Protein AF-A0AA88S1M6-F1 (afdb_monomer_lite)

Foldseek 3Di:
DDDDDDDDDDDDDDDDDDPDDLALEAEEEEDEAADPLLLLQLLQLLQCVVQPPPHAYEYEYEPRHDPVSVVSCVQQVYRYDYFYFDFFAPPAPLFFGQVLRRQVSVLCVLVVQSHFKYKYAYSQKGFNHDPNCVRVPDAPAKEAAFDFCCDVVVVVDPCNVQVHTPLCCPVGPDDCVVPDDDQGAGDPNIIMHGRDPVLSVVLSVQSRPDRADPVNVRVSCCVSRRVRYDHDDCLAEPEPSCCVSPVVPDDPVSRGMYGQPDVLLRLVNHDLPDPPSVDPVSVVVSVVSCVSSVPPVSGDDPPVQPDPSVVVVVVVVVVVPDPDDDDDDPPPPPPPPPPDDDDDDPPPDPDPPDQDLEAEEEEDEAACPLLVLLLQQLVQCVVQPPPHAYEYEYEPRYDVVSVVVCVVSVHHYDYDYWDAFAPVPVVPSPPVLRRQLSVLCVLVPQSHQKYKYAYSQKGFNHDPNCVRVPDAQAKEAAFDFCCDVLVVVPPCNVQVNTPLCCVVDPDDCVVPDDDQTAGDPRIIMHGRDPVVSVVLSVQSNVDDADPNNNRVSCCVSRVVRYDHDDCLAEPELVCCVSPVVVDPLQSRGMYGPPDPLSRVVNCLVAAVLVVDPSNVVVVVSVVVRDPDDDDDDDDDPPDPALEAEEEEDEAADPLLLLQLLQLLQCVVQPPPHAYEYEYEPRHDPVSVVVCVQQVYRYDYFYFQFFDPPACPRRGVVLRRQCSVLCVLNRQSHQKYKYAYSQKGFNHHPNCVRVPDAPAKEAAFDFCCDVVNVVDPCNVQVHTPLCCPVDPDDCVVPDDDQGAGDPRIIMHGRDPVLSVVLSVQSRVDRADSVNVRVSCCVSRRVRYDYDDCLAEPEPCCVPVPVVRDDPVSRGMYGQPDVLLRLVNNPLPDPPSVDPSSVVVSVVSCVSSVPPVSGDDSVVSPPPPPPVVVVVVVVVPPPPDDDDDDD

InterPro domains:
  IPR002495 Glycosyl transferase, family 8 [PF01501] (29-271)
  IPR002495 Glycosyl transferase, family 8 [PF01501] (362-604)
  IPR002495 Glycosyl transferase, family 8 [PF01501] (647-889)
  IPR029044 Nucleotide-diphospho-sugar transferases [G3DSA:3.90.550.10] (21-299)
  IPR029044 Nucleotide-diphospho-sugar transferases [G3DSA:3.90.550.10] (355-621)
  IPR029044 Nucleotide-diphospho-sugar transferases [G3DSA:3.90.550.10] (639-917)
  IPR029044 Nucleotide-diphospho-sugar transferases [SSF53448] (27-296)
  IPR029044 Nucleotide-diphospho-sugar transferases [SSF53448] (360-606)
  IPR029044 Nucleotide-diphospho-sugar transferases [SSF53448] (645-914)
  IPR050587 GNT1/Glycosyltransferase 8 [PTHR11183] (640-922)

Sequence (949 aa):
MAFNLFNGATEPTTGLIKAGSLTSRAYVTFLAGNGDYVKGVVGLAKGLRKVKSAYPLVVAILPDVPEEHRRILVSQGCIVREIEPVYPPENQTQFAMAYYVINYSKLRIWEFVEYSKMIYLDGDIQVFQNIDHLFDMPNGYFYAVMDCFCEKTWSHTKQYEIGYCQQCPKRVQWPAELGPKPPLYFNAGMFVYEPSLSTYDDLLQALKVTTPTSFAEQDFLNMFFRDIYKPIPWMYNLIGAMLWRHPENIELHKVKVVHYCAAGSKPWRYTGKEENMDREDIKMLVKMWWDIYDDETLDYNFAAVQTQSDQLKLMAALKKFGRFITNPTAATKMAFDLSNGATEPITGVIRAGSLTSRAYVTFLAGNGEYVKGVVGLAKGLRKVKSAYPLVVATLPDVPEEHCRILVSQGCIVREFEKVYPPENQTQFAKPYYVINYSKLRIWEFVEYSKMIYLDGDIQVFQNIDHLFDMPNGYFYAVMDCFCEKTWSHSKQYEIGYCQQCPKRVQWPAELGPKPPLYFNAGMFVYEPSLSTYDDLLQALKVTPPTSFAEQDFLNMFFRDIYKPIPWIYNLLVTMLWRHPENIELHKVKVIHYCASASKPWRYTGKGENVEREDIRMLMAFNLFNGATEPTTGLIKAGSLTSRAYVTFLAGNGDYVKGVVGLAKGLRKVKSAYPLVVAILPDVPEEHRRILVSQGCIVREIEPVYPPENQTQFAMAYYVINYSKLRIWEFVEYSKMIYLDGDIQVFQNIDHLFDMPNGYFYAVMDCFCEKTWSHTKQYEIGYCQQCPKRVQWPAELGPKPPLYFNAGMFVYEPSLSTYDDLLQALKVTTPTSFAEQDFLNMFFRDIYKPIPWMYNLIGAMLWRHPENIELHKVKVVHYCAAGSKPWRYTGKEENMDREDIKMLVKMWWDIYDDETLDYNFAAVQTQSDQAKLMAALKKFGRFITNPTAA

Secondary structure (DSSP, 8-state):
------------------S----SEEEEEEE-SSSTHHHHHHHHHHHHHHTT-SSPEEEEE-TTS-HHHHHHHHHTT-EEEE----PPPTTT-SS-HHHHHHHHHGGGGGG-TT-SEEEEE-TTEEE-S--GGGGGSPSS-EEEEEP-TTSGGGTTSHHHHTT--TTSTTTSPPPGGG-SPPPP-EEEEEEEE---HHHHHHHHHHHHHSPP-TTHHHHHHHHHSTTTEEEE-GGGSEETHHHHH-GGG--GGG--EEE--STT--GGG--S-STTTTSHHHHHHHHHHHHHHS-GGGS--GGGG--HHHHHHHHHHHHHH-TT-----SSSSSSSTTS-------------S---SEEEEEEE-SSSTTHHHHHHHHHHHHHTT-SSPEEEEE-TTS-HHHHHHHHHTT-EEEE-PPPPPPGGGGGG--HHHHHHHHGGGGGG-TTSSEEEEE-TTEEE-S--GGGGGSPSS-EEEEEP-TTSGGGTTSHHHHTT--TT-TTTSPPPGGG-SPPPP-EEEEEEEE---HHHHHHHHHHHTTSPP-TTHHHHHHHHHTTTTEEEE-GGGSEETTHHHH-GGG--GGG--EEE--STTT-TTT--S-STTSS-HHHHHHHHHHHHT------S-----S---SEEEEEEE-SSSTHHHHHHHHHHHHHHTT-SSPEEEEE-TTS-HHHHHHHHHTT-EEEE----PPPTTS-TTTHHHHHHHHHGGGGGG-TT-SEEEEE-TTEEE-S--GGGGGSPSS-EEEEEP-TTSGGGTTSHHHHTT--TTSTTTSPPPGGG-SPPPP-EEEEEEEE---HHHHHHHHHHHTTSPP-TTTHHHHHHHHTTTTEEEE-GGGSEETHHHHH-GGG--GGG--EEE--STT--GGG--S-STTTTSHHHHHHHHHHHHHHS-GGGS--TTHHHHSSSHHHHHHHHHHHTTS-------

Radius of gyration: 34.87 Å; chains: 1; bounding box: 80×118×91 Å

pLDDT: mean 79.53, std 21.94, range [23.09, 98.69]

Organism: NCBI:txid112253

Structure (mmCIF, N/CA/C/O backbone):
data_AF-A0AA88S1M6-F1
#
_entry.id   AF-A0AA88S1M6-F1
#
loop_
_atom_site.group_PDB
_atom_site.id
_atom_site.type_symbol
_atom_site.label_atom_id
_atom_site.label_alt_id
_atom_site.label_comp_id
_atom_site.label_asym_id
_atom_site.label_entity_id
_atom_site.label_seq_id
_atom_site.pdbx_PDB_ins_code
_atom_site.Cartn_x
_atom_site.Cartn_y
_atom_site.Cartn_z
_atom_site.occupancy
_atom_site.B_iso_or_equiv
_atom_site.auth_seq_id
_atom_site.auth_comp_id
_atom_site.auth_asym_id
_atom_site.auth_atom_id
_atom_site.pdbx_PDB_model_num
ATOM 1 N N . MET A 1 1 ? 31.328 76.579 -13.971 1.00 30.48 1 MET A N 1
ATOM 2 C CA . MET A 1 1 ? 30.048 77.264 -13.675 1.00 30.48 1 MET A CA 1
ATOM 3 C C . MET A 1 1 ? 29.207 76.267 -12.876 1.00 30.48 1 MET A C 1
ATOM 5 O O . MET A 1 1 ? 28.836 75.267 -13.461 1.00 30.48 1 MET A O 1
ATOM 9 N N . ALA A 1 2 ? 29.307 76.237 -11.536 1.00 25.66 2 ALA A N 1
ATOM 10 C CA . ALA A 1 2 ? 28.405 76.888 -10.550 1.00 25.66 2 ALA A CA 1
ATOM 11 C C . ALA A 1 2 ? 26.935 76.402 -10.673 1.00 25.66 2 ALA A C 1
ATOM 13 O O . ALA A 1 2 ? 26.432 76.444 -11.784 1.00 25.66 2 ALA A O 1
ATOM 14 N N . PHE A 1 3 ? 26.145 75.996 -9.661 1.00 23.92 3 PHE A N 1
ATOM 15 C CA . PHE A 1 3 ? 26.249 75.771 -8.199 1.00 23.92 3 PHE A CA 1
ATOM 16 C C . PHE A 1 3 ? 24.882 75.164 -7.712 1.00 23.92 3 PHE A C 1
ATOM 18 O O . PHE A 1 3 ? 23.870 75.477 -8.330 1.00 23.92 3 PHE A O 1
ATOM 25 N N . ASN A 1 4 ? 24.858 74.424 -6.578 1.00 24.56 4 ASN A N 1
ATOM 26 C CA . ASN A 1 4 ? 23.728 74.020 -5.672 1.00 24.56 4 ASN A CA 1
ATOM 27 C C . ASN A 1 4 ? 22.654 73.001 -6.143 1.00 24.56 4 ASN A C 1
ATOM 29 O O . ASN A 1 4 ? 22.164 73.118 -7.255 1.00 24.56 4 ASN A O 1
ATOM 33 N N . LEU A 1 5 ? 22.241 71.926 -5.433 1.00 26.08 5 LEU A N 1
ATOM 34 C CA . LEU A 1 5 ? 21.992 71.519 -4.015 1.00 26.08 5 LEU A CA 1
ATOM 35 C C . LEU A 1 5 ? 20.512 71.605 -3.533 1.00 26.08 5 LEU A C 1
ATOM 37 O O . LEU A 1 5 ? 19.933 72.684 -3.510 1.00 26.08 5 LEU A O 1
ATOM 41 N N . PHE A 1 6 ? 20.023 70.444 -3.041 1.00 26.67 6 PHE A N 1
ATOM 42 C CA . PHE A 1 6 ? 18.888 70.103 -2.139 1.00 26.67 6 PHE A CA 1
ATOM 43 C C . PHE A 1 6 ? 17.408 70.158 -2.599 1.00 26.67 6 PHE A C 1
ATOM 45 O O . PHE A 1 6 ? 16.823 71.227 -2.706 1.00 26.67 6 PHE A O 1
ATOM 52 N N . ASN A 1 7 ? 16.761 68.978 -2.713 1.00 24.95 7 ASN A N 1
ATOM 53 C CA . ASN A 1 7 ? 15.831 68.346 -1.733 1.00 24.95 7 ASN A CA 1
ATOM 54 C C . ASN A 1 7 ? 14.701 67.532 -2.405 1.00 24.95 7 ASN A C 1
ATOM 56 O O . ASN A 1 7 ? 14.016 68.033 -3.290 1.00 24.95 7 ASN A O 1
ATOM 60 N N . GLY A 1 8 ? 14.442 66.315 -1.907 1.00 23.09 8 GLY A N 1
ATOM 61 C CA . GLY A 1 8 ? 13.218 65.555 -2.195 1.00 23.09 8 GLY A CA 1
ATOM 62 C C . GLY A 1 8 ? 13.404 64.043 -2.073 1.00 23.09 8 GLY A C 1
ATOM 63 O O . GLY A 1 8 ? 14.001 63.424 -2.943 1.00 23.09 8 GLY A O 1
ATOM 64 N N . ALA A 1 9 ? 12.930 63.475 -0.966 1.00 24.30 9 ALA A N 1
ATOM 65 C CA . ALA A 1 9 ? 13.071 62.075 -0.590 1.00 24.30 9 ALA A CA 1
ATOM 66 C C . ALA A 1 9 ? 12.248 61.092 -1.453 1.00 24.30 9 ALA A C 1
ATOM 68 O O . ALA A 1 9 ? 11.329 61.455 -2.177 1.00 24.30 9 ALA A O 1
ATOM 69 N N . THR A 1 10 ? 12.648 59.834 -1.309 1.00 30.44 10 THR A N 1
ATOM 70 C CA . THR A 1 10 ? 12.239 58.558 -1.911 1.00 30.44 10 THR A CA 1
ATOM 71 C C . THR A 1 10 ? 10.741 58.224 -1.967 1.00 30.44 10 THR A C 1
ATOM 73 O O . THR A 1 10 ? 10.076 58.262 -0.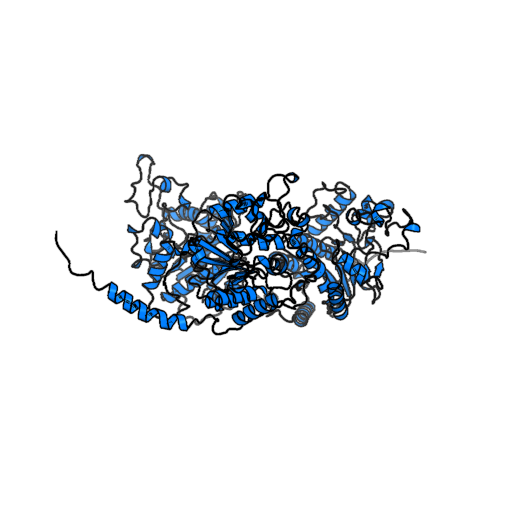938 1.00 30.44 10 THR A O 1
ATOM 76 N N . GLU A 1 11 ? 10.302 57.656 -3.098 1.00 23.14 11 GLU A N 1
ATOM 77 C CA . GLU A 1 11 ? 9.301 56.573 -3.159 1.00 23.14 11 GLU A CA 1
ATOM 78 C C . GLU A 1 11 ? 9.758 55.505 -4.182 1.00 23.14 11 GLU A C 1
ATOM 80 O O . GLU A 1 11 ? 10.027 55.853 -5.335 1.00 23.14 11 GLU A O 1
ATOM 85 N N . PRO A 1 12 ? 9.879 54.212 -3.814 1.00 25.05 12 PRO A N 1
ATOM 86 C CA . PRO A 1 12 ? 10.070 53.132 -4.774 1.00 25.05 12 PRO A CA 1
ATOM 87 C C . PRO A 1 12 ? 8.714 52.692 -5.335 1.00 25.05 12 PRO A C 1
ATOM 89 O O . PRO A 1 12 ? 7.827 52.248 -4.608 1.00 25.05 12 PRO A O 1
ATOM 92 N N . THR A 1 13 ? 8.584 52.787 -6.652 1.00 24.03 13 THR A N 1
ATOM 93 C CA . THR A 1 13 ? 7.460 52.306 -7.454 1.00 24.03 13 THR A CA 1
ATOM 94 C C . THR A 1 13 ? 7.202 50.812 -7.234 1.00 24.03 13 THR A C 1
ATOM 96 O O . THR A 1 13 ? 8.002 49.949 -7.595 1.00 24.03 13 THR A O 1
ATOM 99 N N . THR A 1 14 ? 6.040 50.494 -6.665 1.00 25.52 14 THR A N 1
ATOM 100 C CA . THR A 1 14 ? 5.488 49.142 -6.564 1.00 25.52 14 THR A CA 1
ATOM 101 C C . THR A 1 14 ? 5.008 48.672 -7.940 1.00 25.52 14 THR A C 1
ATOM 103 O O . THR A 1 14 ? 3.988 49.112 -8.468 1.00 25.52 14 THR A O 1
ATOM 106 N N . GLY A 1 15 ? 5.766 47.761 -8.553 1.00 26.44 15 GLY A N 1
ATOM 107 C CA . GLY A 1 15 ? 5.373 47.066 -9.778 1.00 26.44 15 GLY A CA 1
ATOM 108 C C . GLY A 1 15 ? 4.267 46.044 -9.510 1.00 26.44 15 GLY A C 1
ATOM 109 O O . GLY A 1 15 ? 4.546 44.874 -9.275 1.00 26.44 15 GLY A O 1
ATOM 110 N N . LEU A 1 16 ? 3.011 46.489 -9.547 1.00 26.88 16 LEU A N 1
ATOM 111 C CA . LEU A 1 16 ? 1.827 45.628 -9.600 1.00 26.88 16 LEU A CA 1
ATOM 112 C C . LEU A 1 16 ? 1.743 44.941 -10.974 1.00 26.88 16 LEU A C 1
ATOM 114 O O . LEU A 1 16 ? 1.541 45.598 -11.999 1.00 26.88 16 LEU A O 1
ATOM 118 N N . ILE A 1 17 ? 1.864 43.612 -10.999 1.00 27.95 17 ILE A N 1
ATOM 119 C CA . ILE A 1 17 ? 1.546 42.795 -12.175 1.00 27.95 17 ILE A CA 1
ATOM 120 C C . ILE A 1 17 ? 0.024 42.809 -12.360 1.00 27.95 17 ILE A C 1
ATOM 122 O O . ILE A 1 17 ? -0.736 42.424 -11.475 1.00 27.95 17 ILE A O 1
ATOM 126 N N . LYS A 1 18 ? -0.429 43.285 -13.526 1.00 26.42 18 LYS A N 1
ATOM 127 C CA . LYS A 1 18 ? -1.840 43.288 -13.932 1.00 26.42 18 LYS A CA 1
ATOM 128 C C . LYS A 1 18 ? -2.395 41.864 -13.982 1.00 26.42 18 LYS A C 1
ATOM 130 O O . LYS A 1 18 ? -1.883 41.002 -14.689 1.00 26.42 18 LYS A O 1
ATOM 135 N N . ALA A 1 19 ? -3.529 41.676 -13.325 1.00 30.42 19 ALA A N 1
ATOM 136 C CA . ALA A 1 19 ? -4.300 40.451 -13.343 1.00 30.42 19 ALA A CA 1
ATOM 137 C C . ALA A 1 19 ? -4.882 40.154 -14.741 1.00 30.42 19 ALA A C 1
ATOM 139 O O . ALA A 1 19 ? -5.818 40.829 -15.181 1.00 30.42 19 ALA A O 1
ATOM 140 N N . G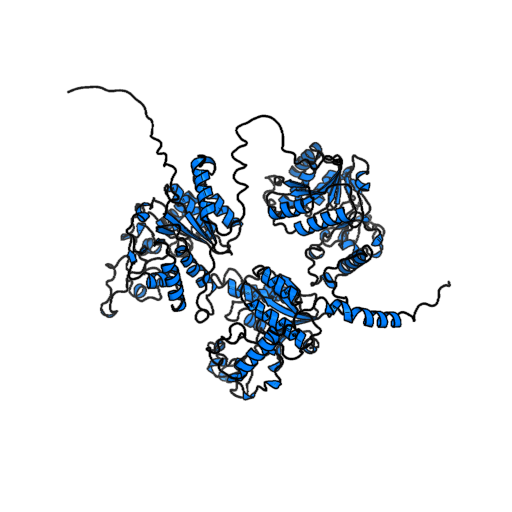LY A 1 20 ? -4.424 39.083 -15.395 1.00 31.31 20 GLY A N 1
ATOM 141 C CA . GLY A 1 20 ? -5.008 38.594 -16.650 1.00 31.31 20 GLY A CA 1
ATOM 142 C C . GLY A 1 20 ? -4.153 37.598 -17.437 1.00 31.31 20 GLY A C 1
ATOM 143 O O . GLY A 1 20 ? -3.912 37.856 -18.604 1.00 31.31 20 GLY A O 1
ATOM 144 N N . SER A 1 21 ? -3.686 36.499 -16.833 1.00 35.12 21 SER A N 1
ATOM 145 C CA . SER A 1 21 ? -3.133 35.322 -17.534 1.00 35.12 21 SER A CA 1
ATOM 146 C C . SER A 1 21 ? -2.763 34.264 -16.485 1.00 35.12 21 SER A C 1
ATOM 148 O O . SER A 1 21 ? -1.962 34.563 -15.605 1.00 35.12 21 SER A O 1
ATOM 150 N N . LEU A 1 22 ? -3.303 33.041 -16.539 1.00 43.09 22 LEU A N 1
ATOM 151 C CA . LEU A 1 22 ? -2.487 31.914 -16.071 1.00 43.09 22 LEU A CA 1
ATOM 152 C C . LEU A 1 22 ? -1.285 31.906 -16.997 1.00 43.09 22 LEU A C 1
ATOM 154 O O . LEU A 1 22 ? -1.481 31.819 -18.211 1.00 43.09 22 LEU A O 1
ATOM 158 N N . THR A 1 23 ? -0.077 32.039 -16.463 1.00 55.22 23 THR A N 1
ATOM 159 C CA . THR A 1 23 ? 1.110 31.984 -17.306 1.00 55.22 23 THR A CA 1
ATOM 160 C C . THR A 1 23 ? 1.059 30.685 -18.104 1.00 55.22 23 THR A C 1
ATOM 162 O O . THR A 1 23 ? 0.934 29.605 -17.532 1.00 55.22 23 THR A O 1
ATOM 165 N N . SER A 1 24 ? 1.166 30.759 -19.431 1.00 80.19 24 SER A N 1
ATOM 166 C CA . SER A 1 24 ? 1.216 29.586 -20.317 1.00 80.19 24 SER A CA 1
ATOM 167 C C . SER A 1 24 ? 2.503 28.765 -20.126 1.00 80.19 24 SER A C 1
ATOM 169 O O . SER A 1 24 ? 2.914 28.019 -21.008 1.00 80.19 24 SER A O 1
ATOM 171 N N . ARG A 1 25 ? 3.208 28.956 -19.016 1.00 94.44 25 ARG A N 1
ATOM 172 C CA . ARG A 1 25 ? 4.551 28.482 -18.720 1.00 94.44 25 ARG A CA 1
ATOM 173 C C . ARG A 1 25 ? 4.626 28.142 -17.238 1.00 94.44 25 ARG A C 1
ATOM 175 O O . ARG A 1 25 ? 4.043 28.864 -16.424 1.00 94.44 25 ARG A O 1
ATOM 182 N N . ALA A 1 26 ? 5.322 27.062 -16.910 1.00 97.31 26 ALA A N 1
ATOM 183 C CA . ALA A 1 26 ? 5.515 26.609 -15.538 1.00 97.31 26 ALA A CA 1
ATOM 184 C C . ALA A 1 26 ? 6.790 25.772 -15.399 1.00 97.31 26 ALA A C 1
ATOM 186 O O . ALA A 1 26 ? 7.245 25.136 -16.355 1.00 97.31 26 ALA A O 1
ATOM 187 N N . TYR A 1 27 ? 7.347 25.761 -14.193 1.00 98.69 27 TYR A N 1
ATOM 188 C CA . TYR A 1 27 ? 8.303 24.736 -13.793 1.00 98.69 27 TYR A CA 1
ATOM 189 C C . TYR A 1 27 ? 7.544 23.451 -13.469 1.00 98.69 27 TYR A C 1
ATOM 191 O O . TYR A 1 27 ? 6.410 23.503 -12.988 1.00 98.69 27 TYR A O 1
ATOM 199 N N . VAL A 1 28 ? 8.162 22.300 -13.709 1.00 98.50 28 VAL A N 1
ATOM 200 C CA . VAL A 1 28 ? 7.602 20.998 -13.343 1.00 98.50 28 VAL A CA 1
ATOM 201 C C . VAL A 1 28 ? 8.655 20.113 -12.697 1.00 98.50 28 VAL A C 1
ATOM 203 O O . VAL A 1 28 ? 9.807 20.094 -13.113 1.00 98.50 28 VAL A O 1
ATOM 206 N N . THR A 1 29 ? 8.251 19.375 -11.675 1.00 98.38 29 THR A N 1
ATOM 207 C CA . THR A 1 29 ? 9.049 18.321 -11.048 1.00 98.38 29 THR A CA 1
ATOM 208 C C . THR A 1 29 ? 8.187 17.080 -10.846 1.00 98.38 29 THR A C 1
ATOM 210 O O . THR A 1 29 ? 6.967 17.133 -11.026 1.00 98.38 29 THR A O 1
ATOM 213 N N . PHE A 1 30 ? 8.809 15.961 -10.494 1.00 96.88 30 PHE A N 1
ATOM 214 C CA . PHE A 1 30 ? 8.143 14.678 -10.309 1.00 96.88 30 PHE A CA 1
ATOM 215 C C . PHE A 1 30 ? 8.463 14.086 -8.933 1.00 96.88 30 PHE A C 1
ATOM 217 O O . PHE A 1 30 ? 9.609 14.128 -8.484 1.00 96.88 30 PHE A O 1
ATOM 224 N N . LEU A 1 31 ? 7.450 13.522 -8.272 1.00 92.62 31 LEU A N 1
ATOM 225 C CA . LEU A 1 31 ? 7.580 12.851 -6.980 1.00 92.62 31 LEU A CA 1
ATOM 226 C C . LEU A 1 31 ? 6.809 11.522 -6.982 1.00 92.62 31 LEU A C 1
ATOM 228 O O . LEU A 1 31 ? 5.665 11.455 -7.421 1.00 92.62 31 LEU A O 1
ATOM 232 N N . ALA A 1 32 ? 7.427 10.471 -6.449 1.00 85.62 32 ALA A N 1
ATOM 233 C CA . ALA A 1 32 ? 6.828 9.147 -6.303 1.00 85.62 32 ALA A CA 1
ATOM 234 C C . ALA A 1 32 ? 7.207 8.523 -4.956 1.00 85.62 32 ALA A C 1
ATOM 236 O O . ALA A 1 32 ? 8.278 8.811 -4.407 1.00 85.62 32 ALA A O 1
ATOM 237 N N . GLY A 1 33 ? 6.339 7.647 -4.453 1.00 75.88 33 GLY A N 1
ATOM 238 C CA . GLY A 1 33 ? 6.540 6.897 -3.219 1.00 75.88 33 GLY A CA 1
ATOM 239 C C . GLY A 1 33 ? 6.483 7.731 -1.936 1.00 75.88 33 GLY A C 1
ATOM 240 O O . GLY A 1 33 ? 6.150 8.917 -1.912 1.00 75.88 33 GLY A O 1
ATOM 241 N N . ASN A 1 34 ? 6.844 7.082 -0.829 1.00 66.94 34 ASN A N 1
ATOM 242 C CA . ASN A 1 34 ? 6.812 7.635 0.529 1.00 66.94 34 ASN A CA 1
ATOM 243 C C . ASN A 1 34 ? 8.188 8.105 1.043 1.00 66.94 34 ASN A C 1
ATOM 245 O O . ASN A 1 34 ? 8.369 8.295 2.243 1.00 66.94 34 ASN A O 1
ATOM 249 N N . GLY A 1 35 ? 9.167 8.271 0.150 1.00 74.25 35 GLY A N 1
ATOM 250 C CA . GLY A 1 35 ? 10.531 8.654 0.509 1.00 74.25 35 GLY A CA 1
ATOM 251 C C . GLY A 1 35 ? 10.701 10.135 0.868 1.00 74.25 35 GLY A C 1
ATOM 252 O O . GLY A 1 35 ? 9.810 10.965 0.709 1.00 74.25 35 GLY A O 1
ATOM 253 N N . ASP A 1 36 ? 11.912 10.494 1.289 1.00 84.25 36 ASP A N 1
ATOM 254 C CA . ASP A 1 36 ? 12.279 11.844 1.743 1.00 84.25 36 ASP A CA 1
ATOM 255 C C . ASP A 1 36 ? 12.480 12.893 0.626 1.00 84.25 36 ASP A C 1
ATOM 257 O O . ASP A 1 36 ? 12.792 14.046 0.926 1.00 84.25 36 ASP A O 1
ATOM 261 N N . TYR A 1 37 ? 12.256 12.541 -0.647 1.00 89.69 37 TYR A N 1
ATOM 262 C CA . TYR A 1 37 ? 12.361 13.470 -1.785 1.00 89.69 37 TYR A CA 1
ATOM 263 C C . TYR A 1 37 ? 11.376 14.644 -1.706 1.00 89.69 37 TYR A C 1
ATOM 265 O O . TYR A 1 37 ? 11.621 15.679 -2.324 1.00 89.69 37 TYR A O 1
ATOM 273 N N . VAL A 1 38 ? 10.312 14.540 -0.898 1.00 93.00 38 VAL A N 1
ATOM 274 C CA . VAL A 1 38 ? 9.435 15.678 -0.581 1.00 93.00 38 VAL A CA 1
ATOM 275 C C . VAL A 1 38 ? 10.232 16.867 -0.025 1.00 93.00 38 VAL A C 1
ATOM 277 O O . VAL A 1 38 ? 9.943 18.005 -0.383 1.00 93.00 38 VAL A O 1
ATOM 280 N N . LYS A 1 39 ? 11.298 16.626 0.758 1.00 94.38 39 LYS A N 1
ATOM 281 C CA . LYS A 1 39 ? 12.186 17.687 1.265 1.00 94.38 39 LYS A CA 1
ATOM 282 C C . LYS A 1 39 ? 12.909 18.403 0.127 1.00 94.38 39 LYS A C 1
ATOM 284 O O . LYS A 1 39 ? 13.007 19.626 0.132 1.00 94.38 39 LYS A O 1
ATOM 289 N N . GLY A 1 40 ? 13.364 17.640 -0.862 1.00 96.75 40 GLY A N 1
ATOM 290 C CA . GLY A 1 40 ? 13.970 18.166 -2.080 1.00 96.75 40 GLY A CA 1
ATOM 291 C C . GLY A 1 40 ? 13.029 19.084 -2.850 1.00 96.75 40 GLY A C 1
ATOM 292 O O . GLY A 1 40 ? 13.377 20.227 -3.136 1.00 96.75 40 GLY A O 1
ATOM 293 N N . VAL A 1 41 ? 11.793 18.634 -3.076 1.00 98.00 41 VAL A N 1
ATOM 294 C CA . VAL A 1 41 ? 10.770 19.426 -3.776 1.00 98.00 41 VAL A CA 1
ATOM 295 C C . VAL A 1 41 ? 10.392 20.694 -2.998 1.00 98.00 41 VAL A C 1
ATOM 297 O O . VAL A 1 41 ? 10.217 21.752 -3.603 1.00 98.00 41 VAL A O 1
ATOM 300 N N . VAL A 1 42 ? 10.315 20.633 -1.665 1.00 97.38 42 VAL A N 1
ATOM 301 C CA . VAL A 1 42 ? 10.113 21.826 -0.823 1.00 97.38 42 VAL A CA 1
ATOM 302 C C . VAL A 1 42 ? 11.289 22.797 -0.959 1.00 97.38 42 VAL A C 1
ATOM 304 O O . VAL A 1 42 ? 11.069 23.985 -1.198 1.00 97.38 42 VAL A O 1
ATOM 307 N N . GLY A 1 43 ? 12.531 22.307 -0.886 1.00 97.62 43 GLY A N 1
ATOM 308 C CA . GLY A 1 43 ? 13.733 23.122 -1.100 1.00 97.62 43 GLY A CA 1
ATOM 309 C C . GLY A 1 43 ? 13.747 23.797 -2.475 1.00 97.62 43 GLY A C 1
ATOM 310 O O . GLY A 1 43 ? 14.016 25.000 -2.573 1.00 97.62 43 GLY A O 1
ATOM 311 N N . LEU A 1 44 ? 13.347 23.068 -3.520 1.00 98.38 44 LEU A N 1
ATOM 312 C CA . LEU A 1 44 ? 13.186 23.592 -4.874 1.00 98.38 44 LEU A CA 1
ATOM 313 C C . LEU A 1 44 ? 12.118 24.698 -4.934 1.00 98.38 44 LEU A C 1
ATOM 315 O O . LEU A 1 44 ? 12.372 25.772 -5.483 1.00 98.38 44 LEU A O 1
ATOM 319 N N . ALA A 1 45 ? 10.948 24.480 -4.325 1.00 97.88 45 ALA A N 1
ATOM 320 C CA . ALA A 1 45 ? 9.870 25.468 -4.258 1.00 97.88 45 ALA A CA 1
ATOM 321 C C . ALA A 1 45 ? 10.303 26.756 -3.534 1.00 97.88 45 ALA A C 1
ATOM 323 O O . ALA A 1 45 ? 9.987 27.866 -3.979 1.00 97.88 45 ALA A O 1
ATOM 324 N N . LYS A 1 46 ? 11.050 26.630 -2.429 1.00 98.06 46 LYS A N 1
ATOM 325 C CA . LYS A 1 46 ? 11.661 27.767 -1.721 1.00 98.06 46 LYS A CA 1
ATOM 326 C C . LYS A 1 46 ? 12.730 28.455 -2.570 1.00 98.06 46 LYS A C 1
ATOM 328 O O . LYS A 1 46 ? 12.763 29.682 -2.641 1.00 98.06 46 LYS A O 1
ATOM 333 N N . GLY A 1 47 ? 13.554 27.685 -3.279 1.00 98.06 47 GLY A N 1
ATOM 334 C CA . GLY A 1 47 ? 14.580 28.188 -4.196 1.00 98.06 47 GLY A CA 1
ATOM 335 C C . GLY A 1 47 ? 14.007 29.071 -5.295 1.00 98.06 47 GLY A C 1
ATOM 336 O O . GLY A 1 47 ? 14.455 30.204 -5.470 1.00 98.06 47 GLY A O 1
ATOM 337 N N . LEU A 1 48 ? 12.958 28.599 -5.975 1.00 98.31 48 LEU A N 1
ATOM 338 C CA . LEU A 1 48 ? 12.252 29.369 -7.004 1.00 98.31 48 LEU A CA 1
ATOM 339 C C . LEU A 1 48 ? 11.686 30.688 -6.451 1.00 98.31 48 LEU A C 1
ATOM 341 O O . LEU A 1 48 ? 11.756 31.718 -7.123 1.00 98.31 48 LEU A O 1
ATOM 345 N N . ARG A 1 49 ? 11.196 30.701 -5.204 1.00 96.88 49 ARG A N 1
ATOM 346 C CA . ARG A 1 49 ? 10.735 31.938 -4.544 1.00 96.88 49 ARG A CA 1
ATOM 347 C C . ARG A 1 49 ? 11.875 32.869 -4.161 1.00 96.88 49 ARG A C 1
ATOM 349 O O . ARG A 1 49 ? 11.769 34.069 -4.407 1.00 96.88 49 ARG A O 1
ATOM 356 N N . LYS A 1 50 ? 12.985 32.338 -3.642 1.00 97.25 50 LYS A N 1
ATOM 357 C CA . LYS A 1 50 ? 14.182 33.122 -3.298 1.00 97.25 50 LYS A CA 1
ATOM 358 C C . LYS A 1 50 ? 14.705 33.903 -4.495 1.00 97.25 50 LYS A C 1
ATOM 360 O O . LYS A 1 50 ? 15.061 35.073 -4.370 1.00 97.25 50 LYS A O 1
ATOM 365 N N . VAL A 1 51 ? 14.703 33.273 -5.668 1.00 97.25 51 VAL A N 1
ATOM 366 C CA . VAL A 1 51 ? 15.128 33.902 -6.927 1.00 97.25 51 VAL A CA 1
ATOM 367 C C . VAL A 1 51 ? 14.011 34.686 -7.621 1.00 97.25 51 VAL A C 1
ATOM 369 O O . VAL A 1 51 ? 14.210 35.188 -8.727 1.00 97.25 51 VAL A O 1
ATOM 372 N N . LYS A 1 52 ? 12.848 34.822 -6.973 1.00 96.19 52 LYS A N 1
ATOM 373 C CA . LYS A 1 52 ? 11.684 35.577 -7.450 1.00 96.19 52 LYS A CA 1
ATOM 374 C C . LYS A 1 52 ? 11.212 35.124 -8.835 1.00 96.19 52 LYS A C 1
ATOM 376 O O . LYS A 1 52 ? 10.966 35.961 -9.700 1.00 96.19 52 LYS A O 1
ATOM 381 N N . SER A 1 53 ? 11.127 33.808 -9.045 1.00 96.38 53 SER A N 1
ATOM 382 C CA . SER A 1 53 ? 10.502 33.226 -10.238 1.00 96.38 53 SER A CA 1
ATOM 383 C C . SER A 1 53 ? 9.096 33.796 -10.438 1.00 96.38 53 SER A C 1
ATOM 385 O O . SER A 1 53 ? 8.306 33.849 -9.492 1.00 96.38 53 SER A O 1
ATOM 387 N N . ALA A 1 54 ? 8.772 34.186 -11.669 1.00 93.31 54 ALA A N 1
ATOM 388 C CA . ALA A 1 54 ? 7.427 34.621 -12.043 1.00 93.31 54 ALA A CA 1
ATOM 389 C C . ALA A 1 54 ? 6.465 33.446 -12.306 1.00 93.31 54 ALA A C 1
ATOM 391 O O . ALA A 1 54 ? 5.258 33.659 -12.432 1.00 93.31 54 ALA A O 1
ATOM 392 N N . TYR A 1 55 ? 6.988 32.220 -12.414 1.00 93.81 55 TYR A N 1
ATOM 393 C CA . TYR A 1 55 ? 6.237 31.041 -12.844 1.00 93.81 55 TYR A CA 1
ATOM 394 C C . TYR A 1 55 ? 6.032 30.033 -11.704 1.00 93.81 55 TYR A C 1
ATOM 396 O O . TYR A 1 55 ? 6.916 29.881 -10.852 1.00 93.81 55 TYR A O 1
ATOM 404 N N . PRO A 1 56 ? 4.888 29.320 -11.690 1.00 94.25 56 PRO A N 1
ATOM 405 C CA . PRO A 1 56 ? 4.573 28.349 -10.648 1.00 94.25 56 PRO A CA 1
ATOM 406 C C . PRO A 1 56 ? 5.384 27.056 -10.799 1.00 94.25 56 PRO A C 1
ATOM 408 O O . PRO A 1 56 ? 5.907 26.760 -11.877 1.00 94.25 56 PRO A O 1
ATOM 411 N N . LEU A 1 57 ? 5.423 26.263 -9.724 1.00 97.75 57 LEU A N 1
ATOM 412 C CA . LEU A 1 57 ? 5.935 24.893 -9.724 1.00 97.75 57 LEU A CA 1
ATOM 413 C C . LEU A 1 57 ? 4.770 23.896 -9.730 1.00 97.75 57 LEU A C 1
ATOM 415 O O . LEU A 1 57 ? 3.972 23.857 -8.791 1.00 97.75 57 LEU A O 1
ATOM 419 N N . VAL A 1 58 ? 4.697 23.083 -10.780 1.00 97.94 58 VAL A N 1
ATOM 420 C CA . VAL A 1 58 ? 3.812 21.919 -10.876 1.00 97.94 58 VAL A CA 1
ATOM 421 C C . VAL A 1 58 ? 4.563 20.689 -10.371 1.00 97.94 58 VAL A C 1
ATOM 423 O O . VAL A 1 58 ? 5.689 20.432 -10.786 1.00 97.94 58 VAL A O 1
ATOM 426 N N . VAL A 1 59 ? 3.951 19.911 -9.486 1.00 97.88 59 VAL A N 1
ATOM 427 C CA . VAL A 1 59 ? 4.514 18.656 -8.983 1.00 97.88 59 VAL A CA 1
ATOM 428 C C . VAL A 1 59 ? 3.657 17.517 -9.515 1.00 97.88 59 VAL A C 1
ATOM 430 O O . VAL A 1 59 ? 2.536 17.312 -9.048 1.00 97.88 59 VAL A O 1
ATOM 433 N N . ALA A 1 60 ? 4.178 16.808 -10.514 1.00 95.75 60 ALA A N 1
ATOM 434 C CA . ALA A 1 60 ? 3.586 15.578 -11.015 1.00 95.75 60 ALA A CA 1
ATOM 435 C C . ALA A 1 60 ? 3.806 14.468 -9.978 1.00 95.75 60 ALA A C 1
ATOM 437 O O . ALA A 1 60 ? 4.949 14.212 -9.598 1.00 95.75 60 ALA A O 1
ATOM 438 N N . ILE A 1 61 ? 2.739 13.830 -9.503 1.00 88.12 61 ILE A N 1
ATOM 439 C CA . ILE A 1 61 ? 2.828 12.796 -8.467 1.00 88.12 61 ILE A CA 1
ATOM 440 C C . ILE A 1 61 ? 2.192 11.484 -8.896 1.00 88.12 61 ILE A C 1
ATOM 442 O O . ILE A 1 61 ? 1.163 11.483 -9.567 1.00 88.12 61 ILE A O 1
ATOM 446 N N . LEU A 1 62 ? 2.787 10.369 -8.475 1.00 81.25 62 LEU A N 1
ATOM 447 C CA . LEU A 1 62 ? 2.134 9.065 -8.565 1.00 81.25 62 LEU A CA 1
ATOM 448 C C . LEU A 1 62 ? 1.111 8.870 -7.427 1.00 81.25 62 LEU A C 1
ATOM 450 O O . LEU A 1 62 ? 1.224 9.517 -6.378 1.00 81.25 62 LEU A O 1
ATOM 454 N N . PRO A 1 63 ? 0.132 7.955 -7.591 1.00 72.06 63 PRO A N 1
ATOM 455 C CA . PRO A 1 63 ? -0.874 7.672 -6.564 1.00 72.06 63 PRO A CA 1
ATOM 456 C C . PRO A 1 63 ? -0.283 7.228 -5.217 1.00 72.06 63 PRO A C 1
ATOM 458 O O . PRO A 1 63 ? -0.895 7.444 -4.174 1.00 72.06 63 PRO A O 1
ATOM 461 N N . ASP A 1 64 ? 0.924 6.658 -5.227 1.00 69.06 64 ASP A N 1
ATOM 462 C CA . ASP A 1 64 ? 1.638 6.138 -4.056 1.00 69.06 64 ASP A CA 1
ATOM 463 C C . ASP A 1 64 ? 2.276 7.218 -3.156 1.00 69.06 64 ASP A C 1
ATOM 465 O O . ASP A 1 64 ? 2.799 6.893 -2.087 1.00 69.06 64 ASP A O 1
ATOM 469 N N . VAL A 1 65 ? 2.219 8.498 -3.544 1.00 70.19 65 VAL A N 1
ATOM 470 C CA . VAL A 1 65 ? 2.681 9.615 -2.707 1.00 70.19 65 VAL A CA 1
ATOM 471 C C . VAL A 1 65 ? 1.706 9.835 -1.536 1.00 70.19 65 VAL A C 1
ATOM 473 O O . VAL A 1 65 ? 0.526 10.109 -1.782 1.00 70.19 65 VAL A O 1
ATOM 476 N N . PRO A 1 66 ? 2.164 9.786 -0.266 1.00 67.44 66 PRO A N 1
ATOM 477 C CA . PRO A 1 66 ? 1.304 9.956 0.905 1.00 67.44 66 PRO A CA 1
ATOM 478 C C . PRO A 1 66 ? 0.582 11.306 0.953 1.00 67.44 66 PRO A C 1
ATOM 480 O O . PRO A 1 66 ? 1.141 12.341 0.591 1.00 67.44 66 PRO A O 1
ATOM 483 N N . GLU A 1 67 ? -0.629 11.314 1.511 1.00 73.19 67 GLU A N 1
ATOM 484 C CA . GLU A 1 67 ? -1.441 12.528 1.686 1.00 73.19 67 GLU A CA 1
ATOM 485 C C . GLU A 1 67 ? -0.734 13.613 2.517 1.00 73.19 67 GLU A C 1
ATOM 487 O O . GLU A 1 67 ? -0.869 14.802 2.241 1.00 73.19 67 GLU A O 1
ATOM 492 N N . GLU A 1 68 ? 0.098 13.219 3.482 1.00 74.69 68 GLU A N 1
ATOM 493 C CA . GLU A 1 68 ? 0.963 14.142 4.224 1.00 74.69 68 GLU A CA 1
ATOM 494 C C . GLU A 1 68 ? 1.908 14.917 3.293 1.00 74.69 68 GLU A C 1
ATOM 496 O O . GLU A 1 68 ? 1.960 16.146 3.342 1.00 74.69 68 GLU A O 1
ATOM 501 N N . HIS A 1 69 ? 2.605 14.220 2.390 1.00 81.44 69 HIS A N 1
ATOM 502 C CA . HIS A 1 69 ? 3.509 14.852 1.428 1.00 81.44 69 HIS A CA 1
ATOM 503 C C . HIS A 1 69 ? 2.739 15.770 0.476 1.00 81.44 69 HIS A C 1
ATOM 505 O O . HIS A 1 69 ? 3.182 16.884 0.204 1.00 81.44 69 HIS A O 1
ATOM 511 N N . ARG A 1 70 ? 1.550 15.352 0.024 1.00 85.81 70 ARG A N 1
ATOM 512 C CA . ARG A 1 70 ? 0.671 16.175 -0.825 1.00 85.81 70 ARG A CA 1
ATOM 513 C C . ARG A 1 70 ? 0.300 17.485 -0.133 1.00 85.81 70 ARG A C 1
ATOM 515 O O . ARG A 1 70 ? 0.434 18.549 -0.735 1.00 85.81 70 ARG A O 1
ATOM 522 N N . ARG A 1 71 ? -0.089 17.431 1.144 1.00 77.81 71 ARG A N 1
ATOM 523 C CA . ARG A 1 71 ? -0.413 18.622 1.947 1.00 77.81 71 ARG A CA 1
ATOM 524 C C . ARG A 1 71 ? 0.788 19.533 2.159 1.00 77.81 71 ARG A C 1
ATOM 526 O O . ARG A 1 71 ? 0.622 20.743 2.061 1.00 77.81 71 ARG A O 1
ATOM 533 N N . ILE A 1 72 ? 1.975 18.974 2.399 1.00 83.94 72 ILE A N 1
ATOM 534 C CA . ILE A 1 72 ? 3.224 19.746 2.505 1.00 83.94 72 ILE A CA 1
ATOM 535 C C . ILE A 1 72 ? 3.507 20.497 1.197 1.00 83.94 72 ILE A C 1
ATOM 537 O O . ILE A 1 72 ? 3.840 21.677 1.212 1.00 83.94 72 ILE A O 1
ATOM 541 N N . LEU A 1 73 ? 3.344 19.843 0.048 1.00 88.88 73 LEU A N 1
ATOM 542 C CA . LEU A 1 73 ? 3.555 20.487 -1.249 1.00 88.88 73 LEU A CA 1
ATOM 543 C C . LEU A 1 73 ? 2.535 21.607 -1.495 1.00 88.88 73 LEU A C 1
ATOM 545 O O . LEU A 1 73 ? 2.912 22.707 -1.901 1.00 88.88 73 LEU A O 1
ATOM 549 N N . VAL A 1 74 ? 1.255 21.355 -1.205 1.00 85.25 74 VAL A N 1
ATOM 550 C CA . VAL A 1 74 ? 0.191 22.364 -1.329 1.00 85.25 74 VAL A CA 1
ATOM 551 C C . VAL A 1 74 ? 0.433 23.543 -0.383 1.00 85.25 74 VAL A C 1
ATOM 553 O O . VAL A 1 74 ? 0.290 24.691 -0.802 1.00 85.25 74 VAL A O 1
ATOM 556 N N . SER A 1 75 ? 0.844 23.297 0.865 1.00 83.00 75 SER A N 1
ATOM 557 C CA . SER A 1 75 ? 1.130 24.364 1.834 1.00 83.00 75 SER A CA 1
ATOM 558 C C . SER A 1 75 ? 2.338 25.215 1.441 1.00 83.00 75 SER A C 1
ATOM 560 O O . SER A 1 75 ? 2.426 26.368 1.849 1.00 83.00 75 SER A O 1
ATOM 562 N N . GLN A 1 76 ? 3.224 24.689 0.593 1.00 92.31 76 GLN A N 1
ATOM 563 C CA . GLN A 1 76 ? 4.363 25.401 0.010 1.00 92.31 76 GLN A CA 1
ATOM 564 C C . GLN A 1 76 ? 4.036 26.092 -1.329 1.00 92.31 76 GLN A C 1
ATOM 566 O O . GLN A 1 76 ? 4.933 26.628 -1.985 1.00 92.31 76 GLN A O 1
ATOM 571 N N . GLY A 1 77 ? 2.757 26.125 -1.722 1.00 83.38 77 GLY A N 1
ATOM 572 C CA . GLY A 1 77 ? 2.275 26.823 -2.916 1.00 83.38 77 GLY A CA 1
ATOM 573 C C . GLY A 1 77 ? 2.475 26.059 -4.228 1.00 83.38 77 GLY A C 1
ATOM 574 O O . GLY A 1 77 ? 2.348 26.654 -5.300 1.00 83.38 77 GLY A O 1
ATOM 575 N N . CYS A 1 78 ? 2.797 24.764 -4.171 1.00 91.06 78 CYS A N 1
ATOM 576 C CA . CYS A 1 78 ? 2.949 23.927 -5.359 1.00 91.06 78 CYS A CA 1
ATOM 577 C C . CYS A 1 78 ? 1.589 23.541 -5.962 1.00 91.06 78 CYS A C 1
ATOM 579 O O . CYS A 1 78 ? 0.624 23.263 -5.247 1.00 91.06 78 CYS A O 1
ATOM 581 N N . ILE A 1 79 ? 1.533 23.434 -7.291 1.00 91.00 79 ILE A N 1
ATOM 582 C CA . ILE A 1 79 ? 0.390 22.860 -8.010 1.00 91.00 79 ILE A CA 1
ATOM 583 C C . ILE A 1 79 ? 0.598 21.347 -8.082 1.00 91.00 79 ILE A C 1
ATOM 585 O O . ILE A 1 79 ? 1.399 20.866 -8.877 1.00 91.00 79 ILE A O 1
ATOM 589 N N . VAL A 1 80 ? -0.101 20.587 -7.245 1.00 87.12 80 VAL A N 1
ATOM 590 C CA . VAL A 1 80 ? 0.012 19.122 -7.221 1.00 87.12 80 VAL A CA 1
ATOM 591 C C . VAL A 1 80 ? -0.888 18.509 -8.297 1.00 87.12 80 VAL A C 1
ATOM 593 O O . VAL A 1 80 ? -2.095 18.756 -8.304 1.00 87.12 80 VAL A O 1
ATOM 596 N N . ARG A 1 81 ? -0.310 17.707 -9.199 1.00 87.12 81 ARG A N 1
ATOM 597 C CA . ARG A 1 81 ? -1.026 17.012 -10.278 1.00 87.12 81 ARG A CA 1
ATOM 598 C C . ARG A 1 81 ? -0.743 15.516 -10.220 1.00 87.12 81 ARG A C 1
ATOM 600 O O . ARG A 1 81 ? 0.376 15.087 -10.475 1.00 87.12 81 ARG A O 1
ATOM 607 N N . GLU A 1 82 ? -1.761 14.730 -9.897 1.00 85.94 82 GLU A N 1
ATOM 608 C CA . GLU A 1 82 ? -1.658 13.271 -9.952 1.00 85.94 82 GLU A CA 1
ATOM 609 C C . GLU A 1 82 ? -1.599 12.785 -11.407 1.00 85.94 82 GLU A C 1
ATOM 611 O O . GLU A 1 82 ? -2.292 13.321 -12.277 1.00 85.94 82 GLU A O 1
ATOM 616 N N . ILE A 1 83 ? -0.735 11.804 -11.668 1.00 81.75 83 ILE A N 1
ATOM 617 C CA . ILE A 1 83 ? -0.520 11.184 -12.976 1.00 81.75 83 ILE A CA 1
ATOM 618 C C . ILE A 1 83 ? -0.516 9.660 -12.860 1.00 81.75 83 ILE A C 1
ATOM 620 O O . ILE A 1 83 ? -0.106 9.092 -11.849 1.00 81.75 83 ILE A O 1
ATOM 624 N N . GLU A 1 84 ? -0.937 8.997 -13.932 1.00 77.81 84 GLU A N 1
ATOM 625 C CA . GLU A 1 84 ? -0.967 7.537 -13.996 1.00 77.81 84 GLU A CA 1
ATOM 626 C C . GLU A 1 84 ? 0.433 6.946 -14.231 1.00 77.81 84 GLU A C 1
ATOM 628 O O . GLU A 1 84 ? 1.160 7.441 -15.109 1.00 77.81 84 GLU A O 1
ATOM 633 N N . PRO A 1 85 ? 0.797 5.846 -13.540 1.00 78.56 85 PRO A N 1
ATOM 634 C CA . PRO A 1 85 ? 2.050 5.146 -13.786 1.00 78.56 85 PRO A CA 1
ATOM 635 C C . PRO A 1 85 ? 2.214 4.707 -15.252 1.00 78.56 85 PRO A C 1
ATOM 637 O O . PRO A 1 85 ? 1.260 4.288 -15.914 1.00 78.56 85 PRO A O 1
ATOM 640 N N . VAL A 1 86 ? 3.443 4.772 -15.769 1.00 78.62 86 VAL A N 1
ATOM 641 C CA . VAL A 1 86 ? 3.809 4.269 -17.104 1.00 78.62 86 VAL A CA 1
ATOM 642 C C . VAL A 1 86 ? 4.593 2.971 -16.957 1.00 78.62 86 VAL A C 1
ATOM 644 O O . VAL A 1 86 ? 5.699 2.965 -16.424 1.00 78.62 86 VAL A O 1
ATOM 647 N N . TYR A 1 87 ? 4.033 1.866 -17.448 1.00 73.56 87 TYR A N 1
ATOM 648 C CA . TYR A 1 87 ? 4.657 0.545 -17.361 1.00 73.56 87 TYR A CA 1
ATOM 649 C C . TYR A 1 87 ? 5.494 0.232 -18.609 1.00 73.56 87 TYR A C 1
ATOM 651 O O . TYR A 1 87 ? 5.005 0.428 -19.727 1.00 73.56 87 TYR A O 1
ATOM 659 N N . PRO A 1 88 ? 6.732 -0.280 -18.455 1.00 65.69 88 PRO A N 1
ATOM 660 C CA . PRO A 1 88 ? 7.499 -0.783 -19.587 1.00 65.69 88 PRO A CA 1
ATOM 661 C C . PRO A 1 88 ? 6.853 -2.063 -20.160 1.00 65.69 88 PRO A C 1
ATOM 663 O O . PRO A 1 88 ? 6.125 -2.756 -19.445 1.00 65.69 88 PRO A O 1
ATOM 666 N N . PRO A 1 89 ? 7.137 -2.425 -21.423 1.00 58.84 89 PRO A N 1
ATOM 667 C CA . PRO A 1 89 ? 6.659 -3.670 -22.030 1.00 58.84 89 PRO A CA 1
ATOM 668 C C . PRO A 1 89 ? 7.036 -4.918 -21.216 1.00 58.84 89 PRO A C 1
ATOM 670 O O . PRO A 1 89 ? 8.196 -5.095 -20.829 1.00 58.84 89 PRO A O 1
ATOM 673 N N . GLU A 1 90 ? 6.060 -5.808 -20.992 1.00 51.47 90 GLU A N 1
ATOM 674 C CA . GLU A 1 90 ? 6.162 -6.990 -20.107 1.00 51.47 90 GLU A CA 1
ATOM 675 C C . GLU A 1 90 ? 7.268 -7.986 -20.505 1.00 51.47 90 GLU A C 1
ATOM 677 O O . GLU A 1 90 ? 7.727 -8.795 -19.703 1.00 51.47 90 GLU A O 1
ATOM 682 N N . ASN A 1 91 ? 7.728 -7.924 -21.748 1.00 48.19 91 ASN A N 1
ATOM 683 C CA . ASN A 1 91 ? 8.612 -8.888 -22.388 1.00 48.19 91 ASN A CA 1
ATOM 684 C C . ASN A 1 91 ? 10.115 -8.580 -22.241 1.00 48.19 91 ASN A C 1
ATOM 686 O O . ASN A 1 91 ? 10.924 -9.319 -22.802 1.00 48.19 91 ASN A O 1
ATOM 690 N N . GLN A 1 92 ? 10.517 -7.536 -21.500 1.00 46.69 92 GLN A N 1
ATOM 691 C CA . GLN A 1 92 ? 11.936 -7.138 -21.440 1.00 46.69 92 GLN A CA 1
ATOM 692 C C . GLN A 1 92 ? 12.515 -6.834 -20.048 1.00 46.69 92 GLN A C 1
ATOM 694 O O . GLN A 1 92 ? 13.731 -6.706 -19.934 1.00 46.69 92 GLN A O 1
ATOM 699 N N . THR A 1 93 ? 11.719 -6.759 -18.973 1.00 46.34 93 THR A N 1
ATOM 700 C CA . THR A 1 93 ? 12.241 -6.403 -17.634 1.00 46.34 93 THR A CA 1
ATOM 701 C C . THR A 1 93 ? 11.682 -7.285 -16.521 1.00 46.34 93 THR A C 1
ATOM 703 O O . THR A 1 93 ? 10.819 -6.882 -15.753 1.00 46.34 93 THR A O 1
ATOM 706 N N . GLN A 1 94 ? 12.223 -8.497 -16.374 1.00 42.16 94 GLN A N 1
ATOM 707 C CA . GLN A 1 94 ? 11.823 -9.412 -15.293 1.00 42.16 94 GLN A CA 1
ATOM 708 C C . GLN A 1 94 ? 12.213 -8.935 -13.875 1.00 42.16 94 GLN A C 1
ATOM 710 O O . GLN A 1 94 ? 11.676 -9.466 -12.912 1.00 42.16 94 GLN A O 1
ATOM 715 N N . PHE A 1 95 ? 13.099 -7.935 -13.710 1.00 39.91 95 PHE A N 1
ATOM 716 C CA . PHE A 1 95 ? 13.688 -7.626 -12.389 1.00 39.91 95 PHE A CA 1
ATOM 717 C C . PHE A 1 95 ? 13.824 -6.134 -12.020 1.00 39.91 95 PHE A C 1
ATOM 719 O O . PHE A 1 95 ? 14.361 -5.817 -10.963 1.00 39.91 95 PHE A O 1
ATOM 726 N N . ALA A 1 96 ? 13.321 -5.205 -12.842 1.00 49.12 96 ALA A N 1
ATOM 727 C CA . ALA A 1 96 ? 13.499 -3.757 -12.628 1.00 49.12 96 ALA A CA 1
ATOM 728 C C . ALA A 1 96 ? 12.223 -2.922 -12.860 1.00 49.12 96 ALA A C 1
ATOM 730 O O . ALA A 1 96 ? 12.294 -1.702 -13.017 1.00 49.12 96 ALA A O 1
ATOM 731 N N . MET A 1 97 ? 11.042 -3.559 -12.853 1.00 57.62 97 MET A N 1
ATOM 732 C CA . MET A 1 97 ? 9.783 -2.887 -13.203 1.00 57.62 97 MET A CA 1
ATOM 733 C C . MET A 1 97 ? 9.506 -1.638 -12.358 1.00 57.62 97 MET A C 1
ATOM 735 O O . MET A 1 97 ? 9.088 -0.645 -12.926 1.00 57.62 97 MET A O 1
ATOM 739 N N . ALA A 1 98 ? 9.783 -1.624 -11.049 1.00 60.09 98 ALA A N 1
ATOM 740 C CA . ALA A 1 98 ? 9.510 -0.446 -10.213 1.00 60.09 98 ALA A CA 1
ATOM 741 C C . ALA A 1 98 ? 10.393 0.764 -10.571 1.00 60.09 98 ALA A C 1
ATOM 743 O O . ALA A 1 98 ? 9.882 1.870 -10.732 1.00 60.09 98 ALA A O 1
ATOM 744 N N . TYR A 1 99 ? 11.702 0.552 -10.755 1.00 65.62 99 TYR A N 1
ATOM 745 C CA . TYR A 1 99 ? 12.628 1.598 -11.204 1.00 65.62 99 TYR A CA 1
ATOM 746 C C . TYR A 1 99 ? 12.199 2.173 -12.561 1.00 65.62 99 TYR A C 1
ATOM 748 O O . TYR A 1 99 ? 12.132 3.389 -12.724 1.00 65.62 99 TYR A O 1
ATOM 756 N N . TYR A 1 100 ? 11.846 1.311 -13.516 1.00 75.62 100 TYR A N 1
ATOM 757 C CA . TYR A 1 100 ? 11.378 1.750 -14.829 1.00 75.62 100 TYR A CA 1
ATOM 758 C C . TYR A 1 100 ? 10.008 2.425 -14.780 1.00 75.62 100 TYR A C 1
ATOM 760 O O . TYR A 1 100 ? 9.823 3.434 -15.447 1.00 75.62 100 TYR A O 1
ATOM 768 N N . VAL A 1 101 ? 9.073 1.933 -13.965 1.00 75.69 101 VAL A N 1
ATOM 769 C CA . VAL A 1 101 ? 7.753 2.552 -13.791 1.00 75.69 101 VAL A CA 1
ATOM 770 C C . VAL A 1 101 ? 7.896 3.966 -13.248 1.00 75.69 101 VAL A C 1
ATOM 772 O O . VAL A 1 101 ? 7.337 4.894 -13.823 1.00 75.69 101 VAL A O 1
ATOM 775 N N . ILE A 1 102 ? 8.683 4.159 -12.189 1.00 80.62 102 ILE A N 1
ATOM 776 C CA . ILE A 1 102 ? 8.902 5.483 -11.594 1.00 80.62 102 ILE A CA 1
ATOM 777 C C . ILE A 1 102 ? 9.512 6.437 -12.629 1.00 80.62 102 ILE A C 1
ATOM 779 O O . ILE A 1 102 ? 8.984 7.524 -12.853 1.00 80.62 102 ILE A O 1
ATOM 783 N N . ASN A 1 103 ? 10.585 6.022 -13.305 1.00 85.19 103 ASN A N 1
ATOM 784 C CA . ASN A 1 103 ? 11.306 6.895 -14.229 1.00 85.19 103 ASN A CA 1
ATOM 785 C C . ASN A 1 103 ? 10.544 7.167 -15.534 1.00 85.19 103 ASN A C 1
ATOM 787 O O . ASN A 1 103 ? 10.486 8.312 -15.976 1.00 85.19 103 ASN A O 1
ATOM 791 N N . TYR A 1 104 ? 9.890 6.167 -16.130 1.00 90.12 104 TYR A N 1
ATOM 792 C CA . TYR A 1 104 ? 9.076 6.375 -17.332 1.00 90.12 104 TYR A CA 1
ATOM 793 C C . TYR A 1 104 ? 7.771 7.119 -17.043 1.00 90.12 104 TYR A C 1
ATOM 795 O O . TYR A 1 104 ? 7.233 7.764 -17.942 1.00 90.12 104 TYR A O 1
ATOM 803 N N . SER A 1 105 ? 7.285 7.128 -15.798 1.00 89.31 105 SER A N 1
ATOM 804 C CA . SER A 1 105 ? 6.134 7.963 -15.428 1.00 89.31 105 SER A CA 1
ATOM 805 C C . SER A 1 105 ? 6.426 9.458 -15.566 1.00 89.31 105 SER A C 1
ATOM 807 O O . SER A 1 105 ? 5.499 10.222 -15.827 1.00 89.31 105 SER A O 1
ATOM 809 N N . LYS A 1 106 ? 7.702 9.882 -15.530 1.00 94.00 106 LYS A N 1
ATOM 810 C CA . LYS A 1 106 ? 8.099 11.265 -15.848 1.00 94.00 106 LYS A CA 1
ATOM 811 C C . LYS A 1 106 ? 7.633 11.705 -17.239 1.00 94.00 106 LYS A C 1
ATOM 813 O O . LYS A 1 106 ? 7.389 12.886 -17.437 1.00 94.00 106 LYS A O 1
ATOM 818 N N . LEU A 1 107 ? 7.439 10.788 -18.193 1.00 95.12 107 LEU A N 1
ATOM 819 C CA . LEU A 1 107 ? 6.976 11.118 -19.549 1.00 95.12 107 LEU A CA 1
ATOM 820 C C . LEU A 1 107 ? 5.562 11.728 -19.574 1.00 95.12 107 LEU A C 1
ATOM 822 O O . LEU A 1 107 ? 5.224 12.454 -20.506 1.00 95.12 107 LEU A O 1
ATOM 826 N N . ARG A 1 108 ? 4.747 11.493 -18.536 1.00 94.62 108 ARG A N 1
ATOM 827 C CA . ARG A 1 108 ? 3.386 12.048 -18.398 1.00 94.62 108 ARG A CA 1
ATOM 828 C C . ARG A 1 108 ? 3.353 13.575 -18.341 1.00 94.62 108 ARG A C 1
ATOM 830 O O . ARG A 1 108 ? 2.322 14.171 -18.627 1.00 94.62 108 ARG A O 1
ATOM 837 N N . ILE A 1 109 ? 4.473 14.235 -18.041 1.00 96.81 109 ILE A N 1
ATOM 838 C CA . ILE A 1 109 ? 4.536 15.704 -18.041 1.00 96.81 109 ILE A CA 1
ATOM 839 C C . ILE A 1 109 ? 4.248 16.308 -19.431 1.00 96.81 109 ILE A C 1
ATOM 841 O O . ILE A 1 109 ? 3.777 17.439 -19.521 1.00 96.81 109 ILE A O 1
ATOM 845 N N . TRP A 1 110 ? 4.431 15.550 -20.524 1.00 97.44 110 TRP A N 1
ATOM 846 C CA . TRP A 1 110 ? 4.030 15.994 -21.867 1.00 97.44 110 TRP A CA 1
ATOM 847 C C . TRP A 1 110 ? 2.510 16.098 -22.055 1.00 97.44 110 TRP A C 1
ATOM 849 O O . TRP A 1 110 ? 2.068 16.777 -22.982 1.00 97.44 110 TRP A O 1
ATOM 859 N N . GLU A 1 111 ? 1.701 15.505 -21.172 1.00 94.38 111 GLU A N 1
ATOM 860 C CA . GLU A 1 111 ? 0.239 15.653 -21.171 1.00 94.38 111 GLU A CA 1
ATOM 861 C C . GLU A 1 111 ? -0.221 17.004 -20.597 1.00 94.38 111 GLU A C 1
ATOM 863 O O . GLU A 1 111 ? -1.419 17.304 -20.591 1.00 94.38 111 GLU A O 1
ATOM 868 N N . PHE A 1 112 ? 0.697 17.837 -20.093 1.00 93.50 112 PHE A N 1
ATOM 869 C CA . PHE A 1 112 ? 0.368 19.102 -19.430 1.00 93.50 112 PHE A CA 1
ATOM 870 C C . PHE A 1 112 ? 0.165 20.227 -20.460 1.00 93.50 112 PHE A C 1
ATOM 872 O O . PHE A 1 112 ? 0.763 21.301 -20.390 1.00 93.50 112 PHE A O 1
ATOM 879 N N . VAL A 1 113 ? -0.683 19.953 -21.458 1.00 93.38 113 VAL A N 1
ATOM 880 C CA . VAL A 1 113 ? -0.934 20.788 -22.647 1.00 93.38 113 VAL A CA 1
ATOM 881 C C . VAL A 1 113 ? -1.648 22.105 -22.359 1.00 93.38 113 VAL A C 1
ATOM 883 O O . VAL A 1 113 ? -1.845 22.919 -23.260 1.00 93.38 113 VAL A O 1
ATOM 886 N N . GLU A 1 114 ? -2.025 22.360 -21.108 1.00 87.31 114 GLU A N 1
ATOM 887 C CA . GLU A 1 114 ? -2.407 23.700 -20.680 1.00 87.31 114 GLU A CA 1
ATOM 888 C C . GLU A 1 114 ? -1.235 24.696 -20.653 1.00 87.31 114 GLU A C 1
ATOM 890 O O . GLU A 1 114 ? -1.462 25.910 -20.671 1.00 87.31 114 GLU A O 1
ATOM 895 N N . TYR A 1 115 ? 0.005 24.202 -20.637 1.00 93.81 115 TYR A N 1
ATOM 896 C CA . TYR A 1 115 ? 1.213 25.011 -20.716 1.00 93.81 115 TYR A CA 1
ATOM 897 C C . TYR A 1 115 ? 1.807 24.933 -22.127 1.00 93.81 115 TYR A C 1
ATOM 899 O O . TYR A 1 115 ? 2.000 23.869 -22.697 1.00 93.81 115 TYR A O 1
ATOM 907 N N . SER A 1 116 ? 2.151 26.093 -22.680 1.00 94.19 116 SER A N 1
ATOM 908 C CA . SER A 1 116 ? 2.854 26.248 -23.957 1.00 94.19 116 SER A CA 1
ATOM 909 C C . SER A 1 116 ? 4.340 25.883 -23.902 1.00 94.19 116 SER A C 1
ATOM 911 O O . SER A 1 116 ? 4.925 25.589 -24.938 1.00 94.19 116 SER A O 1
ATOM 913 N N . LYS A 1 117 ? 4.976 25.954 -22.723 1.00 96.94 117 LYS A N 1
ATOM 914 C CA . LYS A 1 117 ? 6.384 25.583 -22.514 1.00 96.94 117 LYS A CA 1
ATOM 915 C C . LYS A 1 117 ? 6.652 25.330 -21.038 1.00 96.94 117 LYS A C 1
ATOM 917 O O . LYS A 1 117 ? 6.187 26.098 -20.198 1.00 96.94 117 LYS A O 1
ATOM 922 N N . MET A 1 118 ? 7.418 24.298 -20.722 1.00 98.31 118 MET A N 1
ATOM 923 C CA . MET A 1 118 ? 7.741 23.934 -19.346 1.00 98.31 118 MET A CA 1
ATOM 924 C C . MET A 1 118 ? 9.242 23.724 -19.161 1.00 98.31 118 MET A C 1
ATOM 926 O O . MET A 1 118 ? 9.952 23.370 -20.104 1.00 98.31 118 MET A O 1
ATOM 930 N N . ILE A 1 119 ? 9.714 23.949 -17.935 1.00 98.69 119 ILE A N 1
ATOM 931 C CA . ILE A 1 119 ? 11.075 23.608 -17.510 1.00 98.69 119 ILE A CA 1
ATOM 932 C C . ILE A 1 119 ? 10.964 22.493 -16.477 1.00 98.69 119 ILE A C 1
ATOM 934 O O . ILE A 1 119 ? 10.425 22.713 -15.393 1.00 98.69 119 ILE A O 1
ATOM 938 N N . TYR A 1 120 ? 11.455 21.308 -16.821 1.00 98.62 120 TYR A N 1
ATOM 939 C CA . TYR A 1 120 ? 11.559 20.200 -15.885 1.00 98.62 120 TYR A CA 1
ATOM 940 C C . TYR A 1 120 ? 12.789 20.375 -14.990 1.00 98.62 120 TYR A C 1
ATOM 942 O O . TYR A 1 120 ? 13.858 20.744 -15.481 1.00 98.62 120 TYR A O 1
ATOM 950 N N . LEU A 1 121 ? 12.625 20.114 -13.694 1.00 98.44 121 LEU A N 1
ATOM 951 C CA . LEU A 1 121 ? 13.678 20.083 -12.681 1.00 98.44 121 LEU A CA 1
ATOM 952 C C . LEU A 1 121 ? 13.448 18.860 -11.782 1.00 98.44 121 LEU A C 1
ATOM 954 O O . LEU A 1 121 ? 12.379 18.737 -11.183 1.00 98.44 121 LEU A O 1
ATOM 958 N N . ASP A 1 122 ? 14.426 17.965 -11.660 1.00 97.38 122 ASP A N 1
ATOM 959 C CA . ASP A 1 122 ? 14.356 16.845 -10.716 1.00 97.38 122 ASP A CA 1
ATOM 960 C C . ASP A 1 122 ? 14.204 17.341 -9.263 1.00 97.38 122 ASP A C 1
ATOM 962 O O . ASP A 1 122 ? 14.646 18.432 -8.896 1.00 97.38 122 ASP A O 1
ATOM 966 N N . GLY A 1 123 ? 13.593 16.519 -8.405 1.00 95.00 123 GLY A N 1
ATOM 967 C CA . GLY A 1 123 ? 13.369 16.861 -6.995 1.00 95.00 123 GLY A CA 1
ATOM 968 C C . GLY A 1 123 ? 14.652 17.027 -6.167 1.00 95.00 123 GLY A C 1
ATOM 969 O O . GLY A 1 123 ? 14.588 17.513 -5.044 1.00 95.00 123 GLY A O 1
ATOM 970 N N . ASP A 1 124 ? 15.815 16.641 -6.696 1.00 95.56 124 ASP A N 1
ATOM 971 C CA . ASP A 1 124 ? 17.142 16.870 -6.112 1.00 95.56 124 ASP A CA 1
ATOM 972 C C . ASP A 1 124 ? 17.929 17.997 -6.801 1.00 95.56 124 ASP A C 1
ATOM 974 O O . ASP A 1 124 ? 19.161 18.034 -6.750 1.00 95.56 124 ASP A O 1
ATOM 978 N N . ILE A 1 125 ? 17.217 18.952 -7.404 1.00 97.75 125 ILE A N 1
ATOM 979 C CA . ILE A 1 125 ? 17.772 20.196 -7.939 1.00 97.75 125 ILE A CA 1
ATOM 980 C C . ILE A 1 125 ? 17.490 21.381 -7.013 1.00 97.75 125 ILE A C 1
ATOM 982 O O . ILE A 1 125 ? 16.409 21.506 -6.444 1.00 97.75 125 ILE A O 1
ATOM 986 N N . GLN A 1 126 ? 18.452 22.306 -6.933 1.00 97.88 126 GLN A N 1
ATOM 987 C CA . GLN A 1 126 ? 18.273 23.608 -6.295 1.00 97.88 126 GLN A CA 1
ATOM 988 C C . GLN A 1 126 ? 18.592 24.763 -7.236 1.00 97.88 126 GLN A C 1
ATOM 990 O O . GLN A 1 126 ? 19.608 24.761 -7.935 1.00 97.88 126 GLN A O 1
ATOM 995 N N . VAL A 1 127 ? 17.740 25.789 -7.195 1.00 97.62 127 VAL A N 1
ATOM 996 C CA . VAL A 1 127 ? 17.884 27.023 -7.973 1.00 97.62 127 VAL A CA 1
ATOM 997 C C . VAL A 1 127 ? 18.433 28.138 -7.077 1.00 97.62 127 VAL A C 1
ATOM 999 O O . VAL A 1 127 ? 17.844 28.468 -6.048 1.00 97.62 127 VAL A O 1
ATOM 1002 N N . PHE A 1 128 ? 19.563 28.722 -7.479 1.00 96.62 128 PHE A N 1
ATOM 1003 C CA . PHE A 1 128 ? 20.272 29.795 -6.767 1.00 96.62 128 PHE A CA 1
ATOM 1004 C C . PHE A 1 128 ? 20.206 31.153 -7.477 1.00 96.62 128 PHE A C 1
ATOM 1006 O O . PHE A 1 128 ? 20.385 32.187 -6.835 1.00 96.62 128 PHE A O 1
ATOM 1013 N N . GLN A 1 129 ? 19.928 31.176 -8.784 1.00 96.88 129 GLN A N 1
ATOM 1014 C CA . GLN A 1 129 ? 19.653 32.400 -9.545 1.00 96.88 129 GLN A CA 1
ATOM 1015 C C . GLN A 1 129 ? 18.426 32.216 -10.436 1.00 96.88 129 GLN A C 1
ATOM 1017 O O . GLN A 1 129 ? 18.107 31.097 -10.822 1.00 96.88 129 GLN A O 1
ATOM 1022 N N . ASN A 1 130 ? 17.751 33.312 -10.787 1.00 97.81 130 ASN A N 1
ATOM 1023 C CA . ASN A 1 130 ? 16.562 33.255 -11.632 1.00 97.81 130 ASN A CA 1
ATOM 1024 C C . ASN A 1 130 ? 16.923 32.732 -13.039 1.00 97.81 130 ASN A C 1
ATOM 1026 O O . ASN A 1 130 ? 17.907 33.176 -13.645 1.00 97.81 130 ASN A O 1
ATOM 1030 N N . ILE A 1 131 ? 16.138 31.770 -13.535 1.00 98.19 131 ILE A N 1
ATOM 1031 C CA . ILE A 1 131 ? 16.318 31.132 -14.849 1.00 98.19 131 ILE A CA 1
ATOM 1032 C C . ILE A 1 131 ? 15.090 31.281 -15.759 1.00 98.19 131 ILE A C 1
ATOM 1034 O O . ILE A 1 131 ? 14.983 30.587 -16.766 1.00 98.19 131 ILE A O 1
ATOM 1038 N N . ASP A 1 132 ? 14.190 32.214 -15.451 1.00 98.06 132 ASP A N 1
ATOM 1039 C CA . ASP A 1 132 ? 12.929 32.420 -16.171 1.00 98.06 132 ASP A CA 1
ATOM 1040 C C . ASP A 1 132 ? 13.136 32.771 -17.651 1.00 98.06 132 ASP A C 1
ATOM 1042 O O . ASP A 1 132 ? 12.314 32.422 -18.497 1.00 98.06 132 ASP A O 1
ATOM 1046 N N . HIS A 1 133 ? 14.263 33.401 -17.999 1.00 97.38 133 HIS A N 1
ATOM 1047 C CA . HIS A 1 133 ? 14.619 33.715 -19.388 1.00 97.38 133 HIS A CA 1
ATOM 1048 C C . HIS A 1 133 ? 14.780 32.464 -20.268 1.00 97.38 133 HIS A C 1
ATOM 1050 O O . HIS A 1 133 ? 14.771 32.573 -21.492 1.00 97.38 133 HIS A O 1
ATOM 1056 N N . LEU A 1 134 ? 14.917 31.266 -19.685 1.00 97.81 134 LEU A N 1
ATOM 1057 C CA . LEU A 1 134 ? 14.944 30.013 -20.443 1.00 97.81 134 LEU A CA 1
ATOM 1058 C C . LEU A 1 134 ? 13.591 29.687 -21.092 1.00 97.81 134 LEU A C 1
ATOM 1060 O O . LEU A 1 134 ? 13.557 29.017 -22.124 1.00 97.81 134 LEU A O 1
ATOM 1064 N N . PHE A 1 135 ? 12.480 30.207 -20.562 1.00 97.56 135 PHE A N 1
ATOM 1065 C CA . PHE A 1 135 ? 11.178 30.070 -21.215 1.00 97.56 135 PHE A CA 1
ATOM 1066 C C . PHE A 1 135 ? 11.092 30.821 -22.556 1.00 97.56 135 PHE A C 1
ATOM 1068 O O . PHE A 1 135 ? 10.221 30.511 -23.369 1.00 97.56 135 PHE A O 1
ATOM 1075 N N . ASP A 1 136 ? 11.984 31.781 -22.812 1.00 96.06 136 ASP A N 1
ATOM 1076 C CA . ASP A 1 136 ? 12.029 32.554 -24.061 1.00 96.06 136 ASP A CA 1
ATOM 1077 C C . ASP A 1 136 ? 12.905 31.909 -25.143 1.00 96.06 136 ASP A C 1
ATOM 1079 O O . ASP A 1 136 ? 13.053 32.456 -26.238 1.00 96.06 136 ASP A O 1
ATOM 1083 N N . MET A 1 137 ? 13.466 30.724 -24.875 1.00 96.06 137 MET A N 1
ATOM 1084 C CA . MET A 1 137 ? 14.158 29.946 -25.900 1.00 96.06 137 MET A CA 1
ATOM 1085 C C . MET A 1 137 ? 13.208 29.607 -27.064 1.00 96.06 137 MET A C 1
ATOM 1087 O O . MET A 1 137 ? 12.018 29.391 -26.822 1.00 96.06 137 MET A O 1
ATOM 1091 N N . PRO A 1 138 ? 13.698 29.538 -28.317 1.00 97.12 138 PRO A N 1
ATOM 1092 C CA . PRO A 1 138 ? 12.879 29.184 -29.476 1.00 97.12 138 PRO A CA 1
ATOM 1093 C C . PRO A 1 138 ? 12.095 27.872 -29.311 1.00 97.12 138 PRO A C 1
ATOM 1095 O O . PRO A 1 138 ? 12.502 26.971 -28.583 1.00 97.12 138 PRO A O 1
ATOM 1098 N N . ASN A 1 139 ? 10.950 27.762 -29.981 1.00 95.00 139 ASN A N 1
ATOM 1099 C CA . ASN A 1 139 ? 10.164 26.524 -30.026 1.00 95.00 139 ASN A CA 1
ATOM 1100 C C . ASN A 1 139 ? 10.747 25.522 -31.039 1.00 95.00 139 ASN A C 1
ATOM 1102 O O . ASN A 1 139 ? 11.549 25.894 -31.898 1.00 95.00 139 ASN A O 1
ATOM 1106 N N . GLY A 1 140 ? 10.320 24.263 -30.950 1.00 94.50 140 GLY A N 1
ATOM 1107 C CA . GLY A 1 140 ? 10.726 23.157 -31.819 1.00 94.50 140 GLY A CA 1
ATOM 1108 C C . GLY A 1 140 ? 12.023 22.463 -31.401 1.00 94.50 140 GLY A C 1
ATOM 1109 O O . GLY A 1 140 ? 12.557 21.670 -32.171 1.00 94.50 140 GLY A O 1
ATOM 1110 N N . TYR A 1 141 ? 12.540 22.756 -30.206 1.00 97.50 141 TYR A N 1
ATOM 1111 C CA . TYR A 1 141 ? 13.799 22.208 -29.705 1.00 97.50 141 TYR A CA 1
ATOM 1112 C C . TYR A 1 141 ? 13.659 21.685 -28.278 1.00 97.50 141 TYR A C 1
ATOM 1114 O O . TYR A 1 141 ? 12.885 22.211 -27.479 1.00 97.50 141 TYR A O 1
ATOM 1122 N N . PHE A 1 142 ? 14.473 20.681 -27.956 1.00 98.06 142 PHE A N 1
ATOM 1123 C CA . PHE A 1 142 ? 14.637 20.156 -26.606 1.00 98.06 142 PHE A CA 1
ATOM 1124 C C . PHE A 1 142 ? 15.930 20.726 -26.015 1.00 98.06 142 PHE A C 1
ATOM 1126 O O . PHE A 1 142 ? 17.017 20.410 -26.500 1.00 98.06 142 PHE A O 1
ATOM 1133 N N . TYR A 1 143 ? 15.843 21.598 -25.010 1.00 98.62 143 TYR A N 1
ATOM 1134 C CA . TYR A 1 143 ? 17.032 22.227 -24.421 1.00 98.62 143 TYR A CA 1
ATOM 1135 C C . TYR A 1 143 ? 17.412 21.547 -23.120 1.00 98.62 143 TYR A C 1
ATOM 1137 O O . TYR A 1 143 ? 16.593 21.473 -22.214 1.00 98.62 143 TYR A O 1
ATOM 1145 N N . ALA A 1 144 ? 18.658 21.108 -22.997 1.00 98.25 144 ALA A N 1
ATOM 1146 C CA . ALA A 1 144 ? 19.153 20.465 -21.785 1.00 98.25 144 ALA A CA 1
ATOM 1147 C C . ALA A 1 144 ? 20.666 20.653 -21.655 1.00 98.25 144 ALA A C 1
ATOM 1149 O O . ALA A 1 144 ? 21.349 21.044 -22.606 1.00 98.25 144 ALA A O 1
ATOM 1150 N N . VAL A 1 145 ? 21.201 20.419 -20.463 1.00 96.62 145 VAL A N 1
ATOM 1151 C CA . VAL A 1 145 ? 22.647 20.492 -20.221 1.00 96.62 145 VAL A CA 1
ATOM 1152 C C . VAL A 1 145 ? 23.287 19.153 -20.568 1.00 96.62 145 VAL A C 1
ATOM 1154 O O . VAL A 1 145 ? 22.735 18.097 -20.269 1.00 96.62 145 VAL A O 1
ATOM 1157 N N . MET A 1 146 ? 24.469 19.189 -21.184 1.00 95.06 146 MET A N 1
ATOM 1158 C CA . MET A 1 146 ? 25.251 17.981 -21.459 1.00 95.06 146 MET A CA 1
ATOM 1159 C C . MET A 1 146 ? 25.586 17.225 -20.165 1.00 95.06 146 MET A C 1
ATOM 1161 O O . MET A 1 146 ? 26.006 17.830 -19.180 1.00 95.06 146 MET A O 1
ATOM 1165 N N . ASP A 1 147 ? 25.478 15.900 -20.177 1.00 93.38 147 ASP A N 1
ATOM 1166 C CA . ASP A 1 147 ? 25.926 15.082 -19.046 1.00 93.38 147 ASP A CA 1
ATOM 1167 C C . ASP A 1 147 ? 27.469 15.023 -18.954 1.00 93.38 147 ASP A C 1
ATOM 1169 O O . ASP A 1 147 ? 28.190 15.385 -19.894 1.00 93.38 147 ASP A O 1
ATOM 1173 N N . CYS A 1 148 ? 28.003 14.568 -17.822 1.00 90.81 148 CYS A N 1
ATOM 1174 C CA . CYS A 1 148 ? 29.437 14.418 -17.591 1.00 90.81 148 CYS A CA 1
ATOM 1175 C C . CYS A 1 148 ? 29.867 12.943 -17.659 1.00 90.81 148 CYS A C 1
ATOM 1177 O O . CYS A 1 148 ? 29.721 12.196 -16.694 1.00 90.81 148 CYS A O 1
ATOM 1179 N N . PHE A 1 149 ? 30.506 12.537 -18.762 1.00 90.25 149 PHE A N 1
ATOM 1180 C CA . PHE A 1 149 ? 31.011 11.163 -18.940 1.00 90.25 149 PHE A CA 1
ATOM 1181 C C . PHE A 1 149 ? 32.170 10.782 -18.006 1.00 90.25 149 PHE A C 1
ATOM 1183 O O . PHE A 1 149 ? 32.629 9.646 -18.043 1.00 90.25 149 PHE A O 1
ATOM 1190 N N . CYS A 1 150 ? 32.676 11.706 -17.184 1.00 84.38 150 CYS A N 1
ATOM 1191 C CA . CYS A 1 150 ? 33.699 11.408 -16.178 1.00 84.38 150 CYS A CA 1
ATOM 1192 C C . CYS A 1 150 ? 33.124 10.901 -14.845 1.00 84.38 150 CYS A C 1
ATOM 1194 O O . CYS A 1 150 ? 33.900 10.609 -13.929 1.00 84.38 150 CYS A O 1
ATOM 1196 N N . GLU A 1 151 ? 31.799 10.827 -14.705 1.00 81.44 151 GLU A N 1
ATOM 1197 C CA . GLU A 1 151 ? 31.157 10.282 -13.509 1.00 81.44 151 GLU A CA 1
ATOM 1198 C C . GLU A 1 151 ? 31.219 8.749 -13.491 1.00 81.44 151 GLU A C 1
ATOM 1200 O O . GLU A 1 151 ? 31.153 8.097 -14.532 1.00 81.44 151 GLU A O 1
ATOM 1205 N N . LYS A 1 152 ? 31.338 8.145 -12.305 1.00 78.31 152 LYS A N 1
ATOM 1206 C CA . LYS A 1 152 ? 31.522 6.693 -12.141 1.00 78.31 152 LYS A CA 1
ATOM 1207 C C . LYS A 1 152 ? 30.359 5.875 -12.706 1.00 78.31 152 LYS A C 1
ATOM 1209 O O . LYS A 1 152 ? 30.551 4.723 -13.094 1.00 78.31 152 LYS A O 1
ATOM 1214 N N . THR A 1 153 ? 29.168 6.459 -12.796 1.00 78.12 153 THR A N 1
ATOM 1215 C CA . THR A 1 153 ? 27.999 5.849 -13.448 1.00 78.12 153 THR A CA 1
ATOM 1216 C C . THR A 1 153 ? 28.259 5.511 -14.919 1.00 78.12 153 THR A C 1
ATOM 1218 O O . THR A 1 153 ? 27.738 4.517 -15.418 1.00 78.12 153 THR A O 1
ATOM 1221 N N . TRP A 1 154 ? 29.145 6.254 -15.585 1.00 84.50 154 TRP A N 1
ATOM 1222 C CA . TRP A 1 154 ? 29.573 6.021 -16.965 1.00 84.50 154 TRP A CA 1
ATOM 1223 C C . TRP A 1 154 ? 30.699 4.988 -17.099 1.00 84.50 154 TRP A C 1
ATOM 1225 O O . TRP A 1 154 ? 31.144 4.733 -18.215 1.00 84.50 154 TRP A O 1
ATOM 1235 N N . SER A 1 155 ? 31.149 4.356 -16.008 1.00 84.25 155 SER A N 1
ATOM 1236 C CA . SER A 1 155 ? 32.323 3.460 -15.993 1.00 84.25 155 SER A CA 1
ATOM 1237 C C . SER A 1 155 ? 32.271 2.261 -16.936 1.00 84.25 155 SER A C 1
ATOM 1239 O O . SER A 1 155 ? 33.313 1.722 -17.289 1.00 84.25 155 SER A O 1
ATOM 1241 N N . HIS A 1 156 ? 31.077 1.877 -17.376 1.00 82.12 156 HIS A N 1
ATOM 1242 C CA . HIS A 1 156 ? 30.846 0.808 -18.344 1.00 82.12 156 HIS A CA 1
ATOM 1243 C C . HIS A 1 156 ? 30.962 1.269 -19.810 1.00 82.12 156 HIS A C 1
ATOM 1245 O O . HIS A 1 156 ? 30.774 0.469 -20.724 1.00 82.12 156 HIS A O 1
ATOM 1251 N N . THR A 1 157 ? 31.213 2.558 -20.055 1.00 85.75 157 THR A N 1
ATOM 1252 C CA . THR A 1 157 ? 31.232 3.151 -21.397 1.00 85.75 157 THR A CA 1
ATOM 1253 C C . THR A 1 157 ? 32.644 3.448 -21.879 1.00 85.75 157 THR A C 1
ATOM 1255 O O . THR A 1 157 ? 33.539 3.797 -21.105 1.00 85.75 157 THR A O 1
ATOM 1258 N N . LYS A 1 158 ? 32.833 3.394 -23.202 1.00 87.75 158 LYS A N 1
ATOM 1259 C CA . LYS A 1 158 ? 34.125 3.679 -23.836 1.00 87.75 158 LYS A CA 1
ATOM 1260 C C . LYS A 1 158 ? 34.605 5.103 -23.559 1.00 87.75 158 LYS A C 1
ATOM 1262 O O . LYS A 1 158 ? 35.800 5.329 -23.405 1.00 87.75 158 LYS A O 1
ATOM 1267 N N . GLN A 1 159 ? 33.669 6.048 -23.479 1.00 89.12 159 GLN A N 1
ATOM 1268 C CA . GLN A 1 159 ? 33.908 7.449 -23.153 1.00 89.12 159 GLN A CA 1
ATOM 1269 C C . GLN A 1 159 ? 34.630 7.576 -21.807 1.00 89.12 159 GLN A C 1
ATOM 1271 O O . GLN A 1 159 ? 35.679 8.218 -21.736 1.00 89.12 159 GLN A O 1
ATOM 1276 N N . TYR A 1 160 ? 34.115 6.910 -20.770 1.00 88.31 160 TYR A N 1
ATOM 1277 C CA . TYR A 1 160 ? 34.725 6.912 -19.443 1.00 88.31 160 TYR A CA 1
ATOM 1278 C C . TYR A 1 160 ? 36.092 6.220 -19.445 1.00 88.31 160 TYR A C 1
ATOM 1280 O O . TYR A 1 160 ? 37.051 6.776 -18.910 1.00 88.31 160 TYR A O 1
ATOM 1288 N N . GLU A 1 161 ? 36.207 5.046 -20.080 1.00 89.00 161 GLU A N 1
ATOM 1289 C CA . GLU A 1 161 ? 37.456 4.266 -20.136 1.00 89.00 161 GLU A CA 1
ATOM 1290 C C . GLU A 1 161 ? 38.636 5.066 -20.698 1.00 89.00 161 GLU A C 1
ATOM 1292 O O . GLU A 1 161 ? 39.745 4.994 -20.172 1.00 89.00 161 GLU A O 1
ATOM 1297 N N . ILE A 1 162 ? 38.405 5.836 -21.764 1.00 89.50 162 ILE A N 1
ATOM 1298 C CA . ILE A 1 162 ? 39.454 6.641 -22.405 1.00 89.50 162 ILE A CA 1
ATOM 1299 C C . ILE A 1 162 ? 39.605 8.031 -21.768 1.00 89.50 162 ILE A C 1
ATOM 1301 O O . ILE A 1 162 ? 40.473 8.801 -22.172 1.00 89.50 162 ILE A O 1
ATOM 1305 N N . GLY A 1 163 ? 38.752 8.382 -20.800 1.00 87.12 163 GLY A N 1
ATOM 1306 C CA . GLY A 1 163 ? 38.715 9.707 -20.179 1.00 87.12 163 GLY A CA 1
ATOM 1307 C C . GLY A 1 163 ? 38.155 10.813 -21.083 1.00 87.12 163 GLY A C 1
ATOM 1308 O O . GLY A 1 163 ? 38.409 11.994 -20.834 1.00 87.12 163 GLY A O 1
ATOM 1309 N N . TYR A 1 164 ? 37.409 10.459 -22.134 1.00 90.31 164 TYR A N 1
ATOM 1310 C CA . TYR A 1 164 ? 36.729 11.417 -23.002 1.00 90.31 164 TYR A CA 1
ATOM 1311 C C . TYR A 1 164 ? 35.461 11.949 -22.332 1.00 90.31 164 TYR A C 1
ATOM 1313 O O . TYR A 1 164 ? 34.579 11.187 -21.946 1.00 90.31 164 TYR A O 1
ATOM 1321 N N . CYS A 1 165 ? 35.328 13.274 -22.268 1.00 90.56 165 CYS A N 1
ATOM 1322 C CA . CYS A 1 165 ? 34.126 13.929 -21.767 1.00 90.56 165 CYS A CA 1
ATOM 1323 C C . CYS A 1 165 ? 33.690 15.060 -22.692 1.00 90.56 165 CYS A C 1
ATOM 1325 O O . CYS A 1 165 ? 34.476 15.945 -23.031 1.00 90.56 165 CYS A O 1
ATOM 1327 N N . GLN A 1 166 ? 32.409 15.060 -23.054 1.00 91.19 166 GLN A N 1
ATOM 1328 C CA . GLN A 1 166 ? 31.797 16.083 -23.904 1.00 91.19 166 GLN A CA 1
ATOM 1329 C C . GLN A 1 166 ? 31.767 17.481 -23.264 1.00 91.19 166 GLN A C 1
ATOM 1331 O O . GLN A 1 166 ? 31.743 18.474 -23.985 1.00 91.19 166 GLN A O 1
ATOM 1336 N N . GLN A 1 167 ? 31.853 17.573 -21.932 1.00 89.56 167 GLN A N 1
ATOM 1337 C CA . GLN A 1 167 ? 32.027 18.844 -21.219 1.00 89.56 167 GLN A CA 1
ATOM 1338 C C . GLN A 1 167 ? 33.454 19.404 -21.365 1.00 89.56 167 GLN A C 1
ATOM 1340 O O . GLN A 1 167 ? 33.677 20.597 -21.183 1.00 89.56 167 GLN A O 1
ATOM 1345 N N . CYS A 1 168 ? 34.438 18.562 -21.704 1.00 87.56 168 CYS A N 1
ATOM 1346 C CA . CYS A 1 168 ? 35.855 18.921 -21.826 1.00 87.56 168 CYS A CA 1
ATOM 1347 C C . CYS A 1 168 ? 36.523 18.233 -23.032 1.00 87.56 168 CYS A C 1
ATOM 1349 O O . CYS A 1 168 ? 37.535 17.541 -22.875 1.00 87.56 168 CYS A O 1
ATOM 1351 N N . PRO A 1 169 ? 36.027 18.448 -24.266 1.00 85.69 169 PRO A N 1
ATOM 1352 C CA . PRO A 1 169 ? 36.443 17.676 -25.440 1.00 85.69 169 PRO A CA 1
ATOM 1353 C C . PRO A 1 169 ? 37.893 17.947 -25.871 1.00 85.69 169 PRO A C 1
ATOM 1355 O O . PRO A 1 169 ? 38.411 17.280 -26.760 1.00 85.69 169 PRO A O 1
ATOM 1358 N N . LYS A 1 170 ? 38.547 18.953 -25.276 1.00 84.69 170 LYS A N 1
ATOM 1359 C CA . LYS A 1 170 ? 39.955 19.283 -25.523 1.00 84.69 170 LYS A CA 1
ATOM 1360 C C . LYS A 1 170 ? 40.924 18.459 -24.672 1.00 84.69 170 LYS A C 1
ATOM 1362 O O . LYS A 1 170 ? 42.075 18.334 -25.072 1.00 84.69 170 LYS A O 1
ATOM 1367 N N . ARG A 1 171 ? 40.480 17.918 -23.528 1.00 84.88 171 ARG A N 1
ATOM 1368 C CA . ARG A 1 171 ? 41.339 17.180 -22.584 1.00 84.88 171 ARG A CA 1
ATOM 1369 C C . ARG A 1 171 ? 41.771 15.828 -23.147 1.00 84.88 171 ARG A C 1
ATOM 1371 O O . ARG A 1 171 ? 42.937 15.471 -23.052 1.00 84.88 171 ARG A O 1
ATOM 1378 N N . VAL A 1 172 ? 40.829 15.113 -23.752 1.00 86.56 172 VAL A N 1
ATOM 1379 C CA . VAL A 1 172 ? 41.068 13.879 -24.502 1.00 86.56 172 VAL A CA 1
ATOM 1380 C C . VAL A 1 172 ? 40.356 14.034 -25.839 1.00 86.56 172 VAL A C 1
ATOM 1382 O O . VAL A 1 172 ? 39.153 14.284 -25.869 1.00 86.56 172 VAL A O 1
ATOM 1385 N N . GLN A 1 173 ? 41.092 13.926 -26.945 1.00 88.31 173 GLN A N 1
ATOM 1386 C CA . GLN A 1 173 ? 40.489 13.900 -28.278 1.00 88.31 173 GLN A CA 1
ATOM 1387 C C . GLN A 1 173 ? 39.880 12.521 -28.533 1.00 88.31 173 GLN A C 1
ATOM 1389 O O . GLN A 1 173 ? 40.463 11.513 -28.149 1.00 88.31 173 GLN A O 1
ATOM 1394 N N . TRP A 1 174 ? 38.719 12.477 -29.193 1.00 88.56 174 TRP A N 1
ATOM 1395 C CA . TRP A 1 174 ? 38.101 11.209 -29.582 1.00 88.56 174 TRP A CA 1
ATOM 1396 C C . TRP A 1 174 ? 39.004 10.470 -30.584 1.00 88.56 174 TRP A C 1
ATOM 1398 O O . TRP A 1 174 ? 39.270 11.037 -31.651 1.00 88.56 174 TRP A O 1
ATOM 1408 N N . PRO A 1 175 ? 39.471 9.250 -30.267 1.00 89.44 175 PRO A N 1
ATOM 1409 C CA . PRO A 1 175 ? 40.331 8.482 -31.159 1.00 89.44 175 PRO A CA 1
ATOM 1410 C C . PRO A 1 175 ? 39.604 8.116 -32.457 1.00 89.44 175 PRO A C 1
ATOM 1412 O O . PRO A 1 175 ? 38.464 7.649 -32.428 1.00 89.44 175 PRO A O 1
ATOM 1415 N N . ALA A 1 176 ? 40.255 8.323 -33.604 1.00 88.00 176 ALA A N 1
ATOM 1416 C CA . ALA A 1 176 ? 39.648 8.084 -34.916 1.00 88.00 176 ALA A CA 1
ATOM 1417 C C . ALA A 1 176 ? 39.316 6.597 -35.140 1.00 88.00 176 ALA A C 1
ATOM 1419 O O . ALA A 1 176 ? 38.341 6.266 -35.813 1.00 88.00 176 ALA A O 1
ATOM 1420 N N . GLU A 1 177 ? 40.092 5.704 -34.527 1.00 90.69 177 GLU A N 1
ATOM 1421 C CA . GLU A 1 177 ? 39.910 4.253 -34.535 1.00 90.69 177 GLU A CA 1
ATOM 1422 C C . GLU A 1 177 ? 38.623 3.782 -33.839 1.00 90.69 177 GLU A C 1
ATOM 1424 O O . GLU A 1 177 ? 38.163 2.675 -34.107 1.00 90.69 177 GLU A O 1
ATOM 1429 N N . LEU A 1 178 ? 38.009 4.615 -32.989 1.00 86.75 178 LEU A N 1
ATOM 1430 C CA . LEU A 1 178 ? 36.719 4.324 -32.350 1.00 86.75 178 LEU A CA 1
ATOM 1431 C C . LEU A 1 178 ? 35.519 4.749 -33.213 1.00 86.75 178 LEU A C 1
ATOM 1433 O O . LEU A 1 178 ? 34.374 4.638 -32.775 1.00 86.75 178 LEU A O 1
ATOM 1437 N N . GLY A 1 179 ? 35.764 5.220 -34.439 1.00 89.56 179 GLY A N 1
ATOM 1438 C CA . GLY A 1 179 ? 34.729 5.654 -35.370 1.00 89.56 179 GLY A CA 1
ATOM 1439 C C . GLY A 1 179 ? 34.233 7.081 -35.099 1.00 89.56 179 GLY A C 1
ATOM 1440 O O . GLY A 1 179 ? 34.951 7.886 -34.495 1.00 89.56 179 GLY A O 1
ATOM 1441 N N . PRO A 1 180 ? 33.027 7.446 -35.577 1.00 87.81 180 PRO A N 1
ATOM 1442 C CA . PRO A 1 180 ? 32.487 8.783 -35.365 1.00 87.81 180 PRO A CA 1
ATOM 1443 C C . PRO A 1 180 ? 32.290 9.066 -33.873 1.00 87.81 180 PRO A C 1
ATOM 1445 O O . PRO A 1 180 ? 31.967 8.173 -33.090 1.00 87.81 180 PRO A O 1
ATOM 1448 N N . LYS A 1 181 ? 32.465 10.336 -33.489 1.00 85.00 181 LYS A N 1
ATOM 1449 C CA . LYS A 1 181 ? 32.196 10.792 -32.121 1.00 85.00 181 LYS A CA 1
ATOM 1450 C C . LYS A 1 181 ? 30.762 10.429 -31.719 1.00 85.00 181 LYS A C 1
ATOM 1452 O O . LYS A 1 181 ? 29.864 10.561 -32.556 1.00 85.00 181 LYS A O 1
ATOM 1457 N N . PRO A 1 182 ? 30.530 10.026 -30.457 1.00 85.00 182 PRO A N 1
ATOM 1458 C CA . PRO A 1 182 ? 29.179 9.792 -29.976 1.00 85.00 182 PRO A CA 1
ATOM 1459 C C . PRO A 1 182 ? 28.349 11.081 -30.103 1.00 85.00 182 PRO A C 1
ATOM 1461 O O . PRO A 1 182 ? 28.908 12.181 -30.000 1.00 85.00 182 PRO A O 1
ATOM 1464 N N . PRO A 1 183 ? 27.029 10.967 -30.338 1.00 89.19 183 PRO A N 1
ATOM 1465 C CA . PRO A 1 183 ? 26.147 12.125 -30.315 1.00 89.19 183 PRO A CA 1
ATOM 1466 C C . PRO A 1 183 ? 26.207 12.805 -28.943 1.00 89.19 183 PRO A C 1
ATOM 1468 O O . PRO A 1 183 ? 26.501 12.160 -27.933 1.00 89.19 183 PRO A O 1
ATOM 1471 N N . LEU A 1 184 ? 25.927 14.111 -28.912 1.00 93.44 184 LEU A N 1
ATOM 1472 C CA . LEU A 1 184 ? 25.828 14.833 -27.646 1.00 93.44 184 LEU A CA 1
ATOM 1473 C C . LEU A 1 184 ? 24.726 14.209 -26.791 1.00 93.44 184 LEU A C 1
ATOM 1475 O O . LEU A 1 184 ? 23.637 13.936 -27.293 1.00 93.44 184 LEU A O 1
ATOM 1479 N N . TYR A 1 185 ? 25.021 14.029 -25.511 1.00 94.56 185 TYR A N 1
ATOM 1480 C CA . TYR A 1 185 ? 24.140 13.356 -24.568 1.00 94.56 185 TYR A CA 1
ATOM 1481 C C . TYR A 1 185 ? 23.766 14.322 -23.437 1.00 94.56 185 TYR A C 1
ATOM 1483 O O . TYR A 1 185 ? 24.645 14.914 -22.815 1.00 94.56 185 TYR A O 1
ATOM 1491 N N . PHE A 1 186 ? 22.490 14.542 -23.160 1.00 96.56 186 PHE A N 1
ATOM 1492 C CA . PHE A 1 186 ? 22.058 15.432 -22.083 1.00 96.56 186 PHE A CA 1
ATOM 1493 C C . PHE A 1 186 ? 21.768 14.698 -20.778 1.00 96.56 186 PHE A C 1
ATOM 1495 O O . PHE A 1 186 ? 21.386 13.529 -20.771 1.00 96.56 186 PHE A O 1
ATOM 1502 N N . ASN A 1 187 ? 21.903 15.423 -19.672 1.00 95.62 187 ASN A N 1
ATOM 1503 C CA . ASN A 1 187 ? 21.391 15.012 -18.376 1.00 95.62 187 ASN A CA 1
ATOM 1504 C C . ASN A 1 187 ? 19.884 15.316 -18.305 1.00 95.62 187 ASN A C 1
ATOM 1506 O O . ASN A 1 187 ? 19.469 16.439 -18.597 1.00 95.62 187 ASN A O 1
ATOM 1510 N N . ALA A 1 188 ? 19.067 14.330 -17.931 1.00 95.56 188 ALA A N 1
ATOM 1511 C CA . ALA A 1 188 ? 17.605 14.457 -17.904 1.00 95.56 188 ALA A CA 1
ATOM 1512 C C . ALA A 1 188 ? 17.054 15.059 -16.600 1.00 95.56 188 ALA A C 1
ATOM 1514 O O . ALA A 1 188 ? 15.840 15.177 -16.453 1.00 95.56 188 ALA A O 1
ATOM 1515 N N . GLY A 1 189 ? 17.919 15.488 -15.676 1.00 94.75 189 GLY A N 1
ATOM 1516 C CA . GLY A 1 189 ? 17.489 16.166 -14.456 1.00 94.75 189 GLY A CA 1
ATOM 1517 C C . GLY A 1 189 ? 16.960 17.575 -14.699 1.00 94.75 189 GLY A C 1
ATOM 1518 O O . GLY A 1 189 ? 16.148 18.065 -13.920 1.00 94.75 189 GLY A O 1
ATOM 1519 N N . MET A 1 190 ? 17.366 18.223 -15.796 1.00 96.75 190 MET A N 1
ATOM 1520 C CA . MET A 1 190 ? 16.861 19.540 -16.175 1.00 96.75 190 MET A CA 1
ATOM 1521 C C . MET A 1 190 ? 16.742 19.685 -17.689 1.00 96.75 190 MET A C 1
ATOM 1523 O O . MET A 1 190 ? 17.718 19.480 -18.416 1.00 96.75 190 MET A O 1
ATOM 1527 N N . PHE A 1 191 ? 15.558 20.088 -18.155 1.00 98.50 191 PHE A N 1
ATOM 1528 C CA . PHE A 1 191 ? 15.324 20.380 -19.568 1.00 98.50 191 PHE A CA 1
ATOM 1529 C C . PHE A 1 191 ? 14.151 21.340 -19.807 1.00 98.50 191 PHE A C 1
ATOM 1531 O O . PHE A 1 191 ? 13.235 21.450 -18.995 1.00 98.50 191 PHE A O 1
ATOM 1538 N N . VAL A 1 192 ? 14.168 22.022 -20.953 1.00 98.62 192 VAL A N 1
ATOM 1539 C CA . VAL A 1 192 ? 13.089 22.886 -21.454 1.00 98.62 192 VAL A CA 1
ATOM 1540 C C . VAL A 1 192 ? 12.410 22.195 -22.631 1.00 98.62 192 VAL A C 1
ATOM 1542 O O . VAL A 1 192 ? 13.086 21.787 -23.580 1.00 98.62 192 VAL A O 1
ATOM 1545 N N . TYR A 1 193 ? 11.083 22.089 -22.582 1.00 98.19 193 TYR A N 1
ATOM 1546 C CA . TYR A 1 193 ? 10.293 21.375 -23.585 1.00 98.19 193 TYR A CA 1
ATOM 1547 C C . TYR A 1 193 ? 8.895 21.985 -23.772 1.00 98.19 193 TYR A C 1
ATOM 1549 O O . TYR A 1 193 ? 8.435 22.811 -22.980 1.00 98.19 193 TYR A O 1
ATOM 1557 N N . GLU A 1 194 ? 8.214 21.563 -24.835 1.00 97.31 194 GLU A N 1
ATOM 1558 C CA . GLU A 1 194 ? 6.828 21.923 -25.142 1.00 97.31 194 GLU A CA 1
ATOM 1559 C C . GLU A 1 194 ? 5.915 20.713 -24.874 1.00 97.31 194 GLU A C 1
ATOM 1561 O O . GLU A 1 194 ? 6.093 19.676 -25.524 1.00 97.31 194 GLU A O 1
ATOM 1566 N N . PRO A 1 195 ? 4.960 20.804 -23.927 1.00 96.62 195 PRO A N 1
ATOM 1567 C CA . PRO A 1 195 ? 3.951 19.766 -23.734 1.00 96.62 195 PRO A CA 1
ATOM 1568 C C . PRO A 1 195 ? 3.117 19.555 -25.003 1.00 96.62 195 PRO A C 1
ATOM 1570 O O . PRO A 1 195 ? 2.705 20.508 -25.665 1.00 96.62 195 PRO A O 1
ATOM 1573 N N . SER A 1 196 ? 2.869 18.296 -25.357 1.00 95.19 196 SER A N 1
ATOM 1574 C CA . SER A 1 196 ? 2.178 17.907 -26.586 1.00 95.19 196 SER A CA 1
ATOM 1575 C C . SER A 1 196 ? 1.674 16.476 -26.455 1.00 95.19 196 SER A C 1
ATOM 1577 O O . SER A 1 196 ? 2.473 15.561 -26.258 1.00 95.19 196 SER A O 1
ATOM 1579 N N . LEU A 1 197 ? 0.362 16.270 -26.626 1.00 92.38 197 LEU A N 1
ATOM 1580 C CA . LEU A 1 197 ? -0.226 14.925 -26.638 1.00 92.38 197 LEU A CA 1
ATOM 1581 C C . LEU A 1 197 ? 0.326 14.075 -27.788 1.00 92.38 197 LEU A C 1
ATOM 1583 O O . LEU A 1 197 ? 0.592 12.901 -27.590 1.00 92.38 197 LEU A O 1
ATOM 1587 N N . SER A 1 198 ? 0.588 14.675 -28.956 1.00 95.88 198 SER A N 1
ATOM 1588 C CA . SER A 1 198 ? 1.205 13.950 -30.076 1.00 95.88 198 SER A CA 1
ATOM 1589 C C . SER A 1 198 ? 2.603 13.456 -29.709 1.00 95.88 198 SER A C 1
ATOM 1591 O O . SER A 1 198 ? 2.929 12.301 -29.941 1.00 95.88 198 SER A O 1
ATOM 1593 N N . THR A 1 199 ? 3.421 14.316 -29.095 1.00 96.00 199 THR A N 1
ATOM 1594 C CA . THR A 1 199 ? 4.769 13.933 -28.656 1.00 96.00 199 THR A CA 1
ATOM 1595 C C . THR A 1 199 ? 4.709 12.897 -27.539 1.00 96.00 199 THR A C 1
ATOM 1597 O O . THR A 1 199 ? 5.517 11.979 -27.524 1.00 96.00 199 THR A O 1
ATOM 1600 N N . TYR A 1 200 ? 3.746 13.015 -26.625 1.00 95.19 200 TYR A N 1
ATOM 1601 C CA . TYR A 1 200 ? 3.495 12.023 -25.584 1.00 95.19 200 TYR A CA 1
ATOM 1602 C C . TYR A 1 200 ? 3.132 10.646 -26.160 1.00 95.19 200 TYR A C 1
ATOM 1604 O O . TYR A 1 200 ? 3.726 9.639 -25.771 1.00 95.19 200 TYR A O 1
ATOM 1612 N N . ASP A 1 201 ? 2.203 10.597 -27.113 1.00 91.69 201 ASP A N 1
ATOM 1613 C CA . ASP A 1 201 ? 1.796 9.357 -27.774 1.00 91.69 201 ASP A CA 1
ATOM 1614 C C . ASP A 1 201 ? 2.977 8.719 -28.520 1.00 91.69 201 ASP A C 1
ATOM 1616 O O . ASP A 1 201 ? 3.204 7.511 -28.409 1.00 91.69 201 ASP A O 1
ATOM 1620 N N . ASP A 1 202 ? 3.782 9.531 -29.211 1.00 95.56 202 ASP A N 1
ATOM 1621 C CA . ASP A 1 202 ? 5.001 9.081 -29.885 1.00 95.56 202 ASP A CA 1
ATOM 1622 C C . ASP A 1 202 ? 6.043 8.552 -28.886 1.00 95.56 202 ASP A C 1
ATOM 1624 O O . ASP A 1 202 ? 6.646 7.502 -29.129 1.00 95.56 202 ASP A O 1
ATOM 1628 N N . LEU A 1 203 ? 6.221 9.217 -27.734 1.00 94.62 203 LEU A N 1
ATOM 1629 C CA . LEU A 1 203 ? 7.076 8.742 -26.640 1.00 94.62 203 LEU A CA 1
ATOM 1630 C C . LEU A 1 203 ? 6.600 7.369 -26.151 1.00 94.62 203 LEU A C 1
ATOM 1632 O O . LEU A 1 203 ? 7.403 6.446 -26.038 1.00 94.62 203 LEU A O 1
ATOM 1636 N N . LEU A 1 204 ? 5.301 7.175 -25.915 1.00 89.88 204 LEU A N 1
ATOM 1637 C CA . LEU A 1 204 ? 4.784 5.873 -25.489 1.00 89.88 204 LEU A CA 1
ATOM 1638 C C . LEU A 1 204 ? 4.959 4.786 -26.554 1.00 89.88 204 LEU A C 1
ATOM 1640 O O . LEU A 1 204 ? 5.281 3.645 -26.220 1.00 89.88 204 LEU A O 1
ATOM 1644 N N . GLN A 1 205 ? 4.741 5.103 -27.830 1.00 88.19 205 GLN A N 1
ATOM 1645 C CA . GLN A 1 205 ? 4.920 4.132 -28.912 1.00 88.19 205 GLN A CA 1
ATOM 1646 C C . GLN A 1 205 ? 6.391 3.754 -29.096 1.00 88.19 205 GLN A C 1
ATOM 1648 O O . GLN A 1 205 ? 6.699 2.572 -29.250 1.00 88.19 205 GLN A O 1
ATOM 1653 N N . ALA A 1 206 ? 7.302 4.724 -29.015 1.00 90.88 206 ALA A N 1
ATOM 1654 C CA . ALA A 1 206 ? 8.736 4.466 -29.045 1.00 90.88 206 ALA A CA 1
ATOM 1655 C C . ALA A 1 206 ? 9.178 3.643 -27.826 1.00 90.88 206 ALA A C 1
ATOM 1657 O O . ALA A 1 206 ? 9.945 2.688 -27.974 1.00 90.88 206 ALA A O 1
ATOM 1658 N N . LEU A 1 207 ? 8.650 3.943 -26.635 1.00 86.31 207 LEU A N 1
ATOM 1659 C CA . LEU A 1 207 ? 8.956 3.207 -25.408 1.00 86.31 207 LEU A CA 1
ATOM 1660 C C . LEU A 1 207 ? 8.564 1.727 -25.517 1.00 86.31 207 LEU A C 1
ATOM 1662 O O . LEU A 1 207 ? 9.295 0.867 -25.036 1.00 86.31 207 LEU A O 1
ATOM 1666 N N . LYS A 1 208 ? 7.459 1.408 -26.209 1.00 81.00 208 LYS A N 1
ATOM 1667 C CA . LYS A 1 208 ? 6.999 0.018 -26.388 1.00 81.00 208 LYS A CA 1
ATOM 1668 C C . LYS A 1 208 ? 7.978 -0.891 -27.126 1.00 81.00 208 LYS A C 1
ATOM 1670 O O . LYS A 1 208 ? 7.910 -2.108 -26.973 1.00 81.00 208 LYS A O 1
ATOM 1675 N N . VAL A 1 209 ? 8.837 -0.317 -27.959 1.00 82.44 209 VAL A N 1
ATOM 1676 C CA . VAL A 1 209 ? 9.800 -1.059 -28.784 1.00 82.44 209 VAL A CA 1
ATOM 1677 C C . VAL A 1 209 ? 11.248 -0.781 -28.387 1.00 82.44 209 VAL A C 1
ATOM 1679 O O . VAL A 1 209 ? 12.159 -1.376 -28.960 1.00 82.44 209 VAL A O 1
ATOM 1682 N N . THR A 1 210 ? 11.471 0.108 -27.416 1.00 80.62 210 THR A N 1
ATOM 1683 C CA . THR A 1 210 ? 12.809 0.453 -26.935 1.00 80.62 210 THR A CA 1
ATOM 1684 C C . THR A 1 210 ? 13.226 -0.491 -25.822 1.00 80.62 210 THR A C 1
ATOM 1686 O O . THR A 1 210 ? 12.514 -0.648 -24.833 1.00 80.62 210 THR A O 1
ATOM 1689 N N . THR A 1 211 ? 14.412 -1.079 -25.965 1.00 78.94 211 THR A N 1
ATOM 1690 C CA . THR A 1 211 ? 15.010 -1.896 -24.912 1.00 78.94 211 THR A CA 1
ATOM 1691 C C . THR A 1 211 ? 15.328 -1.047 -23.685 1.00 78.94 211 THR A C 1
ATOM 1693 O O . THR A 1 211 ? 16.070 -0.073 -23.827 1.00 78.94 211 THR A O 1
ATOM 1696 N N . PRO A 1 212 ? 14.824 -1.399 -22.486 1.00 77.69 212 PRO A N 1
ATOM 1697 C CA . PRO A 1 212 ? 15.156 -0.683 -21.263 1.00 77.69 212 PRO A CA 1
ATOM 1698 C C . PRO A 1 212 ? 16.662 -0.688 -20.998 1.00 77.69 212 PRO A C 1
ATOM 1700 O O . PRO A 1 212 ? 17.339 -1.706 -21.147 1.00 77.69 212 PRO A O 1
ATOM 1703 N N . THR A 1 213 ? 17.184 0.467 -20.608 1.00 79.12 213 THR A N 1
ATOM 1704 C CA . THR A 1 213 ? 18.615 0.705 -20.392 1.00 79.12 213 THR A CA 1
ATOM 1705 C C . THR A 1 213 ? 18.899 1.045 -18.927 1.00 79.12 213 THR A C 1
ATOM 1707 O O . THR A 1 213 ? 17.982 1.203 -18.119 1.00 79.12 213 THR A O 1
ATOM 1710 N N . SER A 1 214 ? 20.174 1.152 -18.550 1.00 71.94 214 SER A N 1
ATOM 1711 C CA . SER A 1 214 ? 20.582 1.418 -17.165 1.00 71.94 214 SER A CA 1
ATOM 1712 C C . SER A 1 214 ? 20.241 2.823 -16.661 1.00 71.94 214 SER A C 1
ATOM 1714 O O . SER A 1 214 ? 20.102 2.980 -15.453 1.00 71.94 214 SER A O 1
ATOM 1716 N N . PHE A 1 215 ? 20.084 3.822 -17.543 1.00 78.38 215 PHE A N 1
ATOM 1717 C CA . PHE A 1 215 ? 19.639 5.172 -17.165 1.00 78.38 215 PHE A CA 1
ATOM 1718 C C . PHE A 1 215 ? 18.167 5.452 -17.512 1.00 78.38 215 PHE A C 1
ATOM 1720 O O . PHE A 1 215 ? 17.779 6.613 -17.607 1.00 78.38 215 PHE A O 1
ATOM 1727 N N . ALA A 1 216 ? 17.362 4.402 -17.725 1.00 86.38 216 ALA A N 1
ATOM 1728 C CA . ALA A 1 216 ? 15.914 4.456 -17.947 1.00 86.38 216 ALA A CA 1
ATOM 1729 C C . ALA A 1 216 ? 15.438 5.593 -18.873 1.00 86.38 216 ALA A C 1
ATOM 1731 O O . ALA A 1 216 ? 15.591 5.512 -20.094 1.00 86.38 216 ALA A O 1
ATOM 1732 N N . GLU A 1 217 ? 14.802 6.622 -18.313 1.00 91.06 217 GLU A N 1
ATOM 1733 C CA . GLU A 1 217 ? 14.222 7.737 -19.049 1.00 91.06 217 GLU A CA 1
ATOM 1734 C C . GLU A 1 217 ? 15.287 8.648 -19.652 1.00 91.06 217 GLU A C 1
ATOM 1736 O O . GLU A 1 217 ? 15.053 9.204 -20.718 1.00 91.06 217 GLU A O 1
ATOM 1741 N N . GLN A 1 218 ? 16.460 8.792 -19.029 1.00 93.44 218 GLN A N 1
ATOM 1742 C CA . GLN A 1 218 ? 17.510 9.665 -19.552 1.00 93.44 218 GLN A CA 1
ATOM 1743 C C . GLN A 1 218 ? 18.035 9.151 -20.894 1.00 93.44 218 GLN A C 1
ATOM 1745 O O . GLN A 1 218 ? 18.107 9.911 -21.860 1.00 93.44 218 GLN A O 1
ATOM 1750 N N . ASP A 1 219 ? 18.351 7.858 -20.977 1.00 91.56 219 ASP A N 1
ATOM 1751 C CA . ASP A 1 219 ? 18.754 7.223 -22.236 1.00 91.56 219 ASP A CA 1
ATOM 1752 C C . ASP A 1 219 ? 17.631 7.303 -23.269 1.00 91.56 219 ASP A C 1
ATOM 1754 O O . ASP A 1 219 ? 17.864 7.683 -24.418 1.00 91.56 219 ASP A O 1
ATOM 1758 N N . PHE A 1 220 ? 16.402 6.992 -22.849 1.00 93.56 220 PHE A N 1
ATOM 1759 C CA . PHE A 1 220 ? 15.237 7.008 -23.723 1.00 93.56 220 PHE A CA 1
ATOM 1760 C C . PHE A 1 220 ? 14.981 8.399 -24.323 1.00 93.56 220 PHE A C 1
ATOM 1762 O O . PHE A 1 220 ? 14.839 8.534 -25.539 1.00 93.56 220 PHE A O 1
ATOM 1769 N N . LEU A 1 221 ? 15.002 9.449 -23.501 1.00 96.50 221 LEU A N 1
ATOM 1770 C CA . LEU A 1 221 ? 14.839 10.832 -23.944 1.00 96.50 221 LEU A CA 1
ATOM 1771 C C . LEU A 1 221 ? 15.989 11.255 -24.868 1.00 96.50 221 LEU A C 1
ATOM 1773 O O . LEU A 1 221 ? 15.741 11.915 -25.876 1.00 96.50 221 LEU A O 1
ATOM 1777 N N . ASN A 1 222 ? 17.231 10.849 -24.581 1.00 96.19 222 ASN A N 1
ATOM 1778 C CA . ASN A 1 222 ? 18.381 11.112 -25.455 1.00 96.19 222 ASN A CA 1
ATOM 1779 C C . ASN A 1 222 ? 18.256 10.427 -26.821 1.00 96.19 222 ASN A C 1
ATOM 1781 O O . ASN A 1 222 ? 18.687 10.976 -27.837 1.00 96.19 222 ASN A O 1
ATOM 1785 N N . MET A 1 223 ? 17.674 9.227 -26.866 1.00 94.06 223 MET A N 1
ATOM 1786 C CA . MET A 1 223 ? 17.376 8.534 -28.117 1.00 94.06 223 MET A CA 1
ATOM 1787 C C . MET A 1 223 ? 16.260 9.240 -28.889 1.00 94.06 223 MET A C 1
ATOM 1789 O O . MET A 1 223 ? 16.412 9.468 -30.087 1.00 94.06 223 MET A O 1
ATOM 1793 N N . PHE A 1 224 ? 15.177 9.604 -28.204 1.00 96.31 224 PHE A N 1
ATOM 1794 C CA . PHE A 1 224 ? 13.972 10.159 -28.813 1.00 96.31 224 PHE A CA 1
ATOM 1795 C C . PHE A 1 224 ? 14.163 11.598 -29.314 1.00 96.31 224 PHE A C 1
ATOM 1797 O O . PHE A 1 224 ? 13.792 11.925 -30.437 1.00 96.31 224 PHE A O 1
ATOM 1804 N N . PHE A 1 225 ? 14.789 12.464 -28.513 1.00 97.12 225 PHE A N 1
ATOM 1805 C CA . PHE A 1 225 ? 14.949 13.890 -28.820 1.00 97.12 225 PHE A CA 1
ATOM 1806 C C . PHE A 1 225 ? 16.272 14.240 -29.508 1.00 97.12 225 PHE A C 1
ATOM 1808 O O . PHE A 1 225 ? 16.582 15.421 -29.669 1.00 97.12 225 PHE A O 1
ATOM 1815 N N . ARG A 1 226 ? 17.045 13.238 -29.946 1.00 95.00 226 ARG A N 1
ATOM 1816 C CA . ARG A 1 226 ? 18.381 13.408 -30.540 1.00 95.00 226 ARG A CA 1
ATOM 1817 C C . ARG A 1 226 ? 18.438 14.503 -31.606 1.00 95.00 226 ARG A C 1
ATOM 1819 O O . ARG A 1 226 ? 19.344 15.333 -31.578 1.00 95.00 226 ARG A O 1
ATOM 1826 N N . ASP A 1 227 ? 17.480 14.504 -32.527 1.00 95.19 227 ASP A N 1
ATOM 1827 C CA . ASP A 1 227 ? 17.523 15.362 -33.717 1.00 95.19 227 ASP A CA 1
ATOM 1828 C C . ASP A 1 227 ? 17.090 16.809 -33.436 1.00 95.19 227 ASP A C 1
ATOM 1830 O O . ASP A 1 227 ? 17.413 17.717 -34.205 1.00 95.19 227 ASP A O 1
ATOM 1834 N N . ILE A 1 228 ? 16.404 17.045 -32.313 1.00 96.56 228 ILE A N 1
ATOM 1835 C CA . ILE A 1 228 ? 15.938 18.376 -31.898 1.00 96.56 228 ILE A CA 1
ATOM 1836 C C . ILE A 1 228 ? 16.643 18.896 -30.638 1.00 96.56 228 ILE A C 1
ATOM 1838 O O . ILE A 1 228 ? 16.339 19.994 -30.164 1.00 96.56 228 ILE A O 1
ATOM 1842 N N . TYR A 1 229 ? 17.588 18.133 -30.088 1.00 97.94 229 TYR A N 1
ATOM 1843 C CA . TYR A 1 229 ? 18.334 18.506 -28.894 1.00 97.94 229 TYR A CA 1
ATOM 1844 C C . TYR A 1 229 ? 19.261 19.709 -29.147 1.00 97.94 229 TYR A C 1
ATOM 1846 O O . TYR A 1 229 ? 20.002 19.774 -30.134 1.00 97.94 229 TYR A O 1
ATOM 1854 N N . LYS A 1 230 ? 19.243 20.674 -28.220 1.00 97.56 230 LYS A N 1
ATOM 1855 C CA . LYS A 1 230 ? 20.132 21.840 -28.181 1.00 97.56 230 LYS A CA 1
ATOM 1856 C C . LYS A 1 230 ? 20.803 21.965 -26.803 1.00 97.56 230 LYS A C 1
ATOM 1858 O O . LYS A 1 230 ? 20.110 22.218 -25.817 1.00 97.56 230 LYS A O 1
ATOM 1863 N N . PRO A 1 231 ? 22.141 21.842 -26.713 1.00 96.94 231 PRO A N 1
ATOM 1864 C CA . PRO A 1 231 ? 22.843 21.959 -25.440 1.00 96.94 231 PRO A CA 1
ATOM 1865 C C . PRO A 1 231 ? 22.771 23.388 -24.889 1.00 96.94 231 PRO A C 1
ATOM 1867 O O . PRO A 1 231 ? 22.973 24.356 -25.629 1.00 96.94 231 PRO A O 1
ATOM 1870 N N . ILE A 1 232 ? 22.554 23.519 -23.580 1.00 96.75 232 ILE A N 1
ATOM 1871 C CA . ILE A 1 232 ? 22.666 24.786 -22.839 1.00 96.75 232 ILE A CA 1
ATOM 1872 C C . ILE A 1 232 ? 23.846 24.734 -21.846 1.00 96.75 232 ILE A C 1
ATOM 1874 O O . ILE A 1 232 ? 24.327 23.645 -21.521 1.00 96.75 232 ILE A O 1
ATOM 1878 N N . PRO A 1 233 ? 24.367 25.888 -21.379 1.00 95.31 233 PRO A N 1
ATOM 1879 C CA . PRO A 1 233 ? 25.558 25.922 -20.527 1.00 95.31 233 PRO A CA 1
ATOM 1880 C C . PRO A 1 233 ? 25.409 25.151 -19.207 1.00 95.31 233 PRO A C 1
ATOM 1882 O O . PRO A 1 233 ? 24.357 25.195 -18.573 1.00 95.31 233 PRO A O 1
ATOM 1885 N N . TRP A 1 234 ? 26.506 24.546 -18.737 1.00 92.94 234 TRP A N 1
ATOM 1886 C CA . TRP A 1 234 ? 26.566 23.754 -17.497 1.00 92.94 234 TRP A CA 1
ATOM 1887 C C . TRP A 1 234 ? 26.056 24.488 -16.248 1.00 92.94 234 TRP A C 1
ATOM 1889 O O . TRP A 1 234 ? 25.565 23.863 -15.318 1.00 92.94 234 TRP A O 1
ATOM 1899 N N . MET A 1 235 ? 26.107 25.823 -16.231 1.00 95.44 235 MET A N 1
ATOM 1900 C CA . MET A 1 235 ? 25.644 26.639 -15.103 1.00 95.44 235 MET A CA 1
ATOM 1901 C C . MET A 1 235 ? 24.139 26.505 -14.802 1.00 95.44 235 MET A C 1
ATOM 1903 O O . MET A 1 235 ? 23.706 26.913 -13.724 1.00 95.44 235 MET A O 1
ATOM 1907 N N . TYR A 1 236 ? 23.352 25.975 -15.749 1.00 97.38 236 TYR A N 1
ATOM 1908 C CA . TYR A 1 236 ? 21.911 25.725 -15.617 1.00 97.38 236 TYR A CA 1
ATOM 1909 C C . TYR A 1 236 ? 21.568 24.320 -15.107 1.00 97.38 236 TYR A C 1
ATOM 1911 O O . TYR A 1 236 ? 20.396 24.046 -14.869 1.00 97.38 236 TYR A O 1
ATOM 1919 N N . ASN A 1 237 ? 22.566 23.452 -14.933 1.00 96.69 237 ASN A N 1
ATOM 1920 C CA . ASN A 1 237 ? 22.437 22.133 -14.321 1.00 96.69 237 ASN A CA 1
ATOM 1921 C C . ASN A 1 237 ? 23.846 21.638 -13.935 1.00 96.69 237 ASN A C 1
ATOM 1923 O O . ASN A 1 237 ? 24.446 20.822 -14.639 1.00 96.69 237 ASN A O 1
ATOM 1927 N N . LEU A 1 238 ? 24.438 22.213 -12.878 1.00 95.31 238 LEU A N 1
ATOM 1928 C CA . LEU A 1 238 ? 25.770 21.804 -12.431 1.00 95.31 238 LEU A CA 1
ATOM 1929 C C . LEU A 1 238 ? 25.688 20.420 -11.780 1.00 95.31 238 LEU A C 1
ATOM 1931 O O . LEU A 1 238 ? 25.160 20.275 -10.678 1.00 95.31 238 LEU A O 1
ATOM 1935 N N . ILE A 1 239 ? 26.287 19.435 -12.443 1.00 91.62 239 ILE A N 1
ATOM 1936 C CA . ILE A 1 239 ? 26.450 18.067 -11.948 1.00 91.62 239 ILE A CA 1
ATOM 1937 C C . ILE A 1 239 ? 27.710 17.999 -11.082 1.00 91.62 239 ILE A C 1
ATOM 1939 O O . ILE A 1 239 ? 28.772 18.474 -11.499 1.00 91.62 239 ILE A O 1
ATOM 1943 N N . GLY A 1 240 ? 27.617 17.363 -9.908 1.00 86.44 240 GLY A N 1
ATOM 1944 C CA . GLY A 1 240 ? 28.719 17.267 -8.939 1.00 86.44 240 GLY A CA 1
ATOM 1945 C C . GLY A 1 240 ? 30.050 16.826 -9.559 1.00 86.44 240 GLY A C 1
ATOM 1946 O O . GLY A 1 240 ? 31.070 17.465 -9.311 1.00 86.44 240 GLY A O 1
ATOM 1947 N N . ALA A 1 241 ? 30.020 15.834 -10.459 1.00 84.38 241 ALA A N 1
ATOM 1948 C CA . ALA A 1 241 ? 31.166 15.324 -11.221 1.00 84.38 241 ALA A CA 1
ATOM 1949 C C . ALA A 1 241 ? 32.097 16.421 -11.752 1.00 84.38 241 ALA A C 1
ATOM 1951 O O . ALA A 1 241 ? 33.322 16.278 -11.758 1.00 84.38 241 ALA A O 1
ATOM 1952 N N . MET A 1 242 ? 31.521 17.535 -12.207 1.00 89.38 242 MET A N 1
ATOM 1953 C CA . MET A 1 242 ? 32.279 18.633 -12.787 1.00 89.38 242 MET A CA 1
ATOM 1954 C C . MET A 1 242 ? 33.199 19.327 -11.776 1.00 89.38 242 MET A C 1
ATOM 1956 O O . MET A 1 242 ? 34.259 19.801 -12.171 1.00 89.38 242 MET A O 1
ATOM 1960 N N . LEU A 1 243 ? 32.862 19.334 -10.484 1.00 89.69 243 LEU A N 1
ATOM 1961 C CA . LEU A 1 243 ? 33.656 19.988 -9.437 1.00 89.69 243 LEU A CA 1
ATOM 1962 C C . LEU A 1 243 ? 34.987 19.284 -9.162 1.00 89.69 243 LEU A C 1
ATOM 1964 O O . LEU A 1 243 ? 35.987 19.938 -8.869 1.00 89.69 243 LEU A O 1
ATOM 1968 N N . TRP A 1 244 ? 35.028 17.954 -9.253 1.00 87.81 244 TRP A N 1
ATOM 1969 C CA . TRP A 1 244 ? 36.243 17.176 -8.983 1.00 87.81 244 TRP A CA 1
ATOM 1970 C C . TRP A 1 244 ? 36.905 16.610 -10.241 1.00 87.81 244 TRP A C 1
ATOM 1972 O O . TRP A 1 244 ? 38.096 16.302 -10.209 1.00 87.81 244 TRP A O 1
ATOM 1982 N N . ARG A 1 245 ? 36.185 16.499 -11.366 1.00 86.06 245 ARG A N 1
ATOM 1983 C CA . ARG A 1 24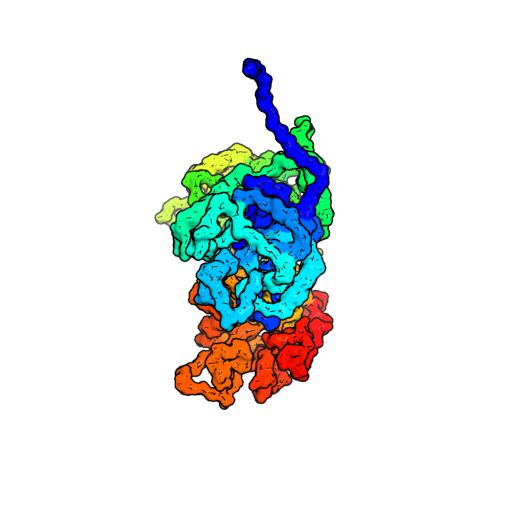5 ? 36.756 16.039 -12.647 1.00 86.06 245 ARG A CA 1
ATOM 1984 C C . ARG A 1 245 ? 37.138 17.174 -13.589 1.00 86.06 245 ARG A C 1
ATOM 1986 O O . ARG A 1 245 ? 38.066 16.977 -14.376 1.00 86.06 245 ARG A O 1
ATOM 1993 N N . HIS A 1 246 ? 36.462 18.320 -13.495 1.00 87.44 246 HIS A N 1
ATOM 1994 C CA . HIS A 1 246 ? 36.655 19.491 -14.357 1.00 87.44 246 HIS A CA 1
ATOM 1995 C C . HIS A 1 246 ? 36.734 20.821 -13.574 1.00 87.44 246 HIS A C 1
ATOM 1997 O O . HIS A 1 246 ? 36.134 21.806 -14.020 1.00 87.44 246 HIS A O 1
ATOM 2003 N N . PRO A 1 247 ? 37.436 20.888 -12.420 1.00 86.56 247 PRO A N 1
ATOM 2004 C CA . PRO A 1 247 ? 37.466 22.088 -11.576 1.00 86.56 247 PRO A CA 1
ATOM 2005 C C . PRO A 1 247 ? 37.932 23.340 -12.329 1.00 86.56 247 PRO A C 1
ATOM 2007 O O . PRO A 1 247 ? 37.486 24.442 -12.029 1.00 86.56 247 PRO A O 1
ATOM 2010 N N . GLU A 1 248 ? 38.786 23.180 -13.341 1.00 84.19 248 GLU A N 1
ATOM 2011 C CA . GLU A 1 248 ? 39.308 24.264 -14.173 1.00 84.19 248 GLU A CA 1
ATOM 2012 C C . GLU A 1 248 ? 38.244 24.969 -15.025 1.00 84.19 248 GLU A C 1
ATOM 2014 O O . GLU A 1 248 ? 38.462 26.094 -15.467 1.00 84.19 248 GLU A O 1
ATOM 2019 N N . ASN A 1 249 ? 37.095 24.326 -15.251 1.00 83.44 249 ASN A N 1
ATOM 2020 C CA . ASN A 1 249 ? 35.995 24.876 -16.045 1.00 83.44 249 ASN A CA 1
ATOM 2021 C C . ASN A 1 249 ? 34.840 25.391 -15.181 1.00 83.44 249 ASN A C 1
ATOM 2023 O O . ASN A 1 249 ? 33.848 25.877 -15.731 1.00 83.44 249 ASN A O 1
ATOM 2027 N N . ILE A 1 250 ? 34.949 25.277 -13.852 1.00 87.94 250 ILE A N 1
ATOM 2028 C CA . ILE A 1 250 ? 33.888 25.656 -12.925 1.00 87.94 250 ILE A CA 1
ATOM 2029 C C . ILE A 1 250 ? 34.249 26.930 -12.174 1.00 87.94 250 ILE A C 1
ATOM 2031 O O . ILE A 1 250 ? 35.129 26.977 -11.321 1.00 87.94 250 ILE A O 1
ATOM 2035 N N . GLU A 1 251 ? 33.458 27.962 -12.434 1.00 88.00 251 GLU A N 1
ATOM 2036 C CA . GLU A 1 251 ? 33.419 29.174 -11.630 1.00 88.00 251 GLU A CA 1
ATOM 2037 C C . GLU A 1 251 ? 32.145 29.148 -10.777 1.00 88.00 251 GLU A C 1
ATOM 2039 O O . GLU A 1 251 ? 31.069 29.508 -11.253 1.00 88.00 251 GLU A O 1
ATOM 2044 N N . LEU A 1 252 ? 32.254 28.711 -9.516 1.00 86.31 252 LEU A N 1
ATOM 2045 C CA . LEU A 1 252 ? 31.101 28.478 -8.627 1.00 86.31 252 LEU A CA 1
ATOM 2046 C C . LEU A 1 252 ? 30.141 29.676 -8.519 1.00 86.31 252 LEU A C 1
ATOM 2048 O O . LEU A 1 252 ? 28.931 29.491 -8.481 1.00 86.31 252 LEU A O 1
ATOM 2052 N N . HIS A 1 253 ? 30.652 30.909 -8.544 1.00 86.69 253 HIS A N 1
ATOM 2053 C CA . HIS A 1 253 ? 29.824 32.122 -8.477 1.00 86.69 253 HIS A CA 1
ATOM 2054 C C . HIS A 1 253 ? 28.918 32.331 -9.709 1.00 86.69 253 HIS A C 1
ATOM 2056 O O . HIS A 1 253 ? 27.966 33.110 -9.650 1.00 86.69 253 HIS A O 1
ATOM 2062 N N . LYS A 1 254 ? 29.204 31.655 -10.831 1.00 90.50 254 LYS A N 1
ATOM 2063 C CA . LYS A 1 254 ? 28.378 31.678 -12.047 1.00 90.50 254 LYS A CA 1
ATOM 2064 C C . LYS A 1 254 ? 27.278 30.616 -12.026 1.00 90.50 254 LYS A C 1
ATOM 2066 O O . LYS A 1 254 ? 26.383 30.670 -12.864 1.00 90.50 254 LYS A O 1
ATOM 2071 N N . VAL A 1 255 ? 27.325 29.654 -11.105 1.00 94.50 255 VAL A N 1
ATOM 2072 C CA . VAL A 1 255 ? 26.331 28.579 -11.005 1.00 94.50 255 VAL A CA 1
ATOM 2073 C C . VAL A 1 255 ? 24.954 29.167 -10.713 1.00 94.50 255 VAL A C 1
ATOM 2075 O O . VAL A 1 255 ? 24.786 29.951 -9.780 1.00 94.50 255 VAL A O 1
ATOM 2078 N N . LYS A 1 256 ? 23.957 28.765 -11.505 1.00 97.25 256 LYS A N 1
ATOM 2079 C CA . LYS A 1 256 ? 22.555 29.154 -11.305 1.00 97.25 256 LYS A CA 1
ATOM 2080 C C . LYS A 1 256 ? 21.730 28.027 -10.708 1.00 97.25 256 LYS A C 1
ATOM 2082 O O . LYS A 1 256 ? 20.823 28.298 -9.928 1.00 97.25 256 LYS A O 1
ATOM 2087 N N . VAL A 1 257 ? 22.043 26.788 -11.076 1.00 97.94 257 VAL A N 1
ATOM 2088 C CA . VAL A 1 257 ? 21.302 25.585 -10.691 1.00 97.94 257 VAL A CA 1
ATOM 2089 C C . VAL A 1 257 ? 22.294 24.469 -10.378 1.00 97.94 257 VAL A C 1
ATOM 2091 O O . VAL A 1 257 ? 23.248 24.266 -11.132 1.00 97.94 257 VAL A O 1
ATOM 2094 N N . VAL A 1 258 ? 22.065 23.749 -9.282 1.00 97.81 258 VAL A N 1
ATOM 2095 C CA . VAL A 1 258 ? 22.871 22.594 -8.857 1.00 97.81 258 VAL A CA 1
ATOM 2096 C C . VAL A 1 258 ? 22.002 21.350 -8.828 1.00 97.81 258 VAL A C 1
ATOM 2098 O O . VAL A 1 258 ? 20.884 21.400 -8.317 1.00 97.81 258 VAL A O 1
ATOM 2101 N N . HIS A 1 259 ? 22.538 20.240 -9.332 1.00 96.38 259 HIS A N 1
ATOM 2102 C CA . HIS A 1 259 ? 21.903 18.926 -9.293 1.00 96.38 259 HIS A CA 1
ATOM 2103 C C . HIS A 1 259 ? 22.654 17.990 -8.351 1.00 96.38 259 HIS A C 1
ATOM 2105 O O . HIS A 1 259 ? 23.795 17.595 -8.605 1.00 96.38 259 HIS A O 1
ATOM 2111 N N . TYR A 1 260 ? 21.999 17.623 -7.249 1.00 93.75 260 TYR A N 1
ATOM 2112 C CA . TYR A 1 260 ? 22.539 16.754 -6.201 1.00 93.75 260 TYR A CA 1
ATOM 2113 C C . TYR A 1 260 ? 22.320 15.265 -6.541 1.00 93.75 260 TYR A C 1
ATOM 2115 O O . TYR A 1 260 ? 21.761 14.479 -5.765 1.00 93.75 260 TYR A O 1
ATOM 2123 N N . CYS A 1 261 ? 22.765 14.878 -7.740 1.00 87.56 261 CYS A N 1
ATOM 2124 C CA . CYS A 1 261 ? 22.606 13.532 -8.295 1.00 87.56 261 CYS A CA 1
ATOM 2125 C C . CYS A 1 261 ? 23.730 12.558 -7.911 1.00 87.56 261 CYS A C 1
ATOM 2127 O O . CYS A 1 261 ? 23.538 11.344 -7.984 1.00 87.56 261 CYS A O 1
ATOM 2129 N N . ALA A 1 262 ? 24.886 13.053 -7.453 1.00 85.44 262 ALA A N 1
ATOM 2130 C CA . ALA A 1 262 ? 25.979 12.200 -6.990 1.00 85.44 262 ALA A CA 1
ATOM 2131 C C . ALA A 1 262 ? 25.600 11.460 -5.693 1.00 85.44 262 ALA A C 1
ATOM 2133 O O . ALA A 1 262 ? 24.878 11.990 -4.839 1.00 85.44 262 ALA A O 1
ATOM 2134 N N . ALA A 1 263 ? 26.103 10.237 -5.516 1.00 78.88 263 ALA A N 1
ATOM 2135 C CA . ALA A 1 263 ? 25.870 9.462 -4.298 1.00 78.88 263 ALA A CA 1
ATOM 2136 C C . ALA A 1 263 ? 26.352 10.239 -3.057 1.00 78.88 263 ALA A C 1
ATOM 2138 O O . ALA A 1 263 ? 27.450 10.786 -3.054 1.00 78.88 263 ALA A O 1
ATOM 2139 N N . GLY A 1 264 ? 25.507 10.326 -2.025 1.00 82.69 264 GLY A N 1
ATOM 2140 C CA . GLY A 1 264 ? 25.784 11.100 -0.805 1.00 82.69 264 GLY A CA 1
ATOM 2141 C C . GLY A 1 264 ? 25.580 12.618 -0.920 1.00 82.69 264 GLY A C 1
ATOM 2142 O O . GLY A 1 264 ? 25.560 13.296 0.102 1.00 82.69 264 GLY A O 1
ATOM 2143 N N . SER A 1 265 ? 25.367 13.165 -2.126 1.00 86.00 265 SER A N 1
ATOM 2144 C CA . SER A 1 265 ? 25.283 14.625 -2.322 1.00 86.00 265 SER A CA 1
ATOM 2145 C C . SER A 1 265 ? 23.937 15.247 -1.951 1.00 86.00 265 SER A C 1
ATOM 2147 O O . SER A 1 265 ? 23.864 16.456 -1.752 1.00 86.00 265 SER A O 1
ATOM 2149 N N . LYS A 1 266 ? 22.875 14.442 -1.823 1.00 93.38 266 LYS A N 1
ATOM 2150 C CA . LYS A 1 266 ? 21.533 14.912 -1.444 1.00 93.38 266 LYS A CA 1
ATOM 2151 C C . LYS A 1 266 ? 21.583 15.636 -0.093 1.00 93.38 266 LYS A C 1
ATOM 2153 O O . LYS A 1 266 ? 21.882 14.978 0.905 1.00 93.38 266 LYS A O 1
ATOM 2158 N N . PRO A 1 267 ? 21.241 16.935 -0.014 1.00 93.25 267 PRO A N 1
ATOM 2159 C CA . PRO A 1 267 ? 21.439 17.736 1.198 1.00 93.25 267 PRO A CA 1
ATOM 2160 C C . PRO A 1 267 ? 20.772 17.169 2.457 1.00 93.25 267 PRO A C 1
ATOM 2162 O O . PRO A 1 267 ? 21.355 17.206 3.537 1.00 93.25 267 PRO A O 1
ATOM 2165 N N . TRP A 1 268 ? 19.587 16.568 2.316 1.00 92.44 268 TRP A N 1
ATOM 2166 C CA . TRP A 1 268 ? 18.841 15.949 3.419 1.00 92.44 268 TRP A CA 1
ATOM 2167 C C . TRP A 1 268 ? 19.339 14.554 3.833 1.00 92.44 268 TRP A C 1
ATOM 2169 O O . TRP A 1 268 ? 18.865 14.015 4.831 1.00 92.44 268 TRP A O 1
ATOM 2179 N N . ARG A 1 269 ? 20.288 13.972 3.091 1.00 89.25 269 ARG A N 1
ATOM 2180 C CA . ARG A 1 269 ? 20.975 12.706 3.414 1.00 89.25 269 ARG A CA 1
ATOM 2181 C C . ARG A 1 269 ? 22.484 12.887 3.585 1.00 89.25 269 ARG A C 1
ATOM 2183 O O . ARG A 1 269 ? 23.207 11.901 3.682 1.00 89.25 269 ARG A O 1
ATOM 2190 N N . TYR A 1 270 ? 22.968 14.124 3.571 1.00 90.50 270 TYR A N 1
ATOM 2191 C CA . TYR A 1 270 ? 24.391 14.407 3.507 1.00 90.50 270 TYR A CA 1
ATOM 2192 C C . TYR A 1 270 ? 25.095 13.991 4.803 1.00 90.50 270 TYR A C 1
ATOM 2194 O O . TYR A 1 270 ? 24.784 14.494 5.883 1.00 90.50 270 TYR A O 1
ATOM 2202 N N . THR A 1 271 ? 26.062 13.076 4.689 1.00 90.31 271 THR A N 1
ATOM 2203 C CA . THR A 1 271 ? 26.882 12.615 5.824 1.00 90.31 271 THR A CA 1
ATOM 2204 C C . THR A 1 271 ? 28.340 13.066 5.740 1.00 90.31 271 THR A C 1
ATOM 2206 O O . THR A 1 271 ? 29.058 13.004 6.738 1.00 90.31 271 THR A O 1
ATOM 2209 N N . GLY A 1 272 ? 28.786 13.493 4.553 1.00 88.12 272 GLY A N 1
ATOM 2210 C CA . GLY A 1 272 ? 30.182 13.823 4.264 1.00 88.12 272 GLY A CA 1
ATOM 2211 C C . GLY A 1 272 ? 31.116 12.612 4.142 1.00 88.12 272 GLY A C 1
ATOM 2212 O O . GLY A 1 272 ? 32.322 12.811 4.045 1.00 88.12 272 GLY A O 1
ATOM 2213 N N . LYS A 1 273 ? 30.599 11.373 4.180 1.00 87.62 273 LYS A N 1
ATOM 2214 C CA . LYS A 1 273 ? 31.418 10.144 4.193 1.00 87.62 273 LYS A CA 1
ATOM 2215 C C . LYS A 1 273 ? 31.649 9.541 2.810 1.00 87.62 273 LYS A C 1
ATOM 2217 O O . LYS A 1 273 ? 32.597 8.779 2.635 1.00 87.62 273 LYS A O 1
ATOM 2222 N N . GLU A 1 274 ? 30.766 9.812 1.858 1.00 87.06 274 GLU A N 1
ATOM 2223 C CA . GLU A 1 274 ? 30.850 9.280 0.502 1.00 87.06 274 GLU A CA 1
ATOM 2224 C C . GLU A 1 274 ? 31.969 9.958 -0.309 1.00 87.06 274 GLU A C 1
ATOM 2226 O O . GLU A 1 274 ? 32.488 11.016 0.049 1.00 87.06 274 GLU A O 1
ATOM 2231 N N . GLU A 1 275 ? 32.357 9.334 -1.423 1.00 85.50 275 GLU A N 1
ATOM 2232 C CA . GLU A 1 275 ? 33.452 9.805 -2.276 1.00 85.50 275 GLU A CA 1
ATOM 2233 C C . GLU A 1 275 ? 33.219 11.259 -2.732 1.00 85.50 275 GLU A C 1
ATOM 2235 O O . GLU A 1 275 ? 32.168 11.586 -3.281 1.00 85.50 275 GLU A O 1
ATOM 2240 N N . ASN A 1 276 ? 34.216 12.127 -2.525 1.00 88.62 276 ASN A N 1
ATOM 2241 C CA . ASN A 1 276 ? 34.180 13.569 -2.814 1.00 88.62 276 ASN A CA 1
ATOM 2242 C C . ASN A 1 276 ? 33.197 14.400 -1.964 1.00 88.62 276 ASN A C 1
ATOM 2244 O O . ASN A 1 276 ? 33.092 15.607 -2.191 1.00 88.62 276 ASN A O 1
ATOM 2248 N N . MET A 1 277 ? 32.492 13.814 -0.989 1.00 93.00 277 MET A N 1
ATOM 2249 C CA . MET A 1 277 ? 31.540 14.563 -0.158 1.00 93.00 277 MET A CA 1
ATOM 2250 C C . MET A 1 277 ? 32.214 15.380 0.945 1.00 93.00 277 MET A C 1
ATOM 2252 O O . MET A 1 277 ? 31.607 16.313 1.455 1.00 93.00 277 MET A O 1
ATOM 2256 N N . ASP A 1 278 ? 33.465 15.091 1.294 1.00 92.38 278 ASP A N 1
ATOM 2257 C CA . ASP A 1 278 ? 34.259 15.808 2.297 1.00 92.38 278 ASP A CA 1
ATOM 2258 C C . ASP A 1 278 ? 34.821 17.155 1.805 1.00 92.38 278 ASP A C 1
ATOM 2260 O O . ASP A 1 278 ? 35.372 17.921 2.601 1.00 92.38 278 ASP A O 1
ATOM 2264 N N . ARG A 1 279 ? 34.661 17.467 0.514 1.00 92.94 279 ARG A N 1
ATOM 2265 C CA . ARG A 1 279 ? 35.154 18.699 -0.108 1.00 92.94 279 ARG A CA 1
ATOM 2266 C C . ARG A 1 279 ? 34.434 19.949 0.400 1.00 92.94 279 ARG A C 1
ATOM 2268 O O . ARG A 1 279 ? 33.225 19.954 0.631 1.00 92.94 279 ARG A O 1
ATOM 2275 N N . GLU A 1 280 ? 35.176 21.050 0.491 1.00 92.19 280 GLU A N 1
ATOM 2276 C CA . GLU A 1 280 ? 34.654 22.333 0.986 1.00 92.19 280 GLU A CA 1
ATOM 2277 C C . GLU A 1 280 ? 33.612 22.971 0.058 1.00 92.19 280 GLU A C 1
ATOM 2279 O O . GLU A 1 280 ? 32.644 23.564 0.532 1.00 92.19 280 GLU A O 1
ATOM 2284 N N . ASP A 1 281 ? 33.757 22.811 -1.259 1.00 91.50 281 ASP A N 1
ATOM 2285 C CA . ASP A 1 281 ? 32.761 23.284 -2.224 1.00 91.50 281 ASP A CA 1
ATOM 2286 C C . ASP A 1 281 ? 31.427 22.534 -2.083 1.00 91.50 281 ASP A C 1
ATOM 2288 O O . ASP A 1 281 ? 30.370 23.162 -2.102 1.00 91.50 281 ASP A O 1
ATOM 2292 N N . ILE A 1 282 ? 31.455 21.221 -1.842 1.00 92.69 282 ILE A N 1
ATOM 2293 C CA . ILE A 1 282 ? 30.251 20.422 -1.576 1.00 92.69 282 ILE A CA 1
ATOM 2294 C C . ILE A 1 282 ? 29.600 20.810 -0.248 1.00 92.69 282 ILE A C 1
ATOM 2296 O O . ILE A 1 282 ? 28.394 21.059 -0.222 1.00 92.69 282 ILE A O 1
ATOM 2300 N N . LYS A 1 283 ? 30.376 20.941 0.836 1.00 94.19 283 LYS A N 1
ATOM 2301 C CA . LYS A 1 283 ? 29.861 21.422 2.133 1.00 94.19 283 LYS A CA 1
ATOM 2302 C C . LYS A 1 283 ? 29.184 22.782 1.999 1.00 94.19 283 LYS A C 1
ATOM 2304 O O . LYS A 1 283 ? 28.108 22.990 2.554 1.00 94.19 283 LYS A O 1
ATOM 2309 N N . MET A 1 284 ? 29.789 23.693 1.234 1.00 94.81 284 MET A N 1
ATOM 2310 C CA . MET A 1 284 ? 29.213 25.003 0.943 1.00 94.81 284 MET A CA 1
ATOM 2311 C C . MET A 1 284 ? 27.880 24.872 0.198 1.00 94.81 284 MET A C 1
ATOM 2313 O O . MET A 1 284 ? 26.905 25.493 0.610 1.00 94.81 284 MET A O 1
ATOM 2317 N N . LEU A 1 285 ? 27.804 24.054 -0.857 1.00 94.75 285 LEU A N 1
ATOM 2318 C CA . LEU A 1 285 ? 26.567 23.851 -1.621 1.00 94.75 285 LEU A CA 1
ATOM 2319 C C . LEU A 1 285 ? 25.457 23.195 -0.789 1.00 94.75 285 LEU A C 1
ATOM 2321 O O . LEU A 1 285 ? 24.293 23.563 -0.936 1.00 94.75 285 LEU A O 1
ATOM 2325 N N . VAL A 1 286 ? 25.792 22.246 0.087 1.00 95.38 286 VAL A N 1
ATOM 2326 C CA . VAL A 1 286 ? 24.834 21.628 1.020 1.00 95.38 286 VAL A CA 1
ATOM 2327 C C . VAL A 1 286 ? 24.350 22.649 2.045 1.00 95.38 286 VAL A C 1
ATOM 2329 O O . VAL A 1 286 ? 23.150 22.742 2.294 1.00 95.38 286 VAL A O 1
ATOM 2332 N N . LYS A 1 287 ? 25.254 23.466 2.592 1.00 95.50 287 LYS A N 1
ATOM 2333 C CA . LYS A 1 287 ? 24.887 24.557 3.498 1.00 95.50 287 LYS A CA 1
ATOM 2334 C C . LYS A 1 287 ? 23.954 25.557 2.814 1.00 95.50 287 LYS A C 1
ATOM 2336 O O . LYS A 1 287 ? 22.911 25.874 3.363 1.00 95.50 287 LYS A O 1
ATOM 2341 N N . MET A 1 288 ? 24.283 25.996 1.599 1.00 96.25 288 MET A N 1
ATOM 2342 C CA . MET A 1 288 ? 23.440 26.916 0.829 1.00 96.25 288 MET A CA 1
ATOM 2343 C C . MET A 1 288 ? 22.041 26.351 0.563 1.00 96.25 288 MET A C 1
ATOM 2345 O O . MET A 1 288 ? 21.093 27.123 0.446 1.00 96.25 288 MET A O 1
ATOM 2349 N N . TRP A 1 289 ? 21.905 25.027 0.446 1.00 98.00 289 TRP A N 1
ATOM 2350 C CA . TRP A 1 289 ? 20.606 24.373 0.333 1.00 98.00 289 TRP A CA 1
ATOM 2351 C C . TRP A 1 289 ? 19.806 24.473 1.637 1.00 98.00 289 TRP A C 1
ATOM 2353 O O . TRP A 1 289 ? 18.657 24.909 1.607 1.00 98.00 289 TRP A O 1
ATOM 2363 N N . TRP A 1 290 ? 20.422 24.145 2.777 1.00 97.56 290 TRP A N 1
ATOM 2364 C CA . TRP A 1 290 ? 19.788 24.261 4.097 1.00 97.56 290 TRP A CA 1
ATOM 2365 C C . TRP A 1 290 ? 19.437 25.709 4.449 1.00 97.56 290 TRP A C 1
ATOM 2367 O O . TRP A 1 290 ? 18.320 25.966 4.879 1.00 97.56 290 TRP A O 1
ATOM 2377 N N . ASP A 1 291 ? 20.305 26.670 4.115 1.00 97.38 291 ASP A N 1
ATOM 2378 C CA . ASP A 1 291 ? 20.037 28.108 4.260 1.00 97.38 291 ASP A CA 1
ATOM 2379 C C . ASP A 1 291 ? 18.787 28.561 3.471 1.00 97.38 291 ASP A C 1
ATOM 2381 O O . ASP A 1 291 ? 18.229 29.615 3.753 1.00 97.38 291 ASP A O 1
ATOM 2385 N N . ILE A 1 292 ? 18.367 27.825 2.433 1.00 97.25 292 ILE A N 1
ATOM 2386 C CA . ILE A 1 292 ? 17.108 28.076 1.709 1.00 97.25 292 ILE A CA 1
ATOM 2387 C C . ILE A 1 292 ? 15.955 27.302 2.340 1.00 97.25 292 ILE A C 1
ATOM 2389 O O . ILE A 1 292 ? 14.857 27.837 2.468 1.00 97.25 292 ILE A O 1
ATOM 2393 N N . TYR A 1 293 ? 16.185 26.036 2.678 1.00 96.75 293 TYR A N 1
ATOM 2394 C CA . TYR A 1 293 ? 15.158 25.152 3.212 1.00 96.75 293 TYR A CA 1
ATOM 2395 C C . TYR A 1 293 ? 14.631 25.637 4.573 1.00 96.75 293 TYR A C 1
ATOM 2397 O O . TYR A 1 293 ? 13.416 25.685 4.776 1.00 96.75 293 TYR A O 1
ATOM 2405 N N . ASP A 1 294 ? 15.533 26.062 5.459 1.00 95.06 294 ASP A N 1
ATOM 2406 C CA . ASP A 1 294 ? 15.232 26.504 6.827 1.00 95.06 294 ASP A CA 1
ATOM 2407 C C . ASP A 1 294 ? 14.784 27.975 6.907 1.00 95.06 294 ASP A C 1
ATOM 2409 O O . ASP A 1 294 ? 14.375 28.448 7.964 1.00 95.06 294 ASP A O 1
ATOM 2413 N N . ASP A 1 295 ? 14.835 28.722 5.800 1.00 95.31 295 ASP A N 1
ATOM 2414 C CA . ASP A 1 295 ? 14.367 30.107 5.764 1.00 95.31 295 ASP A CA 1
ATOM 2415 C C . ASP A 1 295 ? 12.827 30.142 5.736 1.00 95.31 295 ASP A C 1
ATOM 2417 O O . ASP A 1 295 ? 12.182 29.876 4.715 1.00 95.31 295 ASP A O 1
ATOM 2421 N N . GLU A 1 296 ? 12.225 30.453 6.884 1.00 91.88 296 GLU A N 1
ATOM 2422 C CA . GLU A 1 296 ? 10.772 30.597 7.059 1.00 91.88 296 GLU A CA 1
ATOM 2423 C C . GLU A 1 296 ? 10.201 31.805 6.297 1.00 91.88 296 GLU A C 1
ATOM 2425 O O . GLU A 1 296 ? 9.025 31.826 5.935 1.00 91.88 296 GLU A O 1
ATOM 2430 N N . THR A 1 297 ? 11.020 32.816 5.973 1.00 92.62 297 THR A N 1
ATOM 2431 C CA . THR A 1 297 ? 10.565 33.946 5.135 1.00 92.62 297 THR A CA 1
ATOM 2432 C C . THR A 1 297 ? 10.301 33.509 3.695 1.00 92.62 297 THR A C 1
ATOM 2434 O O . THR A 1 297 ? 9.549 34.152 2.959 1.00 92.62 297 THR A O 1
ATOM 2437 N N . LEU A 1 298 ? 10.889 32.373 3.316 1.00 92.19 298 LEU A N 1
ATOM 2438 C CA . LEU A 1 298 ? 10.600 31.636 2.105 1.00 92.19 298 LEU A CA 1
ATOM 2439 C C . LEU A 1 298 ? 9.555 30.546 2.353 1.00 92.19 298 LEU A C 1
ATOM 2441 O O . LEU A 1 298 ? 9.567 29.573 1.616 1.00 92.19 298 LEU A O 1
ATOM 2445 N N . ASP A 1 299 ? 8.642 30.640 3.321 1.00 90.12 299 ASP A N 1
ATOM 2446 C CA . ASP A 1 299 ? 7.407 29.836 3.354 1.00 90.12 299 ASP A CA 1
ATOM 2447 C C . ASP A 1 299 ? 6.274 30.529 2.587 1.00 90.12 299 ASP A C 1
ATOM 2449 O O . ASP A 1 299 ? 6.300 31.736 2.327 1.00 90.12 299 ASP A O 1
ATOM 2453 N N . TYR A 1 300 ? 5.333 29.742 2.058 1.00 86.56 300 TYR A N 1
ATOM 2454 C CA . TYR A 1 300 ? 4.349 30.283 1.125 1.00 86.56 300 TYR A CA 1
ATOM 2455 C C . TYR A 1 300 ? 3.267 31.030 1.902 1.00 86.56 300 TYR A C 1
ATOM 2457 O O . TYR A 1 300 ? 2.480 30.441 2.640 1.00 86.56 300 TYR A O 1
ATOM 2465 N N . ASN A 1 301 ? 3.229 32.352 1.740 1.00 79.00 301 ASN A N 1
ATOM 2466 C CA . ASN A 1 301 ? 2.289 33.196 2.462 1.00 79.00 301 ASN A CA 1
ATOM 2467 C C . ASN A 1 301 ? 0.957 33.331 1.706 1.00 79.00 301 ASN A C 1
ATOM 2469 O O . ASN A 1 301 ? 0.815 34.167 0.811 1.00 79.00 301 ASN A O 1
ATOM 2473 N N . PHE A 1 302 ? -0.049 32.562 2.126 1.00 61.72 302 PHE A N 1
ATOM 2474 C CA . PHE A 1 302 ? -1.412 32.650 1.588 1.00 61.72 302 PHE A CA 1
ATOM 2475 C C . PHE A 1 302 ? -2.083 34.021 1.812 1.00 61.72 302 PHE A C 1
ATOM 2477 O O . PHE A 1 302 ? -2.961 34.403 1.037 1.00 61.72 302 PHE A O 1
ATOM 2484 N N . ALA A 1 303 ? -1.673 34.792 2.828 1.00 43.12 303 ALA A N 1
ATOM 2485 C CA . ALA A 1 303 ? -2.268 36.092 3.152 1.00 43.12 303 ALA A CA 1
ATOM 2486 C C . ALA A 1 303 ? -1.814 37.227 2.213 1.00 43.12 303 ALA A C 1
ATOM 2488 O O . ALA A 1 303 ? -2.533 38.210 2.049 1.00 43.12 303 ALA A O 1
ATOM 2489 N N . ALA A 1 304 ? -0.665 37.088 1.542 1.00 47.81 304 ALA A N 1
ATOM 2490 C CA . ALA A 1 304 ? -0.131 38.100 0.623 1.00 47.81 304 ALA A CA 1
ATOM 2491 C C . ALA A 1 304 ? -0.828 38.129 -0.760 1.00 47.81 304 ALA A C 1
ATOM 2493 O O . ALA A 1 304 ? -0.613 39.056 -1.536 1.00 47.81 304 ALA A O 1
ATOM 2494 N N . VAL A 1 305 ? -1.683 37.144 -1.071 1.00 46.66 305 VAL A N 1
ATOM 2495 C CA . VAL A 1 305 ? -2.370 36.976 -2.375 1.00 46.66 305 VAL A CA 1
ATOM 2496 C C . VAL A 1 305 ? -3.774 37.626 -2.383 1.00 46.66 305 VAL A C 1
ATOM 2498 O O . VAL A 1 305 ? -4.595 37.381 -3.266 1.00 46.66 305 VAL A O 1
ATOM 2501 N N . GLN A 1 306 ? -4.088 38.482 -1.404 1.00 36.78 306 GLN A N 1
ATOM 2502 C CA . GLN A 1 306 ? -5.399 39.127 -1.251 1.00 36.78 306 GLN A CA 1
ATOM 2503 C C . GLN A 1 306 ? -5.647 40.280 -2.247 1.00 36.78 306 GLN A C 1
ATOM 2505 O O . GLN A 1 306 ? -5.851 41.429 -1.860 1.00 36.78 306 GLN A O 1
ATOM 2510 N N . THR A 1 307 ? -5.736 39.974 -3.545 1.00 41.59 307 THR A N 1
ATOM 2511 C CA . THR A 1 307 ? -6.620 40.747 -4.427 1.00 41.59 307 THR A CA 1
ATOM 2512 C C . THR A 1 307 ? -7.764 39.860 -4.915 1.00 41.59 307 THR A C 1
ATOM 2514 O O . THR A 1 307 ? -7.581 38.741 -5.397 1.00 41.59 307 THR A O 1
ATOM 2517 N N . GLN A 1 308 ? -8.987 40.374 -4.789 1.00 38.31 308 GLN A N 1
ATOM 2518 C CA . GLN A 1 308 ? -10.236 39.683 -5.132 1.00 38.31 308 GLN A CA 1
ATOM 2519 C C . GLN A 1 308 ? -10.292 39.252 -6.618 1.00 38.31 308 GLN A C 1
ATOM 2521 O O . GLN A 1 308 ? -11.014 38.325 -6.978 1.00 38.31 308 GLN A O 1
ATOM 2526 N N . SER A 1 309 ? -9.488 39.892 -7.479 1.00 37.12 309 SER A N 1
ATOM 2527 C CA . SER A 1 309 ? -9.324 39.565 -8.904 1.00 37.12 309 SER A CA 1
ATOM 2528 C C . SER A 1 309 ? -8.483 38.302 -9.137 1.00 37.12 309 SER A C 1
ATOM 2530 O O . SER A 1 309 ? -8.783 37.535 -10.055 1.00 37.12 309 SER A O 1
ATOM 2532 N N . ASP A 1 310 ? -7.447 38.069 -8.330 1.00 43.19 310 ASP A N 1
ATOM 2533 C CA . ASP A 1 310 ? -6.506 36.961 -8.537 1.00 43.19 310 ASP A CA 1
ATOM 2534 C C . ASP A 1 310 ? -7.038 35.649 -7.953 1.00 43.19 310 ASP A C 1
ATOM 2536 O O . ASP A 1 310 ? -6.910 34.597 -8.583 1.00 43.19 310 ASP A O 1
ATOM 2540 N N . GLN A 1 311 ? -7.781 35.715 -6.841 1.00 38.47 311 GLN A N 1
ATOM 2541 C CA . GLN A 1 311 ? -8.528 34.569 -6.309 1.00 38.47 311 GLN A CA 1
ATOM 2542 C C . GLN A 1 311 ? -9.618 34.075 -7.274 1.00 38.47 311 GLN A C 1
ATOM 2544 O O . GLN A 1 311 ? -9.780 32.867 -7.444 1.00 38.47 311 GLN A O 1
ATOM 2549 N N . LEU A 1 312 ? -10.332 34.978 -7.962 1.00 39.44 312 LEU A N 1
ATOM 2550 C CA . LEU A 1 312 ? -11.341 34.590 -8.958 1.00 39.44 312 LEU A CA 1
ATOM 2551 C C . LEU A 1 312 ? -10.708 33.948 -10.206 1.00 39.44 312 LEU A C 1
ATOM 2553 O O . LEU A 1 312 ? -11.293 33.039 -10.794 1.00 39.44 312 LEU A O 1
ATOM 2557 N N . LYS A 1 313 ? -9.508 34.396 -10.600 1.00 42.06 313 LYS A N 1
ATOM 2558 C CA . LYS A 1 313 ? -8.755 33.860 -11.747 1.00 42.06 313 LYS A CA 1
ATOM 2559 C C . LYS A 1 313 ? -8.114 32.506 -11.441 1.00 42.06 313 LYS A C 1
ATOM 2561 O O . LYS A 1 313 ? -8.197 31.619 -12.285 1.00 42.06 313 LYS A O 1
ATOM 2566 N N . LEU A 1 314 ? -7.581 32.310 -10.233 1.00 38.09 314 LEU A N 1
ATOM 2567 C CA . LEU A 1 314 ? -7.096 31.013 -9.744 1.00 38.09 314 LEU A CA 1
ATOM 2568 C C . LEU A 1 314 ? -8.249 30.003 -9.592 1.00 38.09 314 LEU A C 1
ATOM 2570 O O . LEU A 1 314 ? -8.140 28.862 -10.027 1.00 38.09 314 LEU A O 1
ATOM 2574 N N . MET A 1 315 ? -9.406 30.432 -9.079 1.00 34.62 315 MET A N 1
ATOM 2575 C CA . MET A 1 315 ? -10.624 29.607 -8.999 1.00 34.62 315 MET A CA 1
ATOM 2576 C C . MET A 1 315 ? -11.194 29.244 -10.381 1.00 34.62 315 MET A C 1
ATOM 2578 O O . MET A 1 315 ? -11.680 28.129 -10.582 1.00 34.62 315 MET A O 1
ATOM 2582 N N . ALA A 1 316 ? -11.129 30.160 -11.353 1.00 34.00 316 ALA A N 1
ATOM 2583 C CA . ALA A 1 316 ? -11.536 29.902 -12.735 1.00 34.00 316 ALA A CA 1
ATOM 2584 C C . ALA A 1 316 ? -10.551 28.976 -13.473 1.00 34.00 316 ALA A C 1
ATOM 2586 O O . ALA A 1 316 ? -10.987 28.153 -14.276 1.00 34.00 316 ALA A O 1
ATOM 2587 N N . ALA A 1 317 ? -9.253 29.064 -13.162 1.00 36.31 317 ALA A N 1
ATOM 2588 C CA . ALA A 1 317 ? -8.225 28.126 -13.603 1.00 36.31 317 ALA A CA 1
ATOM 2589 C C . ALA A 1 317 ? -8.522 26.705 -13.116 1.00 36.31 317 ALA A C 1
ATOM 2591 O O . ALA A 1 317 ? -8.681 25.787 -13.914 1.00 36.31 317 ALA A O 1
ATOM 2592 N N . LEU A 1 318 ? -8.692 26.549 -11.802 1.00 36.09 318 LEU A N 1
ATOM 2593 C CA . LEU A 1 318 ? -8.945 25.268 -11.141 1.00 36.09 318 LEU A CA 1
ATOM 2594 C C . LEU A 1 318 ? -10.240 24.602 -11.640 1.00 36.09 318 LEU A C 1
ATOM 2596 O O . LEU A 1 318 ? -10.296 23.384 -11.770 1.00 36.09 318 LEU A O 1
ATOM 2600 N N . LYS A 1 319 ? -11.255 25.391 -12.021 1.00 34.53 319 LYS A N 1
ATOM 2601 C CA . LYS A 1 319 ? -12.471 24.887 -12.689 1.00 34.53 319 LYS A CA 1
ATOM 2602 C C . LYS A 1 319 ? -12.266 24.455 -14.144 1.00 34.53 319 LYS A C 1
ATOM 2604 O O . LYS A 1 319 ? -13.035 23.630 -14.629 1.00 34.53 319 LYS A O 1
ATOM 2609 N N . LYS A 1 320 ? -11.288 25.021 -14.855 1.00 31.30 320 LYS A N 1
ATOM 2610 C CA . LYS A 1 320 ? -11.013 24.711 -16.268 1.00 31.30 320 LYS A CA 1
ATOM 2611 C C . LYS A 1 320 ? -10.055 23.521 -16.433 1.00 31.30 320 LYS A C 1
ATOM 2613 O O . LYS A 1 320 ? -10.101 22.874 -17.474 1.00 31.30 320 LYS A O 1
ATOM 2618 N N . PHE A 1 321 ? -9.252 23.215 -15.409 1.00 37.91 321 PHE A N 1
ATOM 2619 C CA . PHE A 1 321 ? -8.222 22.162 -15.424 1.00 37.91 321 PHE A CA 1
ATOM 2620 C C . PHE A 1 321 ? -8.604 20.852 -14.716 1.00 37.91 321 PHE A C 1
ATOM 2622 O O . PHE A 1 321 ? -7.851 19.889 -14.784 1.00 37.91 321 PHE A O 1
ATOM 2629 N N . GLY A 1 322 ? -9.778 20.770 -14.086 1.00 28.77 322 GLY A N 1
ATOM 2630 C CA . GLY A 1 322 ? -10.249 19.555 -13.421 1.00 28.77 322 GLY A CA 1
ATOM 2631 C C . GLY A 1 322 ? -11.460 18.936 -14.113 1.00 28.77 322 GLY A C 1
ATOM 2632 O O . GLY A 1 322 ? -12.596 19.207 -13.724 1.00 28.77 322 GLY A O 1
ATOM 2633 N N . ARG A 1 323 ? -11.255 18.030 -15.076 1.00 29.81 323 ARG A N 1
ATOM 2634 C CA . ARG A 1 323 ? -12.193 16.901 -15.165 1.00 29.81 323 ARG A CA 1
ATOM 2635 C C . ARG A 1 323 ? -11.828 15.974 -14.008 1.00 29.81 323 ARG A C 1
ATOM 2637 O O . ARG A 1 323 ? -10.760 15.384 -14.017 1.00 29.81 323 ARG A O 1
ATOM 2644 N N . PHE A 1 324 ? -12.745 15.920 -13.042 1.00 32.34 324 PHE A N 1
ATOM 2645 C CA . PHE A 1 324 ? -12.724 15.149 -11.793 1.00 32.34 324 PHE A CA 1
ATOM 2646 C C . PHE A 1 324 ? -11.889 15.716 -10.635 1.00 32.34 324 PHE A C 1
ATOM 2648 O O . PHE A 1 324 ? -10.991 15.063 -10.129 1.00 32.34 324 PHE A O 1
ATOM 2655 N N . ILE A 1 325 ? -12.299 16.880 -10.115 1.00 27.33 325 ILE A N 1
ATOM 2656 C CA . ILE A 1 325 ? -12.326 17.107 -8.658 1.00 27.33 325 ILE A CA 1
ATOM 2657 C C . ILE A 1 325 ? -13.692 17.705 -8.305 1.00 27.33 325 ILE A C 1
ATOM 2659 O O . ILE A 1 325 ? -14.097 18.744 -8.829 1.00 27.33 325 ILE A O 1
ATOM 2663 N N . THR A 1 326 ? -14.441 17.016 -7.447 1.00 28.38 326 THR A N 1
ATOM 2664 C CA . THR A 1 326 ? -15.760 17.441 -6.976 1.00 28.38 326 THR A CA 1
ATOM 2665 C C . THR A 1 326 ? -15.665 18.494 -5.869 1.00 28.38 326 THR A C 1
ATOM 2667 O O . THR A 1 326 ? -15.040 18.264 -4.840 1.00 28.38 326 THR A O 1
ATOM 2670 N N . ASN A 1 327 ? -16.427 19.573 -6.077 1.00 28.39 327 ASN A N 1
ATOM 2671 C CA . ASN A 1 327 ? -16.957 20.571 -5.136 1.00 28.39 327 ASN A CA 1
ATOM 2672 C C . ASN A 1 327 ? -16.032 21.655 -4.521 1.00 28.39 327 ASN A C 1
ATOM 2674 O O . ASN A 1 327 ? -15.395 21.439 -3.493 1.00 28.39 327 ASN A O 1
ATOM 2678 N N . PRO A 1 328 ? -16.093 22.897 -5.054 1.00 29.09 328 PRO A N 1
ATOM 2679 C CA . PRO A 1 328 ? -15.549 24.101 -4.435 1.00 29.09 328 PRO A CA 1
ATOM 2680 C C . PRO A 1 328 ? -16.594 24.767 -3.520 1.00 29.09 328 PRO A C 1
ATOM 2682 O O . PRO A 1 328 ? -17.445 25.517 -3.995 1.00 29.09 328 PRO A O 1
ATOM 2685 N N . THR A 1 329 ? -16.529 24.531 -2.207 1.00 29.83 329 THR A N 1
ATOM 2686 C CA . THR A 1 329 ? -17.334 25.291 -1.218 1.00 29.83 329 THR A CA 1
ATOM 2687 C C . THR A 1 329 ? -16.590 25.697 0.059 1.00 29.83 329 THR A C 1
ATOM 2689 O O . THR A 1 329 ? -17.141 26.454 0.851 1.00 29.83 329 THR A O 1
ATOM 2692 N N . ALA A 1 330 ? -15.333 25.289 0.261 1.00 29.88 330 ALA A N 1
ATOM 2693 C CA . ALA A 1 330 ? -14.598 25.612 1.493 1.00 29.88 330 ALA A CA 1
ATOM 2694 C C . ALA A 1 330 ? -13.835 26.956 1.444 1.00 29.88 330 ALA A C 1
ATOM 2696 O O . ALA A 1 330 ? -13.665 27.606 2.468 1.00 29.88 330 ALA A O 1
ATOM 2697 N N . ALA A 1 331 ? -13.425 27.428 0.262 1.00 27.12 331 ALA A N 1
ATOM 2698 C CA . ALA A 1 331 ? -12.514 28.575 0.152 1.00 27.12 331 ALA A CA 1
ATOM 2699 C C . ALA A 1 331 ? -13.197 29.958 0.121 1.00 27.12 331 ALA A C 1
ATOM 2701 O O . ALA A 1 331 ? -12.540 30.973 0.327 1.00 27.12 331 ALA A O 1
ATOM 2702 N N . THR A 1 332 ? -14.509 30.037 -0.118 1.00 29.94 332 THR A N 1
ATOM 2703 C CA . THR A 1 332 ? -15.224 31.328 -0.217 1.00 29.94 332 THR A CA 1
ATOM 2704 C C . THR A 1 332 ? -15.751 31.823 1.136 1.00 29.94 332 THR A C 1
ATOM 2706 O O . THR A 1 332 ? -16.114 32.988 1.256 1.00 29.94 332 THR A O 1
ATOM 2709 N N . LYS A 1 333 ? -15.763 30.981 2.179 1.00 29.72 333 LYS A N 1
ATOM 2710 C CA . LYS A 1 333 ? -16.345 31.336 3.486 1.00 29.72 333 LYS A CA 1
ATOM 2711 C C . LYS A 1 333 ? -15.359 31.995 4.461 1.00 29.72 333 LYS A C 1
ATOM 2713 O O . LYS A 1 333 ? -15.786 32.592 5.433 1.00 29.72 333 LYS A O 1
ATOM 2718 N N . MET A 1 334 ? -14.055 31.944 4.184 1.00 27.84 334 MET A N 1
ATOM 2719 C CA . MET A 1 334 ? -13.028 32.491 5.086 1.00 27.84 334 MET A CA 1
ATOM 2720 C C . MET A 1 334 ? -12.710 33.981 4.858 1.00 27.84 334 MET A C 1
ATOM 2722 O O . MET A 1 334 ? -12.102 34.606 5.718 1.00 27.84 334 MET A O 1
ATOM 2726 N N . ALA A 1 335 ? -13.121 34.571 3.727 1.00 26.30 335 ALA A N 1
ATOM 2727 C CA . ALA A 1 335 ? -12.737 35.938 3.347 1.00 26.30 335 ALA A CA 1
ATOM 2728 C C . ALA A 1 335 ? -13.843 37.002 3.521 1.00 26.30 335 ALA A C 1
ATOM 2730 O O . ALA A 1 335 ? -13.590 38.173 3.252 1.00 26.30 335 ALA A O 1
ATOM 2731 N N . PHE A 1 336 ? -15.054 36.631 3.959 1.00 26.33 336 PHE A N 1
ATOM 2732 C CA . PHE A 1 336 ? -16.185 37.568 4.090 1.00 26.33 336 PHE A CA 1
ATOM 2733 C C . PHE A 1 336 ? -16.540 37.940 5.547 1.00 26.33 336 PHE A C 1
ATOM 2735 O O . PHE A 1 336 ? -17.262 38.908 5.758 1.00 26.33 336 PHE A O 1
ATOM 2742 N N . ASP A 1 337 ? -15.981 37.254 6.552 1.00 26.72 337 ASP A N 1
ATOM 2743 C CA . ASP A 1 337 ? -16.369 37.418 7.969 1.00 26.72 337 ASP A CA 1
ATOM 2744 C C . ASP A 1 337 ? -15.435 38.326 8.804 1.00 26.72 337 ASP A C 1
ATOM 2746 O O . ASP A 1 337 ? -15.583 38.417 10.020 1.00 26.72 337 ASP A O 1
ATOM 2750 N N . LEU A 1 338 ? -14.493 39.055 8.185 1.00 27.20 338 LEU A N 1
ATOM 2751 C CA . LEU A 1 338 ? -13.571 39.963 8.899 1.00 27.20 338 LEU A CA 1
ATOM 2752 C C . LEU A 1 338 ? -13.930 41.459 8.830 1.00 27.20 338 LEU A C 1
ATOM 2754 O O . LEU A 1 338 ? -13.161 42.279 9.327 1.00 27.20 338 LEU A O 1
ATOM 2758 N N . SER A 1 339 ? -15.076 41.851 8.259 1.00 26.91 339 SER A N 1
ATOM 2759 C CA . SER A 1 339 ? -15.420 43.280 8.120 1.00 26.91 339 SER A CA 1
ATOM 2760 C C . SER A 1 339 ? -16.726 43.743 8.760 1.00 26.91 339 SER A C 1
ATOM 2762 O O . SER A 1 339 ? -17.017 44.927 8.654 1.00 26.91 339 SER A O 1
ATOM 2764 N N . ASN A 1 340 ? -17.501 42.896 9.442 1.00 26.70 340 ASN A N 1
ATOM 2765 C CA . ASN A 1 340 ? -18.692 43.358 10.162 1.00 26.70 340 ASN A CA 1
ATOM 2766 C C . ASN A 1 340 ? -18.758 42.742 11.558 1.00 26.70 340 ASN A C 1
ATOM 2768 O O . ASN A 1 340 ? -19.112 41.581 11.738 1.00 26.70 340 ASN A O 1
ATOM 2772 N N . GLY A 1 341 ? -18.406 43.558 12.552 1.00 28.80 341 GLY A N 1
ATOM 2773 C CA . GLY A 1 341 ? -18.742 43.289 13.939 1.00 28.80 341 GLY A CA 1
ATOM 2774 C C . GLY A 1 341 ? -20.256 43.319 14.162 1.00 28.80 341 GLY A C 1
ATOM 2775 O O . GLY A 1 341 ? -20.980 44.030 13.468 1.00 28.80 341 GLY A O 1
ATOM 2776 N N . ALA A 1 342 ? -20.658 42.591 15.205 1.00 25.47 342 ALA A N 1
ATOM 2777 C CA . ALA A 1 342 ? -21.993 42.435 15.787 1.00 25.47 342 ALA A CA 1
ATOM 2778 C C . ALA A 1 342 ? -22.762 41.149 15.405 1.00 25.47 342 ALA A C 1
ATOM 2780 O O . ALA A 1 342 ? -23.377 41.028 14.353 1.00 25.47 342 ALA A O 1
ATOM 2781 N N . THR A 1 343 ? -22.760 40.236 16.389 1.00 27.88 343 THR A N 1
ATOM 2782 C CA . THR A 1 343 ? -23.925 39.492 16.912 1.00 27.88 343 THR A CA 1
ATOM 2783 C C . THR A 1 343 ? -24.698 38.563 15.968 1.00 27.88 343 THR A C 1
ATOM 2785 O O . THR A 1 343 ? -25.707 38.950 15.394 1.00 27.88 343 THR A O 1
ATOM 2788 N N . GLU A 1 344 ? -24.261 37.303 15.903 1.00 26.52 344 GLU A N 1
ATOM 2789 C CA . GLU A 1 344 ? -24.951 36.085 16.396 1.00 26.52 344 GLU A CA 1
ATOM 2790 C C . GLU A 1 344 ? -24.581 34.847 15.547 1.00 26.52 344 GLU A C 1
ATOM 2792 O O . GLU A 1 344 ? -24.430 34.949 14.329 1.00 26.52 344 GLU A O 1
ATOM 2797 N N . PRO A 1 345 ? -24.421 33.654 16.157 1.00 28.33 345 PRO A N 1
ATOM 279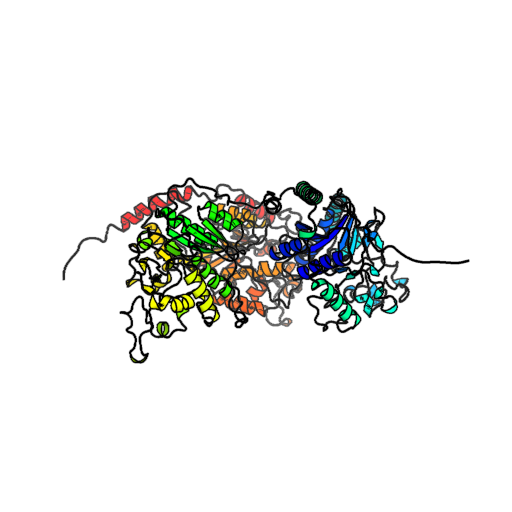8 C CA . PRO A 1 345 ? -24.069 32.445 15.425 1.00 28.33 345 PRO A CA 1
ATOM 2799 C C . PRO A 1 345 ? -25.266 31.904 14.635 1.00 28.33 345 PRO A C 1
ATOM 2801 O O . PRO A 1 345 ? -26.364 31.751 15.174 1.00 28.33 345 PRO A O 1
ATOM 2804 N N . ILE A 1 346 ? -25.024 31.499 13.382 1.00 27.56 346 ILE A N 1
ATOM 2805 C CA . ILE A 1 346 ? -25.949 30.662 12.607 1.00 27.56 346 ILE A CA 1
ATOM 2806 C C . ILE A 1 346 ? -26.013 29.290 13.278 1.00 27.56 346 ILE A C 1
ATOM 2808 O O . ILE A 1 346 ? -25.266 28.357 12.983 1.00 27.56 346 ILE A O 1
ATOM 2812 N N . THR A 1 347 ? -26.944 29.197 14.213 1.00 27.77 347 THR A N 1
ATOM 2813 C CA . THR A 1 347 ? -27.559 27.965 14.659 1.00 27.77 347 THR A CA 1
ATOM 2814 C C . THR A 1 347 ? -28.354 27.390 13.487 1.00 27.77 347 THR A C 1
ATOM 2816 O O . THR A 1 347 ? -29.349 27.946 13.027 1.00 27.77 347 THR A O 1
ATOM 2819 N N . GLY A 1 348 ? -27.928 26.231 12.989 1.00 26.73 348 GLY A N 1
ATOM 2820 C CA . GLY A 1 348 ? -28.839 25.318 12.314 1.00 26.73 348 GLY A CA 1
ATOM 2821 C C . GLY A 1 348 ? -29.781 24.737 13.360 1.00 26.73 348 GLY A C 1
ATOM 2822 O O . GLY A 1 348 ? -29.531 23.659 13.890 1.00 26.73 348 GLY A O 1
ATOM 2823 N N . VAL A 1 349 ? -30.838 25.482 13.686 1.00 27.42 349 VAL A N 1
ATOM 2824 C CA . VAL A 1 349 ? -31.981 25.006 14.463 1.00 27.42 349 VAL A CA 1
ATOM 2825 C C . VAL A 1 349 ? -32.630 23.864 13.679 1.00 27.42 349 VAL A C 1
ATOM 2827 O O . VAL A 1 349 ? -33.453 24.069 12.787 1.00 27.42 349 VAL A O 1
ATOM 2830 N N . ILE A 1 350 ? -32.293 22.629 14.056 1.00 27.16 350 ILE A N 1
ATOM 2831 C CA . ILE A 1 350 ? -33.314 21.588 14.171 1.00 27.16 350 ILE A CA 1
ATOM 2832 C C . ILE A 1 350 ? -34.365 22.186 15.102 1.00 27.16 350 ILE A C 1
ATOM 2834 O O . ILE A 1 350 ? -34.010 22.654 16.184 1.00 27.16 350 ILE A O 1
ATOM 2838 N N . ARG A 1 351 ? -35.628 22.234 14.653 1.00 26.30 351 ARG A N 1
ATOM 2839 C CA . ARG A 1 351 ? -36.778 22.681 15.455 1.00 26.30 351 ARG A CA 1
ATOM 2840 C C . ARG A 1 351 ? -36.565 22.287 16.915 1.00 26.30 351 ARG A C 1
ATOM 2842 O O . ARG A 1 351 ? -36.405 21.100 17.189 1.00 26.30 351 ARG A O 1
ATOM 2849 N N . ALA A 1 352 ? -36.550 23.280 17.805 1.00 29.86 352 ALA A N 1
ATOM 2850 C CA . ALA A 1 352 ? -36.459 23.100 19.245 1.00 29.86 352 ALA A CA 1
ATOM 2851 C C . ALA A 1 352 ? -37.659 22.278 19.741 1.00 29.86 352 ALA A C 1
ATOM 2853 O O . ALA A 1 352 ? -38.668 22.807 20.194 1.00 29.86 352 ALA A O 1
ATOM 2854 N N . GLY A 1 353 ? -37.542 20.961 19.628 1.00 28.67 353 GLY A N 1
ATOM 2855 C CA . GLY A 1 353 ? -38.157 20.008 20.525 1.00 28.67 353 GLY A CA 1
ATOM 2856 C C . GLY A 1 353 ? -37.075 19.603 21.511 1.00 28.67 353 GLY A C 1
ATOM 2857 O O . GLY A 1 353 ? -36.294 18.716 21.199 1.00 28.67 353 GLY A O 1
ATOM 2858 N N . SER A 1 354 ? -37.002 20.302 22.651 1.00 36.38 354 SER A N 1
ATOM 2859 C CA . SER A 1 354 ? -36.267 19.893 23.858 1.00 36.38 354 SER A CA 1
ATOM 2860 C C . SER A 1 354 ? -34.834 19.383 23.611 1.00 36.38 354 SER A C 1
ATOM 2862 O O . SER A 1 354 ? -34.585 18.182 23.687 1.00 36.38 354 SER A O 1
ATOM 2864 N N . LEU A 1 355 ? -33.861 20.276 23.385 1.00 44.03 355 LEU A N 1
ATOM 2865 C CA . LEU A 1 355 ? -32.454 19.922 23.613 1.00 44.03 355 LEU A CA 1
ATOM 2866 C C . LEU A 1 355 ? -32.309 19.562 25.096 1.00 44.03 355 LEU A C 1
ATOM 2868 O O . LEU A 1 355 ? -32.478 20.397 25.981 1.00 44.03 355 LEU A O 1
ATOM 2872 N N . THR A 1 356 ? -32.116 18.280 25.362 1.00 54.44 356 THR A N 1
ATOM 2873 C CA . THR A 1 356 ? -31.996 17.717 26.700 1.00 54.44 356 THR A CA 1
ATOM 2874 C C . THR A 1 356 ? -30.720 18.225 27.377 1.00 54.44 356 THR A C 1
ATOM 2876 O O . THR A 1 356 ? -29.667 18.206 26.749 1.00 54.44 356 THR A O 1
ATOM 2879 N N . SER A 1 357 ? -30.753 18.589 28.668 1.00 81.56 357 SER A N 1
ATOM 2880 C CA . SER A 1 357 ? -29.561 19.036 29.430 1.00 81.56 357 SER A CA 1
ATOM 2881 C C . SER A 1 357 ? -28.499 17.942 29.652 1.00 81.56 357 SER A C 1
ATOM 2883 O O . SER A 1 357 ? -27.612 18.078 30.484 1.00 81.56 357 SER A O 1
ATOM 2885 N N . ARG A 1 358 ? -28.606 16.808 28.965 1.00 93.94 358 ARG A N 1
ATOM 2886 C CA . ARG A 1 358 ? -27.843 15.580 29.182 1.00 93.94 358 ARG A CA 1
ATOM 2887 C C . ARG A 1 358 ? -27.473 14.991 27.828 1.00 93.94 358 ARG A C 1
ATOM 2889 O O . ARG A 1 358 ? -28.270 15.083 26.892 1.00 93.94 358 ARG A O 1
ATOM 2896 N N . ALA A 1 359 ? -26.294 14.387 27.735 1.00 96.94 359 ALA A N 1
ATOM 2897 C CA . ALA A 1 359 ? -25.815 13.759 26.508 1.00 96.94 359 ALA A CA 1
ATOM 2898 C C . ALA A 1 359 ? -24.822 12.626 26.781 1.00 96.94 359 ALA A C 1
ATOM 2900 O O . ALA A 1 359 ? -24.114 12.616 27.789 1.00 96.94 359 ALA A O 1
ATOM 2901 N N . TYR A 1 360 ? -24.754 11.682 25.847 1.00 98.44 360 TYR A N 1
ATOM 2902 C CA . TYR A 1 360 ? -23.624 10.766 25.751 1.00 98.44 360 TYR A CA 1
ATOM 2903 C C . TYR A 1 360 ? -22.462 11.471 25.063 1.00 98.44 360 TYR A C 1
ATOM 2905 O O . TYR A 1 360 ? -22.676 12.318 24.194 1.00 98.44 360 TYR A O 1
ATOM 2913 N N . VAL A 1 361 ? -21.236 11.093 25.406 1.00 98.19 361 VAL A N 1
ATOM 2914 C CA . VAL A 1 361 ? -20.027 11.628 24.780 1.00 98.19 361 VAL A CA 1
ATOM 2915 C C . VAL A 1 361 ? -19.020 10.526 24.494 1.00 98.19 361 VAL A C 1
ATOM 2917 O O . VAL A 1 361 ? -18.871 9.585 25.266 1.00 98.19 361 VAL A O 1
ATOM 2920 N N . THR A 1 362 ? -18.329 10.640 23.368 1.00 97.31 362 THR A N 1
ATOM 2921 C CA . THR A 1 362 ? -17.202 9.783 22.995 1.00 97.31 362 THR A CA 1
ATOM 2922 C C . THR A 1 362 ? -16.094 10.630 22.376 1.00 97.31 362 THR A C 1
ATOM 2924 O O . THR A 1 362 ? -16.334 11.770 21.972 1.00 97.31 362 THR A O 1
ATOM 2927 N N . PHE A 1 363 ? -14.883 10.089 22.310 1.00 95.62 363 PHE A N 1
ATOM 2928 C CA . PHE A 1 363 ? -13.704 10.776 21.791 1.00 95.62 363 PHE A CA 1
ATOM 2929 C C . PHE A 1 363 ? -13.121 10.025 20.591 1.00 95.62 363 PHE A C 1
ATOM 2931 O O . PHE A 1 363 ? -13.008 8.797 20.613 1.00 95.62 363 PHE A O 1
ATOM 2938 N N . LEU A 1 364 ? -12.741 10.755 19.541 1.00 92.50 364 LEU A N 1
ATOM 2939 C CA . LEU A 1 364 ? -12.161 10.204 18.318 1.00 92.50 364 LEU A CA 1
ATOM 2940 C C . LEU A 1 364 ? -10.921 11.009 17.900 1.00 92.50 364 LEU A C 1
ATOM 2942 O O . LEU A 1 364 ? -10.954 12.231 17.823 1.00 92.50 364 LEU A O 1
ATOM 2946 N N . ALA A 1 365 ? -9.831 10.312 17.594 1.00 89.38 365 ALA A N 1
ATOM 2947 C CA . ALA A 1 365 ? -8.564 10.906 17.173 1.00 89.38 365 ALA A CA 1
ATOM 2948 C C . ALA A 1 365 ? -7.859 10.020 16.138 1.00 89.38 365 ALA A C 1
ATOM 2950 O O . ALA A 1 365 ? -8.134 8.818 16.050 1.00 89.38 365 ALA A O 1
ATOM 2951 N N . GLY A 1 366 ? -6.919 10.603 15.394 1.00 81.00 366 GLY A N 1
ATOM 2952 C CA . GLY A 1 366 ? -6.088 9.892 14.424 1.00 81.00 366 GLY A CA 1
ATOM 2953 C C . GLY A 1 366 ? -6.811 9.541 13.120 1.00 81.00 366 GLY A C 1
ATOM 2954 O O . GLY A 1 366 ? -7.857 10.091 12.788 1.00 81.00 366 GLY A O 1
ATOM 2955 N N . ASN A 1 367 ? -6.254 8.583 12.375 1.00 66.19 367 ASN A N 1
ATOM 2956 C CA . ASN A 1 367 ? -6.625 8.249 10.990 1.00 66.19 367 ASN A CA 1
ATOM 2957 C C . ASN A 1 367 ? -8.030 7.637 10.783 1.00 66.19 367 ASN A C 1
ATOM 2959 O O . ASN A 1 367 ? -8.321 7.150 9.695 1.00 66.19 367 ASN A O 1
ATOM 2963 N N . GLY A 1 368 ? -8.893 7.637 11.802 1.00 62.59 368 GLY A N 1
ATOM 2964 C CA . GLY A 1 368 ? -10.288 7.233 11.658 1.00 62.59 368 GLY A CA 1
ATOM 2965 C C . GLY A 1 368 ? -10.600 5.764 11.914 1.00 62.59 368 GLY A C 1
ATOM 2966 O O . GLY A 1 368 ? -11.748 5.369 11.741 1.00 62.59 368 GLY A O 1
ATOM 2967 N N . GLU A 1 369 ? -9.656 4.948 12.387 1.00 71.75 369 GLU A N 1
ATOM 2968 C CA . GLU A 1 369 ? -9.906 3.520 12.641 1.00 71.75 369 GLU A CA 1
ATOM 2969 C C . GLU A 1 369 ? -11.140 3.256 13.537 1.00 71.75 369 GLU A C 1
ATOM 2971 O O . GLU A 1 369 ? -11.948 2.355 13.284 1.00 71.75 369 GLU A O 1
ATOM 2976 N N . TYR A 1 370 ? -11.322 4.080 14.571 1.00 84.25 370 TYR A N 1
ATOM 2977 C CA . TYR A 1 370 ? -12.422 3.967 15.528 1.00 84.25 370 TYR A CA 1
ATOM 2978 C C . TYR A 1 370 ? -13.756 4.537 15.023 1.00 84.25 370 TYR A C 1
ATOM 2980 O O . TYR A 1 370 ? -14.780 4.323 15.673 1.00 84.25 370 TYR A O 1
ATOM 2988 N N . VAL A 1 371 ? -13.802 5.189 13.851 1.00 87.62 371 VAL A N 1
ATOM 2989 C CA . VAL A 1 371 ? -15.052 5.754 13.305 1.00 87.62 371 VAL A CA 1
ATOM 2990 C C . VAL A 1 371 ? -16.131 4.680 13.168 1.00 87.62 371 VAL A C 1
ATOM 2992 O O . VAL A 1 371 ? -17.296 4.924 13.470 1.00 87.62 371 VAL A O 1
ATOM 2995 N N . LYS A 1 372 ? -15.750 3.454 12.785 1.00 83.06 372 LYS A N 1
ATOM 2996 C CA . LYS A 1 372 ? -16.675 2.321 12.644 1.00 83.06 372 LYS A CA 1
ATOM 2997 C C . LYS A 1 372 ? -17.279 1.913 13.992 1.00 83.06 372 LYS A C 1
ATOM 2999 O O . LYS A 1 372 ? -18.470 1.607 14.053 1.00 83.06 372 LYS A O 1
ATOM 3004 N N . GLY A 1 373 ? -16.480 1.949 15.058 1.00 87.06 373 GLY A N 1
ATOM 3005 C CA . GLY A 1 373 ? -16.938 1.689 16.423 1.00 87.06 373 GLY A CA 1
ATOM 3006 C C . GLY A 1 373 ? -17.908 2.755 16.917 1.00 87.06 373 GLY A C 1
ATOM 3007 O O . GLY A 1 373 ? -19.009 2.418 17.356 1.00 87.06 373 GLY A O 1
ATOM 3008 N N . VAL A 1 374 ? -17.581 4.032 16.700 1.00 93.00 374 VAL A N 1
ATOM 3009 C CA . VAL A 1 374 ? -18.456 5.164 17.048 1.00 93.00 374 VAL A CA 1
ATOM 3010 C C . VAL A 1 374 ? -19.768 5.137 16.248 1.00 93.00 374 VAL A C 1
ATOM 3012 O O . VAL A 1 374 ? -20.840 5.382 16.800 1.00 93.00 374 VAL A O 1
ATOM 3015 N N . VAL A 1 375 ? -19.730 4.762 14.965 1.00 87.19 375 VAL A N 1
ATOM 3016 C CA . VAL A 1 375 ? -20.943 4.527 14.158 1.00 87.19 375 VAL A CA 1
ATOM 3017 C C . VAL A 1 375 ? -21.788 3.394 14.750 1.00 87.19 375 VAL A C 1
ATOM 3019 O O . VAL A 1 375 ? -23.015 3.511 14.809 1.00 87.19 375 VAL A O 1
ATOM 3022 N N . GLY A 1 376 ? -21.156 2.305 15.199 1.00 85.25 376 GLY A N 1
ATOM 3023 C CA . GLY A 1 376 ? -21.826 1.221 15.921 1.00 85.25 376 GLY A CA 1
ATOM 3024 C C . GLY A 1 376 ? -22.491 1.714 17.205 1.00 85.25 376 GLY A C 1
ATOM 3025 O O . GLY A 1 376 ? -23.680 1.474 17.409 1.00 85.25 376 GLY A O 1
ATOM 3026 N N . LEU A 1 377 ? -21.766 2.499 18.006 1.00 92.56 377 LEU A N 1
ATOM 3027 C CA . LEU A 1 377 ? -22.254 3.077 19.256 1.00 92.56 377 LEU A CA 1
ATOM 3028 C C . LEU A 1 377 ? -23.481 3.971 19.023 1.00 92.56 377 LEU A C 1
ATOM 3030 O O . LEU A 1 377 ? -24.508 3.802 19.683 1.00 92.56 377 LEU A O 1
ATOM 3034 N N . ALA A 1 378 ? -23.416 4.861 18.028 1.00 89.75 378 ALA A N 1
ATOM 3035 C CA . ALA A 1 378 ? -24.529 5.726 17.642 1.00 89.75 378 ALA A CA 1
ATOM 3036 C C . ALA A 1 378 ? -25.778 4.915 17.251 1.00 89.75 378 ALA A C 1
ATOM 3038 O O . ALA A 1 378 ? -26.900 5.237 17.652 1.00 89.75 378 ALA A O 1
ATOM 3039 N N . LYS A 1 379 ? -25.594 3.824 16.494 1.00 86.69 379 LYS A N 1
ATOM 3040 C CA . LYS A 1 379 ? -26.678 2.893 16.140 1.00 86.69 379 LYS A CA 1
ATOM 3041 C C . LYS A 1 379 ? -27.215 2.147 17.364 1.00 86.69 379 LYS A C 1
ATOM 3043 O O . LYS A 1 379 ? -28.429 1.982 17.465 1.00 86.69 379 LYS A O 1
ATOM 3048 N N . GLY A 1 380 ? -26.347 1.732 18.287 1.00 85.25 380 GLY A N 1
ATOM 3049 C CA . GLY A 1 380 ? -26.714 1.075 19.543 1.00 85.25 380 GLY A CA 1
ATOM 3050 C C . GLY A 1 380 ? -27.622 1.951 20.404 1.00 85.25 380 GLY A C 1
ATOM 3051 O O . GLY A 1 380 ? -28.726 1.530 20.748 1.00 85.25 380 GLY A O 1
ATOM 3052 N N . LEU A 1 381 ? -27.224 3.205 20.645 1.00 92.44 381 LEU A N 1
ATOM 3053 C CA . LEU A 1 381 ? -28.020 4.188 21.395 1.00 92.44 381 LEU A CA 1
ATOM 3054 C C . LEU A 1 381 ? -29.396 4.437 20.756 1.00 92.44 381 LEU A C 1
ATOM 3056 O O . LEU A 1 381 ? -30.412 4.455 21.453 1.00 92.44 381 LEU A O 1
ATOM 3060 N N . ARG A 1 382 ? -29.463 4.536 19.420 1.00 90.62 382 ARG A N 1
ATOM 3061 C CA . ARG A 1 382 ? -30.747 4.635 18.701 1.00 90.62 382 ARG A CA 1
ATOM 3062 C C . ARG A 1 382 ? -31.599 3.377 18.843 1.00 90.62 382 ARG A C 1
ATOM 3064 O O . ARG A 1 382 ? -32.805 3.481 19.055 1.00 90.62 382 ARG A O 1
ATOM 3071 N N . LYS A 1 383 ? -30.995 2.190 18.738 1.00 86.56 383 LYS A N 1
ATOM 3072 C CA . LYS A 1 383 ? -31.702 0.903 18.839 1.00 86.56 383 LYS A CA 1
ATOM 3073 C C . LYS A 1 383 ? -32.354 0.727 20.209 1.00 86.56 383 LYS A C 1
ATOM 3075 O O . LYS A 1 383 ? -33.492 0.269 20.282 1.00 86.56 383 LYS A O 1
ATOM 3080 N N . VAL A 1 384 ? -31.674 1.141 21.278 1.00 89.94 384 VAL A N 1
ATOM 3081 C CA . VAL A 1 384 ? -32.219 1.117 22.647 1.00 89.94 384 VAL A CA 1
ATOM 3082 C C . VAL A 1 384 ? -33.119 2.317 22.960 1.00 89.94 384 VAL A C 1
ATOM 3084 O O . VAL A 1 384 ? -33.541 2.486 24.104 1.00 89.94 384 VAL A O 1
ATOM 3087 N N . LYS A 1 385 ? -33.438 3.131 21.943 1.00 92.31 385 LYS A N 1
ATOM 3088 C CA . LYS A 1 385 ? -34.307 4.310 22.025 1.00 92.31 385 LYS A CA 1
ATOM 3089 C C . LYS A 1 385 ? -33.865 5.281 23.118 1.00 92.31 385 LYS A C 1
ATOM 3091 O O . LYS A 1 385 ? -34.693 5.731 23.905 1.00 92.31 385 LYS A O 1
ATOM 3096 N N . SER A 1 386 ? -32.564 5.557 23.189 1.00 94.19 386 SER A N 1
ATOM 3097 C CA . SER A 1 386 ? -32.077 6.590 24.096 1.00 94.19 386 SER A CA 1
ATOM 3098 C C . SER A 1 386 ? -32.718 7.939 23.770 1.00 94.19 386 SER A C 1
ATOM 3100 O O . SER A 1 386 ? -32.872 8.292 22.597 1.00 94.19 386 SER A O 1
ATOM 3102 N N . ALA A 1 387 ? -33.096 8.679 24.810 1.00 91.88 387 ALA A N 1
ATOM 3103 C CA . ALA A 1 387 ? -33.660 10.019 24.678 1.00 91.88 387 ALA A CA 1
ATOM 3104 C C . ALA A 1 387 ? -32.596 11.105 24.425 1.00 91.88 387 ALA A C 1
ATOM 3106 O O . ALA A 1 387 ? -32.956 12.242 24.123 1.00 91.88 387 ALA A O 1
ATOM 3107 N N . TYR A 1 388 ? 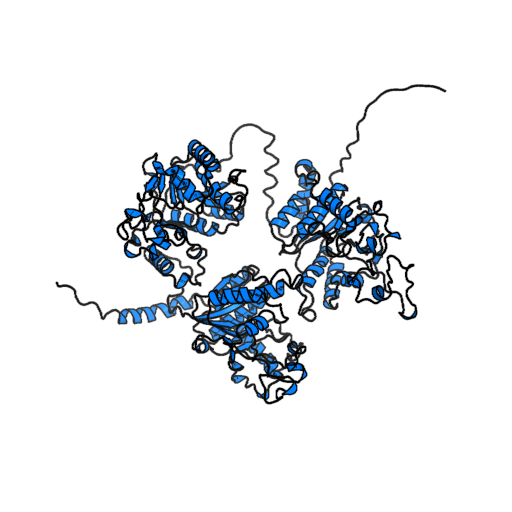-31.308 10.773 24.558 1.00 94.06 388 TYR A N 1
ATOM 3108 C CA . TYR A 1 388 ? -30.215 11.743 24.612 1.00 94.06 388 TYR A CA 1
ATOM 3109 C C . TYR A 1 388 ? -29.269 11.623 23.404 1.00 94.06 388 TYR A C 1
ATOM 3111 O O . TYR A 1 388 ? -29.055 10.522 22.887 1.00 94.06 388 TYR A O 1
ATOM 3119 N N . PRO A 1 389 ? -28.685 12.741 22.932 1.00 94.38 389 PRO A N 1
ATOM 3120 C CA . PRO A 1 389 ? -27.789 12.734 21.780 1.00 94.38 389 PRO A CA 1
ATOM 3121 C C . PRO A 1 389 ? -26.418 12.130 22.117 1.00 94.38 389 PRO A C 1
ATOM 3123 O O . PRO A 1 389 ? -26.022 12.060 23.281 1.00 94.38 389 PRO A O 1
ATOM 3126 N N . LEU A 1 390 ? -25.675 11.747 21.072 1.00 97.50 390 LEU A N 1
ATOM 3127 C CA . LEU A 1 390 ? -24.258 11.387 21.159 1.00 97.50 390 LEU A CA 1
ATOM 3128 C C . LEU A 1 390 ? -23.395 12.535 20.623 1.00 97.50 390 LEU A C 1
ATOM 3130 O O . LEU A 1 390 ? -23.467 12.870 19.437 1.00 97.50 390 LEU A O 1
ATOM 3134 N N . VAL A 1 391 ? -22.567 13.103 21.494 1.00 97.56 391 VAL A N 1
ATOM 3135 C CA . VAL A 1 391 ? -21.526 14.078 21.161 1.00 97.56 391 VAL A CA 1
ATOM 3136 C C . VAL A 1 391 ? -20.220 13.335 20.869 1.00 97.56 391 VAL A C 1
ATOM 3138 O O . VAL A 1 391 ? -19.835 12.434 21.610 1.00 97.56 391 VAL A O 1
ATOM 3141 N N . VAL A 1 392 ? -19.530 13.692 19.789 1.00 97.25 392 VAL A N 1
ATOM 3142 C CA . VAL A 1 392 ? -18.221 13.138 19.426 1.00 97.25 392 VAL A CA 1
ATOM 3143 C C . VAL A 1 392 ? -17.194 14.260 19.478 1.00 97.25 392 VAL A C 1
ATOM 3145 O O . VAL A 1 392 ? -17.208 15.145 18.621 1.00 97.25 392 VAL A O 1
ATOM 3148 N N . ALA A 1 393 ? -16.325 14.223 20.485 1.00 95.69 393 ALA A N 1
ATOM 3149 C CA . ALA A 1 393 ? -15.168 15.102 20.582 1.00 95.69 393 ALA A CA 1
ATOM 3150 C C . ALA A 1 393 ? -14.069 14.601 19.630 1.00 95.69 393 ALA A C 1
ATOM 3152 O O . ALA A 1 393 ? -13.655 13.445 19.736 1.00 95.69 393 ALA A O 1
ATOM 3153 N N . THR A 1 394 ? -13.620 15.435 18.693 1.00 94.81 394 THR A N 1
ATOM 3154 C CA . THR A 1 394 ? -12.601 15.083 17.691 1.00 94.81 394 THR A CA 1
ATOM 3155 C C . THR A 1 394 ? -11.346 15.932 17.827 1.00 94.81 394 THR A C 1
ATOM 3157 O O . THR A 1 394 ? -11.416 17.083 18.247 1.00 94.81 394 THR A O 1
ATOM 3160 N N . LEU A 1 395 ? -10.198 15.382 17.433 1.00 91.31 395 LEU A N 1
ATOM 3161 C CA . LEU A 1 395 ? -8.984 16.164 17.173 1.00 91.31 395 LEU A CA 1
ATOM 3162 C C . LEU A 1 395 ? -8.911 16.588 15.693 1.00 91.31 395 LEU A C 1
ATOM 3164 O O . LEU A 1 395 ? -9.530 15.925 14.856 1.00 91.31 395 LEU A O 1
ATOM 3168 N N . PRO A 1 396 ? -8.096 17.603 15.332 1.00 86.88 396 PRO A N 1
ATOM 3169 C CA . PRO A 1 396 ? -7.983 18.082 13.948 1.00 86.88 396 PRO A CA 1
ATOM 3170 C C . PRO A 1 396 ? -7.359 17.060 12.983 1.00 86.88 396 PRO A C 1
ATOM 3172 O O . PRO A 1 396 ? -7.336 17.262 11.772 1.00 86.88 396 PRO A O 1
ATOM 3175 N N . ASP A 1 397 ? -6.806 15.962 13.511 1.00 84.75 397 ASP A N 1
ATOM 3176 C CA . ASP A 1 397 ? -6.244 14.868 12.720 1.00 84.75 397 ASP A CA 1
ATOM 3177 C C . ASP A 1 397 ? -7.278 13.816 12.294 1.00 84.75 397 ASP A C 1
ATOM 3179 O O . ASP A 1 397 ? -6.931 12.921 11.522 1.00 84.75 397 ASP A O 1
ATOM 3183 N N . VAL A 1 398 ? -8.538 13.939 12.732 1.00 86.50 398 VAL A N 1
ATOM 3184 C CA . VAL A 1 398 ? -9.645 13.107 12.251 1.00 86.50 398 VAL A CA 1
ATOM 3185 C C . VAL A 1 398 ? -10.067 13.575 10.851 1.00 86.50 398 VAL A C 1
ATOM 3187 O O . VAL A 1 398 ? -10.470 14.725 10.686 1.00 86.50 398 VAL A O 1
ATOM 3190 N N . PRO A 1 399 ? -10.033 12.702 9.825 1.00 85.62 399 PRO A N 1
ATOM 3191 C CA . PRO A 1 399 ? -10.488 13.044 8.480 1.00 85.62 399 PRO A CA 1
ATOM 3192 C C . PRO A 1 399 ? -11.907 13.627 8.444 1.00 85.62 399 PRO A C 1
ATOM 3194 O O . PRO A 1 399 ? -12.842 13.056 9.010 1.00 85.62 399 PRO A O 1
ATOM 3197 N N . GLU A 1 400 ? -12.099 14.713 7.689 1.00 82.56 400 GLU A N 1
ATOM 3198 C CA . GLU A 1 400 ? -13.402 15.385 7.569 1.00 82.56 400 GLU A CA 1
ATOM 3199 C C . GLU A 1 400 ? -14.502 14.439 7.048 1.00 82.56 400 GLU A C 1
ATOM 3201 O O . GLU A 1 400 ? -15.661 14.539 7.446 1.00 82.56 400 GLU A O 1
ATOM 3206 N N . GLU A 1 401 ? -14.149 13.467 6.201 1.00 82.06 401 GLU A N 1
ATOM 3207 C CA . GLU A 1 401 ? -15.070 12.419 5.751 1.00 82.06 401 GLU A CA 1
ATOM 3208 C C . GLU A 1 401 ? -15.654 11.622 6.927 1.00 82.06 401 GLU A C 1
ATOM 3210 O O . GLU A 1 401 ? -16.859 11.372 6.969 1.00 82.06 401 GLU A O 1
ATOM 3215 N N . HIS A 1 402 ? -14.840 11.274 7.922 1.00 85.56 402 HIS A N 1
ATOM 3216 C CA . HIS A 1 402 ? -15.305 10.575 9.117 1.00 85.56 402 HIS A CA 1
ATOM 3217 C C . HIS A 1 402 ? -16.207 11.462 9.970 1.00 85.56 402 HIS A C 1
ATOM 3219 O O . HIS A 1 402 ? -17.254 10.996 10.423 1.00 85.56 402 HIS A O 1
ATOM 3225 N N . CYS A 1 403 ? -15.884 12.749 10.104 1.00 84.44 403 CYS A N 1
ATOM 3226 C CA . CYS A 1 403 ? -16.772 13.722 10.740 1.00 84.44 403 CYS A CA 1
ATOM 3227 C C . CYS A 1 403 ? -18.129 13.794 10.016 1.00 84.44 403 CYS A C 1
ATOM 3229 O O . CYS A 1 403 ? -19.176 13.719 10.660 1.00 84.44 403 CYS A O 1
ATOM 3231 N N . ARG A 1 404 ? -18.141 13.832 8.676 1.00 82.81 404 ARG A N 1
ATOM 3232 C CA . ARG A 1 404 ? -19.377 13.805 7.868 1.00 82.81 404 ARG A CA 1
ATOM 3233 C C . ARG A 1 404 ? -20.159 12.504 8.047 1.00 82.81 404 ARG A C 1
ATOM 3235 O O . ARG A 1 404 ? -21.383 12.552 8.170 1.00 82.81 404 ARG A O 1
ATOM 3242 N N . ILE A 1 405 ? -19.483 11.355 8.116 1.00 77.50 405 ILE A N 1
ATOM 3243 C CA . ILE A 1 405 ? -20.119 10.063 8.411 1.00 77.50 405 ILE A CA 1
ATOM 3244 C C . ILE A 1 405 ? -20.811 10.124 9.774 1.00 77.50 405 ILE A C 1
ATOM 3246 O O . ILE A 1 405 ? -21.980 9.759 9.872 1.00 77.50 405 ILE A O 1
ATOM 3250 N N . LEU A 1 406 ? -20.147 10.630 10.811 1.00 86.00 406 LEU A N 1
ATOM 3251 C CA . LEU A 1 406 ? -20.720 10.738 12.154 1.00 86.00 406 LEU A CA 1
ATOM 3252 C C . LEU A 1 406 ? -21.924 11.684 12.202 1.00 86.00 406 LEU A C 1
ATOM 3254 O O . LEU A 1 406 ? -22.964 11.318 12.751 1.00 86.00 406 LEU A O 1
ATOM 3258 N N . VAL A 1 407 ? -21.837 12.844 11.546 1.00 82.31 407 VAL A N 1
ATOM 3259 C CA . VAL A 1 407 ? -22.977 13.763 11.393 1.00 82.31 407 VAL A CA 1
ATOM 3260 C C . VAL A 1 407 ? -24.133 13.083 10.654 1.00 82.31 407 VAL A C 1
ATOM 3262 O O . VAL A 1 407 ? -25.281 13.190 11.081 1.00 82.31 407 VAL A O 1
ATOM 3265 N N . SER A 1 408 ? -23.856 12.299 9.603 1.00 77.25 408 SER A N 1
ATOM 3266 C CA . SER A 1 408 ? -24.890 11.525 8.891 1.00 77.25 408 SER A CA 1
ATOM 3267 C C . SER A 1 408 ? -25.555 10.457 9.770 1.00 77.25 408 SER A C 1
ATOM 3269 O O . SER A 1 408 ? -26.692 10.063 9.519 1.00 77.25 408 SER A O 1
ATOM 3271 N N . GLN A 1 409 ? -24.869 9.998 10.823 1.00 83.56 409 GLN A N 1
ATOM 3272 C CA . GLN A 1 409 ? -25.436 9.115 11.840 1.00 83.56 409 GLN A CA 1
ATOM 3273 C C . GLN A 1 409 ? -26.190 9.879 12.938 1.00 83.56 409 GLN A C 1
ATOM 3275 O O . GLN A 1 409 ? -26.616 9.248 13.899 1.00 83.56 409 GLN A O 1
ATOM 3280 N N . GLY A 1 410 ? -26.380 11.195 12.829 1.00 81.69 410 GLY A N 1
ATOM 3281 C CA . GLY A 1 410 ? -27.065 12.006 13.837 1.00 81.69 410 GLY A CA 1
ATOM 3282 C C . GLY A 1 410 ? -26.221 12.310 15.078 1.00 81.69 410 GLY A C 1
ATOM 3283 O O . GLY A 1 410 ? -26.786 12.665 16.110 1.00 81.69 410 GLY A O 1
ATOM 3284 N N . CYS A 1 411 ? -24.895 12.153 15.005 1.00 91.06 411 CYS A N 1
ATOM 3285 C CA . CYS A 1 411 ? -23.990 12.567 16.075 1.00 91.06 411 CYS A CA 1
ATOM 3286 C C . CYS A 1 411 ? -23.722 14.078 16.021 1.00 91.06 411 CYS A C 1
ATOM 3288 O O . CYS A 1 411 ? -23.668 14.674 14.943 1.00 91.06 411 CYS A O 1
ATOM 3290 N N . ILE A 1 412 ? -23.475 14.684 17.183 1.00 92.06 412 ILE A N 1
ATOM 3291 C CA . ILE A 1 412 ? -23.006 16.069 17.303 1.00 92.06 412 ILE A CA 1
ATOM 3292 C C . ILE A 1 412 ? -21.476 16.039 17.333 1.00 92.06 412 ILE A C 1
ATOM 3294 O O . ILE A 1 412 ? -20.897 15.609 18.323 1.00 92.06 412 ILE A O 1
ATOM 3298 N N . VAL A 1 413 ? -20.810 16.466 16.260 1.00 93.62 413 VAL A N 1
ATOM 3299 C CA . VAL A 1 413 ? -19.336 16.465 16.184 1.00 93.62 413 VAL A CA 1
ATOM 3300 C C . VAL A 1 413 ? -18.782 17.810 16.657 1.00 93.62 413 VAL A C 1
ATOM 3302 O O . VAL A 1 413 ? -19.260 18.865 16.233 1.00 93.62 413 VAL A O 1
ATOM 3305 N N . ARG A 1 414 ? -17.791 17.773 17.551 1.00 90.75 414 ARG A N 1
ATOM 3306 C CA . ARG A 1 414 ? -17.134 18.944 18.145 1.00 90.75 414 ARG A CA 1
ATOM 3307 C C . ARG A 1 414 ? -15.623 18.746 18.108 1.00 90.75 414 ARG A C 1
ATOM 3309 O O . ARG A 1 414 ? -15.117 17.833 18.748 1.00 90.75 414 ARG A O 1
ATOM 3316 N N . GLU A 1 415 ? -14.927 19.588 17.358 1.00 92.12 415 GLU A N 1
ATOM 3317 C CA . GLU A 1 415 ? -13.470 19.535 17.242 1.00 92.12 415 GLU A CA 1
ATOM 3318 C C . GLU A 1 415 ? -12.793 20.345 18.355 1.00 92.12 415 GLU A C 1
ATOM 3320 O O . GLU A 1 415 ? -13.279 21.416 18.722 1.00 92.12 415 GLU A O 1
ATOM 3325 N N . PHE A 1 416 ? -11.678 19.830 18.878 1.00 90.62 416 PHE A N 1
ATOM 3326 C CA . PHE A 1 416 ? -10.876 20.442 19.936 1.00 90.62 416 PHE A CA 1
ATOM 3327 C C . PHE A 1 416 ? -9.386 20.368 19.632 1.00 90.62 416 PHE A C 1
ATOM 3329 O O . PHE A 1 416 ? -8.900 19.419 19.022 1.00 90.62 416 PHE A O 1
ATOM 3336 N N . GLU A 1 417 ? -8.644 21.334 20.164 1.00 89.31 417 GLU A N 1
ATOM 3337 C CA . GLU A 1 417 ? -7.187 21.342 20.106 1.00 89.31 417 GLU A CA 1
ATOM 3338 C C . GLU A 1 417 ? -6.550 20.271 20.998 1.00 89.31 417 GLU A C 1
ATOM 3340 O O . GLU A 1 417 ? -7.026 19.962 22.101 1.00 89.31 417 GLU A O 1
ATOM 3345 N N . LYS A 1 418 ? -5.402 19.764 20.535 1.00 90.62 418 LYS A N 1
ATOM 3346 C CA . LYS A 1 418 ? -4.607 18.749 21.237 1.00 90.62 418 LYS A CA 1
ATOM 3347 C C . LYS A 1 418 ? -4.149 19.252 22.609 1.00 90.62 418 LYS A C 1
ATOM 3349 O O . LYS A 1 418 ? -3.696 20.387 22.751 1.00 90.62 418 LYS A O 1
ATOM 3354 N N . VAL A 1 419 ? -4.228 18.386 23.618 1.00 87.19 419 VAL A N 1
ATOM 3355 C CA . VAL A 1 419 ? -3.645 18.609 24.949 1.00 87.19 419 VAL A CA 1
ATOM 3356 C C . VAL A 1 419 ? -2.277 17.937 24.997 1.00 87.19 419 VAL A C 1
ATOM 3358 O O . VAL A 1 419 ? -2.163 16.720 24.843 1.00 87.19 419 VAL A O 1
ATOM 3361 N N . TYR A 1 420 ? -1.231 18.735 25.205 1.00 83.31 420 TYR A N 1
ATOM 3362 C CA . TYR A 1 420 ? 0.145 18.251 25.280 1.00 83.31 420 TYR A CA 1
ATOM 3363 C C . TYR A 1 420 ? 0.575 18.032 26.737 1.00 83.31 420 TYR A C 1
ATOM 3365 O O . TYR A 1 420 ? 0.207 18.826 27.607 1.00 83.31 420 TYR A O 1
ATOM 3373 N N . PRO A 1 421 ? 1.367 16.980 27.024 1.00 74.19 421 PRO A N 1
ATOM 3374 C CA . PRO A 1 421 ? 1.998 16.831 28.330 1.00 74.19 421 PRO A CA 1
ATOM 3375 C C . PRO A 1 421 ? 2.996 17.983 28.588 1.00 74.19 421 PRO A C 1
ATOM 3377 O O . PRO A 1 421 ? 3.524 18.558 27.634 1.00 74.19 421 PRO A O 1
ATOM 3380 N N . PRO A 1 422 ? 3.273 18.334 29.857 1.00 68.56 422 PRO A N 1
ATOM 3381 C CA . PRO A 1 422 ? 4.166 19.442 30.217 1.00 68.56 422 PRO A CA 1
ATOM 3382 C C . PRO A 1 422 ? 5.592 19.299 29.637 1.00 68.56 422 PRO A C 1
ATOM 3384 O O . PRO A 1 422 ? 6.155 18.204 29.606 1.00 68.56 422 PRO A O 1
ATOM 3387 N N . GLU A 1 423 ? 6.199 20.427 29.233 1.00 59.34 423 GLU A N 1
ATOM 3388 C CA . GLU A 1 423 ? 7.491 20.523 28.511 1.00 59.34 423 GLU A CA 1
ATOM 3389 C C . GLU A 1 423 ? 8.659 19.801 29.204 1.00 59.34 423 GLU A C 1
ATOM 3391 O O . GLU A 1 423 ? 9.543 19.244 28.558 1.00 59.34 423 GLU A O 1
ATOM 3396 N N . ASN A 1 424 ? 8.636 19.728 30.532 1.00 56.34 424 ASN A N 1
ATOM 3397 C CA . ASN A 1 424 ? 9.676 19.098 31.349 1.00 56.34 424 ASN A CA 1
ATOM 3398 C C . ASN A 1 424 ? 9.707 17.563 31.185 1.00 56.34 424 ASN A C 1
ATOM 3400 O O . ASN A 1 424 ? 10.560 16.889 31.761 1.00 56.34 424 ASN A O 1
ATOM 3404 N N . GLN A 1 425 ? 8.751 17.004 30.438 1.00 54.59 425 GLN A N 1
ATOM 3405 C CA . GLN A 1 425 ? 8.554 15.578 30.198 1.00 54.59 425 GLN A CA 1
ATOM 3406 C C . GLN A 1 425 ? 8.661 15.234 28.696 1.00 54.59 425 GLN A C 1
ATOM 3408 O O . GLN A 1 425 ? 8.041 14.278 28.230 1.00 54.59 425 GLN A O 1
ATOM 3413 N N . THR A 1 426 ? 9.464 15.986 27.927 1.00 49.97 426 THR A N 1
ATOM 3414 C CA . THR A 1 426 ? 9.653 15.858 26.461 1.00 49.97 426 THR A CA 1
ATOM 3415 C C . THR A 1 426 ? 9.979 14.449 25.952 1.00 49.97 426 THR A C 1
ATOM 3417 O O . THR A 1 426 ? 9.625 14.127 24.819 1.00 49.97 426 THR A O 1
ATOM 3420 N N . GLN A 1 427 ? 10.542 13.552 26.773 1.00 49.50 427 GLN A N 1
ATOM 3421 C CA . GLN A 1 427 ? 10.728 12.138 26.394 1.00 49.50 427 GLN A CA 1
ATOM 3422 C C . GLN A 1 427 ? 9.402 11.361 26.194 1.00 49.50 427 GLN A C 1
ATOM 3424 O O . GLN A 1 427 ? 9.404 10.235 25.687 1.00 49.50 427 GLN A O 1
ATOM 3429 N N . PHE A 1 428 ? 8.266 11.959 26.575 1.00 49.03 428 PHE A N 1
ATOM 3430 C CA . PHE A 1 428 ? 6.917 11.393 26.509 1.00 49.03 428 PHE A CA 1
ATOM 3431 C C . PHE A 1 428 ? 5.938 12.197 25.641 1.00 49.03 428 PHE A C 1
ATOM 3433 O O . PHE A 1 428 ? 4.743 11.904 25.661 1.00 49.03 428 PHE A O 1
ATOM 3440 N N . ALA A 1 429 ? 6.418 13.106 24.782 1.00 53.41 429 ALA A N 1
ATOM 3441 C CA . ALA A 1 429 ? 5.634 13.705 23.688 1.00 53.41 429 ALA A CA 1
ATOM 3442 C C . ALA A 1 429 ? 5.271 12.682 22.578 1.00 53.41 429 ALA A C 1
ATOM 3444 O O . ALA A 1 429 ? 5.200 13.001 21.393 1.00 53.41 429 ALA A O 1
ATOM 3445 N N . LYS A 1 430 ? 5.067 11.413 22.952 1.00 66.69 430 LYS A N 1
ATOM 3446 C CA . LYS A 1 430 ? 4.633 10.340 22.063 1.00 66.69 430 LYS A CA 1
ATOM 3447 C C . LYS A 1 430 ? 3.153 10.559 21.723 1.00 66.69 430 LYS A C 1
ATOM 3449 O O . LYS A 1 430 ? 2.380 10.870 22.633 1.00 66.69 430 LYS A O 1
ATOM 3454 N N . PRO A 1 431 ? 2.725 10.306 20.472 1.00 77.56 431 PRO A N 1
ATOM 3455 C CA . PRO A 1 431 ? 1.331 10.461 20.041 1.00 77.56 431 PRO A CA 1
ATOM 3456 C C . PRO A 1 431 ? 0.294 9.824 20.981 1.00 77.56 431 PRO A C 1
ATOM 3458 O O . PRO A 1 431 ? -0.778 10.382 21.180 1.00 77.56 431 PRO A O 1
ATOM 3461 N N . TYR A 1 432 ? 0.643 8.705 21.627 1.00 81.75 432 TYR A N 1
ATOM 3462 C CA . TYR A 1 432 ? -0.188 8.027 22.626 1.00 81.75 432 TYR A CA 1
ATOM 3463 C C . TYR A 1 432 ? -0.646 8.934 23.784 1.00 81.75 432 TYR A C 1
ATOM 3465 O O . TYR A 1 432 ? -1.832 8.959 24.101 1.00 81.75 432 TYR A O 1
ATOM 3473 N N . TYR A 1 433 ? 0.257 9.694 24.414 1.00 84.69 433 TYR A N 1
ATOM 3474 C CA . TYR A 1 433 ? -0.102 10.542 25.561 1.00 84.69 433 TYR A CA 1
ATOM 3475 C C . TYR A 1 433 ? -0.908 11.768 25.130 1.00 84.69 433 TYR A C 1
ATOM 3477 O O . TYR A 1 433 ? -1.869 12.131 25.801 1.00 84.69 433 TYR A O 1
ATOM 3485 N N . VAL A 1 434 ? -0.562 12.361 23.982 1.00 86.19 434 VAL A N 1
ATOM 3486 C CA . VAL A 1 434 ? -1.294 13.506 23.416 1.00 86.19 434 VAL A CA 1
ATOM 3487 C C . VAL A 1 434 ? -2.745 13.125 23.124 1.00 86.19 434 VAL A C 1
ATOM 3489 O O . VAL A 1 434 ? -3.663 13.852 23.495 1.00 86.19 434 VAL A O 1
ATOM 3492 N N . ILE A 1 435 ? -2.972 11.961 22.510 1.00 87.75 435 ILE A N 1
ATOM 3493 C CA . ILE A 1 435 ? -4.320 11.463 22.213 1.00 87.75 435 ILE A CA 1
ATOM 3494 C C . ILE A 1 435 ? -5.107 11.210 23.506 1.00 87.75 435 ILE A C 1
ATOM 3496 O O . ILE A 1 435 ? -6.223 11.705 23.642 1.00 87.75 435 ILE A O 1
ATOM 3500 N N . ASN A 1 436 ? -4.532 10.482 24.468 1.00 88.81 436 ASN A N 1
ATOM 3501 C CA . ASN A 1 436 ? -5.250 10.098 25.686 1.00 88.81 436 ASN A CA 1
ATOM 3502 C C . ASN A 1 436 ? -5.550 11.285 26.611 1.00 88.81 436 ASN A C 1
ATOM 3504 O O . ASN A 1 436 ? -6.665 11.389 27.113 1.00 88.81 436 ASN A O 1
ATOM 3508 N N . TYR A 1 437 ? -4.619 12.226 26.795 1.00 91.56 437 TYR A N 1
ATOM 3509 C CA . TYR A 1 437 ? -4.885 13.420 27.606 1.00 91.56 437 TYR A CA 1
ATOM 3510 C C . TYR A 1 437 ? -5.818 14.417 26.920 1.00 91.56 437 TYR A C 1
ATOM 3512 O O . TYR A 1 437 ? -6.530 15.154 27.599 1.00 91.56 437 TYR A O 1
ATOM 3520 N N . SER A 1 438 ? -5.907 14.398 25.588 1.00 92.75 438 SER A N 1
ATOM 3521 C CA . SER A 1 438 ? -6.907 15.203 24.880 1.00 92.75 438 SER A CA 1
ATOM 3522 C C . SER A 1 438 ? -8.348 14.769 25.178 1.00 92.75 438 SER A C 1
ATOM 3524 O O . SER A 1 438 ? -9.256 15.583 25.023 1.00 92.75 438 SER A O 1
ATOM 3526 N N . LYS A 1 439 ? -8.580 13.550 25.701 1.00 94.31 439 LYS A N 1
ATOM 3527 C CA . LYS A 1 439 ? -9.903 13.123 26.195 1.00 94.31 439 LYS A CA 1
ATOM 3528 C C . LYS A 1 439 ? -10.428 14.015 27.324 1.00 94.31 439 LYS A C 1
ATOM 3530 O O . LYS A 1 439 ? -11.636 14.109 27.492 1.00 94.31 439 LYS A O 1
ATOM 3535 N N . LEU A 1 440 ? -9.564 14.709 28.072 1.00 95.06 440 LEU A N 1
ATOM 3536 C CA . LEU A 1 440 ? -9.977 15.603 29.165 1.00 95.06 440 LEU A CA 1
ATOM 3537 C C . LEU A 1 440 ? -10.815 16.799 28.680 1.00 95.06 440 LEU A C 1
ATOM 3539 O O . LEU A 1 440 ? -11.577 17.367 29.459 1.00 95.06 440 LEU A O 1
ATOM 3543 N N . ARG A 1 441 ? -10.746 17.138 27.384 1.00 94.50 441 ARG A N 1
ATOM 3544 C CA . ARG A 1 441 ? -11.554 18.196 26.750 1.00 94.50 441 ARG A CA 1
ATOM 3545 C C . ARG A 1 441 ? -13.062 17.979 26.902 1.00 94.50 441 ARG A C 1
ATOM 3547 O O . ARG A 1 441 ? -13.827 18.931 26.863 1.00 94.50 441 ARG A O 1
ATOM 3554 N N . ILE A 1 442 ? -13.517 16.749 27.157 1.00 96.50 442 ILE A N 1
ATOM 3555 C CA . ILE A 1 442 ? -14.947 16.467 27.362 1.00 96.50 442 ILE A CA 1
ATOM 3556 C C . ILE A 1 442 ? -15.545 17.171 28.599 1.00 96.50 442 ILE A C 1
ATOM 3558 O O . ILE A 1 442 ? -16.767 17.255 28.717 1.00 96.50 442 ILE A O 1
ATOM 3562 N N . TRP A 1 443 ? -14.727 17.677 29.532 1.00 97.06 443 TRP A N 1
ATOM 3563 C CA . TRP A 1 443 ? -15.211 18.504 30.646 1.00 97.06 443 TRP A CA 1
ATOM 3564 C C . TRP A 1 443 ? -15.571 19.938 30.231 1.00 97.06 443 TRP A C 1
ATOM 3566 O O . TRP A 1 443 ? -16.264 20.616 30.989 1.00 97.06 443 TRP A O 1
ATOM 3576 N N . GLU A 1 444 ? -15.177 20.382 29.033 1.00 94.81 444 GLU A N 1
ATOM 3577 C CA . GLU A 1 444 ? -15.513 21.706 28.489 1.00 94.81 444 GLU A CA 1
ATOM 3578 C C . GLU A 1 444 ? -16.966 21.799 27.985 1.00 94.81 444 GLU A C 1
ATOM 3580 O O . GLU A 1 444 ? -17.450 22.899 27.723 1.00 94.81 444 GLU A O 1
ATOM 3585 N N . PHE A 1 445 ? -17.691 20.676 27.891 1.00 93.25 445 PHE A N 1
ATOM 3586 C CA . PHE A 1 445 ? -19.088 20.599 27.440 1.00 93.25 445 PHE A CA 1
ATOM 3587 C C . PHE A 1 445 ? -20.109 21.098 28.485 1.00 93.25 445 PHE A C 1
ATOM 3589 O O . PHE A 1 445 ? -21.059 20.398 28.851 1.00 93.25 445 PHE A O 1
ATOM 3596 N N . VAL A 1 446 ? -19.910 22.316 28.993 1.00 92.94 446 VAL A N 1
ATOM 3597 C CA . VAL A 1 446 ? -20.717 22.935 30.061 1.00 92.94 446 VAL A CA 1
ATOM 3598 C C . VAL A 1 446 ? -22.146 23.292 29.651 1.00 92.94 446 VAL A C 1
ATOM 3600 O O . VAL A 1 446 ? -22.953 23.671 30.499 1.00 92.94 446 VAL A O 1
ATOM 3603 N N . GLU A 1 447 ? -22.503 23.146 28.374 1.00 88.00 447 GLU A N 1
ATOM 3604 C CA . GLU A 1 447 ? -23.895 23.224 27.929 1.00 88.00 447 GLU A CA 1
ATOM 3605 C C . GLU A 1 447 ? -24.750 22.025 28.390 1.00 88.00 447 GLU A C 1
ATOM 3607 O O . GLU A 1 447 ? -25.980 22.090 28.332 1.00 88.00 447 GLU A O 1
ATOM 3612 N N . TYR A 1 448 ? -24.125 20.948 28.883 1.00 93.12 448 TYR A N 1
ATOM 3613 C CA . TYR A 1 448 ? -24.806 19.796 29.475 1.00 93.12 448 TYR A CA 1
ATOM 3614 C C . TYR A 1 448 ? -24.596 19.757 30.993 1.00 93.12 448 TYR A C 1
ATOM 3616 O O . TYR A 1 448 ? -23.486 19.881 31.497 1.00 93.12 448 TYR A O 1
ATOM 3624 N N . SER A 1 449 ? -25.668 19.499 31.742 1.00 92.19 449 SER A N 1
ATOM 3625 C CA . SER A 1 449 ? -25.641 19.360 33.200 1.00 92.19 449 SER A CA 1
ATOM 3626 C C . SER A 1 449 ? -25.083 18.015 33.675 1.00 92.19 449 SER A C 1
ATOM 3628 O O . SER A 1 449 ? -24.736 17.880 34.842 1.00 92.19 449 SER A O 1
ATOM 3630 N N . LYS A 1 450 ? -25.094 16.982 32.822 1.00 95.44 450 LYS A N 1
ATOM 3631 C CA . LYS A 1 450 ? -24.535 15.654 33.123 1.00 95.44 450 LYS A CA 1
ATOM 3632 C C . LYS A 1 450 ? -24.262 14.877 31.844 1.00 95.44 450 LYS A C 1
ATOM 3634 O O . LYS A 1 450 ? -25.095 14.888 30.934 1.00 95.44 450 LYS A O 1
ATOM 3639 N N . MET A 1 451 ? -23.138 14.172 31.795 1.00 97.88 451 MET A N 1
ATOM 3640 C CA . MET A 1 451 ? -22.731 13.391 30.631 1.00 97.88 451 MET A CA 1
ATOM 3641 C C . MET A 1 451 ? -22.337 11.962 31.004 1.00 97.88 451 MET A C 1
ATOM 3643 O O . MET A 1 451 ? -21.891 11.691 32.120 1.00 97.88 451 MET A O 1
ATOM 3647 N N . ILE A 1 452 ? -22.515 11.046 30.050 1.00 98.38 452 ILE A N 1
ATOM 3648 C CA . ILE A 1 452 ? -22.019 9.668 30.132 1.00 98.38 452 ILE A CA 1
ATOM 3649 C C . ILE A 1 452 ? -20.967 9.497 29.040 1.00 98.38 452 ILE A C 1
ATOM 3651 O O . ILE A 1 452 ? -21.298 9.529 27.852 1.00 98.38 452 ILE A O 1
ATOM 3655 N N . TYR A 1 453 ? -19.711 9.322 29.444 1.00 98.38 453 TYR A N 1
ATOM 3656 C CA . TYR A 1 453 ? -18.626 8.993 28.531 1.00 98.38 453 TYR A CA 1
ATOM 3657 C C . TYR A 1 453 ? -18.675 7.513 28.154 1.00 98.38 453 TYR A C 1
ATOM 3659 O O . TYR A 1 453 ? -18.898 6.657 29.013 1.00 98.38 453 TYR A O 1
ATOM 3667 N N . LEU A 1 454 ? -18.463 7.226 26.871 1.00 97.50 454 LEU A N 1
ATOM 3668 C CA . LEU A 1 454 ? -18.328 5.885 26.313 1.00 97.50 454 LEU A CA 1
ATOM 3669 C C . LEU A 1 454 ? -17.170 5.895 25.308 1.00 97.50 454 LEU A C 1
ATOM 3671 O O . LEU A 1 454 ? -17.210 6.653 24.337 1.00 97.50 454 LEU A O 1
ATOM 3675 N N . ASP A 1 455 ? -16.155 5.054 25.503 1.00 94.38 455 ASP A N 1
ATOM 3676 C CA . ASP A 1 455 ? -15.066 4.897 24.534 1.00 94.38 455 ASP A CA 1
ATOM 3677 C C . ASP A 1 455 ? -15.606 4.478 23.153 1.00 94.38 455 ASP A C 1
ATOM 3679 O O . ASP A 1 455 ? -16.655 3.836 23.018 1.00 94.38 455 ASP A O 1
ATOM 3683 N N . GLY A 1 456 ? -14.868 4.828 22.094 1.00 89.56 456 GLY A N 1
ATOM 3684 C CA . GLY A 1 456 ? -15.252 4.515 20.712 1.00 89.56 456 GLY A CA 1
ATOM 3685 C C . GLY A 1 456 ? -15.341 3.013 20.415 1.00 89.56 456 GLY A C 1
ATOM 3686 O O . GLY A 1 456 ? -15.865 2.628 19.369 1.00 89.56 456 GLY A O 1
ATOM 3687 N N . ASP A 1 457 ? -14.851 2.165 21.324 1.00 89.38 457 ASP A N 1
ATOM 3688 C CA . ASP A 1 457 ? -14.978 0.714 21.297 1.00 89.38 457 ASP A CA 1
ATOM 3689 C C . ASP A 1 457 ? -15.975 0.124 22.303 1.00 89.38 457 ASP A C 1
ATOM 3691 O O . ASP A 1 457 ? -15.907 -1.059 22.644 1.00 89.38 457 ASP A O 1
ATOM 3695 N N . ILE A 1 458 ? -16.976 0.908 22.701 1.00 91.31 458 ILE A N 1
ATOM 3696 C CA . ILE A 1 458 ? -18.123 0.455 23.489 1.00 91.31 458 ILE A CA 1
ATOM 3697 C C . ILE A 1 458 ? -19.363 0.258 22.615 1.00 91.31 458 ILE A C 1
ATOM 3699 O O . ILE A 1 458 ? -19.606 1.004 21.669 1.00 91.31 458 ILE A O 1
ATOM 3703 N N . GLN A 1 459 ? -20.184 -0.747 22.942 1.00 89.69 459 GLN A N 1
ATOM 3704 C CA . GLN A 1 459 ? -21.525 -0.917 22.373 1.00 89.69 459 GLN A CA 1
ATOM 3705 C C . GLN A 1 459 ? -22.588 -1.036 23.469 1.00 89.69 459 GLN A C 1
ATOM 3707 O O . GLN A 1 459 ? -22.396 -1.704 24.489 1.00 89.69 459 GLN A O 1
ATOM 3712 N N . VAL A 1 460 ? -23.737 -0.405 23.218 1.00 89.00 460 VAL A N 1
ATOM 3713 C CA . VAL A 1 460 ? -24.885 -0.350 24.131 1.00 89.00 460 VAL A CA 1
ATOM 3714 C C . VAL A 1 460 ? -25.984 -1.288 23.630 1.00 89.00 460 VAL A C 1
ATOM 3716 O O . VAL A 1 460 ? -26.424 -1.184 22.485 1.00 89.00 460 VAL A O 1
ATOM 3719 N N . PHE A 1 461 ? -26.435 -2.195 24.498 1.00 84.75 461 PHE A N 1
ATOM 3720 C CA . PHE A 1 461 ? -27.423 -3.237 24.185 1.00 84.75 461 PHE A CA 1
ATOM 3721 C C . PHE A 1 461 ? -28.754 -3.055 24.909 1.00 84.75 461 PHE A C 1
ATOM 3723 O O . PHE A 1 461 ? -29.781 -3.540 24.437 1.00 84.75 461 PHE A O 1
ATOM 3730 N N . GLN A 1 462 ? -28.758 -2.335 26.029 1.00 87.69 462 GLN A N 1
ATOM 3731 C CA . GLN A 1 462 ? -29.973 -1.907 26.717 1.00 87.69 462 GLN A CA 1
ATOM 3732 C C . GLN A 1 462 ? -29.887 -0.423 27.045 1.00 87.69 462 GLN A C 1
ATOM 3734 O O . GLN A 1 462 ? -28.796 0.120 27.189 1.00 87.69 462 GLN A O 1
ATOM 3739 N N . ASN A 1 463 ? -31.040 0.221 27.201 1.00 93.88 463 ASN A N 1
ATOM 3740 C CA . ASN A 1 463 ? -31.090 1.626 27.576 1.00 93.88 463 ASN A CA 1
ATOM 3741 C C . ASN A 1 463 ? -30.456 1.826 28.974 1.00 93.88 463 ASN A C 1
ATOM 3743 O O . ASN A 1 463 ? -30.731 1.058 29.908 1.00 93.88 463 ASN A O 1
ATOM 3747 N N . ILE A 1 464 ? -29.568 2.821 29.074 1.00 97.19 464 ILE A N 1
ATOM 3748 C CA . ILE A 1 464 ? -28.849 3.215 30.295 1.00 97.19 464 ILE A CA 1
ATOM 3749 C C . ILE A 1 464 ? -29.115 4.676 30.684 1.00 97.19 464 ILE A C 1
ATOM 3751 O O . ILE A 1 464 ? -28.389 5.237 31.497 1.00 97.19 464 ILE A O 1
ATOM 3755 N N . ASP A 1 465 ? -30.166 5.289 30.139 1.00 97.06 465 ASP A N 1
ATOM 3756 C CA . ASP A 1 465 ? -30.511 6.697 30.353 1.00 97.06 465 ASP A CA 1
ATOM 3757 C C . ASP A 1 465 ? -30.762 7.017 31.836 1.00 97.06 465 ASP A C 1
ATOM 3759 O O . ASP A 1 465 ? -30.476 8.121 32.291 1.00 97.06 465 ASP A O 1
ATOM 3763 N N . HIS A 1 466 ? -31.220 6.045 32.630 1.00 96.25 466 HIS A N 1
ATOM 3764 C CA . HIS A 1 466 ? -31.412 6.214 34.076 1.00 96.25 466 HIS A CA 1
ATOM 3765 C C . HIS A 1 466 ? -30.106 6.516 34.830 1.00 96.25 466 HIS A C 1
ATOM 3767 O O . HIS A 1 466 ? -30.148 6.973 35.969 1.00 96.25 466 HIS A O 1
ATOM 3773 N N . LEU A 1 467 ? -28.934 6.281 34.228 1.00 97.19 467 LEU A N 1
ATOM 3774 C CA . LEU A 1 467 ? -27.652 6.684 34.812 1.00 97.19 467 LEU A CA 1
ATOM 3775 C C . LEU A 1 467 ? -27.496 8.211 34.877 1.00 97.19 467 LEU A C 1
ATOM 3777 O O . LEU A 1 467 ? -26.789 8.710 35.750 1.00 97.19 467 LEU A O 1
ATOM 3781 N N . PHE A 1 468 ? -28.199 8.968 34.029 1.00 96.81 468 PHE A N 1
ATOM 3782 C CA . PHE A 1 468 ? -28.234 10.426 34.141 1.00 96.81 468 PHE A CA 1
ATOM 3783 C C . PHE A 1 468 ? -28.962 10.918 35.406 1.00 96.81 468 PHE A C 1
ATOM 3785 O O . PHE A 1 468 ? -28.809 12.081 35.780 1.00 96.81 468 PHE A O 1
ATOM 3792 N N . ASP A 1 469 ? -29.734 10.061 36.079 1.00 94.69 469 ASP A N 1
ATOM 3793 C CA . ASP A 1 469 ? -30.433 10.385 37.329 1.00 94.69 469 ASP A CA 1
ATOM 3794 C C . ASP A 1 469 ? -29.608 10.059 38.581 1.00 94.69 469 ASP A C 1
ATOM 3796 O O . ASP A 1 469 ? -30.075 10.257 39.705 1.00 94.69 469 ASP A O 1
ATOM 3800 N N . MET A 1 470 ? -28.369 9.580 38.416 1.00 94.69 470 MET A N 1
ATOM 3801 C CA . MET A 1 470 ? -27.457 9.405 39.545 1.00 94.69 470 MET A CA 1
ATOM 3802 C C . MET A 1 470 ? -27.219 10.744 40.264 1.00 94.69 470 MET A C 1
ATOM 3804 O O . MET A 1 470 ? -27.227 11.784 39.604 1.00 94.69 470 MET A O 1
ATOM 3808 N N . PRO A 1 471 ? -27.000 10.753 41.591 1.00 95.94 471 PRO A N 1
ATOM 3809 C CA . PRO A 1 471 ? -26.723 11.979 42.340 1.00 95.94 471 PRO A CA 1
ATOM 3810 C C . PRO A 1 471 ? -25.560 12.807 41.772 1.00 95.94 471 PRO A C 1
ATOM 3812 O O . PRO A 1 471 ? -24.654 12.283 41.129 1.00 95.94 471 PRO A O 1
ATOM 3815 N N . ASN A 1 472 ? -25.592 14.118 41.995 1.00 91.94 472 ASN A N 1
ATOM 3816 C CA . ASN A 1 472 ? -24.492 15.017 41.633 1.00 91.94 472 ASN A CA 1
ATOM 3817 C C . ASN A 1 472 ? -23.360 14.956 42.675 1.00 91.94 472 ASN A C 1
ATOM 3819 O O . ASN A 1 472 ? -23.563 14.486 43.796 1.00 91.94 472 ASN A O 1
ATOM 3823 N N . GLY A 1 473 ? -22.180 15.453 42.308 1.00 91.94 473 GLY A N 1
ATOM 3824 C CA . GLY A 1 473 ? -20.990 15.530 43.158 1.00 91.94 473 GLY A CA 1
ATOM 3825 C C . GLY A 1 473 ? -20.151 14.252 43.203 1.00 91.94 473 GLY A C 1
ATOM 3826 O O . GLY A 1 473 ? -19.257 14.146 44.039 1.00 91.94 473 GLY A O 1
ATOM 3827 N N . TYR A 1 474 ? -20.424 13.281 42.329 1.00 96.69 474 TYR A N 1
ATOM 3828 C CA . TYR A 1 474 ? -19.722 11.999 42.292 1.00 96.69 474 TYR A CA 1
ATOM 3829 C C . TYR A 1 474 ? -19.296 11.624 40.873 1.00 96.69 474 TYR A C 1
ATOM 3831 O O . TYR A 1 474 ? -19.986 11.927 39.899 1.00 96.69 474 TYR A O 1
ATOM 3839 N N . PHE A 1 475 ? -18.180 10.903 40.780 1.00 97.50 475 PHE A N 1
ATOM 3840 C CA . PHE A 1 475 ? -17.695 10.290 39.547 1.00 97.50 475 PHE A CA 1
ATOM 3841 C C . PHE A 1 475 ? -18.097 8.813 39.546 1.00 97.50 475 PHE A C 1
ATOM 3843 O O . PHE A 1 475 ? -17.596 8.037 40.363 1.00 97.50 475 PHE A O 1
ATOM 3850 N N . TYR A 1 476 ? -19.022 8.407 38.677 1.00 98.31 476 TYR A N 1
ATOM 3851 C CA . TYR A 1 476 ? -19.498 7.020 38.645 1.00 98.31 476 TYR A CA 1
ATOM 3852 C C . TYR A 1 476 ? -18.817 6.244 37.534 1.00 98.31 476 TYR A C 1
ATOM 3854 O O . TYR A 1 476 ? -18.936 6.612 36.372 1.00 98.31 476 TYR A O 1
ATOM 3862 N N . ALA A 1 477 ? -18.161 5.141 37.869 1.00 97.69 477 ALA A N 1
ATOM 3863 C CA . ALA A 1 477 ? -17.502 4.286 36.887 1.00 97.69 477 ALA A CA 1
ATOM 3864 C C . ALA A 1 477 ? -17.514 2.827 37.344 1.00 97.69 477 ALA A C 1
ATOM 3866 O O . ALA A 1 477 ? -17.769 2.514 38.510 1.00 97.69 477 ALA A O 1
ATOM 3867 N N . VAL A 1 478 ? -17.276 1.909 36.417 1.00 95.31 478 VAL A N 1
ATOM 3868 C CA . VAL A 1 478 ? -17.170 0.484 36.740 1.00 95.31 478 VAL A CA 1
ATOM 3869 C C . VAL A 1 478 ? -15.740 0.170 37.171 1.00 95.31 478 VAL A C 1
ATOM 3871 O O . VAL A 1 478 ? -14.782 0.624 36.548 1.00 95.31 478 VAL A O 1
ATOM 3874 N N . MET A 1 479 ? -15.591 -0.638 38.224 1.00 93.25 479 MET A N 1
ATOM 3875 C CA . MET A 1 479 ? -14.280 -1.123 38.670 1.00 93.25 479 MET A CA 1
ATOM 3876 C C . MET A 1 479 ? -13.549 -1.873 37.543 1.00 93.25 479 MET A C 1
ATOM 3878 O O . MET A 1 479 ? -14.156 -2.658 36.819 1.00 93.25 479 MET A O 1
ATOM 3882 N N . ASP A 1 480 ? -12.239 -1.694 37.421 1.00 91.12 480 ASP A N 1
ATOM 3883 C CA . ASP A 1 480 ? -11.447 -2.457 36.453 1.00 91.12 480 ASP A CA 1
ATOM 3884 C C . ASP A 1 480 ? -11.265 -3.930 36.885 1.00 91.12 480 ASP A C 1
ATOM 3886 O O . ASP A 1 480 ? -11.475 -4.299 38.048 1.00 91.12 480 ASP A O 1
ATOM 3890 N N . CYS A 1 481 ? -10.862 -4.793 35.959 1.00 87.81 481 CYS A N 1
ATOM 3891 C CA . CYS A 1 481 ? -10.625 -6.211 36.199 1.00 87.81 481 CYS A CA 1
ATOM 3892 C C . CYS A 1 481 ? -9.121 -6.528 36.252 1.00 87.81 481 CYS A C 1
ATOM 3894 O O . CYS A 1 481 ? -8.484 -6.760 35.227 1.00 87.81 481 CYS A O 1
ATOM 3896 N N . PHE A 1 482 ? -8.568 -6.666 37.463 1.00 87.94 482 PHE A N 1
ATOM 3897 C CA . PHE A 1 482 ? -7.146 -6.996 37.673 1.00 87.94 482 PHE A CA 1
ATOM 3898 C C . PHE A 1 482 ? -6.723 -8.394 37.187 1.00 87.94 482 PHE A C 1
ATOM 3900 O O . PHE A 1 482 ? -5.542 -8.717 37.229 1.00 87.94 482 PHE A O 1
ATOM 3907 N N . CYS A 1 483 ? -7.650 -9.237 36.720 1.00 80.00 483 CYS A N 1
ATOM 3908 C CA . CYS A 1 483 ? -7.320 -10.515 36.075 1.00 80.00 483 CYS A CA 1
ATOM 3909 C C . CYS A 1 483 ? -6.908 -10.383 34.596 1.00 80.00 483 CYS A C 1
ATOM 3911 O O . CYS A 1 483 ? -6.635 -11.399 33.950 1.00 80.00 483 CYS A O 1
ATOM 3913 N N . GLU A 1 484 ? -6.909 -9.174 34.036 1.00 76.19 484 GLU A N 1
ATOM 3914 C CA . GLU A 1 484 ? -6.550 -8.916 32.640 1.00 76.19 484 GLU A CA 1
ATOM 3915 C C . GLU A 1 484 ? -5.017 -8.827 32.464 1.00 76.19 484 GLU A C 1
ATOM 3917 O O . GLU A 1 484 ? -4.303 -8.401 33.366 1.00 76.19 484 GLU A O 1
ATOM 3922 N N . LYS A 1 485 ? -4.481 -9.281 31.321 1.00 74.38 485 LYS A N 1
ATOM 3923 C CA . LYS A 1 485 ? -3.033 -9.409 31.085 1.00 74.38 485 LYS A CA 1
ATOM 3924 C C . LYS A 1 485 ? -2.287 -8.068 31.129 1.00 74.38 485 LYS A C 1
ATOM 3926 O O . LYS A 1 485 ? -1.116 -8.057 31.477 1.00 74.38 485 LYS A O 1
ATOM 3931 N N . THR A 1 486 ? -2.924 -6.946 30.825 1.00 76.75 486 THR A N 1
ATOM 3932 C CA . THR A 1 486 ? -2.364 -5.596 30.996 1.00 76.75 486 THR A CA 1
ATOM 3933 C C . THR A 1 486 ? -1.979 -5.318 32.448 1.00 76.75 486 THR A C 1
ATOM 3935 O O . THR A 1 486 ? -1.006 -4.606 32.685 1.00 76.75 486 THR A O 1
ATOM 3938 N N . TRP A 1 487 ? -2.630 -5.970 33.416 1.00 84.38 487 TRP A N 1
ATOM 3939 C CA . TRP A 1 487 ? -2.269 -5.928 34.832 1.00 84.38 487 TRP A CA 1
ATOM 3940 C C . TRP A 1 487 ? -1.143 -6.899 35.211 1.00 84.38 487 TRP A C 1
ATOM 3942 O O . TRP A 1 487 ? -0.798 -6.958 36.388 1.00 84.38 487 TRP A O 1
ATOM 3952 N N . SER A 1 488 ? -0.512 -7.623 34.273 1.00 83.94 488 SER A N 1
ATOM 3953 C CA . SER A 1 488 ? 0.491 -8.664 34.583 1.00 83.94 488 SER A CA 1
ATOM 3954 C C . SER A 1 488 ? 1.728 -8.179 35.334 1.00 83.94 488 SER A C 1
ATOM 3956 O O . SER A 1 488 ? 2.461 -8.988 35.891 1.00 83.94 488 SER A O 1
ATOM 3958 N N . HIS A 1 489 ? 1.976 -6.872 35.331 1.00 82.19 489 HIS A N 1
ATOM 3959 C CA . HIS A 1 489 ? 3.052 -6.222 36.075 1.00 82.19 489 HIS A CA 1
ATOM 3960 C C . HIS A 1 489 ? 2.679 -5.914 37.538 1.00 82.19 489 HIS A C 1
ATOM 3962 O O . HIS A 1 489 ? 3.535 -5.520 38.324 1.00 82.19 489 HIS A O 1
ATOM 3968 N N . SER A 1 490 ? 1.402 -6.044 37.902 1.00 85.44 490 SER A N 1
ATOM 3969 C CA . SER A 1 490 ? 0.869 -5.675 39.211 1.00 85.44 490 SER A CA 1
ATOM 3970 C C . SER A 1 490 ? 0.840 -6.858 40.175 1.00 85.44 490 SER A C 1
ATOM 3972 O O . SER A 1 490 ? 0.634 -8.011 39.780 1.00 85.44 490 SER A O 1
ATOM 3974 N N . LYS A 1 491 ? 0.962 -6.565 41.475 1.00 86.38 491 LYS A N 1
ATOM 3975 C CA . LYS A 1 491 ? 0.878 -7.595 42.517 1.00 86.38 491 LYS A CA 1
ATOM 3976 C C . LYS A 1 491 ? -0.505 -8.244 42.567 1.00 86.38 491 LYS A C 1
ATOM 3978 O O . LYS A 1 491 ? -0.620 -9.430 42.851 1.00 86.38 491 LYS A O 1
ATOM 3983 N N . GLN A 1 492 ? -1.543 -7.468 42.257 1.00 88.31 492 GLN A N 1
ATOM 3984 C CA . GLN A 1 492 ? -2.934 -7.901 42.174 1.00 88.31 492 GLN A CA 1
ATOM 3985 C C . GLN A 1 492 ? -3.090 -9.055 41.175 1.00 88.31 492 GLN A C 1
ATOM 3987 O O . GLN A 1 492 ? -3.666 -10.084 41.524 1.00 88.31 492 GLN A O 1
ATOM 3992 N N . TYR A 1 493 ? -2.527 -8.912 39.971 1.00 87.00 493 TYR A N 1
ATOM 3993 C CA . TYR A 1 493 ? -2.553 -9.963 38.953 1.00 87.00 493 TYR A CA 1
ATOM 3994 C C . TYR A 1 493 ? -1.735 -11.186 39.375 1.00 87.00 493 TYR A C 1
ATOM 3996 O O . TYR A 1 493 ? -2.211 -12.311 39.234 1.00 87.00 493 TYR A O 1
ATOM 4004 N N . GLU A 1 494 ? -0.532 -10.975 39.925 1.00 87.31 494 GLU A N 1
ATOM 4005 C CA . GLU A 1 494 ? 0.381 -12.050 40.350 1.00 87.31 494 GLU A CA 1
ATOM 4006 C C . GLU A 1 494 ? -0.271 -12.998 41.367 1.00 87.31 494 GLU A C 1
ATOM 4008 O O . GLU A 1 494 ? -0.168 -14.216 41.238 1.00 87.31 494 GLU A O 1
ATOM 4013 N N . ILE A 1 495 ? -0.991 -12.450 42.349 1.00 87.44 495 ILE A N 1
ATOM 4014 C CA . ILE A 1 495 ? -1.676 -13.245 43.380 1.00 87.44 495 ILE A CA 1
ATOM 4015 C C . ILE A 1 495 ? -3.078 -13.705 42.953 1.00 87.44 495 ILE A C 1
ATOM 4017 O O . ILE A 1 495 ? -3.759 -14.393 43.709 1.00 87.44 495 ILE A O 1
ATOM 4021 N N . GLY A 1 496 ? -3.548 -13.299 41.769 1.00 84.44 496 GLY A N 1
ATOM 4022 C CA . GLY A 1 496 ? -4.899 -13.586 41.285 1.00 84.44 496 GLY A CA 1
ATOM 4023 C C . GLY A 1 496 ? -6.015 -12.829 42.019 1.00 84.44 496 GLY A C 1
ATOM 4024 O O . GLY A 1 496 ? -7.176 -13.241 41.959 1.00 84.44 496 GLY A O 1
ATOM 4025 N N . TYR A 1 497 ? -5.694 -11.732 42.713 1.00 87.81 497 TYR A N 1
ATOM 4026 C CA . TYR A 1 497 ? -6.677 -10.879 43.379 1.00 87.81 497 TYR A CA 1
ATOM 4027 C C . TYR A 1 497 ? -7.413 -9.998 42.359 1.00 87.81 497 TYR A C 1
ATOM 4029 O O . TYR A 1 497 ? -6.797 -9.245 41.608 1.00 87.81 497 TYR A O 1
ATOM 4037 N N . CYS A 1 498 ? -8.749 -10.026 42.383 1.00 87.38 498 CYS A N 1
ATOM 4038 C CA . CYS A 1 498 ? -9.595 -9.194 41.528 1.00 87.38 498 CYS A CA 1
ATOM 4039 C C . CYS A 1 498 ? -10.654 -8.452 42.342 1.00 87.38 498 CYS A C 1
ATOM 4041 O O . CYS A 1 498 ? -11.448 -9.064 43.056 1.00 87.38 498 CYS A O 1
ATOM 4043 N N . GLN A 1 499 ? -10.717 -7.130 42.186 1.00 88.19 499 GLN A N 1
ATOM 4044 C CA . GLN A 1 499 ? -11.695 -6.285 42.880 1.00 88.19 499 GLN A CA 1
ATOM 4045 C C . GLN A 1 499 ? -13.145 -6.502 42.421 1.00 88.19 499 GLN A C 1
ATOM 4047 O O . GLN A 1 499 ? -14.061 -6.255 43.200 1.00 88.19 499 GLN A O 1
ATOM 4052 N N . GLN A 1 500 ? -13.355 -7.032 41.212 1.00 85.38 500 GLN A N 1
ATOM 4053 C CA . GLN A 1 500 ? -14.673 -7.471 40.739 1.00 85.38 500 GLN A CA 1
ATOM 4054 C C . GLN A 1 500 ? -15.105 -8.806 41.372 1.00 85.38 500 GLN A C 1
ATOM 4056 O O . GLN A 1 500 ? -16.288 -9.131 41.385 1.00 85.38 500 GLN A O 1
ATOM 4061 N N . CYS A 1 501 ? -14.164 -9.595 41.909 1.00 81.62 501 CYS A N 1
ATOM 4062 C CA . CYS A 1 501 ? -14.408 -10.925 42.480 1.00 81.62 501 CYS A CA 1
ATOM 4063 C C . CYS A 1 501 ? -13.617 -11.145 43.788 1.00 81.62 501 CYS A C 1
ATOM 4065 O O . CYS A 1 501 ? -12.865 -12.118 43.901 1.00 81.62 501 CYS A O 1
ATOM 4067 N N . PRO A 1 502 ? -13.793 -10.292 44.817 1.00 78.69 502 PRO A N 1
ATOM 4068 C CA . PRO A 1 502 ? -12.942 -10.297 46.013 1.00 78.69 502 PRO A CA 1
ATOM 4069 C C . PRO A 1 502 ? -13.093 -11.561 46.872 1.00 78.69 502 PRO A C 1
ATOM 4071 O O . PRO A 1 502 ? -12.312 -11.784 47.788 1.00 78.69 502 PRO A O 1
ATOM 4074 N N . LYS A 1 503 ? -14.108 -12.392 46.599 1.00 79.62 503 LYS A N 1
ATOM 4075 C CA . LYS A 1 503 ? -14.324 -13.673 47.283 1.00 79.62 503 LYS A CA 1
ATOM 4076 C C . LYS A 1 503 ? -13.415 -14.793 46.769 1.00 79.62 503 LYS A C 1
ATOM 4078 O O . LYS A 1 503 ? -13.213 -15.755 47.498 1.00 79.62 503 LYS A O 1
ATOM 4083 N N . ARG A 1 504 ? -12.890 -14.684 45.540 1.00 80.88 504 ARG A N 1
ATOM 4084 C CA . ARG A 1 504 ? -12.079 -15.736 44.901 1.00 80.88 504 ARG A CA 1
ATOM 4085 C C . ARG A 1 504 ? -10.690 -15.845 45.526 1.00 80.88 504 ARG A C 1
ATOM 4087 O O . ARG A 1 504 ? -10.224 -16.944 45.792 1.00 80.88 504 ARG A O 1
ATOM 4094 N N . VAL A 1 505 ? -10.058 -14.700 45.766 1.00 83.69 505 VAL A N 1
ATOM 4095 C CA . VAL A 1 505 ? -8.780 -14.580 46.470 1.00 83.69 505 VAL A CA 1
ATOM 4096 C C . VAL A 1 505 ? -8.924 -13.427 47.453 1.00 83.69 505 VAL A C 1
ATOM 4098 O O . VAL A 1 505 ? -9.219 -12.303 47.045 1.00 83.69 505 VAL A O 1
ATOM 4101 N N . GLN A 1 506 ? -8.754 -13.707 48.746 1.00 86.56 506 GLN A N 1
ATOM 4102 C CA . GLN A 1 506 ? -8.717 -12.665 49.773 1.00 86.56 506 GLN A CA 1
ATOM 4103 C C . GLN A 1 506 ? -7.389 -11.911 49.689 1.00 86.56 506 GLN A C 1
ATOM 4105 O O . GLN A 1 506 ? -6.360 -12.509 49.386 1.00 86.56 506 GLN A O 1
ATOM 4110 N N . TRP A 1 507 ? -7.409 -10.603 49.955 1.00 87.75 507 TRP A N 1
ATOM 4111 C CA . TRP A 1 507 ? -6.182 -9.807 49.978 1.00 87.75 507 TRP A CA 1
ATOM 4112 C C . TRP A 1 507 ? -5.280 -10.278 51.134 1.00 87.75 507 TRP A C 1
ATOM 4114 O O . TRP A 1 507 ? -5.729 -10.217 52.283 1.00 87.75 507 TRP A O 1
ATOM 4124 N N . PRO A 1 508 ? -4.048 -10.748 50.864 1.00 87.81 508 PRO A N 1
ATOM 4125 C CA . PRO A 1 508 ? -3.155 -11.233 51.911 1.00 87.81 508 PRO A CA 1
ATOM 4126 C C . PRO A 1 508 ? -2.752 -10.104 52.866 1.00 87.81 508 PRO A C 1
ATOM 4128 O O . PRO A 1 508 ? -2.353 -9.025 52.424 1.00 87.81 508 PRO A O 1
ATOM 4131 N N . ALA A 1 509 ? -2.845 -10.345 54.176 1.00 86.94 509 ALA A N 1
ATOM 4132 C CA . ALA A 1 509 ? -2.552 -9.331 55.194 1.00 86.94 509 ALA A CA 1
ATOM 4133 C C . ALA A 1 509 ? -1.078 -8.885 55.160 1.00 86.94 509 ALA A C 1
ATOM 4135 O O . ALA A 1 509 ? -0.764 -7.728 55.436 1.00 86.94 509 ALA A O 1
ATOM 4136 N N . GLU A 1 510 ? -0.181 -9.788 54.761 1.00 89.19 510 GLU A N 1
ATOM 4137 C CA . GLU A 1 510 ? 1.254 -9.560 54.588 1.00 89.19 510 GLU A CA 1
ATOM 4138 C C . GLU A 1 510 ? 1.600 -8.564 53.469 1.00 89.19 510 GLU A C 1
ATOM 4140 O O . GLU A 1 510 ? 2.692 -8.000 53.479 1.00 89.19 510 GLU A O 1
ATOM 4145 N N . LEU A 1 511 ? 0.680 -8.298 52.533 1.00 86.25 511 LEU A N 1
ATOM 4146 C CA . LEU A 1 511 ? 0.858 -7.290 51.480 1.00 86.25 511 LEU A CA 1
ATOM 4147 C C . LEU A 1 511 ? 0.422 -5.884 51.921 1.00 86.25 511 LEU A C 1
ATOM 4149 O O . LEU A 1 511 ? 0.429 -4.952 51.116 1.00 86.25 511 LEU A O 1
ATOM 4153 N N . GLY A 1 512 ? 0.057 -5.718 53.195 1.00 88.94 512 GLY A N 1
ATOM 4154 C CA . GLY A 1 512 ? -0.376 -4.447 53.760 1.00 88.94 512 GLY A CA 1
ATOM 4155 C C . GLY A 1 512 ? -1.836 -4.115 53.431 1.00 88.94 512 GLY A C 1
ATOM 4156 O O . GLY A 1 512 ? -2.633 -5.015 53.145 1.00 88.94 512 GLY A O 1
ATOM 4157 N N . PRO A 1 513 ? -2.233 -2.830 53.511 1.00 87.56 513 PRO A N 1
ATOM 4158 C CA . PRO A 1 513 ? -3.610 -2.433 53.268 1.00 87.56 513 PRO A CA 1
ATOM 4159 C C . PRO A 1 513 ? -4.022 -2.740 51.829 1.00 87.56 513 PRO A C 1
ATOM 4161 O O . PRO A 1 513 ? -3.252 -2.583 50.881 1.00 87.56 513 PRO A O 1
ATOM 4164 N N . LYS A 1 514 ? -5.278 -3.155 51.679 1.00 84.25 514 LYS A N 1
ATOM 4165 C CA . LYS A 1 514 ? -5.886 -3.422 50.381 1.00 84.25 514 LYS A CA 1
ATOM 4166 C C . LYS A 1 514 ? -5.784 -2.178 49.480 1.00 84.25 514 LYS A C 1
ATOM 4168 O O . LYS A 1 514 ? -6.063 -1.078 49.965 1.00 84.25 514 LYS A O 1
ATOM 4173 N N . PRO A 1 515 ? -5.442 -2.327 48.185 1.00 84.31 515 PRO A N 1
ATOM 4174 C CA . PRO A 1 515 ? -5.388 -1.196 47.270 1.00 84.31 515 PRO A CA 1
ATOM 4175 C C . PRO A 1 515 ? -6.754 -0.499 47.175 1.00 84.31 515 PRO A C 1
ATOM 4177 O O . PRO A 1 515 ? -7.793 -1.164 47.311 1.00 84.31 515 PRO A O 1
ATOM 4180 N N . PRO A 1 516 ? -6.770 0.826 46.937 1.00 87.25 516 PRO A N 1
ATOM 4181 C CA . PRO A 1 516 ? -8.009 1.556 46.705 1.00 87.25 516 PRO A CA 1
ATOM 4182 C C . PRO A 1 516 ? -8.744 0.990 45.486 1.00 87.25 516 PRO A C 1
ATOM 4184 O O . PRO A 1 516 ? -8.135 0.379 44.604 1.00 87.25 516 PRO A O 1
ATOM 4187 N N . LEU A 1 517 ? -10.064 1.191 45.442 1.00 91.62 517 LEU A N 1
ATOM 4188 C CA . LEU A 1 517 ? -10.850 0.804 44.275 1.00 91.62 517 LEU A CA 1
ATOM 4189 C C . LEU A 1 517 ? -10.360 1.578 43.052 1.00 91.62 517 LEU A C 1
ATOM 4191 O O . LEU A 1 517 ? -10.168 2.789 43.124 1.00 91.62 517 LEU A O 1
ATOM 4195 N N . TYR A 1 518 ? -10.199 0.863 41.947 1.00 93.31 518 TYR A N 1
ATOM 4196 C CA . TYR A 1 518 ? -9.673 1.406 40.702 1.00 93.31 518 TYR A CA 1
ATOM 4197 C C . TYR A 1 518 ? -10.706 1.201 39.587 1.00 93.31 518 TYR A C 1
ATOM 4199 O O . TYR A 1 518 ? -11.213 0.093 39.425 1.00 93.31 518 TYR A O 1
ATOM 4207 N N . PHE A 1 519 ? -11.079 2.227 38.833 1.00 95.19 519 PHE A N 1
ATOM 4208 C CA . PHE A 1 519 ? -12.064 2.120 37.754 1.00 95.19 519 PHE A CA 1
ATOM 4209 C C . PHE A 1 519 ? -11.432 1.992 36.370 1.00 95.19 519 PHE A C 1
ATOM 4211 O O . PHE A 1 519 ? -10.329 2.476 36.125 1.00 95.19 519 PHE A O 1
ATOM 4218 N N . ASN A 1 520 ? -12.174 1.373 35.453 1.00 93.94 520 ASN A N 1
ATOM 4219 C CA . ASN A 1 520 ? -11.873 1.411 34.029 1.00 93.94 520 ASN A CA 1
ATOM 4220 C C . ASN A 1 520 ? -12.395 2.730 33.431 1.00 93.94 520 ASN A C 1
ATOM 4222 O O . ASN A 1 520 ? -13.567 3.060 33.615 1.00 93.94 520 ASN A O 1
ATOM 4226 N N . ALA A 1 521 ? -11.552 3.472 32.709 1.00 93.75 521 ALA A N 1
ATOM 4227 C CA . ALA A 1 521 ? -11.901 4.795 32.176 1.00 93.75 521 ALA A CA 1
ATOM 4228 C C . ALA A 1 521 ? -12.673 4.760 30.844 1.00 93.75 521 ALA A C 1
ATOM 4230 O O . ALA A 1 521 ? -12.961 5.815 30.287 1.00 93.75 521 ALA A O 1
ATOM 4231 N N . GLY A 1 522 ? -13.057 3.581 30.346 1.00 92.50 522 GLY A N 1
ATOM 4232 C CA . GLY A 1 522 ? -13.820 3.485 29.101 1.00 92.50 522 GLY A CA 1
ATOM 4233 C C . GLY A 1 522 ? -15.283 3.897 29.227 1.00 92.50 522 GLY A C 1
ATOM 4234 O O . GLY A 1 522 ? -15.900 4.268 28.233 1.00 92.50 522 GLY A O 1
ATOM 4235 N N . MET A 1 523 ? -15.850 3.876 30.438 1.00 95.44 523 MET A N 1
ATOM 4236 C CA . MET A 1 523 ? -17.210 4.352 30.689 1.00 95.44 523 MET A CA 1
ATOM 4237 C C . MET A 1 523 ? -17.332 4.982 32.070 1.00 95.44 523 MET A C 1
ATOM 4239 O O . MET A 1 523 ? -16.972 4.362 33.075 1.00 95.44 523 MET A O 1
ATOM 4243 N N . PHE A 1 524 ? -17.882 6.194 32.113 1.00 98.06 524 PHE A N 1
ATOM 4244 C CA . PHE A 1 524 ? -18.155 6.897 33.361 1.00 98.06 524 PHE A CA 1
ATOM 4245 C C . PHE A 1 524 ? -19.252 7.958 33.219 1.00 98.06 524 PHE A C 1
ATOM 4247 O O . PHE A 1 524 ? -19.505 8.480 32.135 1.00 98.06 524 PHE A O 1
ATOM 4254 N N . VAL A 1 525 ? -19.897 8.287 34.339 1.00 98.25 525 VAL A N 1
ATOM 4255 C CA . VAL A 1 525 ? -20.876 9.373 34.472 1.00 98.25 525 VAL A CA 1
ATOM 4256 C C . VAL A 1 525 ? -20.229 10.518 35.239 1.00 98.25 525 VAL A C 1
ATOM 4258 O O . VAL A 1 525 ? -19.682 10.301 36.324 1.00 98.25 525 VAL A O 1
ATOM 4261 N N . TYR A 1 526 ? -20.310 11.727 34.690 1.00 97.62 526 TYR A N 1
ATOM 4262 C CA . TYR A 1 526 ? -19.679 12.914 35.263 1.00 97.62 526 TYR A CA 1
ATOM 4263 C C . TYR A 1 526 ? -20.475 14.192 34.964 1.00 97.62 526 TYR A C 1
ATOM 4265 O O . TYR A 1 526 ? -21.372 14.219 34.116 1.00 97.62 526 TYR A O 1
ATOM 4273 N N . GLU A 1 527 ? -20.134 15.260 35.680 1.00 95.69 527 GLU A N 1
ATOM 4274 C CA . GLU A 1 527 ? -20.645 16.612 35.453 1.00 95.69 527 GLU A CA 1
ATOM 4275 C C . GLU A 1 527 ? -19.563 17.435 34.734 1.00 95.69 527 GLU A C 1
ATOM 4277 O O . GLU A 1 527 ? -18.469 17.597 35.288 1.00 95.69 527 GLU A O 1
ATOM 4282 N N . PRO A 1 528 ? -19.819 17.925 33.505 1.00 95.62 528 PRO A N 1
ATOM 4283 C CA . PRO A 1 528 ? -18.917 18.857 32.837 1.00 95.62 528 PRO A CA 1
ATOM 4284 C C . PRO A 1 528 ? -18.755 20.136 33.659 1.00 95.62 528 PRO A C 1
ATOM 4286 O O . PRO A 1 528 ? -19.722 20.671 34.202 1.00 95.62 528 PRO A O 1
ATOM 4289 N N . SER A 1 529 ? -17.525 20.629 33.760 1.00 93.56 529 SER A N 1
ATOM 4290 C CA . SER A 1 529 ? -17.203 21.848 34.496 1.00 93.56 529 SER A CA 1
ATOM 4291 C C . SER A 1 529 ? -15.860 22.383 34.026 1.00 93.56 529 SER A C 1
ATOM 4293 O O . SER A 1 529 ? -14.858 21.668 34.081 1.00 93.56 529 SER A O 1
ATOM 4295 N N . LEU A 1 530 ? -15.827 23.660 33.632 1.00 93.06 530 LEU A N 1
ATOM 4296 C CA . LEU A 1 530 ? -14.577 24.343 33.297 1.00 93.06 530 LEU A CA 1
ATOM 4297 C C . LEU A 1 530 ? -13.628 24.404 34.498 1.00 93.06 530 LEU A C 1
ATOM 4299 O O . LEU A 1 530 ? -12.434 24.216 34.319 1.00 93.06 530 LEU A O 1
ATOM 4303 N N . SER A 1 531 ? -14.143 24.562 35.726 1.00 94.31 531 SER A N 1
ATOM 4304 C CA . SER A 1 531 ? -13.278 24.568 36.913 1.00 94.31 531 SER A CA 1
ATOM 4305 C C . SER A 1 531 ? -12.610 23.209 37.122 1.00 94.31 531 SER A C 1
ATOM 4307 O O . SER A 1 531 ? -11.416 23.137 37.379 1.00 94.31 531 SER A O 1
ATOM 4309 N N . THR A 1 532 ? -13.361 22.117 36.948 1.00 94.81 532 THR A N 1
ATOM 4310 C CA . THR A 1 532 ? -12.806 20.760 37.034 1.00 94.81 532 THR A CA 1
ATOM 4311 C C . THR A 1 532 ? -11.834 20.485 35.891 1.00 94.81 532 THR A C 1
ATOM 4313 O O . THR A 1 532 ? -10.821 19.833 36.111 1.00 94.81 532 THR A O 1
ATOM 4316 N N . TYR A 1 533 ? -12.110 20.985 34.686 1.00 95.50 533 TYR A N 1
ATOM 4317 C CA . TYR A 1 533 ? -11.192 20.894 33.554 1.00 95.50 533 TYR A CA 1
ATOM 4318 C C . TYR A 1 533 ? -9.862 21.614 33.824 1.00 95.50 533 TYR A C 1
ATOM 4320 O O . TYR A 1 533 ? -8.796 21.033 33.620 1.00 95.50 533 TYR A O 1
ATOM 4328 N N . ASP A 1 534 ? -9.914 22.839 34.345 1.00 93.56 534 ASP A N 1
ATOM 4329 C CA . ASP A 1 534 ? -8.724 23.607 34.710 1.00 93.56 534 ASP A CA 1
ATOM 4330 C C . ASP A 1 534 ? -7.922 22.903 35.816 1.00 93.56 534 ASP A C 1
ATOM 4332 O O . ASP A 1 534 ? -6.696 22.781 35.716 1.00 93.56 534 ASP A O 1
ATOM 4336 N N . ASP A 1 535 ? -8.606 22.358 36.828 1.00 94.88 535 ASP A N 1
ATOM 4337 C CA . ASP A 1 535 ? -7.986 21.562 37.890 1.00 94.88 535 ASP A CA 1
ATOM 4338 C C . ASP A 1 535 ? -7.331 20.284 37.335 1.00 94.88 535 ASP A C 1
ATOM 4340 O O . ASP A 1 535 ? -6.215 19.938 37.737 1.00 94.88 535 ASP A O 1
ATOM 4344 N N . LEU A 1 536 ? -7.973 19.604 36.375 1.00 94.81 536 LEU A N 1
ATOM 4345 C CA . LEU A 1 536 ? -7.409 18.447 35.670 1.00 94.81 536 LEU A CA 1
ATOM 4346 C C . LEU A 1 536 ? -6.134 18.846 34.916 1.00 94.81 536 LEU A C 1
ATOM 4348 O O . LEU A 1 536 ? -5.104 18.190 35.068 1.00 94.81 536 LEU A O 1
ATOM 4352 N N . LEU A 1 537 ? -6.143 19.940 34.151 1.00 91.81 537 LEU A N 1
ATOM 4353 C CA . LEU A 1 537 ? -4.942 20.409 33.452 1.00 91.81 537 LEU A CA 1
ATOM 4354 C C . LEU A 1 537 ? -3.824 20.806 34.422 1.00 91.81 537 LEU A C 1
ATOM 4356 O O . LEU A 1 537 ? -2.648 20.547 34.157 1.00 91.81 537 LEU A O 1
ATOM 4360 N N . GLN A 1 538 ? -4.163 21.422 35.554 1.00 90.12 538 GLN A N 1
ATOM 4361 C CA . GLN A 1 538 ? -3.180 21.817 36.557 1.00 90.12 538 GLN A CA 1
ATOM 4362 C C . GLN A 1 538 ? -2.578 20.603 37.277 1.00 90.12 538 GLN A C 1
ATOM 4364 O O . GLN A 1 538 ? -1.363 20.558 37.481 1.00 90.12 538 GLN A O 1
ATOM 4369 N N . ALA A 1 539 ? -3.389 19.596 37.602 1.00 90.88 539 ALA A N 1
ATOM 4370 C CA . ALA A 1 539 ? -2.918 18.331 38.157 1.00 90.88 539 ALA A CA 1
ATOM 4371 C C . ALA A 1 539 ? -2.069 17.546 37.143 1.00 90.88 539 ALA A C 1
ATOM 4373 O O . ALA A 1 539 ? -1.048 16.959 37.513 1.00 90.88 539 ALA A O 1
ATOM 4374 N N . LEU A 1 540 ? -2.430 17.579 35.856 1.00 88.31 540 LEU A N 1
ATOM 4375 C CA . LEU A 1 540 ? -1.691 16.907 34.786 1.00 88.31 540 LEU A CA 1
ATOM 4376 C C . LEU A 1 540 ? -0.254 17.436 34.662 1.00 88.31 540 LEU A C 1
ATOM 4378 O O . LEU A 1 540 ? 0.668 16.654 34.444 1.00 88.31 540 LEU A O 1
ATOM 4382 N N . LYS A 1 541 ? -0.033 18.741 34.884 1.00 85.44 541 LYS A N 1
ATOM 4383 C CA . LYS A 1 541 ? 1.310 19.356 34.845 1.00 85.44 541 LYS A CA 1
ATOM 4384 C C . LYS A 1 541 ? 2.291 18.762 35.858 1.00 85.44 541 LYS A C 1
ATOM 4386 O O . LYS A 1 541 ? 3.498 18.802 35.629 1.00 85.44 541 LYS A O 1
ATOM 4391 N N . VAL A 1 542 ? 1.790 18.256 36.984 1.00 84.44 542 VAL A N 1
ATOM 4392 C CA . VAL A 1 542 ? 2.611 17.734 38.091 1.00 84.44 542 VAL A CA 1
ATOM 4393 C C . VAL A 1 542 ? 2.506 16.220 38.253 1.00 84.44 542 VAL A C 1
ATOM 4395 O O . VAL A 1 542 ? 3.230 15.645 39.064 1.00 84.44 542 VAL A O 1
ATOM 4398 N N . THR A 1 543 ? 1.634 15.562 37.486 1.00 82.50 543 THR A N 1
ATOM 4399 C CA . THR A 1 543 ? 1.462 14.110 37.552 1.00 82.50 543 THR A CA 1
ATOM 4400 C C . THR A 1 543 ? 2.490 13.419 36.651 1.00 82.50 543 THR A C 1
ATOM 4402 O O . THR A 1 543 ? 2.597 13.756 35.468 1.00 82.50 543 THR A O 1
ATOM 4405 N N . PRO A 1 544 ? 3.277 12.462 37.172 1.00 78.19 544 PRO A N 1
ATOM 4406 C CA . PRO A 1 544 ? 4.175 11.667 36.344 1.00 78.19 544 PRO A CA 1
ATOM 4407 C C . PRO A 1 544 ? 3.396 10.809 35.334 1.00 78.19 544 PRO A C 1
ATOM 4409 O O . PRO A 1 544 ? 2.341 10.281 35.689 1.00 78.19 544 PRO A O 1
ATOM 4412 N N . PRO A 1 545 ? 3.914 10.597 34.110 1.00 76.06 545 PRO A N 1
ATOM 4413 C CA . PRO A 1 545 ? 3.304 9.682 33.156 1.00 76.06 545 PRO A CA 1
ATOM 4414 C C . PRO A 1 545 ? 3.269 8.262 33.709 1.00 76.06 545 PRO A C 1
ATOM 4416 O O . PRO A 1 545 ? 4.249 7.773 34.276 1.00 76.06 545 PRO A O 1
ATOM 4419 N N . THR A 1 546 ? 2.155 7.582 33.488 1.00 79.94 546 THR A N 1
ATOM 4420 C CA . THR A 1 546 ? 1.954 6.198 33.907 1.00 79.94 546 THR A CA 1
ATOM 4421 C C . THR A 1 546 ? 1.707 5.290 32.699 1.00 79.94 546 THR A C 1
ATOM 4423 O O . THR A 1 546 ? 1.630 5.748 31.550 1.00 79.94 546 THR A O 1
ATOM 4426 N N . SER A 1 547 ? 1.616 3.982 32.952 1.00 73.94 547 SER A N 1
ATOM 4427 C CA . SER A 1 547 ? 1.372 2.965 31.923 1.00 73.94 547 SER A CA 1
ATOM 4428 C C . SER A 1 547 ? -0.018 3.100 31.290 1.00 73.94 547 SER A C 1
ATOM 4430 O O . SER A 1 547 ? -0.149 2.935 30.076 1.00 73.94 547 SER A O 1
ATOM 4432 N N . PHE A 1 548 ? -1.038 3.465 32.073 1.00 80.19 548 PHE A N 1
ATOM 4433 C CA . PHE A 1 548 ? -2.399 3.712 31.593 1.00 80.19 548 PHE A CA 1
ATOM 4434 C C . PHE A 1 548 ? -2.732 5.207 31.634 1.00 80.19 548 PHE A C 1
ATOM 4436 O O . PHE A 1 548 ? -3.656 5.608 32.334 1.00 80.19 548 PHE A O 1
ATOM 4443 N N . ALA A 1 549 ? -1.943 6.007 30.904 1.00 86.50 549 ALA A N 1
ATOM 4444 C CA . ALA A 1 549 ? -2.069 7.457 30.685 1.00 86.50 549 ALA A CA 1
ATOM 4445 C C . ALA A 1 549 ? -3.253 8.154 31.397 1.00 86.50 549 ALA A C 1
ATOM 4447 O O . ALA A 1 549 ? -3.125 8.580 32.544 1.00 86.50 549 ALA A O 1
ATOM 4448 N N . GLU A 1 550 ? -4.401 8.297 30.730 1.00 91.31 550 GLU A N 1
ATOM 4449 C CA . GLU A 1 550 ? -5.569 9.000 31.261 1.00 91.31 550 GLU A CA 1
ATOM 4450 C C . GLU A 1 550 ? -6.300 8.210 32.348 1.00 91.31 550 GLU A C 1
ATOM 4452 O O . GLU A 1 550 ? -6.840 8.809 33.271 1.00 91.31 550 GLU A O 1
ATOM 4457 N N . GLN A 1 551 ? -6.327 6.878 32.275 1.00 92.50 551 GLN A N 1
ATOM 4458 C CA . GLN A 1 551 ? -7.061 6.056 33.237 1.00 92.50 551 GLN A CA 1
ATOM 4459 C C . GLN A 1 551 ? -6.450 6.144 34.637 1.00 92.50 551 GLN A C 1
ATOM 4461 O O . GLN A 1 551 ? -7.170 6.365 35.611 1.00 92.50 551 GLN A O 1
ATOM 4466 N N . ASP A 1 552 ? -5.130 6.000 34.744 1.00 91.19 552 ASP A N 1
ATOM 4467 C CA . ASP A 1 552 ? -4.403 6.165 36.003 1.00 91.19 552 ASP A CA 1
ATOM 4468 C C . ASP A 1 552 ? -4.572 7.589 36.535 1.00 91.19 552 ASP A C 1
ATOM 4470 O O . ASP A 1 552 ? -4.872 7.779 37.715 1.00 91.19 552 ASP A O 1
ATOM 4474 N N . PHE A 1 553 ? -4.444 8.584 35.652 1.00 93.12 553 PHE A N 1
ATOM 4475 C CA . PHE A 1 553 ? -4.606 9.990 35.998 1.00 93.12 553 PHE A CA 1
ATOM 4476 C C . PHE A 1 553 ? -6.002 10.287 36.570 1.00 93.12 553 PHE A C 1
ATOM 4478 O O . PHE A 1 553 ? -6.121 10.868 37.649 1.00 93.12 553 PHE A O 1
ATOM 4485 N N . LEU A 1 554 ? -7.064 9.818 35.911 1.00 95.75 554 LEU A N 1
ATOM 4486 C CA . LEU A 1 554 ? -8.441 9.986 36.377 1.00 95.75 554 LEU A CA 1
ATOM 4487 C C . LEU A 1 554 ? -8.691 9.230 37.693 1.00 95.75 554 LEU A C 1
ATOM 4489 O O . LEU A 1 554 ? -9.367 9.758 38.576 1.00 95.75 554 LEU A O 1
ATOM 4493 N N . ASN A 1 555 ? -8.121 8.033 37.868 1.00 95.69 555 ASN A N 1
ATOM 4494 C CA . ASN A 1 555 ? -8.198 7.280 39.128 1.00 95.69 555 ASN A CA 1
ATOM 4495 C C . ASN A 1 555 ? -7.490 7.989 40.289 1.00 95.69 555 ASN A C 1
ATOM 4497 O O . ASN A 1 555 ? -7.902 7.858 41.445 1.00 95.69 555 ASN A O 1
ATOM 4501 N N . MET A 1 556 ? -6.416 8.727 40.007 1.00 93.25 556 MET A N 1
ATOM 4502 C CA . MET A 1 556 ? -5.753 9.574 40.994 1.00 93.25 556 MET A CA 1
ATOM 4503 C C . MET A 1 556 ? -6.603 10.800 41.330 1.00 93.25 556 MET A C 1
ATOM 4505 O O . MET A 1 556 ? -6.821 11.069 42.509 1.00 93.25 556 MET A O 1
ATOM 4509 N N . PHE A 1 557 ? -7.101 11.504 40.312 1.00 95.69 557 PHE A N 1
ATOM 4510 C CA . PHE A 1 557 ? -7.804 12.776 40.467 1.00 95.69 557 PHE A CA 1
ATOM 4511 C C . PHE A 1 557 ? -9.188 12.624 41.114 1.00 95.69 557 PHE A C 1
ATOM 4513 O O . PHE A 1 557 ? -9.531 13.352 42.039 1.00 95.69 557 PHE A O 1
ATOM 4520 N N . PHE A 1 558 ? -9.982 11.644 40.676 1.00 96.56 558 PHE A N 1
ATOM 4521 C CA . PHE A 1 558 ? -11.366 11.462 41.129 1.00 96.56 558 PHE A CA 1
ATOM 4522 C C . PHE A 1 558 ? -11.521 10.498 42.310 1.00 96.56 558 PHE A C 1
ATOM 4524 O O . PHE A 1 558 ? -12.646 10.154 42.674 1.00 96.56 558 PHE A O 1
ATOM 4531 N N . ARG A 1 559 ? -10.418 10.070 42.935 1.00 93.94 559 ARG A N 1
ATOM 4532 C CA . ARG A 1 559 ? -10.402 9.044 43.991 1.00 93.94 559 ARG A CA 1
ATOM 4533 C C . ARG A 1 559 ? -11.429 9.281 45.099 1.00 93.94 559 ARG A C 1
ATOM 4535 O O . ARG A 1 559 ? -12.128 8.348 45.487 1.00 93.94 559 ARG A O 1
ATOM 4542 N N . ASP A 1 560 ? -11.521 10.512 45.593 1.00 94.06 560 ASP A N 1
ATOM 4543 C CA . ASP A 1 560 ? -12.322 10.837 46.780 1.00 94.06 560 ASP A CA 1
ATOM 4544 C C . ASP A 1 560 ? -13.822 10.955 46.480 1.00 94.06 560 ASP A C 1
ATOM 4546 O O . ASP A 1 560 ? -14.658 10.782 47.371 1.00 94.06 560 ASP A O 1
ATOM 4550 N N . ILE A 1 561 ? -14.175 11.197 45.214 1.00 95.44 561 ILE A N 1
ATOM 4551 C CA . ILE A 1 561 ? -15.566 11.316 44.759 1.00 95.44 561 ILE A CA 1
ATOM 4552 C C . ILE A 1 561 ? -16.016 10.131 43.897 1.00 95.44 561 ILE A C 1
ATOM 4554 O O . ILE A 1 561 ? -17.159 10.097 43.436 1.00 95.44 561 ILE A O 1
ATOM 4558 N N . TYR A 1 562 ? -15.144 9.146 43.684 1.00 97.25 562 TYR A N 1
ATOM 4559 C CA . TYR A 1 562 ? -15.445 7.958 42.901 1.00 97.25 562 TYR A CA 1
ATOM 4560 C C . TYR A 1 562 ? -16.486 7.072 43.601 1.00 97.25 562 TYR A C 1
ATOM 4562 O O . TYR A 1 562 ? -16.374 6.730 44.784 1.00 97.25 562 TYR A O 1
ATOM 4570 N N . LYS A 1 563 ? -17.509 6.662 42.846 1.00 96.56 563 LYS A N 1
ATOM 4571 C CA . LYS A 1 563 ? -18.531 5.700 43.262 1.00 96.56 563 LYS A CA 1
ATOM 4572 C C . LYS A 1 563 ? -18.612 4.546 42.255 1.00 96.56 563 LYS A C 1
ATOM 4574 O O . LYS A 1 563 ? -18.974 4.775 41.100 1.00 96.56 563 LYS A O 1
ATOM 4579 N N . PRO A 1 564 ? -18.322 3.298 42.667 1.00 95.75 564 PRO A N 1
ATOM 4580 C CA . PRO A 1 564 ? -18.397 2.159 41.764 1.00 95.75 564 PRO A CA 1
ATOM 4581 C C . PRO A 1 564 ? -19.847 1.886 41.352 1.00 95.75 564 PRO A C 1
ATOM 4583 O O . PRO A 1 564 ? -20.744 1.843 42.197 1.00 95.75 564 PRO A O 1
ATOM 4586 N N . ILE A 1 565 ? -20.064 1.638 40.062 1.00 95.50 565 ILE A N 1
ATOM 4587 C CA . ILE A 1 565 ? -21.332 1.132 39.522 1.00 95.50 565 ILE A CA 1
ATOM 4588 C C . ILE A 1 565 ? -21.181 -0.324 39.050 1.00 95.50 565 ILE A C 1
ATOM 4590 O O . ILE A 1 565 ? -20.062 -0.783 38.799 1.00 95.50 565 ILE A O 1
ATOM 4594 N N . PRO A 1 566 ? -22.283 -1.095 38.963 1.00 92.50 566 PRO A N 1
ATOM 4595 C CA . PRO A 1 566 ? -22.220 -2.512 38.610 1.00 92.50 566 PRO A CA 1
ATOM 4596 C C . PRO A 1 566 ? -21.573 -2.781 37.243 1.00 92.50 566 PRO A C 1
ATOM 4598 O O . PRO A 1 566 ? -21.804 -2.052 36.280 1.00 92.50 566 PRO A O 1
ATOM 4601 N N . TRP A 1 567 ? -20.841 -3.892 37.128 1.00 89.12 567 TRP A N 1
ATOM 4602 C CA . TRP A 1 567 ? -20.118 -4.280 35.907 1.00 89.12 567 TRP A CA 1
ATOM 4603 C C . TRP A 1 567 ? -21.001 -4.440 34.660 1.00 89.12 567 TRP A C 1
ATOM 4605 O O . TRP A 1 567 ? -20.506 -4.329 33.545 1.00 89.12 567 TRP A O 1
ATOM 4615 N N . ILE A 1 568 ? -22.319 -4.614 34.816 1.00 91.31 568 ILE A N 1
ATOM 4616 C CA . ILE A 1 568 ? -23.274 -4.679 33.695 1.00 91.31 568 ILE A CA 1
ATOM 4617 C C . ILE A 1 568 ? -23.300 -3.402 32.832 1.00 91.31 568 ILE A C 1
ATOM 4619 O O . ILE A 1 568 ? -23.820 -3.441 31.716 1.00 91.31 568 ILE A O 1
ATOM 4623 N N . TYR A 1 569 ? -22.776 -2.281 33.347 1.00 94.88 569 TYR A N 1
ATOM 4624 C CA . TYR A 1 569 ? -22.700 -0.984 32.664 1.00 94.88 569 TYR A CA 1
ATOM 4625 C C . TYR A 1 569 ? -21.372 -0.729 31.936 1.00 94.88 569 TYR A C 1
ATOM 4627 O O . TYR A 1 569 ? -21.259 0.274 31.240 1.00 94.88 569 TYR A O 1
ATOM 4635 N N . ASN A 1 570 ? -20.386 -1.617 32.071 1.00 93.50 570 ASN A N 1
ATOM 4636 C CA . ASN A 1 570 ? -19.113 -1.578 31.347 1.00 93.50 570 ASN A CA 1
ATOM 4637 C C . ASN A 1 570 ? -18.470 -2.971 31.444 1.00 93.50 570 ASN A C 1
ATOM 4639 O O . ASN A 1 570 ? -17.464 -3.166 32.130 1.00 93.50 570 ASN A O 1
ATOM 4643 N N . LEU A 1 571 ? -19.112 -3.977 30.840 1.00 89.38 571 LEU A N 1
ATOM 4644 C CA . LEU A 1 571 ? -18.554 -5.324 30.842 1.00 89.38 571 LEU A CA 1
ATOM 4645 C C . LEU A 1 571 ? -17.351 -5.338 29.900 1.00 89.38 571 LEU A C 1
ATOM 4647 O O . LEU A 1 571 ? -17.515 -5.327 28.678 1.00 89.38 571 LEU A O 1
ATOM 4651 N N . LEU A 1 572 ? -16.149 -5.401 30.468 1.00 86.25 572 LEU A N 1
ATOM 4652 C CA . LEU A 1 572 ? -14.942 -5.674 29.699 1.00 86.25 572 LEU A CA 1
ATOM 4653 C C . LEU A 1 572 ? -15.071 -7.077 29.113 1.00 86.25 572 LEU A C 1
ATOM 4655 O O . LEU A 1 572 ? -15.294 -8.035 29.859 1.00 86.25 572 LEU A O 1
ATOM 4659 N N . VAL A 1 573 ? -14.907 -7.219 27.795 1.00 77.75 573 VAL A N 1
ATOM 4660 C CA . VAL A 1 573 ? -15.020 -8.527 27.120 1.00 77.75 573 VAL A CA 1
ATOM 4661 C C . VAL A 1 573 ? -14.126 -9.581 27.784 1.00 77.75 573 VAL A C 1
ATOM 4663 O O . VAL A 1 573 ? -14.501 -10.747 27.880 1.00 77.75 573 VAL A O 1
ATOM 4666 N N . THR A 1 574 ? -12.992 -9.164 28.349 1.00 71.56 574 THR A N 1
ATOM 4667 C CA . THR A 1 574 ? -12.051 -10.054 29.034 1.00 71.56 574 THR A CA 1
ATOM 4668 C C . THR A 1 574 ? -12.600 -10.717 30.300 1.00 71.56 574 THR A C 1
ATOM 4670 O O . THR A 1 574 ? -12.155 -11.807 30.679 1.00 71.56 574 THR A O 1
ATOM 4673 N N . MET A 1 575 ? -13.603 -10.113 30.941 1.00 76.75 575 MET A N 1
ATOM 4674 C CA . MET A 1 575 ? -14.258 -10.688 32.114 1.00 76.75 575 MET A CA 1
ATOM 4675 C C . MET A 1 575 ? -15.043 -11.955 31.762 1.00 76.75 575 MET A C 1
ATOM 4677 O O . MET A 1 575 ? -15.131 -12.839 32.610 1.00 76.75 575 MET A O 1
ATOM 4681 N N . LEU A 1 576 ? -15.527 -12.100 30.518 1.00 71.88 576 LEU A N 1
ATOM 4682 C CA . LEU A 1 576 ? -16.189 -13.326 30.048 1.00 71.88 576 LEU A CA 1
ATOM 4683 C C . LEU A 1 576 ? -15.282 -14.555 30.155 1.00 71.88 576 LEU A C 1
ATOM 4685 O O . LEU A 1 576 ? -15.770 -15.656 30.383 1.00 71.88 576 LEU A O 1
ATOM 4689 N N . TRP A 1 577 ? -13.966 -14.370 30.037 1.00 65.12 577 TRP A N 1
ATOM 4690 C CA . TRP A 1 577 ? -12.993 -15.461 30.138 1.00 65.12 577 TRP A CA 1
ATOM 4691 C C . TRP A 1 577 ? -12.554 -15.733 31.565 1.00 65.12 577 TRP A C 1
ATOM 4693 O O . TRP A 1 577 ? -12.286 -16.872 31.939 1.00 65.12 577 TRP A O 1
ATOM 4703 N N . ARG A 1 578 ? -12.383 -14.668 32.350 1.00 72.69 578 ARG A N 1
ATOM 4704 C CA . ARG A 1 578 ? -11.741 -14.750 33.667 1.00 72.69 578 ARG A CA 1
ATOM 4705 C C . ARG A 1 578 ? -12.738 -14.963 34.801 1.00 72.69 578 ARG A C 1
ATOM 4707 O O . ARG A 1 578 ? -12.338 -15.491 35.841 1.00 72.69 578 ARG A O 1
ATOM 4714 N N . HIS A 1 579 ? -13.993 -14.568 34.579 1.00 75.44 579 HIS A N 1
ATOM 4715 C CA . HIS A 1 579 ? -15.091 -14.588 35.545 1.00 75.44 579 HIS A CA 1
ATOM 4716 C C . HIS A 1 579 ? -16.432 -15.079 34.950 1.00 75.44 579 HIS A C 1
ATOM 4718 O O . HIS A 1 579 ? -17.467 -14.482 35.269 1.00 75.44 579 HIS A O 1
ATOM 4724 N N . PRO A 1 580 ? -16.471 -16.124 34.093 1.00 70.06 580 PRO A N 1
ATOM 4725 C CA . PRO A 1 580 ? -17.717 -16.580 33.464 1.00 70.06 580 PRO A CA 1
ATOM 4726 C C . PRO A 1 580 ? -18.810 -16.934 34.484 1.00 70.06 580 PRO A C 1
ATOM 4728 O O . PRO A 1 580 ? -19.989 -16.702 34.237 1.00 70.06 580 PRO A O 1
ATOM 4731 N N . GLU A 1 581 ? -18.427 -17.432 35.660 1.00 68.94 581 GLU A N 1
ATOM 4732 C CA . GLU A 1 581 ? -19.327 -17.816 36.749 1.00 68.94 581 GLU A CA 1
ATOM 4733 C C . GLU A 1 581 ? -20.069 -16.639 37.396 1.00 68.94 581 GLU A C 1
ATOM 4735 O O . GLU A 1 581 ? -21.109 -16.833 38.020 1.00 68.94 581 GLU A O 1
ATOM 4740 N N . ASN A 1 582 ? -19.550 -15.418 37.244 1.00 69.81 582 ASN A N 1
ATOM 4741 C CA . ASN A 1 582 ? -20.141 -14.210 37.821 1.00 69.81 582 ASN A CA 1
ATOM 4742 C C . ASN A 1 582 ? -20.927 -13.393 36.787 1.00 69.81 582 ASN A C 1
ATOM 4744 O O . ASN A 1 582 ? -21.466 -12.340 37.134 1.00 69.81 582 ASN A O 1
ATOM 4748 N N . ILE A 1 583 ? -20.982 -13.848 35.528 1.00 73.44 583 ILE A N 1
ATOM 4749 C CA . ILE A 1 583 ? -21.563 -13.090 34.421 1.00 73.44 583 ILE A CA 1
ATOM 4750 C C . ILE A 1 583 ? -22.875 -13.712 33.968 1.00 73.44 583 ILE A C 1
ATOM 4752 O O . ILE A 1 583 ? -22.936 -14.717 33.265 1.00 73.44 583 ILE A O 1
ATOM 4756 N N . GLU A 1 584 ? -23.956 -13.017 34.290 1.00 75.19 584 GLU A N 1
ATOM 4757 C CA . GLU A 1 584 ? -25.266 -13.264 33.709 1.00 75.19 584 GLU A CA 1
ATOM 4758 C C . GLU A 1 584 ? -25.437 -12.395 32.458 1.00 75.19 584 GLU A C 1
ATOM 4760 O O . GLU A 1 584 ? -25.894 -11.255 32.546 1.00 75.19 584 GLU A O 1
ATOM 4765 N N . LEU A 1 585 ? -25.066 -12.930 31.287 1.00 69.31 585 LEU A N 1
ATOM 4766 C CA . LEU A 1 585 ? -25.057 -12.192 30.012 1.00 69.31 585 LEU A CA 1
ATOM 4767 C C . LEU A 1 585 ? -26.356 -11.412 29.752 1.00 69.31 585 LEU A C 1
ATOM 4769 O O . LEU A 1 585 ? -26.299 -10.244 29.395 1.00 69.31 585 LEU A O 1
ATOM 4773 N N . HIS A 1 586 ? -27.527 -12.001 30.017 1.00 74.50 586 HIS A N 1
ATOM 4774 C CA . HIS A 1 586 ? -28.836 -11.353 29.831 1.00 74.50 586 HIS A CA 1
ATOM 4775 C C . HIS A 1 586 ? -29.037 -10.048 30.637 1.00 74.50 586 HIS A C 1
ATOM 4777 O O . HIS A 1 586 ? -29.880 -9.228 30.272 1.00 74.50 586 HIS A O 1
ATOM 4783 N N . LYS A 1 587 ? -28.266 -9.826 31.713 1.00 80.00 587 LYS A N 1
ATOM 4784 C CA . LYS A 1 587 ? -28.302 -8.600 32.535 1.00 80.00 587 LYS A CA 1
ATOM 4785 C C . LYS A 1 587 ? -27.370 -7.499 32.024 1.00 80.00 587 LYS A C 1
ATOM 4787 O O . LYS A 1 587 ? -27.455 -6.370 32.505 1.00 80.00 587 LYS A O 1
ATOM 4792 N N . VAL A 1 588 ? -26.484 -7.811 31.078 1.00 85.31 588 VAL A N 1
ATOM 4793 C CA . VAL A 1 588 ? -25.485 -6.880 30.543 1.00 85.31 588 VAL A CA 1
ATOM 4794 C C . VAL A 1 588 ? -26.161 -5.799 29.711 1.00 85.31 588 VAL A C 1
ATOM 4796 O O . VAL A 1 588 ? -26.970 -6.082 28.827 1.00 85.31 588 VAL A O 1
ATOM 4799 N N . LYS A 1 589 ? -25.814 -4.542 29.989 1.00 90.50 589 LYS A N 1
ATOM 4800 C CA . LYS A 1 589 ? -26.354 -3.367 29.296 1.00 90.50 589 LYS A CA 1
ATOM 4801 C C . LYS A 1 589 ? -25.350 -2.777 28.311 1.00 90.50 589 LYS A C 1
ATOM 4803 O O . LYS A 1 589 ? -25.753 -2.308 27.249 1.00 90.50 589 LYS A O 1
ATOM 4808 N N . VAL A 1 590 ? -24.064 -2.831 28.650 1.00 91.62 590 VAL A N 1
ATOM 4809 C CA . VAL A 1 590 ? -22.965 -2.226 27.888 1.00 91.62 590 VAL A CA 1
ATOM 4810 C C . VAL A 1 590 ? -21.783 -3.184 27.850 1.00 91.62 590 VAL A C 1
ATOM 4812 O O . VAL A 1 590 ? -21.426 -3.769 28.875 1.00 91.62 590 VAL A O 1
ATOM 4815 N N . ILE A 1 591 ? -21.169 -3.319 26.676 1.00 88.81 591 ILE A N 1
ATOM 4816 C CA . ILE A 1 591 ? -19.976 -4.145 26.464 1.00 88.81 591 ILE A CA 1
ATOM 4817 C C . ILE A 1 591 ? -18.861 -3.264 25.925 1.00 88.81 591 ILE A C 1
ATOM 4819 O O . ILE A 1 591 ? -19.071 -2.504 24.979 1.00 88.81 591 ILE A O 1
ATOM 4823 N N . HIS A 1 592 ? -17.680 -3.409 26.512 1.00 90.00 592 HIS A N 1
ATOM 4824 C CA . HIS A 1 592 ? -16.481 -2.678 26.145 1.00 90.00 592 HIS A CA 1
ATOM 4825 C C . HIS A 1 592 ? -15.456 -3.628 25.529 1.00 90.00 592 HIS A C 1
ATOM 4827 O O . HIS A 1 592 ? -14.934 -4.538 26.183 1.00 90.00 592 HIS A O 1
ATOM 4833 N N . TYR A 1 593 ? -15.171 -3.406 24.246 1.00 83.19 593 TYR A N 1
ATOM 4834 C CA . TYR A 1 593 ? -14.265 -4.209 23.429 1.00 83.19 593 TYR A CA 1
ATOM 4835 C C . TYR A 1 593 ? -12.808 -3.749 23.591 1.00 83.19 593 TYR A C 1
ATOM 4837 O O . TYR A 1 593 ? -12.110 -3.470 22.615 1.00 83.19 593 TYR A O 1
ATOM 4845 N N . CYS A 1 594 ? -12.355 -3.695 24.847 1.00 72.44 594 CYS A N 1
ATOM 4846 C CA . CYS A 1 594 ? -11.057 -3.150 25.252 1.00 72.44 594 CYS A CA 1
ATOM 4847 C C . CYS A 1 594 ? -9.850 -3.916 24.674 1.00 72.44 594 CYS A C 1
ATOM 4849 O O . CYS A 1 594 ? -8.759 -3.365 24.535 1.00 72.44 594 CYS A O 1
ATOM 4851 N N . ALA A 1 595 ? -10.023 -5.185 24.285 1.00 66.38 595 ALA A N 1
ATOM 4852 C CA . ALA A 1 595 ? -8.977 -5.945 23.612 1.00 66.38 595 ALA A CA 1
ATOM 4853 C C . ALA A 1 595 ? -8.981 -5.650 22.104 1.00 66.38 595 ALA A C 1
ATOM 4855 O O . ALA A 1 595 ? -9.986 -5.855 21.424 1.00 66.38 595 ALA A O 1
ATOM 4856 N N . SER A 1 596 ? -7.821 -5.266 21.563 1.00 62.25 596 SER A N 1
ATOM 4857 C CA . SER A 1 596 ? -7.569 -4.982 20.137 1.00 62.25 596 SER A CA 1
ATOM 4858 C C . SER A 1 596 ? -8.209 -5.998 19.170 1.00 62.25 596 SER A C 1
ATOM 4860 O O . SER A 1 596 ? -8.793 -5.606 18.159 1.00 62.25 596 SER A O 1
ATOM 4862 N N . ALA A 1 597 ? -8.151 -7.289 19.511 1.00 55.41 597 ALA A N 1
ATOM 4863 C CA . ALA A 1 597 ? -8.705 -8.396 18.727 1.00 55.41 597 ALA A CA 1
ATOM 4864 C C . ALA A 1 597 ? -10.211 -8.657 18.956 1.00 55.41 597 ALA A C 1
ATOM 4866 O O . ALA A 1 597 ? -10.831 -9.346 18.156 1.00 55.41 597 ALA A O 1
ATOM 4867 N N . SER A 1 598 ? -10.811 -8.098 20.012 1.00 60.38 598 SER A N 1
ATOM 4868 C CA . SER A 1 598 ? -12.245 -8.240 20.319 1.00 60.38 598 SER A CA 1
ATOM 4869 C C . SER A 1 598 ? -13.135 -7.224 19.593 1.00 60.38 598 SER A C 1
ATOM 4871 O O . SER A 1 598 ? -14.349 -7.394 19.555 1.00 60.38 598 SER A O 1
ATOM 4873 N N . LYS A 1 599 ? -12.554 -6.173 18.996 1.00 73.25 599 LYS A N 1
ATOM 4874 C CA . LYS A 1 599 ? -13.284 -5.059 18.372 1.00 73.25 599 LYS A CA 1
ATOM 4875 C C . LYS A 1 599 ? -14.145 -5.517 17.178 1.00 73.25 599 LYS A C 1
ATOM 4877 O O . LYS A 1 599 ? -13.587 -5.963 16.174 1.00 73.25 599 LYS A O 1
ATOM 4882 N N . PRO A 1 600 ? -15.481 -5.336 17.205 1.00 62.59 600 PRO A N 1
ATOM 4883 C CA . PRO A 1 600 ? -16.396 -5.854 16.183 1.00 62.59 600 PRO A CA 1
ATOM 4884 C C . PRO A 1 600 ? -16.177 -5.326 14.763 1.00 62.59 600 PRO A C 1
ATOM 4886 O O . PRO A 1 600 ? -16.475 -6.018 13.803 1.00 62.59 600 PRO A O 1
ATOM 4889 N N . TRP A 1 601 ? -15.648 -4.115 14.580 1.00 65.94 601 TRP A N 1
ATOM 4890 C CA . TRP A 1 601 ? -15.324 -3.590 13.239 1.00 65.94 601 TRP A CA 1
ATOM 4891 C C . TRP A 1 601 ? -13.969 -4.066 12.709 1.00 65.94 601 TRP A C 1
ATOM 4893 O O . TRP A 1 601 ? -13.658 -3.831 11.543 1.00 65.94 601 TRP A O 1
ATOM 4903 N N . ARG A 1 602 ? -13.177 -4.734 13.553 1.00 59.78 602 ARG A N 1
ATOM 4904 C CA . ARG A 1 602 ? -12.013 -5.532 13.152 1.00 59.78 602 ARG A CA 1
ATOM 4905 C C . ARG A 1 602 ? -12.370 -7.014 13.005 1.00 59.78 602 ARG A C 1
ATOM 4907 O O . ARG A 1 602 ? -11.543 -7.810 12.573 1.00 59.78 602 ARG A O 1
ATOM 4914 N N . TYR A 1 603 ? -13.601 -7.388 13.357 1.00 49.91 603 TYR A N 1
ATOM 4915 C CA . TYR A 1 603 ? -14.126 -8.727 13.166 1.00 49.91 603 TYR A CA 1
ATOM 4916 C C . TYR A 1 603 ? -14.544 -8.910 11.703 1.00 49.91 603 TYR A C 1
ATOM 4918 O O . TYR A 1 603 ? -15.564 -8.400 11.249 1.00 49.91 603 TYR A O 1
ATOM 4926 N N . THR A 1 604 ? -13.731 -9.649 10.956 1.00 43.12 604 THR A N 1
ATOM 4927 C CA . THR A 1 604 ? -13.908 -9.936 9.522 1.00 43.12 604 THR A CA 1
ATOM 4928 C C . THR A 1 604 ? -14.639 -11.260 9.266 1.00 43.12 604 THR A C 1
ATOM 4930 O O . THR A 1 604 ? -14.744 -11.704 8.125 1.00 43.12 604 THR A O 1
ATOM 4933 N N . GLY A 1 605 ? -15.123 -11.932 10.320 1.00 38.69 605 GLY A N 1
ATOM 4934 C CA . GLY A 1 605 ? -15.732 -13.262 10.223 1.00 38.69 605 GLY A CA 1
ATOM 4935 C C . GLY A 1 605 ? -14.744 -14.409 9.965 1.00 38.69 605 GLY A C 1
ATOM 4936 O O . GLY A 1 605 ? -15.189 -15.544 9.809 1.00 38.69 605 GLY A O 1
ATOM 4937 N N . LYS A 1 606 ? -13.425 -14.143 9.934 1.00 31.66 606 LYS A N 1
ATOM 4938 C CA . LYS A 1 606 ? -12.335 -15.127 9.791 1.00 31.66 606 LYS A CA 1
ATOM 4939 C C . LYS A 1 606 ? -11.070 -14.655 10.518 1.00 31.66 606 LYS A C 1
ATOM 4941 O O . LYS A 1 606 ? -10.657 -13.514 10.346 1.00 31.66 606 LYS A O 1
ATOM 4946 N N . GLY A 1 607 ? -10.491 -15.499 11.364 1.00 34.28 607 GLY A N 1
ATOM 4947 C CA . GLY A 1 607 ? -9.403 -15.135 12.284 1.00 34.28 607 GLY A CA 1
ATOM 4948 C C . GLY A 1 607 ? -9.539 -15.895 13.595 1.00 34.28 607 GLY A C 1
ATOM 4949 O O . GLY A 1 607 ? -10.650 -16.321 13.900 1.00 34.28 607 GLY A O 1
ATOM 4950 N N . GLU A 1 608 ? -8.455 -16.091 14.356 1.00 30.41 608 GLU A N 1
ATOM 4951 C CA . GLU A 1 608 ? -8.377 -16.703 15.712 1.00 30.41 608 GLU A CA 1
ATOM 4952 C C . GLU A 1 608 ? -9.544 -16.295 16.656 1.00 30.41 608 GLU A C 1
ATOM 4954 O O . GLU A 1 608 ? -9.859 -16.941 17.648 1.00 30.41 608 GLU A O 1
ATOM 4959 N N . ASN A 1 609 ? -10.221 -15.211 16.293 1.00 36.19 609 ASN A N 1
ATOM 4960 C CA . ASN A 1 609 ? -11.445 -14.636 16.821 1.00 36.19 609 ASN A CA 1
ATOM 4961 C C . ASN A 1 609 ? -12.765 -15.411 16.547 1.00 36.19 609 ASN A C 1
ATOM 4963 O O . ASN A 1 609 ? -13.781 -15.067 17.143 1.00 36.19 609 ASN A O 1
ATOM 4967 N N . VAL A 1 610 ? -12.814 -16.426 15.671 1.00 37.22 610 VAL A N 1
ATOM 4968 C CA . VAL A 1 610 ? -14.023 -17.266 15.431 1.00 37.22 610 VAL A CA 1
ATOM 4969 C C . VAL A 1 610 ? -14.080 -18.476 16.382 1.00 37.22 610 VAL A C 1
ATOM 4971 O O . VAL A 1 610 ? -15.160 -18.973 16.711 1.00 37.22 610 VAL A O 1
ATOM 4974 N N . GLU A 1 611 ? -12.915 -18.924 16.854 1.00 39.47 611 GLU A N 1
ATOM 4975 C CA . GLU A 1 611 ? -12.726 -19.955 17.893 1.00 39.47 611 GLU A CA 1
ATOM 4976 C C . GLU A 1 611 ? -12.725 -19.364 19.314 1.00 39.47 611 GLU A C 1
ATOM 4978 O O . GLU A 1 611 ? -12.826 -20.089 20.299 1.00 39.47 611 GLU A O 1
ATOM 4983 N N . ARG A 1 612 ? -12.649 -18.035 19.423 1.00 46.25 612 ARG A N 1
ATOM 4984 C CA . ARG A 1 612 ? -12.655 -17.296 20.683 1.00 46.25 612 ARG A CA 1
ATOM 4985 C C . ARG A 1 612 ? -14.022 -17.350 21.360 1.00 46.25 612 ARG A C 1
ATOM 4987 O O . ARG A 1 612 ? -15.008 -16.794 20.869 1.00 46.25 612 ARG A O 1
ATOM 4994 N N . GLU A 1 613 ? -14.063 -18.025 22.504 1.00 50.19 613 GLU A N 1
ATOM 4995 C CA . GLU A 1 613 ? -15.259 -18.210 23.332 1.00 50.19 613 GLU A CA 1
ATOM 4996 C C . GLU A 1 613 ? -15.949 -16.870 23.676 1.00 50.19 613 GLU A C 1
ATOM 4998 O O . GLU A 1 613 ? -17.174 -16.803 23.699 1.00 50.19 613 GLU A O 1
ATOM 5003 N N . ASP A 1 614 ? -15.191 -15.773 23.831 1.00 48.44 614 ASP A N 1
ATOM 5004 C CA . ASP A 1 614 ? -15.688 -14.385 23.941 1.00 48.44 614 ASP A CA 1
ATOM 5005 C C . ASP A 1 614 ? -16.633 -14.023 22.815 1.00 48.44 614 ASP A C 1
ATOM 5007 O O . ASP A 1 614 ? -17.748 -13.570 23.053 1.00 48.44 614 ASP A O 1
ATOM 5011 N N . ILE A 1 615 ? -16.169 -14.162 21.578 1.00 51.22 615 ILE A N 1
ATOM 5012 C CA . ILE A 1 615 ? -16.884 -13.646 20.418 1.00 51.22 615 ILE A CA 1
ATOM 5013 C C . ILE A 1 615 ? -18.089 -14.540 20.124 1.00 51.22 615 ILE A C 1
ATOM 5015 O O . ILE A 1 615 ? -19.151 -14.026 19.775 1.00 51.22 615 ILE A O 1
ATOM 5019 N N . ARG A 1 616 ? -17.987 -15.852 20.383 1.00 55.62 616 ARG A N 1
ATOM 5020 C CA . ARG A 1 616 ? -19.129 -16.784 20.356 1.00 55.62 616 ARG A CA 1
ATOM 5021 C C . ARG A 1 616 ? -20.192 -16.423 21.395 1.00 55.62 616 ARG A C 1
ATOM 5023 O O . ARG A 1 616 ? -21.369 -16.346 21.047 1.00 55.62 616 ARG A O 1
ATOM 5030 N N . MET A 1 617 ? -19.795 -16.138 22.636 1.00 52.28 617 MET A N 1
ATOM 5031 C CA . MET A 1 617 ? -20.695 -15.691 23.709 1.00 52.28 617 MET A CA 1
ATOM 5032 C C . MET A 1 617 ? -21.373 -14.352 23.371 1.00 52.28 617 MET A C 1
ATOM 5034 O O . MET A 1 617 ? -22.570 -14.181 23.600 1.00 52.28 617 MET A O 1
ATOM 5038 N N . LEU A 1 618 ? -20.636 -13.416 22.768 1.00 55.53 618 LEU A N 1
ATOM 5039 C CA . LEU A 1 618 ? -21.140 -12.104 22.345 1.00 55.53 618 LEU A CA 1
ATOM 5040 C C . LEU A 1 618 ? -22.098 -12.195 21.149 1.00 55.53 618 LEU A C 1
ATOM 5042 O O . LEU A 1 618 ? -23.118 -11.503 21.104 1.00 55.53 618 LEU A O 1
ATOM 5046 N N . MET A 1 619 ? -21.816 -13.080 20.191 1.00 51.66 619 MET A N 1
ATOM 5047 C CA . MET A 1 619 ? -22.733 -13.396 19.094 1.00 51.66 619 MET A CA 1
ATOM 5048 C C . MET A 1 619 ? -23.995 -14.097 19.589 1.00 51.66 619 MET A C 1
ATOM 5050 O O . MET A 1 619 ? -25.090 -13.738 19.160 1.00 51.66 619 MET A O 1
ATOM 5054 N N . ALA A 1 620 ? -23.867 -15.037 20.529 1.00 45.16 620 ALA A N 1
ATOM 5055 C CA . ALA A 1 620 ? -25.007 -15.661 21.190 1.00 45.16 620 ALA A CA 1
ATOM 5056 C C . ALA A 1 620 ? -25.875 -14.607 21.895 1.00 45.16 620 ALA A C 1
ATOM 5058 O O . ALA A 1 620 ? -27.089 -14.591 21.713 1.00 45.16 620 ALA A O 1
ATOM 5059 N N . PHE A 1 621 ? -25.269 -13.659 22.612 1.00 45.22 621 PHE A N 1
ATOM 5060 C CA . PHE A 1 621 ? -25.987 -12.553 23.250 1.00 45.22 621 PHE A CA 1
ATOM 5061 C C . PHE A 1 621 ? -26.735 -11.651 22.246 1.00 45.22 621 PHE A C 1
ATOM 5063 O O . PHE A 1 621 ? -27.881 -11.268 22.492 1.00 45.22 621 PHE A O 1
ATOM 5070 N N . ASN A 1 622 ? -26.138 -11.374 21.080 1.00 46.00 622 ASN A N 1
ATOM 5071 C CA . ASN A 1 622 ? -26.805 -10.668 19.979 1.00 46.00 622 ASN A CA 1
ATOM 5072 C C . ASN A 1 622 ? -27.993 -11.449 19.389 1.00 46.00 622 ASN A C 1
ATOM 5074 O O . ASN A 1 622 ? -28.990 -10.832 19.007 1.00 46.00 622 ASN A O 1
ATOM 5078 N N . LEU A 1 623 ? -27.914 -12.784 19.353 1.00 37.06 623 LEU A N 1
ATOM 5079 C CA . LEU A 1 623 ? -28.994 -13.673 18.908 1.00 37.06 623 LEU A CA 1
ATOM 5080 C C . LEU A 1 623 ? -30.164 -13.735 19.909 1.00 37.06 623 LEU A C 1
ATOM 5082 O O . LEU A 1 623 ? -31.310 -13.866 19.489 1.00 37.06 623 LEU A O 1
ATOM 5086 N N . PHE A 1 624 ? -29.912 -13.585 21.215 1.00 34.09 624 PHE A N 1
ATOM 5087 C CA . PHE A 1 624 ? -30.959 -13.617 22.249 1.00 34.09 624 PHE A CA 1
ATOM 5088 C C . PHE A 1 624 ? -31.837 -12.351 22.311 1.00 34.09 624 PHE A C 1
ATOM 5090 O O . PHE A 1 624 ? -32.960 -12.425 22.803 1.00 34.09 624 PHE A O 1
ATOM 5097 N N . ASN A 1 625 ? -31.371 -11.204 21.800 1.00 38.47 625 ASN A N 1
ATOM 5098 C CA . ASN A 1 625 ? -32.051 -9.902 21.937 1.00 38.47 625 ASN A CA 1
ATOM 5099 C C . ASN A 1 625 ? -32.641 -9.335 20.626 1.00 38.47 625 ASN A C 1
ATOM 5101 O O . ASN A 1 625 ? -33.049 -8.172 20.592 1.00 38.47 625 ASN A O 1
ATOM 5105 N N . GLY A 1 626 ? -32.679 -10.098 19.527 1.00 35.44 626 GLY A N 1
ATOM 5106 C CA . GLY A 1 626 ? -33.046 -9.541 18.220 1.00 35.44 626 GLY A CA 1
ATOM 5107 C C . GLY A 1 626 ? -33.647 -10.529 17.230 1.00 35.44 626 GLY A C 1
ATOM 5108 O O . GLY A 1 626 ? -32.982 -10.915 16.277 1.00 35.44 626 GLY A O 1
ATOM 5109 N N . ALA A 1 627 ? -34.928 -10.857 17.388 1.00 31.06 627 ALA A N 1
ATOM 5110 C CA . ALA A 1 627 ? -35.742 -11.364 16.286 1.00 31.06 627 ALA A CA 1
ATOM 5111 C C . ALA A 1 627 ? -36.577 -10.210 15.704 1.00 31.06 627 ALA A C 1
ATOM 5113 O O . ALA A 1 627 ? -37.548 -9.810 16.333 1.00 31.06 627 ALA A O 1
ATOM 5114 N N . THR A 1 628 ? -36.150 -9.664 14.556 1.00 28.77 628 THR A N 1
ATOM 5115 C CA . THR A 1 628 ? -36.954 -9.234 13.382 1.00 28.77 628 THR A CA 1
ATOM 5116 C C . THR A 1 628 ? -36.039 -8.522 12.365 1.00 28.77 628 THR A C 1
ATOM 5118 O O . THR A 1 628 ? -35.323 -7.589 12.716 1.00 28.77 628 THR A O 1
ATOM 5121 N N . GLU A 1 629 ? -36.072 -9.016 11.129 1.00 31.64 629 GLU A N 1
ATOM 5122 C CA . GLU A 1 629 ? -35.178 -8.860 9.957 1.00 31.64 629 GLU A CA 1
ATOM 5123 C C . GLU A 1 629 ? -35.217 -7.489 9.207 1.00 31.64 629 GLU A C 1
ATOM 5125 O O . GLU A 1 629 ? -36.046 -6.663 9.590 1.00 31.64 629 GLU A O 1
ATOM 5130 N N . PRO A 1 630 ? -34.368 -7.181 8.174 1.00 31.84 630 PRO A N 1
ATOM 5131 C CA . PRO A 1 630 ? -33.767 -8.062 7.152 1.00 31.84 630 PRO A CA 1
ATOM 5132 C C . PRO A 1 630 ? -32.243 -8.252 7.218 1.00 31.84 630 PRO A C 1
ATOM 5134 O O . PRO A 1 630 ? -31.450 -7.335 7.422 1.00 31.84 630 PRO A O 1
ATOM 5137 N N . THR A 1 631 ? -31.876 -9.506 6.983 1.00 29.03 631 THR A N 1
ATOM 5138 C CA . THR A 1 631 ? -30.562 -10.151 6.992 1.00 29.03 631 THR A CA 1
ATOM 5139 C C . THR A 1 631 ? -29.564 -9.619 5.963 1.00 29.03 631 THR A C 1
ATOM 5141 O O . THR A 1 631 ? -29.718 -9.833 4.761 1.00 29.03 631 THR A O 1
ATOM 5144 N N . THR A 1 632 ? -28.432 -9.104 6.445 1.00 28.11 632 THR A N 1
ATOM 5145 C CA . THR A 1 632 ? -27.135 -9.288 5.782 1.00 28.11 632 THR A CA 1
ATOM 5146 C C . THR A 1 632 ? -26.665 -10.721 6.042 1.00 28.11 632 THR A C 1
ATOM 5148 O O . THR A 1 632 ? -26.230 -11.037 7.145 1.00 28.11 632 THR A O 1
ATOM 5151 N N . GLY A 1 633 ? -26.826 -11.589 5.041 1.00 27.23 633 GLY A N 1
ATOM 5152 C CA . GLY A 1 633 ? -26.080 -12.839 4.837 1.00 27.23 633 GLY A CA 1
ATOM 5153 C C . GLY A 1 633 ? -25.658 -13.637 6.075 1.00 27.23 633 GLY A C 1
ATOM 5154 O O . GLY A 1 633 ? -24.466 -13.797 6.320 1.00 27.23 633 GLY A O 1
ATOM 5155 N N . LEU A 1 634 ? -26.617 -14.212 6.804 1.00 27.36 634 LEU A N 1
ATOM 5156 C CA . LEU A 1 634 ? -26.349 -15.373 7.655 1.00 27.36 634 LEU A CA 1
ATOM 5157 C C . LEU A 1 634 ? -26.024 -16.571 6.750 1.00 27.36 634 LEU A C 1
ATOM 5159 O O . LEU A 1 634 ? -26.916 -17.271 6.272 1.00 27.36 634 LEU A O 1
ATOM 5163 N N . ILE A 1 635 ? -24.735 -16.824 6.522 1.00 27.66 635 ILE A N 1
ATOM 5164 C CA . ILE A 1 635 ? -24.279 -18.172 6.188 1.00 27.66 635 ILE A CA 1
ATOM 5165 C C . ILE A 1 635 ? -24.322 -18.977 7.488 1.00 27.66 635 ILE A C 1
ATOM 5167 O O . ILE A 1 635 ? -23.628 -18.677 8.456 1.00 27.66 635 ILE A O 1
ATOM 5171 N N . LYS A 1 636 ? -25.196 -19.986 7.484 1.00 28.55 636 LYS A N 1
ATOM 5172 C CA . LYS A 1 636 ? -25.298 -21.095 8.436 1.00 28.55 636 LYS A CA 1
ATOM 5173 C C . LYS A 1 636 ? -23.985 -21.445 9.145 1.00 28.55 636 LYS A C 1
ATOM 5175 O O . LYS A 1 636 ? -22.988 -21.750 8.495 1.00 28.55 636 LYS A O 1
ATOM 5180 N N . ALA A 1 637 ? -24.091 -21.671 10.455 1.00 28.38 637 ALA A N 1
ATOM 5181 C CA . ALA A 1 637 ? -23.251 -22.582 11.235 1.00 28.38 637 ALA A CA 1
ATOM 5182 C C . ALA A 1 637 ? -23.446 -24.053 10.790 1.00 28.38 637 ALA A C 1
ATOM 5184 O O . ALA A 1 637 ? -23.842 -24.928 11.557 1.00 28.38 637 ALA A O 1
ATOM 5185 N N . GLY A 1 638 ? -23.225 -24.324 9.505 1.00 28.08 638 GLY A N 1
ATOM 5186 C CA . GLY A 1 638 ? -23.151 -25.659 8.937 1.00 28.08 638 GLY A CA 1
ATOM 5187 C C . GLY A 1 638 ? -21.686 -26.007 8.762 1.00 28.08 638 GLY A C 1
ATOM 5188 O O . GLY A 1 638 ? -21.146 -25.744 7.700 1.00 28.08 638 GLY A O 1
ATOM 5189 N N . SER A 1 639 ? -21.073 -26.589 9.797 1.00 34.97 639 SER A N 1
ATOM 5190 C CA . SER A 1 639 ? -19.682 -27.056 9.791 1.00 34.97 639 SER A CA 1
ATOM 5191 C C . SER A 1 639 ? -18.668 -25.946 9.475 1.00 34.97 639 SER A C 1
ATOM 5193 O O . SER A 1 639 ? -18.227 -25.824 8.336 1.00 34.97 639 SER A O 1
ATOM 5195 N N . LEU A 1 640 ? -18.239 -25.179 10.488 1.00 36.22 640 LEU A N 1
ATOM 5196 C CA . LEU A 1 640 ? -16.941 -24.491 10.430 1.00 36.22 640 LEU A CA 1
ATOM 5197 C C . LEU A 1 640 ? -15.877 -25.578 10.274 1.00 36.22 640 LEU A C 1
ATOM 5199 O O . LEU A 1 640 ? -15.417 -26.185 11.236 1.00 36.22 640 LEU A O 1
ATOM 5203 N N . THR A 1 641 ? -15.561 -25.910 9.033 1.00 45.91 641 THR A N 1
ATOM 5204 C CA . THR A 1 641 ? -14.413 -26.734 8.725 1.00 45.91 641 THR A CA 1
ATOM 5205 C C . THR A 1 641 ? -13.180 -25.938 9.119 1.00 45.91 641 THR A C 1
ATOM 5207 O O . THR A 1 641 ? -13.001 -24.827 8.626 1.00 45.91 641 THR A O 1
ATOM 5210 N N . SER A 1 642 ? -12.307 -26.499 9.952 1.00 74.94 642 SER A N 1
ATOM 5211 C CA . SER A 1 642 ? -11.026 -25.904 10.364 1.00 74.94 642 SER A CA 1
ATOM 5212 C C . SER A 1 642 ? -10.021 -25.721 9.206 1.00 74.94 642 SER A C 1
ATOM 5214 O O . SER A 1 642 ? -8.817 -25.666 9.418 1.00 74.94 642 SER A O 1
ATOM 5216 N N . ARG A 1 643 ? -10.477 -25.698 7.952 1.00 89.75 643 ARG A N 1
ATOM 5217 C CA . ARG A 1 643 ? -9.686 -25.832 6.728 1.00 89.75 643 ARG A CA 1
ATOM 5218 C C . ARG A 1 643 ? -10.206 -24.880 5.657 1.00 89.75 643 ARG A C 1
ATOM 5220 O O . ARG A 1 643 ? -11.420 -24.694 5.543 1.00 89.75 643 ARG A O 1
ATOM 5227 N N . ALA A 1 644 ? -9.304 -24.298 4.875 1.00 96.00 644 ALA A N 1
ATOM 5228 C CA . ALA A 1 644 ? -9.658 -23.438 3.749 1.00 96.00 644 ALA A CA 1
ATOM 5229 C C . ALA A 1 644 ? -8.578 -23.412 2.668 1.00 96.00 644 ALA A C 1
ATOM 5231 O O . ALA A 1 644 ? -7.396 -23.644 2.929 1.00 96.00 644 ALA A O 1
ATOM 5232 N N . TYR A 1 645 ? -9.004 -23.084 1.453 1.00 98.50 645 TYR A N 1
ATOM 5233 C CA . TYR A 1 645 ? -8.104 -22.648 0.395 1.00 98.50 645 TYR A CA 1
ATOM 5234 C C . TYR A 1 645 ? -7.730 -21.185 0.623 1.00 98.50 645 TYR A C 1
ATOM 5236 O O . TYR A 1 645 ? -8.552 -20.405 1.114 1.00 98.50 645 TYR A O 1
ATOM 5244 N N . VAL A 1 646 ? -6.516 -20.798 0.249 1.00 98.31 646 VAL A N 1
ATOM 5245 C CA . VAL A 1 646 ? -6.061 -19.406 0.298 1.00 98.31 646 VAL A CA 1
ATOM 5246 C C . VAL A 1 646 ? -5.320 -19.027 -0.974 1.00 98.31 646 VAL A C 1
ATOM 5248 O O . VAL A 1 646 ? -4.534 -19.805 -1.495 1.00 98.31 646 VAL A O 1
ATOM 5251 N N . THR A 1 647 ? -5.578 -17.822 -1.463 1.00 98.19 647 THR A N 1
ATOM 5252 C CA . THR A 1 647 ? -4.838 -17.175 -2.552 1.00 98.19 647 THR A CA 1
ATOM 5253 C C . THR A 1 647 ? -4.466 -15.762 -2.125 1.00 98.19 647 THR A C 1
ATOM 5255 O O . THR A 1 647 ? -5.015 -15.232 -1.156 1.00 98.19 647 THR A O 1
ATOM 5258 N N . PHE A 1 648 ? -3.542 -15.142 -2.849 1.00 96.50 648 PHE A N 1
ATOM 5259 C CA . PHE A 1 648 ? -3.098 -13.772 -2.620 1.00 96.50 648 PHE A CA 1
ATOM 5260 C C . PHE A 1 648 ? -3.394 -12.884 -3.838 1.00 96.50 648 PHE A C 1
ATOM 5262 O O . PHE A 1 648 ? -3.323 -13.354 -4.973 1.00 96.50 648 PHE A O 1
ATOM 5269 N N . LEU A 1 649 ? -3.741 -11.616 -3.607 1.00 91.06 649 LEU A N 1
ATOM 5270 C CA . LEU A 1 649 ? -3.965 -10.611 -4.648 1.00 91.06 649 LEU A CA 1
ATOM 5271 C C . LEU A 1 649 ? -3.397 -9.252 -4.208 1.00 91.06 649 LEU A C 1
ATOM 5273 O O . LEU A 1 649 ? -3.625 -8.810 -3.085 1.00 91.06 649 LEU A O 1
ATOM 5277 N N . ALA A 1 650 ? -2.697 -8.570 -5.110 1.00 85.25 650 ALA A N 1
ATOM 5278 C CA . ALA A 1 650 ? -2.146 -7.233 -4.896 1.00 85.25 650 ALA A CA 1
ATOM 5279 C C . ALA A 1 650 ? -2.363 -6.354 -6.133 1.00 85.25 650 ALA A C 1
ATOM 5281 O O . ALA A 1 650 ? -2.456 -6.866 -7.255 1.00 85.25 650 ALA A O 1
ATOM 5282 N N . GLY A 1 651 ? -2.416 -5.040 -5.920 1.00 73.75 651 GLY A N 1
ATOM 5283 C CA . GLY A 1 651 ? -2.532 -4.036 -6.972 1.00 73.75 651 GLY A CA 1
ATOM 5284 C C . GLY A 1 651 ? -3.892 -3.970 -7.672 1.00 73.75 651 GLY A C 1
ATOM 5285 O O . GLY A 1 651 ? -4.868 -4.644 -7.332 1.00 73.75 651 GLY A O 1
ATOM 5286 N N . ASN A 1 652 ? -3.944 -3.131 -8.706 1.00 66.38 652 ASN A N 1
ATOM 5287 C CA . ASN A 1 652 ? -5.134 -2.832 -9.509 1.00 66.38 652 ASN A CA 1
ATOM 5288 C C . ASN A 1 652 ? -5.187 -3.593 -10.850 1.00 66.38 652 ASN A C 1
ATOM 5290 O O . ASN A 1 652 ? -5.971 -3.243 -11.728 1.00 66.38 652 ASN A O 1
ATOM 5294 N N . GLY A 1 653 ? -4.360 -4.628 -11.016 1.00 73.00 653 GLY A N 1
ATOM 5295 C CA . GLY A 1 653 ? -4.247 -5.388 -12.261 1.00 73.00 653 GLY A CA 1
ATOM 5296 C C . GLY A 1 653 ? -5.377 -6.395 -12.511 1.00 73.00 653 GLY A C 1
ATOM 5297 O O . GLY A 1 653 ? -6.261 -6.630 -11.690 1.00 73.00 653 GLY A O 1
ATOM 5298 N N . ASP A 1 654 ? -5.299 -7.073 -13.653 1.00 83.06 654 ASP A N 1
ATOM 5299 C CA . ASP A 1 654 ? -6.288 -8.051 -14.129 1.00 83.06 654 ASP A CA 1
ATOM 5300 C C . ASP A 1 654 ? -6.256 -9.421 -13.419 1.00 83.06 654 ASP A C 1
ATOM 5302 O O . ASP A 1 654 ? -7.083 -10.285 -13.715 1.00 83.06 654 ASP A O 1
ATOM 5306 N N . TYR A 1 655 ? -5.362 -9.617 -12.444 1.00 86.44 655 TYR A N 1
ATOM 5307 C CA . TYR A 1 655 ? -5.242 -10.848 -11.649 1.00 86.44 655 TYR A CA 1
ATOM 5308 C C . TYR A 1 655 ? -6.512 -11.207 -10.862 1.00 86.44 655 TYR A C 1
ATOM 5310 O O . TYR A 1 655 ? -6.717 -12.373 -10.524 1.00 86.44 655 TYR A O 1
ATOM 5318 N N . VAL A 1 656 ? -7.411 -10.242 -10.628 1.00 90.81 656 VAL A N 1
ATOM 5319 C CA . VAL A 1 656 ? -8.748 -10.509 -10.073 1.00 90.81 656 VAL A CA 1
ATOM 5320 C C . VAL A 1 656 ? -9.519 -11.537 -10.915 1.00 90.81 656 VAL A C 1
ATOM 5322 O O . VAL A 1 656 ? -10.222 -12.372 -10.350 1.00 90.81 656 VAL A O 1
ATOM 5325 N N . LYS A 1 657 ? -9.333 -11.556 -12.246 1.00 92.62 657 LYS A N 1
ATOM 5326 C CA . LYS A 1 657 ? -9.958 -12.547 -13.141 1.00 92.62 657 LYS A CA 1
ATOM 5327 C C . LYS A 1 657 ? -9.490 -13.963 -12.823 1.00 92.62 657 LYS A C 1
ATOM 5329 O O . LYS A 1 657 ? -10.305 -14.879 -12.773 1.00 92.62 657 LYS A O 1
ATOM 5334 N N . GLY A 1 658 ? -8.196 -14.120 -12.553 1.00 95.12 658 GLY A N 1
ATOM 5335 C CA . GLY A 1 658 ? -7.604 -15.382 -12.122 1.00 95.12 658 GLY A CA 1
ATOM 5336 C C . GLY A 1 658 ? -8.237 -15.911 -10.841 1.00 95.12 658 GLY A C 1
ATOM 5337 O O . GLY A 1 658 ? -8.744 -17.031 -10.812 1.00 95.12 658 GLY A O 1
ATOM 5338 N N . VAL A 1 659 ? -8.336 -15.055 -9.820 1.00 97.50 659 VAL A N 1
ATOM 5339 C CA . VAL A 1 659 ? -8.949 -15.413 -8.532 1.00 97.50 659 VAL A CA 1
ATOM 5340 C C . VAL A 1 659 ? -10.439 -15.754 -8.672 1.00 97.50 659 VAL A C 1
ATOM 5342 O O . VAL A 1 659 ? -10.922 -16.687 -8.028 1.00 97.50 659 VAL A O 1
ATOM 5345 N N . VAL A 1 660 ? -11.180 -15.047 -9.532 1.00 96.88 660 VAL A N 1
ATOM 5346 C CA . VAL A 1 660 ? -12.579 -15.386 -9.848 1.00 96.88 660 VAL A CA 1
ATOM 5347 C C . VAL A 1 660 ? -12.670 -16.751 -10.537 1.00 96.88 660 VAL A C 1
ATOM 5349 O O . VAL A 1 660 ? -13.474 -17.586 -10.119 1.00 96.88 660 VAL A O 1
ATOM 5352 N N . GLY A 1 661 ? -11.820 -17.021 -11.533 1.00 96.69 661 GLY A N 1
ATOM 5353 C CA . GLY A 1 661 ? -11.740 -18.327 -12.198 1.00 96.69 661 GLY A CA 1
ATOM 5354 C C . GLY A 1 661 ? -11.435 -19.465 -11.221 1.00 96.69 661 GLY A C 1
ATOM 5355 O O . GLY A 1 661 ? -12.104 -20.505 -11.245 1.00 96.69 661 GLY A O 1
ATOM 5356 N N . LEU A 1 662 ? -10.517 -19.231 -10.280 1.00 98.12 662 LEU A N 1
ATOM 5357 C CA . LEU A 1 662 ? -10.199 -20.160 -9.199 1.00 98.12 662 LEU A CA 1
ATOM 5358 C C . LEU A 1 662 ? -11.415 -20.418 -8.292 1.00 98.12 662 LEU A C 1
ATOM 5360 O O . LEU A 1 662 ? -11.745 -21.574 -8.012 1.00 98.12 662 LEU A O 1
ATOM 5364 N N . ALA A 1 663 ? -12.128 -19.366 -7.876 1.00 97.31 663 ALA A N 1
ATOM 5365 C CA . ALA A 1 663 ? -13.337 -19.482 -7.057 1.00 97.31 663 ALA A CA 1
ATOM 5366 C C . ALA A 1 663 ? -14.449 -20.279 -7.762 1.00 97.31 663 ALA A C 1
ATOM 5368 O O . ALA A 1 663 ? -15.123 -21.109 -7.137 1.00 97.31 663 ALA A O 1
ATOM 5369 N N . LYS A 1 664 ? -14.637 -20.059 -9.069 1.00 97.75 664 LYS A N 1
ATOM 5370 C CA . LYS A 1 664 ? -15.552 -20.848 -9.910 1.00 97.75 664 LYS A CA 1
ATOM 5371 C C . LYS A 1 664 ? -15.082 -22.295 -10.053 1.00 97.75 664 LYS A C 1
ATOM 5373 O O . LYS A 1 664 ? -15.889 -23.215 -9.935 1.00 97.75 664 LYS A O 1
ATOM 5378 N N . GLY A 1 665 ? -13.778 -22.514 -10.211 1.00 97.50 665 GLY A N 1
ATOM 5379 C CA . GLY A 1 665 ? -13.150 -23.835 -10.274 1.00 97.50 665 GLY A CA 1
ATOM 5380 C C . GLY A 1 665 ? -13.428 -24.688 -9.049 1.00 97.50 665 GLY A C 1
ATOM 5381 O O . GLY A 1 665 ? -13.959 -25.792 -9.169 1.00 97.50 665 GLY A O 1
ATOM 5382 N N . LEU A 1 666 ? -13.148 -24.142 -7.863 1.00 98.00 666 LEU A N 1
ATOM 5383 C CA . LEU A 1 666 ? -13.417 -24.805 -6.585 1.00 98.00 666 LEU A CA 1
ATOM 5384 C C . LEU A 1 666 ? -14.902 -25.173 -6.434 1.00 98.00 666 LEU A C 1
ATOM 5386 O O . LEU A 1 666 ? -15.226 -26.259 -5.950 1.00 98.00 666 LEU A O 1
ATOM 5390 N N . ARG A 1 667 ? -15.817 -24.323 -6.913 1.00 96.06 667 ARG A N 1
ATOM 5391 C CA . ARG A 1 667 ? -17.258 -24.620 -6.907 1.00 96.06 667 ARG A CA 1
ATOM 5392 C C . ARG A 1 667 ? -17.659 -25.680 -7.924 1.00 96.06 667 ARG A C 1
ATOM 5394 O O . ARG A 1 667 ? -18.426 -26.575 -7.570 1.00 96.06 667 ARG A O 1
ATOM 5401 N N . LYS A 1 668 ? -17.102 -25.654 -9.138 1.00 96.88 668 LYS A N 1
ATOM 5402 C CA . LYS A 1 668 ? -17.331 -26.685 -10.166 1.00 96.88 668 LYS A CA 1
ATOM 5403 C C . LYS A 1 668 ? -16.971 -28.076 -9.659 1.00 96.88 668 LYS A C 1
ATOM 5405 O O . LYS A 1 668 ? -17.715 -29.030 -9.880 1.00 96.88 668 LYS A O 1
ATOM 5410 N N . VAL A 1 669 ? -15.860 -28.183 -8.931 1.00 96.25 669 VAL A N 1
ATOM 5411 C CA . VAL A 1 669 ? -15.404 -29.446 -8.331 1.00 96.25 669 VAL A CA 1
ATOM 5412 C C . VAL A 1 669 ? -16.056 -29.745 -6.979 1.00 96.25 669 VAL A C 1
ATOM 5414 O O . VAL A 1 669 ? -15.703 -30.730 -6.331 1.00 96.25 669 VAL A O 1
ATOM 5417 N N . LYS A 1 670 ? -17.028 -28.926 -6.559 1.00 95.00 670 LYS A N 1
ATOM 5418 C CA . LYS A 1 670 ? -17.797 -29.083 -5.319 1.00 95.00 670 LYS A CA 1
ATOM 5419 C C . LYS A 1 670 ? -16.902 -29.177 -4.080 1.00 95.00 670 LYS A C 1
ATOM 5421 O O . LYS A 1 670 ? -17.151 -30.016 -3.218 1.00 95.00 670 LYS A O 1
ATOM 5426 N N . SER A 1 671 ? -15.862 -28.341 -4.019 1.00 94.38 671 SER A N 1
ATOM 5427 C CA . SER A 1 671 ? -15.053 -28.165 -2.808 1.00 94.38 671 SER A CA 1
ATOM 5428 C C . SER A 1 671 ? -15.963 -27.904 -1.609 1.00 94.38 671 SER A C 1
ATOM 5430 O O . SER A 1 671 ? -16.872 -27.070 -1.680 1.00 94.38 671 SER A O 1
ATOM 5432 N N . ALA A 1 672 ? -15.714 -28.606 -0.506 1.00 90.50 672 ALA A N 1
ATOM 5433 C CA . ALA A 1 672 ? -16.407 -28.365 0.756 1.00 90.50 672 ALA A CA 1
ATOM 5434 C C . ALA A 1 672 ? -15.880 -27.120 1.490 1.00 90.50 672 ALA A C 1
ATOM 5436 O O . ALA A 1 672 ? -16.537 -26.627 2.409 1.00 90.50 672 ALA A O 1
ATOM 5437 N N . TYR A 1 673 ? -14.703 -26.621 1.101 1.00 90.88 673 TYR A N 1
ATOM 5438 C CA . TYR A 1 673 ? -13.957 -25.606 1.837 1.00 90.88 673 TYR A CA 1
ATOM 5439 C C . TYR A 1 673 ? -13.968 -24.245 1.124 1.00 90.88 673 TYR A C 1
ATOM 5441 O O . TYR A 1 673 ? -13.927 -24.183 -0.111 1.00 90.88 673 TYR A O 1
ATOM 5449 N N . PRO A 1 674 ? -14.001 -23.134 1.882 1.00 92.00 674 PRO A N 1
ATOM 5450 C CA . PRO A 1 674 ? -14.061 -21.795 1.309 1.00 92.00 674 PRO A CA 1
ATOM 5451 C C . PRO A 1 674 ? -12.713 -21.356 0.720 1.00 92.00 674 PRO A C 1
ATOM 5453 O O . PRO A 1 674 ? -11.660 -21.846 1.130 1.00 92.00 674 PRO A O 1
ATOM 5456 N N . LEU A 1 675 ? -12.754 -20.352 -0.163 1.00 96.19 675 LEU A N 1
ATOM 5457 C CA . LEU A 1 675 ? -11.575 -19.621 -0.631 1.00 96.19 675 LEU A CA 1
ATOM 5458 C C . LEU A 1 675 ? -11.392 -18.330 0.180 1.00 96.19 675 LEU A C 1
ATOM 5460 O O . LEU A 1 675 ? -12.294 -17.489 0.248 1.00 96.19 675 LEU A O 1
ATOM 5464 N N . VAL A 1 676 ? -10.232 -18.183 0.815 1.00 96.56 676 VAL A N 1
ATOM 5465 C CA . VAL A 1 676 ? -9.757 -16.940 1.433 1.00 96.56 676 VAL A CA 1
ATOM 5466 C C . VAL A 1 676 ? -8.874 -16.206 0.430 1.00 96.56 676 VAL A C 1
ATOM 5468 O O . VAL A 1 676 ? -7.985 -16.808 -0.162 1.00 96.56 676 VAL A O 1
ATOM 5471 N N . VAL A 1 677 ? -9.091 -14.908 0.247 1.00 96.44 677 VAL A N 1
ATOM 5472 C CA . VAL A 1 677 ? -8.248 -14.066 -0.607 1.00 96.44 677 VAL A CA 1
ATOM 5473 C C . VAL A 1 677 ? -7.530 -13.068 0.287 1.00 96.44 677 VAL A C 1
ATOM 5475 O O . VAL A 1 677 ? -8.152 -12.130 0.786 1.00 96.44 677 VAL A O 1
ATOM 5478 N N . ALA A 1 678 ? -6.241 -13.303 0.522 1.00 94.00 678 ALA A N 1
ATOM 5479 C CA . ALA A 1 678 ? -5.358 -12.359 1.190 1.00 94.00 678 ALA A CA 1
ATOM 5480 C C . ALA A 1 678 ? -5.081 -11.189 0.238 1.00 94.00 678 ALA A C 1
ATOM 5482 O O . ALA A 1 678 ? -4.612 -11.421 -0.876 1.00 94.00 678 ALA A O 1
ATOM 5483 N N . ILE A 1 679 ? -5.388 -9.958 0.642 1.00 85.38 679 ILE A N 1
ATOM 5484 C CA . ILE A 1 679 ? -5.218 -8.777 -0.210 1.00 85.38 679 ILE A CA 1
ATOM 5485 C C . ILE A 1 679 ? -4.345 -7.713 0.434 1.00 85.38 679 ILE A C 1
ATOM 5487 O O . ILE A 1 679 ? -4.425 -7.498 1.641 1.00 85.38 679 ILE A O 1
ATOM 5491 N N . LEU A 1 680 ? -3.546 -7.025 -0.378 1.00 80.50 680 LEU A N 1
ATOM 5492 C CA . LEU A 1 680 ? -2.872 -5.803 0.051 1.00 80.50 680 LEU A CA 1
ATOM 5493 C C . LEU A 1 680 ? -3.824 -4.591 0.022 1.00 80.50 680 LEU A C 1
ATOM 5495 O O . LEU A 1 680 ? -4.839 -4.618 -0.687 1.00 80.50 680 LEU A O 1
ATOM 5499 N N . PRO A 1 681 ? -3.511 -3.511 0.770 1.00 74.75 681 PRO A N 1
ATOM 5500 C CA . PRO A 1 681 ? -4.339 -2.303 0.808 1.00 74.75 681 PRO A CA 1
ATOM 5501 C C . PRO A 1 681 ? -4.553 -1.650 -0.567 1.00 74.75 681 PRO A C 1
ATOM 5503 O O . PRO A 1 681 ? -5.584 -1.021 -0.792 1.00 74.75 681 PRO A O 1
ATOM 5506 N N . ASP A 1 682 ? -3.618 -1.848 -1.498 1.00 73.75 682 ASP A N 1
ATOM 5507 C CA . ASP A 1 682 ? -3.622 -1.294 -2.856 1.00 73.75 682 ASP A CA 1
ATOM 5508 C C . ASP A 1 682 ? -4.624 -1.963 -3.820 1.00 73.75 682 ASP A C 1
ATOM 5510 O O . ASP A 1 682 ? -4.825 -1.473 -4.933 1.00 73.75 682 ASP A O 1
ATOM 5514 N N . VAL A 1 683 ? -5.288 -3.052 -3.413 1.00 70.81 683 VAL A N 1
ATOM 5515 C CA . VAL A 1 683 ? -6.342 -3.690 -4.214 1.00 70.81 683 VAL A CA 1
ATOM 5516 C C . VAL A 1 683 ? -7.593 -2.795 -4.248 1.00 70.81 683 VAL A C 1
ATOM 5518 O O . VAL A 1 683 ? -8.164 -2.522 -3.186 1.00 70.81 683 VAL A O 1
ATOM 5521 N N . PRO A 1 684 ? -8.089 -2.382 -5.434 1.00 69.12 684 PRO A N 1
ATOM 5522 C CA . PRO A 1 684 ? -9.249 -1.501 -5.555 1.00 69.12 684 PRO A CA 1
ATOM 5523 C C . PRO A 1 684 ? -10.525 -2.076 -4.939 1.00 69.12 684 PRO A C 1
ATOM 5525 O O . PRO A 1 684 ? -10.805 -3.272 -5.035 1.00 69.12 684 PRO A O 1
ATOM 5528 N N . GLU A 1 685 ? -11.364 -1.198 -4.393 1.00 72.31 685 GLU A N 1
ATOM 5529 C CA . GLU A 1 685 ? -12.664 -1.557 -3.810 1.00 72.31 685 GLU A CA 1
ATOM 5530 C C . GLU A 1 685 ? -13.583 -2.296 -4.799 1.00 72.31 685 GLU A C 1
ATOM 5532 O O . GLU A 1 685 ? -14.326 -3.197 -4.414 1.00 72.31 685 GLU A O 1
ATOM 5537 N N . GLU A 1 686 ? -13.494 -1.982 -6.092 1.00 76.50 686 GLU A N 1
ATOM 5538 C CA . GLU A 1 686 ? -14.195 -2.719 -7.147 1.00 76.50 686 GLU A CA 1
ATOM 5539 C C . GLU A 1 686 ? -13.796 -4.202 -7.180 1.00 76.50 686 GLU A C 1
ATOM 5541 O O . GLU A 1 686 ? -14.663 -5.076 -7.139 1.00 76.50 686 GLU A O 1
ATOM 5546 N N . HIS A 1 687 ? -12.495 -4.505 -7.172 1.00 81.38 687 HIS A N 1
ATOM 5547 C CA . HIS A 1 687 ? -11.999 -5.883 -7.159 1.00 81.38 687 HIS A CA 1
ATOM 5548 C C . HIS A 1 687 ? -12.431 -6.611 -5.886 1.00 81.38 687 HIS A C 1
ATOM 5550 O O . HIS A 1 687 ? -12.871 -7.759 -5.947 1.00 81.38 687 HIS A O 1
ATOM 5556 N N . ARG A 1 688 ? -12.390 -5.931 -4.734 1.00 83.75 688 ARG A N 1
ATOM 5557 C CA . ARG A 1 688 ? -12.865 -6.481 -3.454 1.00 83.75 688 ARG A CA 1
ATOM 5558 C C . ARG A 1 688 ? -14.337 -6.883 -3.535 1.00 83.75 688 ARG A C 1
ATOM 5560 O O . ARG A 1 688 ? -14.690 -7.994 -3.143 1.00 83.75 688 ARG A O 1
ATOM 5567 N N . ARG A 1 689 ? -15.188 -6.021 -4.102 1.00 75.88 689 ARG A N 1
ATOM 5568 C CA . ARG A 1 689 ? -16.617 -6.304 -4.313 1.00 75.88 689 ARG A CA 1
ATOM 5569 C C . ARG A 1 689 ? -16.842 -7.468 -5.267 1.00 75.88 689 ARG A C 1
ATOM 5571 O O . ARG A 1 689 ? -17.683 -8.313 -4.971 1.00 75.88 689 ARG A O 1
ATOM 5578 N N . ILE A 1 690 ? -16.080 -7.550 -6.359 1.00 80.56 690 ILE A N 1
ATOM 5579 C CA . ILE A 1 690 ? -16.139 -8.680 -7.297 1.00 80.56 690 ILE A CA 1
ATOM 5580 C C . ILE A 1 690 ? -15.832 -9.989 -6.561 1.00 80.56 690 ILE A C 1
ATOM 5582 O O . ILE A 1 690 ? -16.621 -10.930 -6.631 1.00 80.56 690 ILE A O 1
ATOM 5586 N N . LEU A 1 691 ? -14.749 -10.038 -5.785 1.00 85.44 691 LEU A N 1
ATOM 5587 C CA . LEU A 1 691 ? -14.367 -11.227 -5.020 1.00 85.44 691 LEU A CA 1
ATOM 5588 C C . LEU A 1 691 ? -15.445 -11.638 -4.006 1.00 85.44 691 LEU A C 1
ATOM 5590 O O . LEU A 1 691 ? -15.826 -12.807 -3.953 1.00 85.44 691 LEU A O 1
ATOM 5594 N N . VAL A 1 692 ? -15.984 -10.680 -3.245 1.00 77.88 692 VAL A N 1
ATOM 5595 C CA . VAL A 1 692 ? -17.084 -10.933 -2.297 1.00 77.88 692 VAL A CA 1
ATOM 5596 C C . VAL A 1 692 ? -18.336 -11.433 -3.024 1.00 77.88 692 VAL A C 1
ATOM 5598 O O . VAL A 1 692 ? -18.973 -12.382 -2.566 1.00 77.88 692 VAL A O 1
ATOM 5601 N N . SER A 1 693 ? -18.669 -10.856 -4.182 1.00 79.06 693 SER A N 1
ATOM 5602 C CA . SER A 1 693 ? -19.817 -11.284 -4.993 1.00 79.06 693 SER A CA 1
ATOM 5603 C C . SER A 1 693 ? -19.681 -12.714 -5.525 1.00 79.06 693 SER A C 1
ATOM 5605 O O . SER A 1 693 ? -20.686 -13.362 -5.786 1.00 79.06 693 SER A O 1
ATOM 5607 N N . GLN A 1 694 ? -18.451 -13.229 -5.619 1.00 88.38 694 GLN A N 1
ATOM 5608 C CA . GLN A 1 694 ? -18.133 -14.599 -6.029 1.00 88.38 694 GLN A CA 1
ATOM 5609 C C . GLN A 1 694 ? -18.022 -15.577 -4.844 1.00 88.38 694 GLN A C 1
ATOM 5611 O O . GLN A 1 694 ? -17.642 -16.736 -5.025 1.00 88.38 694 GLN A O 1
ATOM 5616 N N . GLY A 1 695 ? -18.384 -15.137 -3.632 1.00 79.62 695 GLY A N 1
ATOM 5617 C CA . GLY A 1 695 ? -18.388 -15.960 -2.421 1.00 79.62 695 GLY A CA 1
ATOM 5618 C C . GLY A 1 695 ? -17.008 -16.159 -1.787 1.00 79.62 695 GLY A C 1
ATOM 5619 O O . GLY A 1 695 ? -16.868 -16.990 -0.886 1.00 79.62 695 GLY A O 1
ATOM 5620 N N . CYS A 1 696 ? -15.988 -15.421 -2.233 1.00 84.62 696 CYS A N 1
ATOM 5621 C CA . CYS A 1 696 ? -14.674 -15.417 -1.598 1.00 84.62 696 CYS A CA 1
ATOM 5622 C C . CYS A 1 696 ? -14.737 -14.684 -0.258 1.00 84.62 696 CYS A C 1
ATOM 5624 O O . CYS A 1 696 ? -15.437 -13.676 -0.131 1.00 84.62 696 CYS A O 1
ATOM 5626 N N . ILE A 1 697 ? -13.938 -15.119 0.722 1.00 84.81 697 ILE A N 1
ATOM 5627 C CA . ILE A 1 697 ? -13.708 -14.289 1.904 1.00 84.81 697 ILE A CA 1
ATOM 5628 C C . ILE A 1 697 ? -12.423 -13.496 1.747 1.00 84.81 697 ILE A C 1
ATOM 5630 O O . ILE A 1 697 ? -11.328 -14.051 1.747 1.00 84.81 697 ILE A O 1
ATOM 5634 N N . VAL A 1 698 ? -12.588 -12.187 1.629 1.00 79.12 698 VAL A N 1
ATOM 5635 C CA . VAL A 1 698 ? -11.509 -11.225 1.446 1.00 79.12 698 VAL A CA 1
ATOM 5636 C C . VAL A 1 698 ? -10.914 -10.854 2.805 1.00 79.12 698 VAL A C 1
ATOM 5638 O O . VAL A 1 698 ? -11.644 -10.451 3.711 1.00 79.12 698 VAL A O 1
ATOM 5641 N N . ARG A 1 699 ? -9.593 -10.993 2.951 1.00 82.62 699 ARG A N 1
ATOM 5642 C CA . ARG A 1 699 ? -8.838 -10.645 4.160 1.00 82.62 699 ARG A CA 1
ATOM 5643 C C . ARG A 1 699 ? -7.707 -9.696 3.792 1.00 82.62 699 ARG A C 1
ATOM 5645 O O . ARG A 1 699 ? -6.766 -10.093 3.116 1.00 82.62 699 ARG A O 1
ATOM 5652 N N . GLU A 1 700 ? -7.807 -8.451 4.237 1.00 86.00 700 GLU A N 1
ATOM 5653 C CA . GLU A 1 700 ? -6.713 -7.491 4.092 1.00 86.00 700 GLU A CA 1
ATOM 5654 C C . GLU A 1 700 ? -5.537 -7.879 4.998 1.00 86.00 700 GLU A C 1
ATOM 5656 O O . GLU A 1 700 ? -5.745 -8.321 6.133 1.00 86.00 700 GLU A O 1
ATOM 5661 N N . ILE A 1 701 ? -4.320 -7.764 4.469 1.00 80.44 701 ILE A N 1
ATOM 5662 C CA . ILE A 1 701 ? -3.061 -8.056 5.152 1.00 80.44 701 ILE A CA 1
ATOM 5663 C C . ILE A 1 701 ? -2.069 -6.910 4.959 1.00 80.44 701 ILE A C 1
ATOM 5665 O O . ILE A 1 701 ? -2.076 -6.221 3.941 1.00 80.44 701 ILE A O 1
ATOM 5669 N N . GLU A 1 702 ? -1.180 -6.741 5.934 1.00 79.69 702 GLU A N 1
ATOM 5670 C CA . GLU A 1 702 ? -0.156 -5.702 5.885 1.00 79.69 702 GLU A CA 1
ATOM 5671 C C . GLU A 1 702 ? 0.998 -6.076 4.937 1.00 79.69 702 GLU A C 1
ATOM 5673 O O . GLU A 1 702 ? 1.463 -7.229 4.951 1.00 79.69 702 GLU A O 1
ATOM 5678 N N . PRO A 1 703 ? 1.529 -5.108 4.164 1.00 79.75 703 PRO A N 1
ATOM 5679 C CA . PRO A 1 703 ? 2.746 -5.291 3.385 1.00 79.75 703 PRO A CA 1
ATOM 5680 C C . PRO A 1 703 ? 3.921 -5.821 4.232 1.00 79.75 703 PRO A C 1
ATOM 5682 O O . PRO A 1 703 ? 4.096 -5.440 5.394 1.00 79.75 703 PRO A O 1
ATOM 5685 N N . VAL A 1 704 ? 4.745 -6.708 3.665 1.00 80.81 704 VAL A N 1
ATOM 5686 C CA . VAL A 1 704 ? 5.983 -7.201 4.296 1.00 80.81 704 VAL A CA 1
ATOM 5687 C C . VAL A 1 704 ? 7.170 -6.618 3.545 1.00 80.81 704 VAL A C 1
ATOM 5689 O O . VAL A 1 704 ? 7.430 -6.980 2.403 1.00 80.81 704 VAL A O 1
ATOM 5692 N N . TYR A 1 705 ? 7.901 -5.711 4.189 1.00 73.44 705 TYR A N 1
ATOM 5693 C CA . TYR A 1 705 ? 9.040 -5.036 3.573 1.00 73.44 705 TYR A CA 1
ATOM 5694 C C . TYR A 1 705 ? 10.341 -5.824 3.780 1.00 73.44 705 TYR A C 1
ATOM 5696 O O . TYR A 1 705 ? 10.608 -6.268 4.902 1.00 73.44 705 TYR A O 1
ATOM 5704 N N . PRO A 1 706 ? 11.178 -5.984 2.736 1.00 66.62 706 PRO A N 1
ATOM 5705 C CA . PRO A 1 706 ? 12.527 -6.504 2.915 1.00 66.62 706 PRO A CA 1
ATOM 5706 C C . PRO A 1 706 ? 13.387 -5.508 3.721 1.00 66.62 706 PRO A C 1
ATOM 5708 O O . PRO A 1 706 ? 13.093 -4.311 3.731 1.00 66.62 706 PRO A O 1
ATOM 5711 N N . PRO A 1 707 ? 14.475 -5.961 4.370 1.00 60.41 707 PRO A N 1
ATOM 5712 C CA . PRO A 1 707 ? 15.395 -5.081 5.093 1.00 60.41 707 PRO A CA 1
ATOM 5713 C C . PRO A 1 707 ? 15.956 -3.946 4.220 1.00 60.41 707 PRO A C 1
ATOM 5715 O O . PRO A 1 707 ? 16.391 -4.179 3.089 1.00 60.41 707 PRO A O 1
ATOM 5718 N N . GLU A 1 708 ? 16.020 -2.731 4.783 1.00 53.16 708 GLU A N 1
ATOM 5719 C CA . GLU A 1 708 ? 16.412 -1.479 4.099 1.00 53.16 708 GLU A CA 1
ATOM 5720 C C . GLU A 1 708 ? 17.790 -1.538 3.414 1.00 53.16 708 GLU A C 1
ATOM 5722 O O . GLU A 1 708 ? 18.043 -0.842 2.431 1.00 53.16 708 GLU A O 1
ATOM 5727 N N . ASN A 1 709 ? 18.681 -2.412 3.886 1.00 48.62 709 ASN A N 1
ATOM 5728 C CA . ASN A 1 709 ? 20.093 -2.404 3.508 1.00 48.62 709 ASN A CA 1
ATOM 5729 C C . ASN A 1 709 ? 20.413 -3.142 2.196 1.00 48.62 709 ASN A C 1
ATOM 5731 O O . ASN A 1 709 ? 21.589 -3.226 1.843 1.00 48.62 709 ASN A O 1
ATOM 5735 N N . GLN A 1 710 ? 19.431 -3.729 1.497 1.00 45.56 710 GLN A N 1
ATOM 5736 C CA . GLN A 1 710 ? 19.734 -4.660 0.394 1.00 45.56 710 GLN A CA 1
ATOM 5737 C C . GLN A 1 710 ? 18.976 -4.435 -0.924 1.00 45.56 710 GLN A C 1
ATOM 5739 O O . GLN A 1 710 ? 19.369 -5.023 -1.928 1.00 45.56 710 GLN A O 1
ATOM 5744 N N . THR A 1 711 ? 17.930 -3.597 -0.993 1.00 46.81 711 THR A N 1
ATOM 5745 C CA . THR A 1 711 ? 17.098 -3.499 -2.217 1.00 46.81 711 THR A CA 1
ATOM 5746 C C . THR A 1 711 ? 16.522 -2.101 -2.493 1.00 46.81 711 THR A C 1
ATOM 5748 O O . THR A 1 711 ? 15.314 -1.935 -2.585 1.00 46.81 711 THR A O 1
ATOM 5751 N N . GLN A 1 712 ? 17.359 -1.080 -2.723 1.00 39.97 712 GLN A N 1
ATOM 5752 C CA . GLN A 1 712 ? 16.874 0.280 -3.058 1.00 39.97 712 GLN A CA 1
ATOM 5753 C C . GLN A 1 712 ? 16.005 0.373 -4.335 1.00 39.97 712 GLN A C 1
ATOM 5755 O O . GLN A 1 712 ? 15.255 1.333 -4.475 1.00 39.97 712 GLN A O 1
ATOM 5760 N N . PHE A 1 713 ? 16.065 -0.604 -5.251 1.00 38.34 713 PHE A N 1
ATOM 5761 C CA . PHE A 1 713 ? 15.418 -0.508 -6.574 1.00 38.34 713 PHE A CA 1
ATOM 5762 C C . PHE A 1 713 ? 14.414 -1.632 -6.897 1.00 38.34 713 PHE A C 1
ATOM 5764 O O . PHE A 1 713 ? 13.785 -1.609 -7.953 1.00 38.34 713 PHE A O 1
ATOM 5771 N N . ALA A 1 714 ? 14.220 -2.594 -5.984 1.00 49.94 714 ALA A N 1
ATOM 5772 C CA . ALA A 1 714 ? 13.376 -3.781 -6.190 1.00 49.94 714 ALA A CA 1
ATOM 5773 C C . ALA A 1 714 ? 12.272 -3.957 -5.125 1.00 49.94 714 ALA A C 1
ATOM 5775 O O . ALA A 1 714 ? 11.630 -5.007 -5.071 1.00 49.94 714 ALA A O 1
ATOM 5776 N N . MET A 1 715 ? 12.030 -2.937 -4.288 1.00 56.47 715 MET A N 1
ATOM 5777 C CA . MET A 1 715 ? 11.148 -3.049 -3.118 1.00 56.47 715 MET A CA 1
ATOM 5778 C C . MET A 1 715 ? 9.743 -3.558 -3.460 1.00 56.47 715 MET A C 1
ATOM 5780 O O . MET A 1 715 ? 9.264 -4.437 -2.762 1.00 56.47 715 MET A O 1
ATOM 5784 N N . ALA A 1 716 ? 9.097 -3.093 -4.536 1.00 59.09 716 ALA A N 1
ATOM 5785 C CA . ALA A 1 716 ? 7.710 -3.479 -4.830 1.00 59.09 716 ALA A CA 1
ATOM 5786 C C . ALA A 1 716 ? 7.538 -4.983 -5.129 1.00 59.09 716 ALA A C 1
ATOM 5788 O O . ALA A 1 716 ? 6.636 -5.612 -4.584 1.00 59.09 716 ALA A O 1
ATOM 5789 N N . TYR A 1 717 ? 8.425 -5.580 -5.937 1.00 63.94 717 TYR A N 1
ATOM 5790 C CA . TYR A 1 717 ? 8.388 -7.019 -6.239 1.00 63.94 717 TYR A CA 1
ATOM 5791 C C . TYR A 1 717 ? 8.563 -7.859 -4.970 1.00 63.94 717 TYR A C 1
ATOM 5793 O O . TYR A 1 717 ? 7.801 -8.793 -4.728 1.00 63.94 717 TYR A O 1
ATOM 5801 N N . TYR A 1 718 ? 9.538 -7.502 -4.132 1.00 74.12 718 TYR A N 1
ATOM 5802 C CA . TYR A 1 718 ? 9.781 -8.204 -2.874 1.00 74.12 718 TYR A CA 1
ATOM 5803 C C . TYR A 1 718 ? 8.663 -7.981 -1.857 1.00 74.12 718 TYR A C 1
ATOM 5805 O O . TYR A 1 718 ? 8.287 -8.925 -1.176 1.00 74.12 718 TYR A O 1
ATOM 5813 N N . VAL A 1 719 ? 8.090 -6.777 -1.785 1.00 74.69 719 VAL A N 1
ATOM 5814 C CA . VAL A 1 719 ? 6.951 -6.478 -0.908 1.00 74.69 719 VAL A CA 1
ATOM 5815 C C . VAL A 1 719 ? 5.753 -7.345 -1.270 1.00 74.69 719 VAL A C 1
ATOM 5817 O O . VAL A 1 719 ? 5.202 -8.010 -0.401 1.00 74.69 719 VAL A O 1
ATOM 5820 N N . ILE A 1 720 ? 5.391 -7.404 -2.553 1.00 78.75 720 ILE A N 1
ATOM 5821 C CA . ILE A 1 720 ? 4.263 -8.213 -3.031 1.00 78.75 720 ILE A CA 1
ATOM 5822 C C . ILE A 1 720 ? 4.484 -9.696 -2.701 1.00 78.75 720 ILE A C 1
ATOM 5824 O O . ILE A 1 720 ? 3.607 -10.340 -2.128 1.00 78.75 720 ILE A O 1
ATOM 5828 N N . ASN A 1 721 ? 5.659 -10.238 -3.020 1.00 84.69 721 ASN A N 1
ATOM 5829 C CA . ASN A 1 721 ? 5.933 -11.662 -2.846 1.00 84.69 721 ASN A CA 1
ATOM 5830 C C . ASN A 1 721 ? 6.122 -12.069 -1.378 1.00 84.69 721 ASN A C 1
ATOM 5832 O O . ASN A 1 721 ? 5.542 -13.060 -0.938 1.00 84.69 721 ASN A O 1
ATOM 5836 N N . TYR A 1 722 ? 6.857 -11.294 -0.577 1.00 90.31 722 TYR A N 1
ATOM 5837 C CA . TYR A 1 722 ? 7.020 -11.582 0.852 1.00 90.31 722 TYR A CA 1
ATOM 5838 C C . TYR A 1 722 ? 5.748 -11.322 1.657 1.00 90.31 722 TYR A C 1
ATOM 5840 O O . TYR A 1 722 ? 5.554 -11.943 2.702 1.00 90.31 722 TYR A O 1
ATOM 5848 N N . SER A 1 723 ? 4.822 -10.495 1.167 1.00 89.69 723 SER A N 1
ATOM 5849 C CA . SER A 1 723 ? 3.497 -10.368 1.777 1.00 89.69 723 SER A CA 1
ATOM 5850 C C . SER A 1 723 ? 2.699 -11.667 1.771 1.00 89.69 723 SER A C 1
ATOM 5852 O O . SER A 1 723 ? 1.871 -11.852 2.663 1.00 89.69 723 SER A O 1
ATOM 5854 N N . LYS A 1 724 ? 2.998 -12.621 0.875 1.00 94.44 724 LYS A N 1
ATOM 5855 C CA . LYS A 1 724 ? 2.412 -13.969 0.932 1.00 94.44 724 LYS A CA 1
ATOM 5856 C C . LYS A 1 724 ? 2.698 -14.666 2.265 1.00 94.44 724 LYS A C 1
ATOM 5858 O O . LYS A 1 724 ? 1.877 -15.459 2.700 1.00 94.44 724 LYS A O 1
ATOM 5863 N N . LEU A 1 725 ? 3.782 -14.336 2.975 1.00 95.69 725 LEU A N 1
ATOM 5864 C CA . LEU A 1 725 ? 4.106 -14.931 4.281 1.00 95.69 725 LEU A CA 1
ATOM 5865 C C . LEU A 1 725 ? 3.047 -14.638 5.360 1.00 95.69 725 LEU A C 1
ATOM 5867 O O . LEU A 1 725 ? 2.915 -15.396 6.318 1.00 95.69 725 LEU A O 1
ATOM 5871 N N . ARG A 1 726 ? 2.233 -13.587 5.192 1.00 94.31 726 ARG A N 1
ATOM 5872 C CA . ARG A 1 726 ? 1.128 -13.238 6.105 1.00 94.31 726 ARG A CA 1
ATOM 5873 C C . ARG A 1 726 ? 0.043 -14.315 6.178 1.00 94.31 726 ARG A C 1
ATOM 5875 O O . ARG A 1 726 ? -0.703 -14.365 7.149 1.00 94.31 726 ARG A O 1
ATOM 5882 N N . ILE A 1 727 ? -0.033 -15.228 5.208 1.00 95.88 727 ILE A N 1
ATOM 5883 C CA . ILE A 1 727 ? -1.009 -16.329 5.248 1.00 95.88 727 ILE A CA 1
ATOM 5884 C C . ILE A 1 727 ? -0.751 -17.315 6.405 1.00 95.88 727 ILE A C 1
ATOM 5886 O O . ILE A 1 727 ? -1.640 -18.097 6.745 1.00 95.88 727 ILE A O 1
ATOM 5890 N N . TRP A 1 728 ? 0.431 -17.293 7.036 1.00 96.31 728 TRP A N 1
ATOM 5891 C CA . TRP A 1 728 ? 0.687 -18.047 8.270 1.00 96.31 728 TRP A CA 1
ATOM 5892 C C . TRP A 1 728 ? 0.010 -17.434 9.506 1.00 96.31 728 TRP A C 1
ATOM 5894 O O . TRP A 1 728 ? -0.193 -18.147 10.485 1.00 96.31 728 TRP A O 1
ATOM 5904 N N . GLU A 1 729 ? -0.438 -16.174 9.448 1.00 90.00 729 GLU A N 1
ATOM 5905 C CA . GLU A 1 729 ? -1.252 -15.527 10.493 1.00 90.00 729 GLU A CA 1
ATOM 5906 C C . GLU A 1 729 ? -2.732 -15.962 10.442 1.00 90.00 729 GLU A C 1
ATOM 5908 O O . GLU A 1 729 ? -3.571 -15.466 11.201 1.00 90.00 729 GLU A O 1
ATOM 5913 N N . PHE A 1 730 ? -3.109 -16.856 9.519 1.00 86.00 730 PHE A N 1
ATOM 5914 C CA . PHE A 1 730 ? -4.495 -17.300 9.328 1.00 86.00 730 PHE A CA 1
ATOM 5915 C C . PHE A 1 730 ? -4.827 -18.488 10.246 1.00 86.00 730 PHE A C 1
ATOM 5917 O O . PHE A 1 730 ? -5.355 -19.518 9.828 1.00 86.00 730 PHE A O 1
ATOM 5924 N N . VAL A 1 731 ? -4.485 -18.326 11.524 1.00 84.94 731 VAL A N 1
ATOM 5925 C CA . VAL A 1 731 ? -4.554 -19.325 12.605 1.00 84.94 731 VAL A CA 1
ATOM 5926 C C . VAL A 1 731 ? -5.972 -19.746 13.008 1.00 84.94 731 VAL A C 1
ATOM 5928 O O . VAL A 1 731 ? -6.145 -20.631 13.838 1.00 84.94 731 VAL A O 1
ATOM 5931 N N . GLU A 1 732 ? -7.012 -19.191 12.381 1.00 76.56 732 GLU A N 1
ATOM 5932 C CA . GLU A 1 732 ? -8.363 -19.765 12.432 1.00 76.56 732 GLU A CA 1
ATOM 5933 C C . GLU A 1 732 ? -8.528 -21.072 11.659 1.00 76.56 732 GLU A C 1
ATOM 5935 O O . GLU A 1 732 ? -9.541 -21.755 11.811 1.00 76.56 732 GLU A O 1
ATOM 5940 N N . TYR A 1 733 ? -7.563 -21.402 10.803 1.00 82.88 733 TYR A N 1
ATOM 5941 C CA . TYR A 1 733 ? -7.524 -22.661 10.082 1.00 82.88 733 TYR A CA 1
ATOM 5942 C C . TYR A 1 733 ? -6.444 -23.548 10.676 1.00 82.88 733 TYR A C 1
ATOM 5944 O O . TYR A 1 733 ? -5.286 -23.164 10.777 1.00 82.88 733 TYR A O 1
ATOM 5952 N N . SER A 1 734 ? -6.809 -24.787 10.990 1.00 87.88 734 SER A N 1
ATOM 5953 C CA . SER A 1 734 ? -5.865 -25.828 11.378 1.00 87.88 734 SER A CA 1
ATOM 5954 C C . SER A 1 734 ? -5.016 -26.318 10.203 1.00 87.88 734 SER A C 1
ATOM 5956 O O . SER A 1 734 ? -4.011 -26.979 10.423 1.00 87.88 734 SER A O 1
ATOM 5958 N N . LYS A 1 735 ? -5.460 -26.110 8.954 1.00 94.38 735 LYS A N 1
ATOM 5959 C CA . LYS A 1 735 ? -4.705 -26.463 7.743 1.00 94.38 735 LYS A CA 1
ATOM 5960 C C . LYS A 1 735 ? -5.210 -25.690 6.536 1.00 94.38 735 LYS A C 1
ATOM 5962 O O . LYS A 1 735 ? -6.420 -25.561 6.350 1.00 94.38 735 LYS A O 1
ATOM 5967 N N . MET A 1 736 ? -4.297 -25.227 5.695 1.00 98.00 736 MET A N 1
ATOM 5968 C CA . MET A 1 736 ? -4.626 -24.459 4.501 1.00 98.00 736 MET A CA 1
ATOM 5969 C C . MET A 1 736 ? -3.932 -25.016 3.262 1.00 98.00 736 MET A C 1
ATOM 5971 O O . MET A 1 736 ? -2.860 -25.615 3.354 1.00 98.00 736 MET A O 1
ATOM 5975 N N . ILE A 1 737 ? -4.563 -24.815 2.105 1.00 98.56 737 ILE A N 1
ATOM 5976 C CA . ILE A 1 737 ? -3.963 -25.072 0.793 1.00 98.56 737 ILE A CA 1
ATOM 5977 C C . ILE A 1 737 ? -3.821 -23.726 0.091 1.00 98.56 737 ILE A C 1
ATOM 5979 O O . ILE A 1 737 ? -4.829 -23.099 -0.245 1.00 98.56 737 ILE A O 1
ATOM 5983 N N . TYR A 1 738 ? -2.582 -23.285 -0.100 1.00 98.62 738 TYR A N 1
ATOM 5984 C CA . TYR A 1 738 ? -2.274 -22.115 -0.907 1.00 98.62 738 TYR A CA 1
ATOM 5985 C C . TYR A 1 738 ? -2.382 -22.454 -2.392 1.00 98.62 738 TYR A C 1
ATOM 5987 O O . TYR A 1 738 ? -1.941 -23.526 -2.812 1.00 98.62 738 TYR A O 1
ATOM 5995 N N . LEU A 1 739 ? -2.975 -21.547 -3.164 1.00 98.25 739 LEU A N 1
ATOM 5996 C CA . LEU A 1 739 ? -3.066 -21.587 -4.619 1.00 98.25 739 LEU A CA 1
ATOM 5997 C C . LEU A 1 739 ? -2.806 -20.168 -5.139 1.00 98.25 739 LEU A C 1
ATOM 5999 O O . LEU A 1 739 ? -3.502 -19.245 -4.720 1.00 98.25 739 LEU A O 1
ATOM 6003 N N . ASP A 1 740 ? -1.833 -19.988 -6.031 1.00 96.56 740 ASP A N 1
ATOM 6004 C CA . ASP A 1 740 ? -1.609 -18.710 -6.713 1.00 96.56 740 ASP A CA 1
ATOM 6005 C C . ASP A 1 740 ? -2.848 -18.295 -7.536 1.00 96.56 740 ASP A C 1
ATOM 6007 O O . ASP A 1 740 ? -3.654 -19.120 -7.978 1.00 96.56 740 ASP A O 1
ATOM 6011 N N . GLY A 1 741 ? -3.001 -16.989 -7.772 1.00 92.12 741 GLY A N 1
ATOM 6012 C CA . GLY A 1 741 ? -4.150 -16.439 -8.502 1.00 92.12 741 GLY A CA 1
ATOM 6013 C C . GLY A 1 741 ? -4.241 -16.878 -9.970 1.00 92.12 741 GLY A C 1
ATOM 6014 O O . GLY A 1 741 ? -5.289 -16.720 -10.587 1.00 92.12 741 GLY A O 1
ATOM 6015 N N . ASP A 1 742 ? -3.173 -17.437 -10.536 1.00 93.75 742 ASP A N 1
ATOM 6016 C CA . ASP A 1 742 ? -3.110 -18.042 -11.871 1.00 93.75 742 ASP A CA 1
ATOM 6017 C C . ASP A 1 742 ? -3.131 -19.578 -11.837 1.00 93.75 742 ASP A C 1
ATOM 6019 O O . ASP A 1 742 ? -2.695 -20.245 -12.779 1.00 93.75 742 ASP A O 1
ATOM 6023 N N . ILE A 1 743 ? -3.718 -20.152 -10.786 1.00 97.00 743 ILE A N 1
ATOM 6024 C CA . ILE A 1 743 ? -4.035 -21.576 -10.693 1.00 97.00 743 ILE A CA 1
ATOM 6025 C C . ILE A 1 743 ? -5.510 -21.845 -10.992 1.00 97.00 743 ILE A C 1
ATOM 6027 O O . ILE A 1 743 ? -6.405 -21.118 -10.566 1.00 97.00 743 ILE A O 1
ATOM 6031 N N . GLN A 1 744 ? -5.769 -22.967 -11.669 1.00 97.38 744 GLN A N 1
ATOM 6032 C CA . GLN A 1 744 ? -7.110 -23.509 -11.858 1.00 97.38 744 GLN A CA 1
ATOM 6033 C C . GLN A 1 744 ? -7.233 -24.939 -11.346 1.00 97.38 744 GLN A C 1
ATOM 6035 O O . GLN A 1 744 ? -6.405 -25.804 -11.636 1.00 97.38 744 GLN A O 1
ATOM 6040 N N . VAL A 1 745 ? -8.332 -25.197 -10.638 1.00 97.31 745 VAL A N 1
ATOM 6041 C CA . VAL A 1 745 ? -8.690 -26.519 -10.117 1.00 97.31 745 VAL A CA 1
ATOM 6042 C C . VAL A 1 745 ? -9.734 -27.166 -11.033 1.00 97.31 745 VAL A C 1
ATOM 6044 O O . VAL A 1 745 ? -10.815 -26.615 -11.245 1.00 97.31 745 VAL A O 1
ATOM 6047 N N . PHE A 1 746 ? -9.405 -28.341 -11.572 1.00 95.75 746 PHE A N 1
ATOM 6048 C CA . PHE A 1 746 ? -10.247 -29.124 -12.485 1.00 95.75 746 PHE A CA 1
ATOM 6049 C C . PHE A 1 746 ? -10.843 -30.382 -11.844 1.00 95.75 746 PHE A C 1
ATOM 6051 O O . PHE A 1 746 ? -11.857 -30.889 -12.320 1.00 95.75 746 PHE A O 1
ATOM 6058 N N . GLN A 1 747 ? -10.253 -30.878 -10.753 1.00 95.56 747 GLN A N 1
ATOM 6059 C CA . GLN A 1 747 ? -10.814 -31.961 -9.939 1.00 95.56 747 GLN A CA 1
ATOM 6060 C C . GLN A 1 747 ? -10.737 -31.611 -8.455 1.00 95.56 747 GLN A C 1
ATOM 6062 O O . GLN A 1 747 ? -9.878 -30.839 -8.044 1.00 95.56 747 GLN A O 1
ATOM 6067 N N . ASN A 1 748 ? -11.616 -32.198 -7.643 1.00 97.38 748 ASN A N 1
ATOM 6068 C CA . ASN A 1 748 ? -11.634 -31.944 -6.206 1.00 97.38 748 ASN A CA 1
ATOM 6069 C C . ASN A 1 748 ? -10.322 -32.440 -5.557 1.00 97.38 748 ASN A C 1
ATOM 6071 O O . ASN A 1 748 ? -9.873 -33.565 -5.817 1.00 97.38 748 ASN A O 1
ATOM 6075 N N . ILE A 1 749 ? -9.701 -31.579 -4.746 1.00 98.06 749 ILE A N 1
ATOM 6076 C CA . ILE A 1 749 ? -8.442 -31.851 -4.034 1.00 98.06 749 ILE A CA 1
ATOM 6077 C C . ILE A 1 749 ? -8.590 -31.728 -2.510 1.00 98.06 749 ILE A C 1
ATOM 6079 O O . ILE A 1 749 ? -7.593 -31.598 -1.805 1.00 98.06 749 ILE A O 1
ATOM 6083 N N . ASP A 1 750 ? -9.818 -31.790 -1.994 1.00 97.56 750 ASP A N 1
ATOM 6084 C CA . ASP A 1 750 ? -10.150 -31.650 -0.571 1.00 97.56 750 ASP A CA 1
ATOM 6085 C C . ASP A 1 750 ? -9.430 -32.695 0.296 1.00 97.56 750 ASP A C 1
ATOM 6087 O O . ASP A 1 750 ? -9.035 -32.416 1.427 1.00 97.56 750 ASP A O 1
ATOM 6091 N N . HIS A 1 751 ? -9.176 -33.891 -0.245 1.00 96.88 751 HIS A N 1
ATOM 6092 C CA . HIS A 1 751 ? -8.454 -34.961 0.455 1.00 96.88 751 HIS A CA 1
ATOM 6093 C C . HIS A 1 751 ? -7.009 -34.584 0.820 1.00 96.88 751 HIS A C 1
ATOM 6095 O O . HIS A 1 751 ? -6.403 -35.238 1.665 1.00 96.88 751 HIS A O 1
ATOM 6101 N N . LEU A 1 752 ? -6.430 -33.537 0.216 1.00 97.62 752 LEU A N 1
ATOM 6102 C CA . LEU A 1 752 ? -5.106 -33.038 0.604 1.00 97.62 752 LEU A CA 1
ATOM 6103 C C . LEU A 1 752 ? -5.101 -32.432 2.014 1.00 97.62 752 LEU A C 1
ATOM 6105 O O . LEU A 1 752 ? -4.067 -32.446 2.681 1.00 97.62 752 LEU A O 1
ATOM 6109 N N . PHE A 1 753 ? -6.249 -31.967 2.514 1.00 96.81 753 PHE A N 1
ATOM 6110 C CA . PHE A 1 753 ? -6.349 -31.502 3.895 1.00 96.81 753 PHE A CA 1
ATOM 6111 C C . PHE A 1 753 ? -6.183 -32.632 4.930 1.00 96.81 753 PHE A C 1
ATOM 6113 O O . PHE A 1 753 ? -5.919 -32.350 6.100 1.00 96.81 753 PHE A O 1
ATOM 6120 N N . ASP A 1 754 ? -6.307 -33.900 4.527 1.00 95.00 754 ASP A N 1
ATOM 6121 C CA . ASP A 1 754 ? -6.122 -35.068 5.400 1.00 95.00 754 ASP A CA 1
ATOM 6122 C C . ASP A 1 754 ? -4.667 -35.556 5.466 1.00 95.00 754 ASP A C 1
ATOM 6124 O O . ASP A 1 754 ? -4.365 -36.526 6.163 1.00 95.00 754 ASP A O 1
ATOM 6128 N N . MET A 1 755 ? -3.738 -34.884 4.773 1.00 94.62 755 MET A N 1
ATOM 6129 C CA . MET A 1 755 ? -2.310 -35.186 4.887 1.00 94.62 755 MET A CA 1
ATOM 6130 C C . MET A 1 755 ? -1.821 -35.011 6.337 1.00 94.62 755 MET A C 1
ATOM 6132 O O . MET A 1 755 ? -2.317 -34.125 7.034 1.00 94.62 755 MET A O 1
ATOM 6136 N N . PRO A 1 756 ? -0.838 -35.799 6.813 1.00 96.44 756 PRO A N 1
ATOM 6137 C CA . PRO A 1 756 ? -0.317 -35.681 8.177 1.00 96.44 756 PRO A CA 1
ATOM 6138 C C . PRO A 1 756 ? 0.216 -34.282 8.514 1.00 96.44 756 PRO A C 1
ATOM 6140 O O . PRO A 1 756 ? 0.823 -33.635 7.661 1.00 96.44 756 PRO A O 1
ATOM 6143 N N . ASN A 1 757 ? 0.017 -33.842 9.757 1.00 92.62 757 ASN A N 1
ATOM 6144 C CA . ASN A 1 757 ? 0.560 -32.587 10.292 1.00 92.62 757 ASN A CA 1
ATOM 6145 C C . ASN A 1 757 ? 2.090 -32.646 10.488 1.00 92.62 757 ASN A C 1
ATOM 6147 O O . ASN A 1 757 ? 2.681 -33.728 10.472 1.00 92.62 757 ASN A O 1
ATOM 6151 N N . GLY A 1 758 ? 2.714 -31.486 10.691 1.00 92.88 758 GLY A N 1
ATOM 6152 C CA . GLY A 1 758 ? 4.148 -31.300 10.917 1.00 92.88 758 GLY A CA 1
ATOM 6153 C C . GLY A 1 758 ? 4.995 -31.250 9.643 1.00 92.88 758 GLY A C 1
ATOM 6154 O O . GLY A 1 758 ? 6.216 -31.340 9.729 1.00 92.88 758 GLY A O 1
ATOM 6155 N N . TYR A 1 759 ? 4.371 -31.140 8.468 1.00 97.19 759 TYR A N 1
ATOM 6156 C CA . TYR A 1 759 ? 5.058 -31.172 7.176 1.00 97.19 759 TYR A CA 1
ATOM 6157 C C . TYR A 1 759 ? 4.548 -30.086 6.233 1.00 97.19 759 TYR A C 1
ATOM 6159 O O . TYR A 1 759 ? 3.373 -29.720 6.264 1.00 97.19 759 TYR A O 1
ATOM 6167 N N . PHE A 1 760 ? 5.436 -29.631 5.352 1.00 97.94 760 PHE A N 1
ATOM 6168 C CA . PHE A 1 760 ? 5.119 -28.721 4.257 1.00 97.94 760 PHE A CA 1
ATOM 6169 C C . PHE A 1 760 ? 4.982 -29.534 2.966 1.00 97.94 760 PHE A C 1
ATOM 6171 O O . PHE A 1 760 ? 5.952 -30.156 2.533 1.00 97.94 760 PHE A O 1
ATOM 6178 N N . TYR A 1 761 ? 3.796 -29.581 2.358 1.00 98.62 761 TYR A N 1
ATOM 6179 C CA . TYR A 1 761 ? 3.572 -30.383 1.148 1.00 98.62 761 TYR A CA 1
ATOM 6180 C C . TYR A 1 761 ? 3.473 -29.497 -0.079 1.00 98.62 761 TYR A C 1
ATOM 6182 O O . TYR A 1 761 ? 2.630 -28.611 -0.123 1.00 98.62 761 TYR A O 1
ATOM 6190 N N . ALA A 1 762 ? 4.277 -29.766 -1.098 1.00 98.25 762 ALA A N 1
ATOM 6191 C CA . ALA A 1 762 ? 4.262 -29.004 -2.342 1.00 98.25 762 ALA A CA 1
ATOM 6192 C C . ALA A 1 762 ? 4.736 -29.875 -3.508 1.00 98.25 762 ALA A C 1
ATOM 6194 O O . ALA A 1 762 ? 5.302 -30.954 -3.313 1.00 98.25 762 ALA A O 1
ATOM 6195 N N . VAL A 1 763 ? 4.470 -29.440 -4.735 1.00 96.69 763 VAL A N 1
ATOM 6196 C CA . VAL A 1 763 ? 4.939 -30.144 -5.934 1.00 96.69 763 VAL A CA 1
ATOM 6197 C C . VAL A 1 763 ? 6.347 -29.673 -6.281 1.00 96.69 763 VAL A C 1
ATOM 6199 O O . VAL A 1 763 ? 6.643 -28.481 -6.233 1.00 96.69 763 VAL A O 1
ATOM 6202 N N . MET A 1 764 ? 7.214 -30.613 -6.657 1.00 94.81 764 MET A N 1
ATOM 6203 C CA . MET A 1 764 ? 8.564 -30.302 -7.132 1.00 94.81 764 MET A CA 1
ATOM 6204 C C . MET A 1 764 ? 8.531 -29.376 -8.356 1.00 94.81 764 MET A C 1
ATOM 6206 O O . MET A 1 764 ? 7.744 -29.587 -9.277 1.00 94.81 764 MET A O 1
ATOM 6210 N N . ASP A 1 765 ? 9.431 -28.399 -8.412 1.00 92.94 765 ASP A N 1
ATOM 6211 C CA . ASP A 1 765 ? 9.583 -27.556 -9.603 1.00 92.94 765 ASP A CA 1
ATOM 6212 C C . ASP A 1 765 ? 10.304 -28.302 -10.752 1.00 92.94 765 ASP A C 1
ATOM 6214 O O . ASP A 1 765 ? 10.893 -29.373 -10.555 1.00 92.94 765 ASP A O 1
ATOM 6218 N N . CYS A 1 766 ? 10.273 -27.751 -11.965 1.00 90.50 766 CYS A N 1
ATOM 6219 C CA . CYS A 1 766 ? 10.951 -28.293 -13.141 1.00 90.50 766 CYS A CA 1
ATOM 6220 C C . CYS A 1 766 ? 12.190 -27.462 -13.500 1.00 90.50 766 CYS A C 1
ATOM 6222 O O . CYS A 1 766 ? 12.090 -26.375 -14.064 1.00 90.50 766 CYS A O 1
ATOM 6224 N N . PHE A 1 767 ? 13.379 -28.028 -13.277 1.00 90.62 767 PHE A N 1
ATOM 6225 C CA . PHE A 1 767 ? 14.657 -27.383 -13.614 1.00 90.62 767 PHE A CA 1
ATOM 6226 C C . PHE A 1 767 ? 14.952 -27.314 -15.120 1.00 90.62 767 PHE A C 1
ATOM 6228 O O . PHE A 1 767 ? 16.008 -26.829 -15.506 1.00 90.62 767 PHE A O 1
ATOM 6235 N N . CYS A 1 768 ? 14.065 -27.816 -15.985 1.00 85.62 768 CYS A N 1
ATOM 6236 C CA . CYS A 1 768 ? 14.225 -27.713 -17.438 1.00 85.62 768 CYS A CA 1
ATOM 6237 C C . CYS A 1 768 ? 13.677 -26.405 -18.026 1.00 85.62 768 CYS A C 1
ATOM 6239 O O . CYS A 1 768 ? 13.784 -26.208 -19.240 1.00 85.62 768 CYS A O 1
ATOM 6241 N N . GLU A 1 769 ? 13.065 -25.544 -17.211 1.00 80.94 769 GLU A N 1
ATOM 6242 C CA . GLU A 1 769 ? 12.515 -24.270 -17.671 1.00 80.94 769 GLU A CA 1
ATOM 6243 C C . GLU A 1 769 ? 13.599 -23.191 -17.779 1.00 80.94 769 GLU A C 1
ATOM 6245 O O . GLU A 1 769 ? 14.559 -23.183 -17.010 1.00 80.94 769 GLU A O 1
ATOM 6250 N N . LYS A 1 770 ? 13.465 -22.261 -18.734 1.00 75.81 770 LYS A N 1
ATOM 6251 C CA . LYS A 1 770 ? 14.499 -21.252 -19.023 1.00 75.81 770 LYS A CA 1
ATOM 6252 C C . LYS A 1 770 ? 14.792 -20.339 -17.830 1.00 75.81 770 LYS A C 1
ATOM 6254 O O . LYS A 1 770 ? 15.903 -19.837 -17.711 1.00 75.81 770 LYS A O 1
ATOM 6259 N N . THR A 1 771 ? 13.840 -20.161 -16.918 1.00 75.94 771 THR A N 1
ATOM 6260 C CA . THR A 1 771 ? 14.039 -19.427 -15.656 1.00 75.94 771 THR A CA 1
ATOM 6261 C C . THR A 1 771 ? 15.163 -20.018 -14.798 1.00 75.94 771 THR A C 1
ATOM 6263 O O . THR A 1 771 ? 15.819 -19.287 -14.060 1.00 75.94 771 THR A O 1
ATOM 6266 N N . TRP A 1 772 ? 15.462 -21.309 -14.958 1.00 83.25 772 TRP A N 1
ATOM 6267 C CA . TRP A 1 772 ? 16.550 -22.014 -14.285 1.00 83.25 772 TRP A CA 1
ATOM 6268 C C . TRP A 1 772 ? 17.893 -21.935 -15.025 1.00 83.25 772 TRP A C 1
ATOM 6270 O O . TRP A 1 772 ? 18.866 -22.515 -14.548 1.00 83.25 772 TRP A O 1
ATOM 6280 N N . SER A 1 773 ? 18.003 -21.213 -16.150 1.00 83.38 773 SER A N 1
ATOM 6281 C CA . SER A 1 773 ? 19.193 -21.241 -17.022 1.00 83.38 773 SER A CA 1
ATOM 6282 C C . SER A 1 773 ? 20.494 -20.764 -16.383 1.00 83.38 773 SER A C 1
ATOM 6284 O O . SER A 1 773 ? 21.565 -21.019 -16.919 1.00 83.38 773 SER A O 1
ATOM 6286 N N . HIS A 1 774 ? 20.403 -20.062 -15.257 1.00 80.38 774 HIS A N 1
ATOM 6287 C CA . HIS A 1 774 ? 21.537 -19.598 -14.464 1.00 80.38 774 HIS A CA 1
ATOM 6288 C C . HIS A 1 774 ? 22.043 -20.653 -13.459 1.00 80.38 774 HIS A C 1
ATOM 6290 O O . HIS A 1 774 ? 22.997 -20.398 -12.728 1.00 80.38 774 HIS A O 1
ATOM 6296 N N . THR A 1 775 ? 21.388 -21.814 -13.374 1.00 84.56 775 THR A N 1
ATOM 6297 C CA . THR A 1 775 ? 21.689 -22.859 -12.390 1.00 84.56 775 THR A CA 1
ATOM 6298 C C . THR A 1 775 ? 22.431 -24.034 -13.010 1.00 84.56 775 THR A C 1
ATOM 6300 O O . THR A 1 775 ? 22.231 -24.388 -14.176 1.00 84.56 775 THR A O 1
ATOM 6303 N N . LYS A 1 776 ? 23.243 -24.714 -12.193 1.00 87.88 776 LYS A N 1
ATOM 6304 C CA . LYS A 1 776 ? 24.019 -25.870 -12.652 1.00 87.88 776 LYS A CA 1
ATOM 6305 C C . LYS A 1 776 ? 23.131 -27.027 -13.107 1.00 87.88 776 LYS A C 1
ATOM 6307 O O . LYS A 1 776 ? 23.484 -27.749 -14.034 1.00 87.88 776 LYS A O 1
ATOM 6312 N N . GLN A 1 777 ? 21.977 -27.180 -12.463 1.00 89.56 777 GLN A N 1
ATOM 6313 C CA . GLN A 1 777 ? 20.948 -28.164 -12.776 1.00 89.56 777 GLN A CA 1
ATOM 6314 C C . GLN A 1 777 ? 20.498 -28.029 -14.235 1.00 89.56 777 GLN A C 1
ATOM 6316 O O . GLN A 1 777 ? 20.509 -29.017 -14.970 1.00 89.56 777 GLN A O 1
ATOM 6321 N N . TYR A 1 778 ? 20.177 -26.806 -14.666 1.00 88.56 778 TYR A N 1
ATOM 6322 C CA . TYR A 1 778 ? 19.774 -26.531 -16.043 1.00 88.56 778 TYR A CA 1
ATOM 6323 C C . TYR A 1 778 ? 20.926 -26.758 -17.027 1.00 88.56 778 TYR A C 1
ATOM 6325 O O . TYR A 1 778 ? 20.727 -27.419 -18.044 1.00 88.56 778 TYR A O 1
ATOM 6333 N N . GLU A 1 779 ? 22.135 -26.268 -16.714 1.00 89.88 779 GLU A N 1
ATOM 6334 C CA . GLU A 1 779 ? 23.320 -26.410 -17.580 1.00 89.88 779 GLU A CA 1
ATOM 6335 C C . GLU A 1 779 ? 23.620 -27.865 -17.952 1.00 89.88 779 GLU A C 1
ATOM 6337 O O . GLU A 1 779 ? 23.938 -28.160 -19.102 1.00 89.88 779 GLU A O 1
ATOM 6342 N N . ILE A 1 780 ? 23.519 -28.782 -16.986 1.00 90.56 780 ILE A N 1
ATOM 6343 C CA . ILE A 1 780 ? 23.801 -30.207 -17.209 1.00 90.56 780 ILE A CA 1
ATOM 6344 C C . ILE A 1 780 ? 22.570 -30.986 -17.698 1.00 90.56 780 ILE A C 1
ATOM 6346 O O . ILE A 1 780 ? 22.665 -32.182 -17.962 1.00 90.56 780 ILE A O 1
ATOM 6350 N N . GLY A 1 781 ? 21.404 -30.339 -17.793 1.00 88.69 781 GLY A N 1
ATOM 6351 C CA . GLY A 1 781 ? 20.137 -30.978 -18.154 1.00 88.69 781 GLY A CA 1
ATOM 6352 C C . GLY A 1 781 ? 19.544 -31.873 -17.058 1.00 88.69 781 GLY A C 1
ATOM 6353 O O . GLY A 1 781 ? 18.691 -32.715 -17.347 1.00 88.69 781 GLY A O 1
ATOM 6354 N N . TYR A 1 782 ? 19.982 -31.717 -15.806 1.00 91.31 782 TYR A N 1
ATOM 6355 C CA . TYR A 1 782 ? 19.447 -32.451 -14.663 1.00 91.31 782 TYR A CA 1
ATOM 6356 C C . TYR A 1 782 ? 18.107 -31.858 -14.215 1.00 91.31 782 TYR A C 1
ATOM 6358 O O . TYR A 1 782 ? 18.011 -30.678 -13.883 1.00 91.31 782 TYR A O 1
ATOM 6366 N N . CYS A 1 783 ? 17.077 -32.702 -14.113 1.00 91.06 783 CYS A N 1
ATOM 6367 C CA . CYS A 1 783 ? 15.772 -32.310 -13.589 1.00 91.06 783 CYS A CA 1
ATOM 6368 C C . CYS A 1 783 ? 15.266 -33.304 -12.548 1.00 91.06 783 CYS A C 1
ATOM 6370 O O . CYS A 1 783 ? 15.191 -34.508 -12.792 1.00 91.06 783 CYS A O 1
ATOM 6372 N N . GLN A 1 784 ? 14.853 -32.787 -11.392 1.00 91.50 784 GLN A N 1
ATOM 6373 C CA . GLN A 1 784 ? 14.306 -33.591 -10.298 1.00 91.50 784 GLN A CA 1
ATOM 6374 C C . GLN A 1 784 ? 12.975 -34.282 -10.639 1.00 91.50 784 GLN A C 1
ATOM 6376 O O . GLN A 1 784 ? 12.656 -35.296 -10.026 1.00 91.50 784 GLN A O 1
ATOM 6381 N N . GLN A 1 785 ? 12.243 -33.785 -11.643 1.00 90.06 785 GLN A N 1
ATOM 6382 C CA . GLN A 1 785 ? 11.034 -34.425 -12.175 1.00 90.06 785 GLN A CA 1
ATOM 6383 C C . GLN A 1 785 ? 11.349 -35.616 -13.097 1.00 90.06 785 GLN A C 1
ATOM 6385 O O . GLN A 1 785 ? 10.504 -36.484 -13.297 1.00 90.06 785 GLN A O 1
ATOM 6390 N N . CYS A 1 786 ? 12.570 -35.703 -13.642 1.00 88.06 786 CYS A N 1
ATOM 6391 C CA . CYS A 1 786 ? 13.012 -36.822 -14.476 1.00 88.06 786 CYS A CA 1
ATOM 6392 C C . CYS A 1 786 ? 14.472 -37.211 -14.155 1.00 88.06 786 CYS A C 1
ATOM 6394 O O . CYS A 1 786 ? 15.354 -37.133 -15.016 1.00 88.06 786 CYS A O 1
ATOM 6396 N N . PRO A 1 787 ? 14.757 -37.673 -12.920 1.00 86.81 787 PRO A N 1
ATOM 6397 C CA . PRO A 1 787 ? 16.127 -37.885 -12.443 1.00 86.81 787 PRO A CA 1
ATOM 6398 C C . PRO A 1 787 ? 16.843 -39.046 -13.149 1.00 86.81 787 PRO A C 1
ATOM 6400 O O . PRO A 1 787 ? 18.038 -39.243 -12.967 1.00 86.81 787 PRO A O 1
ATOM 6403 N N . LYS A 1 788 ? 16.112 -39.846 -13.936 1.00 85.44 788 LYS A N 1
ATOM 6404 C CA . LYS A 1 788 ? 16.672 -40.944 -14.731 1.00 85.44 788 LYS A CA 1
ATOM 6405 C C . LYS A 1 788 ? 17.255 -40.477 -16.067 1.00 85.44 788 LYS A C 1
ATOM 6407 O O . LYS A 1 788 ? 18.088 -41.191 -16.612 1.00 85.44 788 LYS A O 1
ATOM 6412 N N . ARG A 1 789 ? 16.826 -39.320 -16.590 1.00 86.31 789 ARG A N 1
ATOM 6413 C CA . ARG A 1 789 ? 17.269 -38.796 -17.895 1.00 86.31 789 ARG A CA 1
ATOM 6414 C C . ARG A 1 789 ? 18.715 -38.311 -17.849 1.00 86.31 789 ARG A C 1
ATOM 6416 O O . ARG A 1 789 ? 19.486 -38.606 -18.752 1.00 86.31 789 ARG A O 1
ATOM 6423 N N . VAL A 1 790 ? 19.068 -37.601 -16.783 1.00 87.69 790 VAL A N 1
ATOM 6424 C CA . VAL A 1 790 ? 20.437 -37.193 -16.461 1.00 87.69 790 VAL A CA 1
ATOM 6425 C C . VAL A 1 790 ? 20.650 -37.500 -14.986 1.00 87.69 790 VAL A C 1
ATOM 6427 O O . VAL A 1 790 ? 19.918 -36.990 -14.140 1.00 87.69 790 VAL A O 1
ATOM 6430 N N . GLN A 1 791 ? 21.622 -38.359 -14.679 1.00 89.56 791 GLN A N 1
ATOM 6431 C CA . GLN A 1 791 ? 22.023 -38.640 -13.299 1.00 89.56 791 GLN A CA 1
ATOM 6432 C C . GLN A 1 791 ? 22.853 -37.471 -12.758 1.00 89.56 791 GLN A C 1
ATOM 6434 O O . GLN A 1 791 ? 23.598 -36.849 -13.511 1.00 89.56 791 GLN A O 1
ATOM 6439 N N . TRP A 1 792 ? 22.735 -37.176 -11.460 1.00 90.06 792 TRP A N 1
ATOM 6440 C CA . TRP A 1 792 ? 23.549 -36.132 -10.833 1.00 90.06 792 TRP A CA 1
ATOM 6441 C C . TRP A 1 792 ? 25.032 -36.550 -10.838 1.00 90.06 792 TRP A C 1
ATOM 6443 O O . TRP A 1 792 ? 25.343 -37.595 -10.257 1.00 90.06 792 TRP A O 1
ATOM 6453 N N . PRO A 1 793 ? 25.939 -35.785 -11.478 1.00 90.00 793 PRO A N 1
ATOM 6454 C CA . PRO A 1 793 ? 27.350 -36.147 -11.550 1.00 90.00 793 PRO A CA 1
ATOM 6455 C C . PRO A 1 793 ? 28.009 -36.118 -10.167 1.00 90.00 793 PRO A C 1
ATOM 6457 O O . PRO A 1 793 ? 27.862 -35.146 -9.424 1.00 90.00 793 PRO A O 1
ATOM 6460 N N . ALA A 1 794 ? 28.746 -37.175 -9.819 1.00 88.44 794 ALA A N 1
ATOM 6461 C CA . ALA A 1 794 ? 29.368 -37.310 -8.499 1.00 88.44 794 ALA A CA 1
ATOM 6462 C C . ALA A 1 794 ? 30.421 -36.217 -8.237 1.00 88.44 794 ALA A C 1
ATOM 6464 O O . ALA A 1 794 ? 30.599 -35.780 -7.100 1.00 88.44 794 ALA A O 1
ATOM 6465 N N . GLU A 1 795 ? 31.077 -35.732 -9.292 1.00 91.25 795 GLU A N 1
ATOM 6466 C CA . GLU A 1 795 ? 32.051 -34.641 -9.263 1.00 91.25 795 GLU A CA 1
ATOM 6467 C C . GLU A 1 795 ? 31.456 -33.283 -8.858 1.00 91.25 795 GLU A C 1
ATOM 6469 O O . GLU A 1 795 ? 32.197 -32.404 -8.425 1.00 91.25 795 GLU A O 1
ATOM 6474 N N . LEU A 1 796 ? 30.131 -33.109 -8.948 1.00 87.56 796 LEU A N 1
ATOM 6475 C CA . LEU A 1 796 ? 29.438 -31.895 -8.499 1.00 87.56 796 LEU A CA 1
ATOM 6476 C C . LEU A 1 796 ? 29.061 -31.941 -7.009 1.00 87.56 796 LEU A C 1
ATOM 6478 O O . LEU A 1 796 ? 28.416 -31.020 -6.508 1.00 87.56 796 LEU A O 1
ATOM 6482 N N . GLY A 1 797 ? 29.465 -32.993 -6.292 1.00 90.25 797 GLY A N 1
ATOM 6483 C CA . GLY A 1 797 ? 29.178 -33.173 -4.873 1.00 90.25 797 GLY A CA 1
ATOM 6484 C C . GLY A 1 797 ? 27.781 -33.751 -4.613 1.00 90.25 797 GLY A C 1
ATOM 6485 O O . GLY A 1 797 ? 27.199 -34.395 -5.492 1.00 90.25 797 GLY A O 1
ATOM 6486 N N . PRO A 1 798 ? 27.230 -33.582 -3.394 1.00 87.94 798 PRO A N 1
ATOM 6487 C CA . PRO A 1 798 ? 25.922 -34.126 -3.059 1.00 87.94 798 PRO A CA 1
ATOM 6488 C C . PRO A 1 798 ? 24.831 -33.502 -3.932 1.00 87.94 798 PRO A C 1
ATOM 6490 O O . PRO A 1 798 ? 24.860 -32.313 -4.249 1.00 87.94 798 PRO A O 1
ATOM 6493 N N . LYS A 1 799 ? 23.841 -34.321 -4.295 1.00 85.62 799 LYS A N 1
ATOM 6494 C CA . LYS A 1 799 ? 22.669 -33.870 -5.046 1.00 85.62 799 LYS A CA 1
ATOM 6495 C C . LYS A 1 799 ? 21.974 -32.720 -4.295 1.00 85.62 799 LYS A C 1
ATOM 6497 O O . LYS A 1 799 ? 21.825 -32.820 -3.073 1.00 85.62 799 LYS A O 1
ATOM 6502 N N . PRO A 1 800 ? 21.518 -31.662 -4.993 1.00 85.81 800 PRO A N 1
ATOM 6503 C CA . PRO A 1 800 ? 20.803 -30.568 -4.355 1.00 85.81 800 PRO A CA 1
ATOM 6504 C C . PRO A 1 800 ? 19.545 -31.073 -3.629 1.00 85.81 800 PRO A C 1
ATOM 6506 O O . PRO A 1 800 ? 18.935 -32.056 -4.074 1.00 85.81 800 PRO A O 1
ATOM 6509 N N . PRO A 1 801 ? 19.132 -30.400 -2.538 1.00 89.69 801 PRO A N 1
ATOM 6510 C CA . PRO A 1 801 ? 17.847 -30.656 -1.897 1.00 89.69 801 PRO A CA 1
ATOM 6511 C C . PRO A 1 801 ? 16.697 -30.597 -2.906 1.00 89.69 801 PRO A C 1
ATOM 6513 O O . PRO A 1 801 ? 16.777 -29.888 -3.913 1.00 89.69 801 PRO A O 1
ATOM 6516 N N . LEU A 1 802 ? 15.622 -31.342 -2.637 1.00 93.88 802 LEU A N 1
ATOM 6517 C CA . LEU A 1 802 ? 14.412 -31.236 -3.447 1.00 93.88 802 LEU A CA 1
ATOM 6518 C C . LEU A 1 802 ? 13.859 -29.814 -3.345 1.00 93.88 802 LEU A C 1
ATOM 6520 O O . LEU A 1 802 ? 13.782 -29.265 -2.249 1.00 93.88 802 LEU A O 1
ATOM 6524 N N . TYR A 1 803 ? 13.458 -29.259 -4.483 1.00 94.75 803 TYR A N 1
ATOM 6525 C CA . TYR A 1 803 ? 12.991 -27.882 -4.586 1.00 94.75 803 TYR A CA 1
ATOM 6526 C C . TYR A 1 803 ? 11.528 -27.859 -5.043 1.00 94.75 803 TYR A C 1
ATOM 6528 O O . TYR A 1 803 ? 11.180 -28.515 -6.023 1.00 94.75 803 TYR A O 1
ATOM 6536 N N . PHE A 1 804 ? 10.641 -27.146 -4.364 1.00 96.38 804 PHE A N 1
ATOM 6537 C CA . PHE A 1 804 ? 9.229 -27.051 -4.735 1.00 96.38 804 PHE A CA 1
ATOM 6538 C C . PHE A 1 804 ? 8.886 -25.750 -5.457 1.00 96.38 804 PHE A C 1
ATOM 6540 O O . PHE A 1 804 ? 9.518 -24.718 -5.246 1.00 96.38 804 PHE A O 1
ATOM 6547 N N . ASN A 1 805 ? 7.835 -25.803 -6.274 1.00 95.06 805 ASN A N 1
ATOM 6548 C CA . ASN A 1 805 ? 7.180 -24.614 -6.806 1.00 95.06 805 ASN A CA 1
ATOM 6549 C C . ASN A 1 805 ? 6.253 -24.023 -5.729 1.00 95.06 805 ASN A C 1
ATOM 6551 O O . ASN A 1 805 ? 5.410 -24.741 -5.189 1.00 95.06 805 ASN A O 1
ATOM 6555 N N . ALA A 1 806 ? 6.394 -22.733 -5.416 1.00 94.56 806 ALA A N 1
ATOM 6556 C CA . ALA A 1 806 ? 5.648 -22.089 -4.328 1.00 94.56 806 ALA A CA 1
ATOM 6557 C C . ALA A 1 806 ? 4.239 -21.613 -4.721 1.00 94.56 806 ALA A C 1
ATOM 6559 O O . ALA A 1 806 ? 3.556 -21.017 -3.893 1.00 94.56 806 ALA A O 1
ATOM 6560 N N . GLY A 1 807 ? 3.765 -21.909 -5.936 1.00 93.31 807 GLY A N 1
ATOM 6561 C CA . GLY A 1 807 ? 2.409 -21.532 -6.339 1.00 93.31 807 GLY A CA 1
ATOM 6562 C C . GLY A 1 807 ? 1.313 -22.413 -5.751 1.00 93.31 807 GLY A C 1
ATOM 6563 O O . GLY A 1 807 ? 0.160 -22.000 -5.689 1.00 93.31 807 GLY A O 1
ATOM 6564 N N . MET A 1 808 ? 1.650 -23.613 -5.270 1.00 96.31 808 MET A N 1
ATOM 6565 C CA . MET A 1 808 ? 0.701 -24.472 -4.564 1.00 96.31 808 MET A CA 1
ATOM 6566 C C . MET A 1 808 ? 1.382 -25.269 -3.463 1.00 96.31 808 MET A C 1
ATOM 6568 O O . MET A 1 808 ? 2.347 -25.996 -3.717 1.00 96.31 808 MET A O 1
ATOM 6572 N N . PHE A 1 809 ? 0.847 -25.165 -2.247 1.00 98.44 809 PHE A N 1
ATOM 6573 C CA . PHE A 1 809 ? 1.334 -25.929 -1.104 1.00 98.44 809 PHE A CA 1
ATOM 6574 C C . PHE A 1 809 ? 0.275 -26.119 -0.014 1.00 98.44 809 PHE A C 1
ATOM 6576 O O . PHE A 1 809 ? -0.653 -25.325 0.129 1.00 98.44 809 PHE A O 1
ATOM 6583 N N . VAL A 1 810 ? 0.430 -27.179 0.779 1.00 98.56 810 VAL A N 1
ATOM 6584 C CA . VAL A 1 810 ? -0.368 -27.482 1.973 1.00 98.56 810 VAL A CA 1
ATOM 6585 C C . VAL A 1 810 ? 0.477 -27.196 3.207 1.00 98.56 810 VAL A C 1
ATOM 6587 O O . VAL A 1 810 ? 1.591 -27.714 3.328 1.00 98.56 810 VAL A O 1
ATOM 6590 N N . TYR A 1 811 ? -0.059 -26.400 4.128 1.00 98.00 811 TYR A N 1
ATOM 6591 C CA . TYR A 1 811 ? 0.650 -25.969 5.332 1.00 98.00 811 TYR A CA 1
ATOM 6592 C C . TYR A 1 811 ? -0.297 -25.784 6.525 1.00 98.00 811 TYR A C 1
ATOM 6594 O O . TYR A 1 811 ? -1.523 -25.748 6.384 1.00 98.00 811 TYR A O 1
ATOM 6602 N N . GLU A 1 812 ? 0.290 -25.668 7.713 1.00 95.81 812 GLU A N 1
ATOM 6603 C CA . GLU A 1 812 ? -0.402 -25.331 8.958 1.00 95.81 812 GLU A CA 1
ATOM 6604 C C . GLU A 1 812 ? -0.089 -23.870 9.317 1.00 95.81 812 GLU A C 1
ATOM 6606 O O . GLU A 1 812 ? 1.083 -23.541 9.530 1.00 95.81 812 GLU A O 1
ATOM 6611 N N . PRO A 1 813 ? -1.096 -22.976 9.352 1.00 93.06 813 PRO A N 1
ATOM 6612 C CA . PRO A 1 813 ? -0.913 -21.627 9.874 1.00 93.06 813 PRO A CA 1
ATOM 6613 C C . PRO A 1 813 ? -0.441 -21.666 11.331 1.00 93.06 813 PRO A C 1
ATOM 6615 O O . PRO A 1 813 ? -0.933 -22.457 12.135 1.00 93.06 813 PRO A O 1
ATOM 6618 N N . SER A 1 814 ? 0.518 -20.812 11.673 1.00 90.00 814 SER A N 1
ATOM 6619 C CA . SER A 1 814 ? 1.081 -20.718 13.018 1.00 90.00 814 SER A CA 1
ATOM 6620 C C . SER A 1 814 ? 1.756 -19.365 13.193 1.00 90.00 814 SER A C 1
ATOM 6622 O O . SER A 1 814 ? 2.614 -18.999 12.388 1.00 90.00 814 SER A O 1
ATOM 6624 N N . LEU A 1 815 ? 1.418 -18.656 14.275 1.00 84.25 815 LEU A N 1
ATOM 6625 C CA . LEU A 1 815 ? 2.084 -17.401 14.630 1.00 84.25 815 LEU A CA 1
ATOM 6626 C C . LEU A 1 815 ? 3.570 -17.614 14.935 1.00 84.25 815 LEU A C 1
ATOM 6628 O O . LEU A 1 815 ? 4.382 -16.784 14.551 1.00 84.25 815 LEU A O 1
ATOM 6632 N N . SER A 1 816 ? 3.951 -18.745 15.542 1.00 89.00 816 SER A N 1
ATOM 6633 C CA . SER A 1 816 ? 5.368 -19.019 15.807 1.00 89.00 816 SER A CA 1
ATOM 6634 C C . SER A 1 816 ? 6.147 -19.207 14.505 1.00 89.00 816 SER A C 1
ATOM 6636 O O . SER A 1 816 ? 7.196 -18.606 14.320 1.00 89.00 816 SER A O 1
ATOM 6638 N N . THR A 1 817 ? 5.602 -19.983 13.562 1.00 91.75 817 THR A N 1
ATOM 6639 C CA . THR A 1 817 ? 6.219 -20.174 12.242 1.00 91.75 817 THR A CA 1
ATOM 6640 C C . THR A 1 817 ? 6.252 -18.869 11.456 1.00 91.75 817 THR A C 1
ATOM 6642 O O . THR A 1 817 ? 7.228 -18.601 10.768 1.00 91.75 817 THR A O 1
ATOM 6645 N N . TYR A 1 818 ? 5.210 -18.046 11.567 1.00 94.50 818 TYR A N 1
ATOM 6646 C CA . TYR A 1 818 ? 5.167 -16.717 10.970 1.00 94.50 818 TYR A CA 1
ATOM 6647 C C . TYR A 1 818 ? 6.268 -15.791 11.513 1.00 94.50 818 TYR A C 1
ATOM 6649 O O . TYR A 1 818 ? 7.000 -15.182 10.730 1.00 94.50 818 TYR A O 1
ATOM 6657 N N . ASP A 1 819 ? 6.419 -15.714 12.835 1.00 89.56 819 ASP A N 1
ATOM 6658 C CA . ASP A 1 819 ? 7.453 -14.904 13.480 1.00 89.56 819 ASP A CA 1
ATOM 6659 C C . ASP A 1 819 ? 8.857 -15.386 13.080 1.00 89.56 819 ASP A C 1
ATOM 6661 O O . ASP A 1 819 ? 9.724 -14.573 12.744 1.00 89.56 819 ASP A O 1
ATOM 6665 N N . ASP A 1 820 ? 9.062 -16.706 13.028 1.00 93.56 820 ASP A N 1
ATOM 6666 C CA . ASP A 1 820 ? 10.309 -17.319 12.570 1.00 93.56 820 ASP A CA 1
ATOM 6667 C C . ASP A 1 820 ? 10.588 -17.007 11.090 1.00 93.56 820 ASP A C 1
ATOM 6669 O O . ASP A 1 820 ? 11.723 -16.674 10.737 1.00 93.56 820 ASP A O 1
ATOM 6673 N N . LEU A 1 821 ? 9.565 -17.046 10.223 1.00 95.12 821 LEU A N 1
ATOM 6674 C CA . LEU A 1 821 ? 9.670 -16.642 8.816 1.00 95.12 821 LEU A CA 1
ATOM 6675 C C . LEU A 1 821 ? 10.110 -15.178 8.715 1.00 95.12 821 LEU A C 1
ATOM 6677 O O . LEU A 1 821 ? 11.065 -14.871 8.004 1.00 95.12 821 LEU A O 1
ATOM 6681 N N . LEU A 1 822 ? 9.482 -14.259 9.451 1.00 91.94 822 LEU A N 1
ATOM 6682 C CA . LEU A 1 822 ? 9.890 -12.852 9.423 1.00 91.94 822 LEU A CA 1
ATOM 6683 C C . LEU A 1 822 ? 11.301 -12.635 9.969 1.00 91.94 822 LEU A C 1
ATOM 6685 O O . LEU A 1 822 ? 12.050 -11.807 9.447 1.00 91.94 822 LEU A O 1
ATOM 6689 N N . GLN A 1 823 ? 11.680 -13.354 11.022 1.00 88.94 823 GLN A N 1
ATOM 6690 C CA . GLN A 1 823 ? 13.005 -13.226 11.609 1.00 88.94 823 GLN A CA 1
ATOM 6691 C C . GLN A 1 823 ? 14.092 -13.778 10.679 1.00 88.94 823 GLN A C 1
ATOM 6693 O O . GLN A 1 823 ? 15.139 -13.145 10.531 1.00 88.94 823 GLN A O 1
ATOM 6698 N N . ALA A 1 824 ? 13.835 -14.901 10.004 1.00 91.44 824 ALA A N 1
ATOM 6699 C CA . ALA A 1 824 ? 14.722 -15.446 8.983 1.00 91.44 824 ALA A CA 1
ATOM 6700 C C . ALA A 1 824 ? 14.809 -14.520 7.759 1.00 91.44 824 ALA A C 1
ATOM 6702 O O . ALA A 1 824 ? 15.903 -14.284 7.241 1.00 91.44 824 ALA A O 1
ATOM 6703 N N . LEU A 1 825 ? 13.689 -13.925 7.335 1.00 88.62 825 LEU A N 1
ATOM 6704 C CA . LEU A 1 825 ? 13.647 -12.997 6.204 1.00 88.62 825 LEU A CA 1
ATOM 6705 C C . LEU A 1 825 ? 14.563 -11.784 6.422 1.00 88.62 825 LEU A C 1
ATOM 6707 O O . LEU A 1 825 ? 15.229 -11.347 5.488 1.00 88.62 825 LEU A O 1
ATOM 6711 N N . LYS A 1 826 ? 14.671 -11.281 7.662 1.00 83.38 826 LYS A N 1
ATOM 6712 C CA . LYS A 1 826 ? 15.537 -10.132 7.996 1.00 83.38 826 LYS A CA 1
ATOM 6713 C C . LYS A 1 826 ? 17.019 -10.349 7.694 1.00 83.38 826 LYS A C 1
ATOM 6715 O O . LYS A 1 826 ? 17.747 -9.377 7.510 1.00 83.38 826 LYS A O 1
ATOM 6720 N N . VAL A 1 827 ? 17.474 -11.598 7.704 1.00 84.25 827 VAL A N 1
ATOM 6721 C CA . VAL A 1 827 ? 18.885 -11.959 7.501 1.00 84.25 827 VAL A CA 1
ATOM 6722 C C . VAL A 1 827 ? 19.116 -12.725 6.200 1.00 84.25 827 VAL A C 1
ATOM 6724 O O . VAL A 1 827 ? 20.261 -13.028 5.870 1.00 84.25 827 VAL A O 1
ATOM 6727 N N . THR A 1 828 ? 18.053 -13.026 5.452 1.00 81.62 828 THR A N 1
ATOM 6728 C CA . THR A 1 828 ? 18.151 -13.740 4.179 1.00 81.62 828 THR A CA 1
ATOM 6729 C C . THR A 1 828 ? 18.418 -12.759 3.050 1.00 81.62 828 THR A C 1
ATOM 6731 O O . THR A 1 828 ? 17.703 -11.772 2.890 1.00 81.62 828 THR A O 1
ATOM 6734 N N . THR A 1 829 ? 19.438 -13.040 2.242 1.00 79.56 829 THR A N 1
ATOM 6735 C CA . THR A 1 829 ? 19.707 -12.269 1.027 1.00 79.56 829 THR A CA 1
ATOM 6736 C C . THR A 1 829 ? 18.574 -12.480 0.019 1.00 79.56 829 THR A C 1
ATOM 6738 O O . THR A 1 829 ? 18.292 -13.632 -0.315 1.00 79.56 829 THR A O 1
ATOM 6741 N N . PRO A 1 830 ? 17.930 -11.411 -0.487 1.00 77.44 830 PRO A N 1
ATOM 6742 C CA . PRO A 1 830 ? 16.897 -11.530 -1.507 1.00 77.44 830 PRO A CA 1
ATOM 6743 C C . PRO A 1 830 ? 17.412 -12.234 -2.764 1.00 77.44 830 PRO A C 1
ATOM 6745 O O . PRO A 1 830 ? 18.527 -11.976 -3.223 1.00 77.44 830 PRO A O 1
ATOM 6748 N N . THR A 1 831 ? 16.587 -13.108 -3.330 1.00 77.69 831 THR A N 1
ATOM 6749 C CA . THR A 1 831 ? 16.913 -13.897 -4.522 1.00 77.69 831 THR A CA 1
ATOM 6750 C C . THR A 1 831 ? 15.927 -13.616 -5.657 1.00 77.69 831 THR A C 1
ATOM 6752 O O . THR A 1 831 ? 14.871 -13.013 -5.456 1.00 77.69 831 THR A O 1
ATOM 6755 N N . SER A 1 832 ? 16.241 -14.081 -6.869 1.00 69.94 832 SER A N 1
ATOM 6756 C CA . SER A 1 832 ? 15.404 -13.860 -8.054 1.00 69.94 832 SER A CA 1
ATOM 6757 C C . SER A 1 832 ? 13.998 -14.455 -7.934 1.00 69.94 832 SER A C 1
ATOM 6759 O O . SER A 1 832 ? 13.056 -13.856 -8.450 1.00 69.94 832 SER A O 1
ATOM 6761 N N . PHE A 1 833 ? 13.820 -15.578 -7.228 1.00 76.75 833 PHE A N 1
ATOM 6762 C CA . PHE A 1 833 ? 12.491 -16.157 -6.986 1.00 76.75 833 PHE A CA 1
ATOM 6763 C C . PHE A 1 833 ? 11.865 -15.744 -5.644 1.00 76.75 833 PHE A C 1
ATOM 6765 O O . PHE A 1 833 ? 10.919 -16.390 -5.206 1.00 76.75 833 PHE A O 1
ATOM 6772 N N . ALA A 1 834 ? 12.378 -14.688 -4.998 1.00 86.38 834 ALA A N 1
ATOM 6773 C CA . ALA A 1 834 ? 11.828 -14.073 -3.786 1.00 86.38 834 ALA A CA 1
ATOM 6774 C C . ALA A 1 834 ? 11.335 -15.083 -2.729 1.00 86.38 834 ALA A C 1
ATOM 6776 O O . ALA A 1 834 ? 12.136 -15.766 -2.086 1.00 86.38 834 ALA A O 1
ATOM 6777 N N . GLU A 1 835 ? 10.021 -15.168 -2.516 1.00 91.12 835 GLU A N 1
ATOM 6778 C CA . GLU A 1 835 ? 9.411 -16.027 -1.510 1.00 91.12 835 GLU A CA 1
ATOM 6779 C C . GLU A 1 835 ? 9.592 -17.511 -1.828 1.00 91.12 835 GLU A C 1
ATOM 6781 O O . GLU A 1 835 ? 9.697 -18.304 -0.901 1.00 91.12 835 GLU A O 1
ATOM 6786 N N . GLN A 1 836 ? 9.671 -17.914 -3.100 1.00 92.94 836 GLN A N 1
ATOM 6787 C CA . GLN A 1 836 ? 9.832 -19.325 -3.454 1.00 92.94 836 GLN A CA 1
ATOM 6788 C C . GLN A 1 836 ? 11.178 -19.874 -2.974 1.00 92.94 836 GLN A C 1
ATOM 6790 O O . GLN A 1 836 ? 11.217 -20.927 -2.335 1.00 92.94 836 GLN A O 1
ATOM 6795 N N . ASP A 1 837 ? 12.277 -19.164 -3.236 1.00 91.00 837 ASP A N 1
ATOM 6796 C CA . ASP A 1 837 ? 13.601 -19.555 -2.736 1.00 91.00 837 ASP A CA 1
ATOM 6797 C C . ASP A 1 837 ? 13.645 -19.505 -1.209 1.00 91.00 837 ASP A C 1
ATOM 6799 O O . ASP A 1 837 ? 14.166 -20.420 -0.567 1.00 91.00 837 ASP A O 1
ATOM 6803 N N . PHE A 1 838 ? 13.056 -18.459 -0.624 1.00 94.06 838 PHE A N 1
ATOM 6804 C CA . PHE A 1 838 ? 12.994 -18.285 0.821 1.00 94.06 838 PHE A CA 1
ATOM 6805 C C . PHE A 1 838 ? 12.240 -19.434 1.508 1.00 94.06 838 PHE A C 1
ATOM 6807 O O . PHE A 1 838 ? 12.749 -20.025 2.460 1.00 94.06 838 PHE A O 1
ATOM 6814 N N . LEU A 1 839 ? 11.070 -19.816 0.994 1.00 97.00 839 LEU A N 1
ATOM 6815 C CA . LEU A 1 839 ? 10.275 -20.928 1.513 1.00 97.00 839 LEU A CA 1
ATOM 6816 C C . LEU A 1 839 ? 10.995 -22.269 1.318 1.00 97.00 839 LEU A C 1
ATOM 6818 O O . LEU A 1 839 ? 10.977 -23.101 2.224 1.00 97.00 839 LEU A O 1
ATOM 6822 N N . ASN A 1 840 ? 11.671 -22.478 0.182 1.00 96.38 840 ASN A N 1
ATOM 6823 C CA . ASN A 1 840 ? 12.485 -23.677 -0.055 1.00 96.38 840 ASN A CA 1
ATOM 6824 C C . ASN A 1 840 ? 13.675 -23.779 0.907 1.00 96.38 840 ASN A C 1
ATOM 6826 O O . ASN A 1 840 ? 14.054 -24.877 1.320 1.00 96.38 840 ASN A O 1
ATOM 6830 N N . MET A 1 841 ? 14.275 -22.647 1.274 1.00 94.94 841 MET A N 1
ATOM 6831 C CA . MET A 1 841 ? 15.312 -22.594 2.298 1.00 94.94 841 MET A CA 1
ATOM 6832 C C . MET A 1 841 ? 14.730 -22.905 3.682 1.00 94.94 841 MET A C 1
ATOM 6834 O O . MET A 1 841 ? 15.278 -23.750 4.386 1.00 94.94 841 MET A O 1
ATOM 6838 N N . PHE A 1 842 ? 13.629 -22.248 4.053 1.00 96.75 842 PHE A N 1
ATOM 6839 C CA . PHE A 1 842 ? 13.054 -22.300 5.396 1.00 96.75 842 PHE A CA 1
ATOM 6840 C C . PHE A 1 842 ? 12.403 -23.653 5.721 1.00 96.75 842 PHE A C 1
ATOM 6842 O O . PHE A 1 842 ? 12.624 -24.210 6.792 1.00 96.75 842 PHE A O 1
ATOM 6849 N N . PHE A 1 843 ? 11.632 -24.222 4.791 1.00 97.25 843 PHE A N 1
ATOM 6850 C CA . PHE A 1 843 ? 10.874 -25.461 5.009 1.00 97.25 843 PHE A CA 1
ATOM 6851 C C . PHE A 1 843 ? 11.604 -26.732 4.567 1.00 97.25 843 PHE A C 1
ATOM 6853 O O . PHE A 1 843 ? 11.011 -27.812 4.581 1.00 97.25 843 PHE A O 1
ATOM 6860 N N . ARG A 1 844 ? 12.889 -26.632 4.203 1.00 95.25 844 ARG A N 1
ATOM 6861 C CA . ARG A 1 844 ? 13.697 -27.736 3.660 1.00 95.25 844 ARG A CA 1
ATOM 6862 C C . ARG A 1 844 ? 13.572 -29.033 4.459 1.00 95.25 844 ARG A C 1
ATOM 6864 O O . ARG A 1 844 ? 13.398 -30.095 3.868 1.00 95.25 844 ARG A O 1
ATOM 6871 N N . ASP A 1 845 ? 13.654 -28.940 5.783 1.00 95.00 845 ASP A N 1
ATOM 6872 C CA . ASP A 1 845 ? 13.754 -30.111 6.661 1.00 95.00 845 ASP A CA 1
ATOM 6873 C C . ASP A 1 845 ? 12.406 -30.805 6.902 1.00 95.00 845 ASP A C 1
ATOM 6875 O O . ASP A 1 845 ? 12.367 -31.971 7.299 1.00 95.00 845 ASP A O 1
ATOM 6879 N N . ILE A 1 846 ? 11.294 -30.114 6.629 1.00 96.31 846 ILE A N 1
ATOM 6880 C CA . ILE A 1 846 ? 9.933 -30.647 6.797 1.00 96.31 846 ILE A CA 1
ATOM 6881 C C . ILE A 1 846 ? 9.175 -30.786 5.470 1.00 96.31 846 ILE A C 1
ATOM 6883 O O . ILE A 1 846 ? 7.998 -31.156 5.462 1.00 96.31 846 ILE A O 1
ATOM 6887 N N . TYR A 1 847 ? 9.827 -30.491 4.345 1.00 97.94 847 TYR A N 1
ATOM 6888 C CA . TYR A 1 847 ? 9.228 -30.566 3.020 1.00 97.94 847 TYR A CA 1
ATOM 6889 C C . TYR A 1 847 ? 8.967 -32.020 2.595 1.00 97.94 847 TYR A C 1
ATOM 6891 O O . TYR A 1 847 ? 9.844 -32.885 2.661 1.00 97.94 847 TYR A O 1
ATOM 6899 N N . LYS A 1 848 ? 7.751 -32.285 2.104 1.00 97.50 848 LYS A N 1
ATOM 6900 C CA . LYS A 1 848 ? 7.344 -33.553 1.491 1.00 97.50 848 LYS A CA 1
ATOM 6901 C C . LYS A 1 848 ? 6.759 -33.332 0.089 1.00 97.50 848 LYS A C 1
ATOM 6903 O O . LYS A 1 848 ? 5.710 -32.698 -0.034 1.00 97.50 848 LYS A O 1
ATOM 6908 N N . PRO A 1 849 ? 7.375 -33.886 -0.971 1.00 96.94 849 PRO A N 1
ATOM 6909 C CA . PRO A 1 849 ? 6.872 -33.722 -2.329 1.00 96.94 849 PRO A CA 1
ATOM 6910 C C . PRO A 1 849 ? 5.527 -34.434 -2.525 1.00 96.94 849 PRO A C 1
ATOM 6912 O O . PRO A 1 849 ? 5.348 -35.573 -2.085 1.00 96.94 849 PRO A O 1
ATOM 6915 N N . ILE A 1 850 ? 4.606 -33.792 -3.247 1.00 96.94 850 ILE A N 1
ATOM 6916 C CA . ILE A 1 850 ? 3.354 -34.401 -3.730 1.00 96.94 850 ILE A CA 1
ATOM 6917 C C . ILE A 1 850 ? 3.369 -34.536 -5.266 1.00 96.94 850 ILE A C 1
ATOM 6919 O O . ILE A 1 850 ? 4.163 -33.867 -5.934 1.00 96.94 850 ILE A O 1
ATOM 6923 N N . PRO A 1 851 ? 2.536 -35.416 -5.858 1.00 94.94 851 PRO A N 1
ATOM 6924 C CA . PRO A 1 851 ? 2.570 -35.680 -7.298 1.00 94.94 851 PRO A CA 1
ATOM 6925 C C . PRO A 1 851 ? 2.279 -34.449 -8.172 1.00 94.94 851 PRO A C 1
ATOM 6927 O O . PRO A 1 851 ? 1.417 -33.637 -7.841 1.00 94.94 851 PRO A O 1
ATOM 6930 N N . TRP A 1 852 ? 2.915 -34.380 -9.348 1.00 92.31 852 TRP A N 1
ATOM 6931 C CA . TRP A 1 852 ? 2.787 -33.278 -10.318 1.00 92.31 852 TRP A CA 1
ATOM 6932 C C . TRP A 1 852 ? 1.342 -32.954 -10.727 1.00 92.31 852 TRP A C 1
ATOM 6934 O O . TRP A 1 852 ? 1.035 -31.818 -11.065 1.00 92.31 852 TRP A O 1
ATOM 6944 N N . MET A 1 853 ? 0.427 -33.926 -10.648 1.00 95.06 853 MET A N 1
ATOM 6945 C CA . MET A 1 853 ? -0.990 -33.743 -10.990 1.00 95.06 853 MET A CA 1
ATOM 6946 C C . MET A 1 853 ? -1.718 -32.706 -10.110 1.00 95.06 853 MET A C 1
ATOM 6948 O O . MET A 1 853 ? -2.810 -32.271 -10.476 1.00 95.06 853 MET A O 1
ATOM 6952 N N . TYR A 1 854 ? -1.141 -32.342 -8.956 1.00 96.88 854 TYR A N 1
ATOM 6953 C CA . TYR A 1 854 ? -1.672 -31.352 -8.009 1.00 96.88 854 TYR A CA 1
ATOM 6954 C C . TYR A 1 854 ? -1.134 -29.929 -8.216 1.00 96.88 854 TYR A C 1
ATOM 6956 O O . TYR A 1 854 ? -1.602 -29.020 -7.538 1.00 96.88 854 TYR A O 1
ATOM 6964 N N . ASN A 1 855 ? -0.188 -29.731 -9.137 1.00 96.12 855 ASN A N 1
ATOM 6965 C CA . ASN A 1 855 ? 0.322 -28.425 -9.563 1.00 96.12 855 ASN A CA 1
ATOM 6966 C C . ASN A 1 855 ? 1.074 -28.616 -10.895 1.00 96.12 855 ASN A C 1
ATOM 6968 O O . ASN A 1 855 ? 2.307 -28.670 -10.930 1.00 96.12 855 ASN A O 1
ATOM 6972 N N . LEU A 1 856 ? 0.335 -28.829 -11.990 1.00 94.69 856 LEU A N 1
ATOM 6973 C CA . LEU A 1 856 ? 0.947 -28.982 -13.308 1.00 94.69 856 LEU A CA 1
ATOM 6974 C C . LEU A 1 856 ? 1.439 -27.616 -13.797 1.00 94.69 856 LEU A C 1
ATOM 6976 O O . LEU A 1 856 ? 0.639 -26.785 -14.225 1.00 94.69 856 LEU A O 1
ATOM 6980 N N . ILE A 1 857 ? 2.755 -27.425 -13.788 1.00 91.38 857 ILE A N 1
ATOM 6981 C CA . ILE A 1 857 ? 3.424 -26.299 -14.446 1.00 91.38 857 ILE A CA 1
ATOM 6982 C C . ILE A 1 857 ? 3.596 -26.582 -15.944 1.00 91.38 857 ILE A C 1
ATOM 6984 O O . ILE A 1 857 ? 3.928 -27.706 -16.335 1.00 91.38 857 ILE A O 1
ATOM 6988 N N . GLY A 1 858 ? 3.407 -25.560 -16.785 1.00 85.44 858 GLY A N 1
ATOM 6989 C CA . GLY A 1 858 ? 3.424 -25.701 -18.249 1.00 85.44 858 GLY A CA 1
ATOM 6990 C C . GLY A 1 858 ? 4.677 -26.400 -18.790 1.00 85.44 858 GLY A C 1
ATOM 6991 O O . GLY A 1 858 ? 4.560 -27.287 -19.633 1.00 85.44 858 GLY A O 1
ATOM 6992 N N . ALA A 1 859 ? 5.851 -26.103 -18.215 1.00 83.88 859 ALA A N 1
ATOM 6993 C CA . ALA A 1 859 ? 7.144 -26.698 -18.570 1.00 83.88 859 ALA A CA 1
ATOM 6994 C C . ALA A 1 859 ? 7.107 -28.228 -18.706 1.00 83.88 859 ALA A C 1
ATOM 6996 O O . ALA A 1 859 ? 7.766 -28.809 -19.570 1.00 83.88 859 ALA A O 1
ATOM 6997 N N . MET A 1 860 ? 6.308 -28.896 -17.872 1.00 89.31 860 MET A N 1
ATOM 6998 C CA . MET A 1 860 ? 6.176 -30.350 -17.885 1.00 89.31 860 MET A CA 1
ATOM 6999 C C . MET A 1 860 ? 5.585 -30.883 -19.199 1.00 89.31 860 MET A C 1
ATOM 7001 O O . MET A 1 860 ? 5.962 -31.971 -19.621 1.00 89.31 860 MET A O 1
ATOM 7005 N N . LEU A 1 861 ? 4.719 -30.125 -19.881 1.00 89.62 861 LEU A N 1
ATOM 7006 C CA . LEU A 1 861 ? 4.047 -30.554 -21.115 1.00 89.62 861 LEU A CA 1
ATOM 7007 C C . LEU A 1 861 ? 4.986 -30.642 -22.322 1.00 89.62 861 LEU A C 1
ATOM 7009 O O . LEU A 1 861 ? 4.788 -31.483 -23.199 1.00 89.62 861 LEU A O 1
ATOM 7013 N N . TRP A 1 862 ? 6.007 -29.785 -22.387 1.00 88.50 862 TRP A N 1
ATOM 7014 C CA . TRP A 1 862 ? 6.958 -29.758 -23.505 1.00 88.50 862 TRP A CA 1
ATOM 7015 C C . TRP A 1 862 ? 8.354 -30.271 -23.142 1.00 88.50 862 TRP A C 1
ATOM 7017 O O . TRP A 1 862 ? 9.081 -30.704 -24.035 1.00 88.50 862 TRP A O 1
ATOM 7027 N N . ARG A 1 863 ? 8.743 -30.279 -21.859 1.00 87.56 863 ARG A N 1
ATOM 7028 C CA . ARG A 1 863 ? 10.040 -30.829 -21.412 1.00 87.56 863 ARG A CA 1
ATOM 7029 C C . ARG A 1 863 ? 9.963 -32.272 -20.922 1.00 87.56 863 ARG A C 1
ATOM 7031 O O . ARG A 1 863 ? 10.965 -32.982 -21.046 1.00 87.56 863 ARG A O 1
ATOM 7038 N N . HIS A 1 864 ? 8.806 -32.680 -20.394 1.00 88.44 864 HIS A N 1
ATOM 7039 C CA . HIS A 1 864 ? 8.560 -34.010 -19.828 1.00 88.44 864 HIS A CA 1
ATOM 7040 C C . HIS A 1 864 ? 7.222 -34.635 -20.278 1.00 88.44 864 HIS A C 1
ATOM 7042 O O . HIS A 1 864 ? 6.512 -35.189 -19.431 1.00 88.44 864 HIS A O 1
ATOM 7048 N N . PRO A 1 865 ? 6.841 -34.569 -21.572 1.00 87.31 865 PRO A N 1
ATOM 7049 C CA . PRO A 1 865 ? 5.565 -35.117 -22.041 1.00 87.31 865 PRO A CA 1
ATOM 7050 C C . PRO A 1 865 ? 5.403 -36.608 -21.711 1.00 87.31 865 PRO A C 1
ATOM 7052 O O . PRO A 1 865 ? 4.287 -37.069 -21.495 1.00 87.31 865 PRO A O 1
ATOM 7055 N N . GLU A 1 866 ? 6.506 -37.356 -21.607 1.00 84.81 866 GLU A N 1
ATOM 7056 C CA . GLU A 1 866 ? 6.524 -38.773 -21.237 1.00 84.81 866 GLU A CA 1
ATOM 7057 C C . GLU A 1 866 ? 5.985 -39.058 -19.828 1.00 84.81 866 GLU A C 1
ATOM 7059 O O . GLU A 1 866 ? 5.540 -40.170 -19.551 1.00 84.81 866 GLU A O 1
ATOM 7064 N N . ASN A 1 867 ? 6.016 -38.060 -18.942 1.00 84.31 867 ASN A N 1
ATOM 7065 C CA . ASN A 1 867 ? 5.572 -38.185 -17.557 1.00 84.31 867 ASN A CA 1
ATOM 7066 C C . ASN A 1 867 ? 4.150 -37.651 -17.344 1.00 84.31 867 ASN A C 1
ATOM 7068 O O . ASN A 1 867 ? 3.642 -37.740 -16.224 1.00 84.31 867 ASN A O 1
ATOM 7072 N N . ILE A 1 868 ? 3.521 -37.082 -18.382 1.00 87.44 868 ILE A N 1
ATOM 7073 C CA . ILE A 1 868 ? 2.247 -36.374 -18.263 1.00 87.44 868 ILE A CA 1
ATOM 7074 C C . ILE A 1 868 ? 1.120 -37.127 -18.958 1.00 87.44 868 ILE A C 1
ATOM 7076 O O . ILE A 1 868 ? 1.045 -37.245 -20.176 1.00 87.44 868 ILE A O 1
ATOM 7080 N N . GLU A 1 869 ? 0.156 -37.541 -18.146 1.00 87.50 869 GLU A N 1
ATOM 7081 C CA . GLU A 1 869 ? -1.149 -38.000 -18.601 1.00 87.50 869 GLU A CA 1
ATOM 7082 C C . GLU A 1 869 ? -2.184 -36.913 -18.295 1.00 87.50 869 GLU A C 1
ATOM 7084 O O . GLU A 1 869 ? -2.691 -36.830 -17.176 1.00 87.50 869 GLU A O 1
ATOM 7089 N N . LEU A 1 870 ? -2.499 -36.064 -19.281 1.00 85.19 870 LEU A N 1
ATOM 7090 C CA . LEU A 1 870 ? -3.345 -34.871 -19.096 1.00 85.19 870 LEU A CA 1
ATOM 7091 C C . LEU A 1 870 ? -4.684 -35.149 -18.391 1.00 85.19 870 LEU A C 1
ATOM 7093 O O . LEU A 1 870 ? -5.111 -34.364 -17.554 1.00 85.19 870 LEU A O 1
ATOM 7097 N N . HIS A 1 871 ? -5.324 -36.290 -18.659 1.00 86.06 871 HIS A N 1
ATOM 7098 C CA . HIS A 1 871 ? -6.598 -36.660 -18.027 1.00 86.06 871 HIS A CA 1
ATOM 7099 C C . HIS A 1 871 ? -6.497 -36.907 -16.506 1.00 86.06 871 HIS A C 1
ATOM 7101 O O . HIS A 1 871 ? -7.515 -36.903 -15.812 1.00 86.06 871 HIS A O 1
ATOM 7107 N N . LYS A 1 872 ? -5.286 -37.126 -15.974 1.00 90.50 872 LYS A N 1
ATOM 7108 C CA . LYS A 1 872 ? -5.023 -37.274 -14.534 1.00 90.50 872 LYS A CA 1
ATOM 7109 C C . LYS A 1 872 ? -4.802 -35.931 -13.836 1.00 90.50 872 LYS A C 1
ATOM 7111 O O . LYS A 1 872 ? -4.821 -35.888 -12.609 1.00 90.50 872 LYS A O 1
ATOM 7116 N N . VAL A 1 873 ? -4.584 -34.846 -14.581 1.00 93.56 873 VAL A N 1
ATOM 7117 C CA . VAL A 1 873 ? -4.330 -33.513 -14.019 1.00 93.56 873 VAL A CA 1
ATOM 7118 C C . VAL A 1 873 ? -5.528 -33.054 -13.192 1.00 93.56 873 VAL A C 1
ATOM 7120 O O . VAL A 1 873 ? -6.669 -33.083 -13.652 1.00 93.56 873 VAL A O 1
ATOM 7123 N N . LYS A 1 874 ? -5.258 -32.603 -11.965 1.00 97.00 874 LYS A N 1
ATOM 7124 C CA . LYS A 1 874 ? -6.269 -32.041 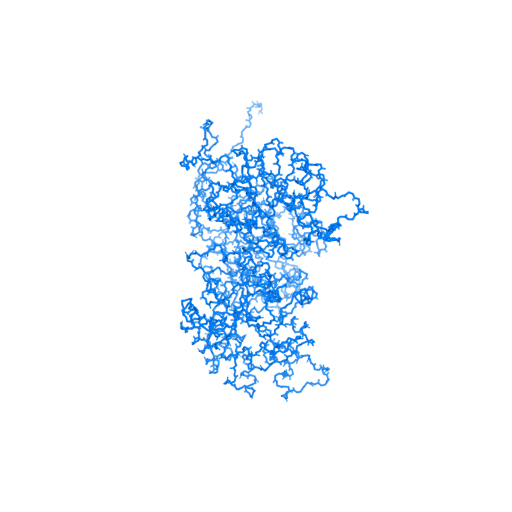-11.062 1.00 97.00 874 LYS A CA 1
ATOM 7125 C C . LYS A 1 874 ? -6.170 -30.527 -10.959 1.00 97.00 874 LYS A C 1
ATOM 7127 O O . LYS A 1 874 ? -7.195 -29.870 -10.805 1.00 97.00 874 LYS A O 1
ATOM 7132 N N . VAL A 1 875 ? -4.954 -29.993 -11.044 1.00 97.62 875 VAL A N 1
ATOM 7133 C CA . VAL A 1 875 ? -4.646 -28.570 -10.876 1.00 97.62 875 VAL A CA 1
ATOM 7134 C C . VAL A 1 875 ? -3.622 -28.155 -11.926 1.00 97.62 875 VAL A C 1
ATOM 7136 O O . VAL A 1 875 ? -2.625 -28.852 -12.122 1.00 97.62 875 VAL A O 1
ATOM 7139 N N . VAL A 1 876 ? -3.865 -27.023 -12.583 1.00 97.19 876 VAL A N 1
ATOM 7140 C CA . VAL A 1 876 ? -2.958 -26.414 -13.567 1.00 97.19 876 VAL A CA 1
ATOM 7141 C C . VAL A 1 876 ? -2.526 -25.049 -13.069 1.00 97.19 876 VAL A C 1
ATOM 7143 O O . VAL A 1 876 ? -3.363 -24.277 -12.605 1.00 97.19 876 VAL A O 1
ATOM 7146 N N . HIS A 1 877 ? -1.238 -24.758 -13.206 1.00 95.88 877 HIS A N 1
ATOM 7147 C CA . HIS A 1 877 ? -0.641 -23.479 -12.858 1.00 95.88 877 HIS A CA 1
ATOM 7148 C C . HIS A 1 877 ? -0.163 -22.771 -14.126 1.00 95.88 877 HIS A C 1
ATOM 7150 O O . HIS A 1 877 ? 0.760 -23.225 -14.809 1.00 95.88 877 HIS A O 1
ATOM 7156 N N . TYR A 1 878 ? -0.811 -21.651 -14.449 1.00 92.25 878 TYR A N 1
ATOM 7157 C CA . TYR A 1 878 ? -0.547 -20.838 -15.637 1.00 92.25 878 TYR A CA 1
ATOM 7158 C C . TYR A 1 878 ? 0.615 -19.854 -15.403 1.00 92.25 878 TYR A C 1
ATOM 7160 O O . TYR A 1 878 ? 0.515 -18.656 -15.676 1.00 92.25 878 TYR A O 1
ATOM 7168 N N . CYS A 1 879 ? 1.738 -20.375 -14.898 1.00 86.25 879 CYS A N 1
ATOM 7169 C CA . CYS A 1 879 ? 2.939 -19.602 -14.570 1.00 86.25 879 CYS A CA 1
ATOM 7170 C C . CYS A 1 879 ? 3.848 -19.317 -15.775 1.00 86.25 879 CYS A C 1
ATOM 7172 O O . CYS A 1 879 ? 4.703 -18.433 -15.710 1.00 86.25 879 CYS A O 1
ATOM 7174 N N . ALA A 1 880 ? 3.688 -20.048 -16.883 1.00 84.19 880 ALA A N 1
ATOM 7175 C CA . ALA A 1 880 ? 4.482 -19.823 -18.087 1.00 84.19 880 ALA A CA 1
ATOM 7176 C C . ALA A 1 880 ? 4.095 -18.492 -18.755 1.00 84.19 880 ALA A C 1
ATOM 7178 O O . ALA A 1 880 ? 2.921 -18.104 -18.771 1.00 84.19 880 ALA A O 1
ATOM 7179 N N . ALA A 1 881 ? 5.073 -17.795 -19.335 1.00 76.75 881 ALA A N 1
ATOM 7180 C CA . ALA A 1 881 ? 4.824 -16.550 -20.059 1.00 76.75 881 ALA A CA 1
ATOM 7181 C C . ALA A 1 881 ? 3.784 -16.769 -21.177 1.00 76.75 881 ALA A C 1
ATOM 7183 O O . ALA A 1 881 ? 3.869 -17.740 -21.923 1.00 76.75 881 ALA A O 1
ATOM 7184 N N . GLY A 1 882 ? 2.777 -15.893 -21.252 1.00 80.25 882 GLY A N 1
ATOM 7185 C CA . GLY A 1 882 ? 1.661 -16.008 -22.202 1.00 80.25 882 GLY A CA 1
ATOM 7186 C C . GLY A 1 882 ? 0.578 -17.034 -21.839 1.00 80.25 882 GLY A C 1
ATOM 7187 O O . GLY A 1 882 ? -0.481 -17.028 -22.458 1.00 80.25 882 GLY A O 1
ATOM 7188 N N . SER A 1 883 ? 0.784 -17.882 -20.821 1.00 83.75 883 SER A N 1
ATOM 7189 C CA . SER A 1 883 ? -0.155 -18.975 -20.511 1.00 83.75 883 SER A CA 1
ATOM 7190 C C . SER A 1 883 ? -1.392 -18.554 -19.718 1.00 83.75 883 SER A C 1
ATOM 7192 O O . SER A 1 883 ? -2.381 -19.283 -19.710 1.00 83.75 883 SER A O 1
ATOM 7194 N N . LYS A 1 884 ? -1.373 -17.376 -19.080 1.00 91.81 884 LYS A N 1
ATOM 7195 C CA . LYS A 1 884 ? -2.506 -16.851 -18.300 1.00 91.81 884 LYS A CA 1
ATOM 7196 C C . LYS A 1 884 ? -3.732 -16.687 -19.204 1.00 91.81 884 LYS A C 1
ATOM 7198 O O . LYS A 1 884 ? -3.678 -15.866 -20.120 1.00 91.81 884 LYS A O 1
ATOM 7203 N N . PRO A 1 885 ? -4.852 -17.386 -18.949 1.00 90.81 885 PRO A N 1
ATOM 7204 C CA . PRO A 1 885 ? -5.987 -17.436 -19.875 1.00 90.81 885 PRO A CA 1
ATOM 7205 C C . PRO A 1 885 ? -6.571 -16.071 -20.264 1.00 90.81 885 PRO A C 1
ATOM 7207 O O . PRO A 1 885 ? -6.945 -15.869 -21.416 1.00 90.81 885 PRO A O 1
ATOM 7210 N N . TRP A 1 886 ? -6.590 -15.107 -19.338 1.00 90.25 886 TRP A N 1
ATOM 7211 C CA . TRP A 1 886 ? -7.082 -13.743 -19.582 1.00 90.25 886 TRP A CA 1
ATOM 7212 C C . TRP A 1 886 ? -6.102 -12.828 -20.331 1.00 90.25 886 TRP A C 1
ATOM 7214 O O . TRP A 1 886 ? -6.476 -11.716 -20.701 1.00 90.25 886 TRP A O 1
ATOM 7224 N N . ARG A 1 887 ? -4.870 -13.291 -20.571 1.00 86.50 887 ARG A N 1
ATOM 7225 C CA . ARG A 1 887 ? -3.841 -12.623 -21.386 1.00 86.50 887 ARG A CA 1
ATOM 7226 C C . ARG A 1 887 ? -3.375 -13.483 -22.562 1.00 86.50 887 ARG A C 1
ATOM 7228 O O . ARG A 1 887 ? -2.404 -13.134 -23.225 1.00 86.50 887 ARG A O 1
ATOM 7235 N N . TYR A 1 888 ? -4.029 -14.613 -22.806 1.00 87.25 888 TYR A N 1
ATOM 7236 C CA . TYR A 1 888 ? -3.566 -15.593 -23.773 1.00 87.25 888 TYR A CA 1
ATOM 7237 C C . TYR A 1 888 ? -3.675 -15.049 -25.202 1.00 87.25 888 TYR A C 1
ATOM 7239 O O . TYR A 1 888 ? -4.770 -14.754 -25.684 1.00 87.25 888 TYR A O 1
ATOM 7247 N N . THR A 1 889 ? -2.534 -14.931 -25.886 1.00 87.19 889 THR A N 1
ATOM 7248 C CA . THR A 1 889 ? -2.476 -14.484 -27.289 1.00 87.19 889 THR A CA 1
ATOM 7249 C C . THR A 1 889 ? -2.153 -15.614 -28.266 1.00 87.19 889 THR A C 1
ATOM 7251 O O . THR A 1 889 ? -2.391 -15.473 -29.467 1.00 87.19 889 THR A O 1
ATOM 7254 N N . GLY A 1 890 ? -1.598 -16.723 -27.763 1.00 84.25 890 GLY A N 1
ATOM 7255 C CA . GLY A 1 890 ? -1.108 -17.843 -28.567 1.00 84.25 890 GLY A CA 1
ATOM 7256 C C . GLY A 1 890 ? 0.206 -17.567 -29.308 1.00 84.25 890 GLY A C 1
ATOM 7257 O O . GLY A 1 890 ? 0.610 -18.397 -30.117 1.00 84.25 890 GLY A O 1
ATOM 7258 N N . LYS A 1 891 ? 0.856 -16.414 -29.081 1.00 85.38 891 LYS A N 1
ATOM 7259 C CA . LYS A 1 891 ? 2.072 -15.998 -29.808 1.00 85.38 891 LYS A CA 1
ATOM 7260 C C . LYS A 1 891 ? 3.366 -16.331 -29.073 1.00 85.38 891 LYS A C 1
ATOM 7262 O O . LYS A 1 891 ? 4.419 -16.397 -29.703 1.00 85.38 891 LYS A O 1
ATOM 7267 N N . GLU A 1 892 ? 3.309 -16.466 -27.754 1.00 84.62 892 GLU A N 1
ATOM 7268 C CA . GLU A 1 892 ? 4.466 -16.767 -26.919 1.00 84.62 892 GLU A CA 1
ATOM 7269 C C . GLU A 1 892 ? 4.928 -18.222 -27.107 1.00 84.62 892 GLU A C 1
ATOM 7271 O O . GLU A 1 892 ? 4.203 -19.075 -27.623 1.00 84.62 892 GLU A O 1
ATOM 7276 N N . GLU A 1 893 ? 6.163 -18.515 -26.698 1.00 83.88 893 GLU A N 1
ATOM 7277 C CA . GLU A 1 893 ? 6.776 -19.833 -26.881 1.00 83.88 893 GLU A CA 1
ATOM 7278 C C . GLU A 1 893 ? 5.915 -20.948 -26.259 1.00 83.88 893 GLU A C 1
ATOM 7280 O O . GLU A 1 893 ? 5.512 -20.860 -25.099 1.00 83.88 893 GLU A O 1
ATOM 7285 N N . ASN A 1 894 ? 5.655 -22.012 -27.026 1.00 87.50 894 ASN A N 1
ATOM 7286 C CA . ASN A 1 894 ? 4.806 -23.155 -26.661 1.00 87.50 894 ASN A CA 1
ATOM 7287 C C . ASN A 1 894 ? 3.310 -22.838 -26.459 1.00 87.50 894 ASN A C 1
ATOM 7289 O O . ASN A 1 894 ? 2.548 -23.751 -26.132 1.00 87.50 894 ASN A O 1
ATOM 7293 N N . MET A 1 895 ? 2.858 -21.594 -26.658 1.00 91.69 895 MET A N 1
ATOM 7294 C CA . MET A 1 895 ? 1.444 -21.242 -26.485 1.00 91.69 895 MET A CA 1
ATOM 7295 C C . MET A 1 895 ? 0.570 -21.681 -27.660 1.00 91.69 895 MET A C 1
ATOM 7297 O O . MET A 1 895 ? -0.640 -21.799 -27.499 1.00 91.69 895 MET A O 1
ATOM 7301 N N . ASP A 1 896 ? 1.152 -21.979 -28.818 1.00 89.94 896 ASP A N 1
ATOM 7302 C CA . ASP A 1 896 ? 0.464 -22.485 -30.008 1.00 89.94 896 ASP A CA 1
ATOM 7303 C C . ASP A 1 896 ? 0.056 -23.966 -29.905 1.00 89.94 896 ASP A C 1
ATOM 7305 O O . ASP A 1 896 ? -0.702 -24.457 -30.748 1.00 89.94 896 ASP A O 1
ATOM 7309 N N . ARG A 1 897 ? 0.516 -24.679 -28.872 1.00 91.69 897 ARG A N 1
ATOM 7310 C CA . ARG A 1 897 ? 0.224 -26.100 -28.665 1.00 91.69 897 ARG A CA 1
ATOM 7311 C C . ARG A 1 897 ? -1.256 -26.361 -28.383 1.00 91.69 897 ARG A C 1
ATOM 7313 O O . ARG A 1 897 ? -1.923 -25.621 -27.661 1.00 91.69 897 ARG A O 1
ATOM 7320 N N . GLU A 1 898 ? -1.752 -27.483 -28.899 1.00 90.25 898 GLU A N 1
ATOM 7321 C CA . GLU A 1 898 ? -3.157 -27.884 -28.750 1.00 90.25 898 GLU A CA 1
ATOM 7322 C C . GLU A 1 898 ? -3.545 -28.220 -27.303 1.00 90.25 898 GLU A C 1
ATOM 7324 O O . GLU A 1 898 ? -4.659 -27.920 -26.878 1.00 90.25 898 GLU A O 1
ATOM 7329 N N . ASP A 1 899 ? -2.625 -28.779 -26.513 1.00 88.25 899 ASP A N 1
ATOM 7330 C CA . ASP A 1 899 ? -2.859 -29.033 -25.088 1.00 88.25 899 ASP A CA 1
ATOM 7331 C C . ASP A 1 899 ? -3.013 -27.730 -24.286 1.00 88.25 899 ASP A C 1
ATOM 7333 O O . ASP A 1 899 ? -3.919 -27.626 -23.460 1.00 88.25 899 ASP A O 1
ATOM 7337 N N . ILE A 1 900 ? -2.209 -26.703 -24.574 1.00 90.94 900 ILE A N 1
ATOM 7338 C CA . ILE A 1 900 ? -2.337 -25.376 -23.955 1.00 90.94 900 ILE A CA 1
ATOM 7339 C C . ILE A 1 900 ? -3.635 -24.685 -24.369 1.00 90.94 900 ILE A C 1
ATOM 7341 O O . ILE A 1 900 ? -4.374 -24.222 -23.499 1.00 90.94 900 ILE A O 1
ATOM 7345 N N . LYS A 1 901 ? -3.965 -24.670 -25.667 1.00 92.25 901 LYS A N 1
ATOM 7346 C CA . LYS A 1 901 ? -5.246 -24.133 -26.164 1.00 92.25 901 LYS A CA 1
ATOM 7347 C C . LYS A 1 901 ? -6.437 -24.795 -25.477 1.00 92.25 901 LYS A C 1
ATOM 7349 O O . LYS A 1 901 ? -7.377 -24.111 -25.077 1.00 92.25 901 LYS A O 1
ATOM 7354 N N . MET A 1 902 ? -6.385 -26.118 -25.306 1.00 93.56 902 MET A N 1
ATOM 7355 C CA . MET A 1 902 ? -7.406 -26.877 -24.588 1.00 93.56 902 MET A CA 1
ATOM 7356 C C . MET A 1 902 ? -7.516 -26.428 -23.125 1.00 93.56 902 MET A C 1
ATOM 7358 O O . MET A 1 902 ? -8.625 -26.170 -22.668 1.00 93.56 902 MET A O 1
ATOM 7362 N N . LEU A 1 903 ? -6.402 -26.301 -22.397 1.00 92.06 903 LEU A N 1
ATOM 7363 C CA . LEU A 1 903 ? -6.408 -25.864 -20.994 1.00 92.06 903 LEU A CA 1
ATOM 7364 C C . LEU A 1 903 ? -6.942 -24.432 -20.833 1.00 92.06 903 LEU A C 1
ATOM 7366 O O . LEU A 1 903 ? -7.800 -24.191 -19.983 1.00 92.06 903 LEU A O 1
ATOM 7370 N N . VAL A 1 904 ? -6.518 -23.507 -21.699 1.00 92.00 904 VAL A N 1
ATOM 7371 C CA . VAL A 1 904 ? -7.030 -22.126 -21.738 1.00 92.00 904 VAL A CA 1
ATOM 7372 C C . VAL A 1 904 ? -8.529 -22.109 -22.026 1.00 92.00 904 VAL A C 1
ATOM 7374 O O . VAL A 1 904 ? -9.279 -21.422 -21.333 1.00 92.00 904 VAL A O 1
ATOM 7377 N N . LYS A 1 905 ? -8.993 -22.907 -22.995 1.00 92.00 905 LYS A N 1
ATOM 7378 C CA . LYS A 1 905 ? -10.425 -23.059 -23.274 1.00 92.00 905 LYS A CA 1
ATOM 7379 C C . LYS A 1 905 ? -11.171 -23.600 -22.055 1.00 92.00 905 LYS A C 1
ATOM 7381 O O . LYS A 1 905 ? -12.198 -23.048 -21.688 1.00 92.00 905 LYS A O 1
ATOM 7386 N N . MET A 1 906 ? -10.656 -24.642 -21.403 1.00 92.75 906 MET A N 1
ATOM 7387 C CA . MET A 1 906 ? -11.267 -25.211 -20.198 1.00 92.75 906 MET A CA 1
ATOM 7388 C C . MET A 1 906 ? -11.346 -24.198 -19.052 1.00 92.75 906 MET A C 1
ATOM 7390 O O . MET A 1 906 ? -12.269 -24.276 -18.245 1.00 92.75 906 MET A O 1
ATOM 7394 N N . TRP A 1 907 ? -10.392 -23.268 -18.959 1.00 97.12 907 TRP A N 1
ATOM 7395 C CA . TRP A 1 907 ? -10.447 -22.170 -17.998 1.00 97.12 907 TRP A CA 1
ATOM 7396 C C . TRP A 1 907 ? -11.585 -21.197 -18.317 1.00 97.12 907 TRP A C 1
ATOM 7398 O O . TRP A 1 907 ? -12.389 -20.907 -17.434 1.00 97.12 907 TRP A O 1
ATOM 7408 N N . TRP A 1 908 ? -11.708 -20.755 -19.573 1.00 96.19 908 TRP A N 1
ATOM 7409 C CA . TRP A 1 908 ? -12.807 -19.884 -20.011 1.00 96.19 908 TRP A CA 1
ATOM 7410 C C . TRP A 1 908 ? -14.173 -20.559 -19.875 1.00 96.19 908 TRP A C 1
ATOM 7412 O O . TRP A 1 908 ? -15.089 -19.956 -19.329 1.00 96.19 908 TRP A O 1
ATOM 7422 N N . ASP A 1 909 ? -14.277 -21.850 -20.210 1.00 94.94 909 ASP A N 1
ATOM 7423 C CA . ASP A 1 909 ? -15.484 -22.659 -19.989 1.00 94.94 909 ASP A CA 1
ATOM 7424 C C . ASP A 1 909 ? -15.904 -22.687 -18.497 1.00 94.94 909 ASP A C 1
ATOM 7426 O O . ASP A 1 909 ? -17.049 -22.998 -18.189 1.00 94.94 909 ASP A O 1
ATOM 7430 N N . ILE A 1 910 ? -14.989 -22.438 -17.548 1.00 95.44 910 ILE A N 1
ATOM 7431 C CA . ILE A 1 910 ? -15.303 -22.295 -16.114 1.00 95.44 910 ILE A CA 1
ATOM 7432 C C . ILE A 1 910 ? -15.618 -20.843 -15.765 1.00 95.44 910 ILE A C 1
ATOM 7434 O O . ILE A 1 910 ? -16.553 -20.585 -15.011 1.00 95.44 910 ILE A O 1
ATOM 7438 N N . TYR A 1 911 ? -14.813 -19.906 -16.261 1.00 95.56 911 TYR A N 1
ATOM 7439 C CA . TYR A 1 911 ? -14.939 -18.489 -15.947 1.00 95.56 911 TYR A CA 1
ATOM 7440 C C . TYR A 1 911 ? -16.268 -17.905 -16.454 1.00 95.56 911 TYR A C 1
ATOM 7442 O O . TYR A 1 911 ? -16.951 -17.201 -15.707 1.00 95.56 911 TYR A O 1
ATOM 7450 N N . ASP A 1 912 ? -16.664 -18.259 -17.677 1.00 94.25 912 ASP A N 1
ATOM 7451 C CA . ASP A 1 912 ? -17.871 -17.763 -18.351 1.00 94.25 912 ASP A CA 1
ATOM 7452 C C . ASP A 1 912 ? -19.146 -18.528 -17.958 1.00 94.25 912 ASP A C 1
ATOM 7454 O O . ASP A 1 912 ? -20.249 -18.142 -18.335 1.00 94.25 912 ASP A O 1
ATOM 7458 N N . ASP A 1 913 ? -19.030 -19.612 -17.185 1.00 94.19 913 ASP A N 1
ATOM 7459 C CA . ASP A 1 913 ? -20.192 -20.357 -16.705 1.00 94.19 913 ASP A CA 1
ATOM 7460 C C . ASP A 1 913 ? -20.885 -19.575 -15.573 1.00 94.19 913 ASP A C 1
ATOM 7462 O O . ASP A 1 913 ? -20.424 -19.530 -14.426 1.00 94.19 913 ASP A O 1
ATOM 7466 N N . GLU A 1 914 ? -22.004 -18.930 -15.903 1.00 92.19 914 GLU A N 1
ATOM 7467 C CA . GLU A 1 914 ? -22.849 -18.183 -14.959 1.00 92.19 914 GLU A CA 1
ATOM 7468 C C . GLU A 1 914 ? -23.537 -19.098 -13.932 1.00 92.19 914 GLU A C 1
ATOM 7470 O O . GLU A 1 914 ? -23.887 -18.666 -12.833 1.00 92.19 914 GLU A O 1
ATOM 7475 N N . THR A 1 915 ? -23.701 -20.397 -14.222 1.00 92.38 915 THR A N 1
ATOM 7476 C CA . THR A 1 915 ? -24.228 -21.354 -13.227 1.00 92.38 915 THR A CA 1
ATOM 7477 C C . THR A 1 915 ? -23.232 -21.586 -12.092 1.00 92.38 915 THR A C 1
ATOM 7479 O O . THR A 1 915 ? -23.608 -21.980 -10.984 1.00 92.38 915 THR A O 1
ATOM 7482 N N . LEU A 1 916 ? -21.961 -21.278 -12.361 1.00 92.19 916 LEU A N 1
ATOM 7483 C CA . LEU A 1 916 ? -20.896 -21.159 -11.388 1.00 92.19 916 LEU A CA 1
ATOM 7484 C C . LEU A 1 916 ? -20.748 -19.720 -10.890 1.00 92.19 916 LEU A C 1
ATOM 7486 O O . LEU A 1 916 ? -19.680 -19.389 -10.402 1.00 92.19 916 LEU A O 1
ATOM 7490 N N . ASP A 1 917 ? -21.749 -18.843 -10.922 1.00 89.81 917 ASP A N 1
ATOM 7491 C CA . ASP A 1 917 ? -21.755 -17.622 -10.102 1.00 89.81 917 ASP A CA 1
ATOM 7492 C C . ASP A 1 917 ? -22.319 -17.901 -8.707 1.00 89.81 917 ASP A C 1
ATOM 7494 O O . ASP A 1 917 ? -23.064 -18.859 -8.476 1.00 89.81 917 ASP A O 1
ATOM 7498 N N . TYR A 1 918 ? -21.864 -17.138 -7.714 1.00 82.38 918 TYR A N 1
ATOM 7499 C CA . TYR A 1 918 ? -22.235 -17.417 -6.332 1.00 82.38 918 TYR A CA 1
ATOM 7500 C C . TYR A 1 918 ? -23.673 -16.955 -6.075 1.00 82.38 918 TYR A C 1
ATOM 7502 O O . TYR A 1 918 ? -23.969 -15.766 -5.989 1.00 82.38 918 TYR A O 1
ATOM 7510 N N . ASN A 1 919 ? -24.591 -17.914 -5.958 1.00 75.62 919 ASN A N 1
ATOM 7511 C CA . ASN A 1 919 ? -26.006 -17.625 -5.764 1.00 75.62 919 ASN A CA 1
ATOM 7512 C C . ASN A 1 919 ? -26.351 -17.457 -4.275 1.00 75.62 919 ASN A C 1
ATOM 7514 O O . ASN A 1 919 ? -26.559 -18.437 -3.554 1.00 75.62 919 ASN A O 1
ATOM 7518 N N . PHE A 1 920 ? -26.500 -16.205 -3.835 1.00 55.03 920 PHE A N 1
ATOM 7519 C CA . PHE A 1 920 ? -26.930 -15.868 -2.473 1.00 55.03 920 PHE A CA 1
ATOM 7520 C C . PHE A 1 920 ? -28.334 -16.408 -2.114 1.00 55.03 920 PHE A C 1
ATOM 7522 O O . PHE A 1 920 ? -28.583 -16.726 -0.952 1.00 55.03 920 PHE A O 1
ATOM 7529 N N . ALA A 1 921 ? -29.241 -16.566 -3.087 1.00 40.47 921 ALA A N 1
ATOM 7530 C CA . ALA A 1 921 ? -30.635 -16.974 -2.868 1.00 40.47 921 ALA A CA 1
ATOM 7531 C C . ALA A 1 921 ? -30.829 -18.503 -2.750 1.00 40.47 921 ALA A C 1
ATOM 7533 O O . ALA A 1 921 ? -31.693 -18.973 -2.006 1.00 40.47 921 ALA A O 1
ATOM 7534 N N . ALA A 1 922 ? -30.011 -19.309 -3.436 1.00 42.78 922 ALA A N 1
ATOM 7535 C CA . ALA A 1 922 ? -30.086 -20.777 -3.370 1.00 42.78 922 ALA A CA 1
ATOM 7536 C C . ALA A 1 922 ? -29.599 -21.347 -2.019 1.00 42.78 922 ALA A C 1
ATOM 7538 O O . ALA A 1 922 ? -30.095 -22.375 -1.551 1.00 42.78 922 ALA A O 1
ATOM 7539 N N . VAL A 1 923 ? -28.668 -20.656 -1.350 1.00 42.97 923 VAL A N 1
ATOM 7540 C CA . VAL A 1 923 ? -28.132 -21.048 -0.031 1.00 42.97 923 VAL A CA 1
ATOM 7541 C C . VAL A 1 923 ? -29.193 -20.936 1.079 1.00 42.97 923 VAL A C 1
ATOM 7543 O O . VAL A 1 923 ? -29.166 -21.721 2.034 1.00 42.97 923 VAL A O 1
ATOM 7546 N N . GLN A 1 924 ? -30.162 -20.026 0.919 1.00 39.00 924 GLN A N 1
ATOM 7547 C CA . GLN A 1 924 ? -31.249 -19.786 1.877 1.00 39.00 924 GLN A CA 1
ATOM 7548 C C . GLN A 1 924 ? -32.390 -20.821 1.813 1.00 39.00 924 GLN A C 1
ATOM 7550 O O . GLN A 1 924 ? -33.113 -20.980 2.789 1.00 39.00 924 GLN A O 1
ATOM 7555 N N . THR A 1 925 ? -32.574 -21.554 0.705 1.00 33.06 925 THR A N 1
ATOM 7556 C CA . THR A 1 925 ? -33.809 -22.343 0.484 1.00 33.06 925 THR A CA 1
ATOM 7557 C C . THR A 1 925 ? -33.657 -23.859 0.658 1.00 33.06 925 THR A C 1
ATOM 7559 O O . THR A 1 925 ? -34.545 -24.493 1.221 1.00 33.06 925 THR A O 1
ATOM 7562 N N . GLN A 1 926 ? -32.542 -24.481 0.254 1.00 34.69 926 GLN A N 1
ATOM 7563 C CA . GLN A 1 926 ? -32.420 -25.956 0.295 1.00 34.69 926 GLN A CA 1
ATOM 7564 C C . GLN A 1 926 ? -31.819 -26.531 1.586 1.00 34.69 926 GLN A C 1
ATOM 7566 O O . GLN A 1 926 ? -32.068 -27.685 1.936 1.00 34.69 926 GLN A O 1
ATOM 7571 N N . SER A 1 927 ? -31.007 -25.760 2.307 1.00 39.66 927 SER A N 1
ATOM 7572 C CA . SER A 1 927 ? -30.163 -26.304 3.380 1.00 39.66 927 SER A CA 1
ATOM 7573 C C . SER A 1 927 ? -30.805 -26.183 4.778 1.00 39.66 927 SER A C 1
ATOM 7575 O O . SER A 1 927 ? -30.379 -26.883 5.694 1.00 39.66 927 SER A O 1
ATOM 7577 N N . ASP A 1 928 ? -31.834 -25.339 4.964 1.00 39.56 928 ASP A N 1
ATOM 7578 C CA . ASP A 1 928 ? -32.453 -25.086 6.284 1.00 39.56 928 ASP A CA 1
ATOM 7579 C C . ASP A 1 928 ? -33.557 -26.086 6.657 1.00 39.56 928 ASP A C 1
ATOM 7581 O O . ASP A 1 928 ? -33.524 -26.654 7.746 1.00 39.56 928 ASP A O 1
ATOM 7585 N N . GLN A 1 929 ? -34.503 -26.387 5.763 1.00 30.59 929 GLN A N 1
ATOM 7586 C CA . GLN A 1 929 ? -35.683 -27.181 6.144 1.00 30.59 929 GLN A CA 1
ATOM 7587 C C . GLN A 1 929 ? -35.401 -28.680 6.343 1.00 30.59 929 GLN A C 1
ATOM 7589 O O . GLN A 1 929 ? -35.906 -29.280 7.294 1.00 30.59 929 GLN A O 1
ATOM 7594 N N . ALA A 1 930 ? -34.562 -29.299 5.506 1.00 33.91 930 ALA A N 1
ATOM 7595 C CA . ALA A 1 930 ? -34.266 -30.733 5.616 1.00 33.91 930 ALA A CA 1
ATOM 7596 C C . ALA A 1 930 ? -33.349 -31.064 6.813 1.00 33.91 930 ALA A C 1
ATOM 7598 O O . ALA A 1 930 ? -33.513 -32.101 7.461 1.00 33.91 930 ALA A O 1
ATOM 7599 N N . LYS A 1 931 ? -32.408 -30.168 7.147 1.00 37.62 931 LYS A N 1
ATOM 7600 C CA . LYS A 1 931 ? -31.463 -30.348 8.263 1.00 37.62 931 LYS A CA 1
ATOM 7601 C C . LYS A 1 931 ? -32.088 -30.006 9.618 1.00 37.62 931 LYS A C 1
ATOM 7603 O O . LYS A 1 931 ? -31.815 -30.710 10.587 1.00 37.62 931 LYS A O 1
ATOM 7608 N N . LEU A 1 932 ? -32.987 -29.018 9.674 1.00 33.75 932 LEU A N 1
ATOM 7609 C CA . LEU A 1 932 ? -33.778 -28.706 10.869 1.00 33.75 932 LEU A CA 1
ATOM 7610 C C . LEU A 1 932 ? -34.717 -29.869 11.239 1.00 33.75 932 LEU A C 1
ATOM 7612 O O . LEU A 1 932 ? -34.766 -30.277 12.396 1.00 33.75 932 LEU A O 1
ATOM 7616 N N . MET A 1 933 ? -35.376 -30.489 10.252 1.00 31.89 933 MET A N 1
ATOM 7617 C CA . MET A 1 933 ? -36.232 -31.667 10.472 1.00 31.89 933 MET A CA 1
ATOM 7618 C C . MET A 1 933 ? -35.454 -32.916 10.927 1.00 31.89 933 MET A C 1
ATOM 7620 O O . MET A 1 933 ? -35.951 -33.696 11.742 1.00 31.89 933 MET A O 1
ATOM 7624 N N . ALA A 1 934 ? -34.221 -33.104 10.444 1.00 34.84 934 ALA A N 1
ATOM 7625 C CA . ALA A 1 934 ? -33.346 -34.191 10.886 1.00 34.84 934 ALA A CA 1
ATOM 7626 C C . ALA A 1 934 ? -32.782 -33.958 12.303 1.00 34.84 934 ALA A C 1
ATOM 7628 O O . ALA A 1 934 ? -32.677 -34.905 13.085 1.00 34.84 934 ALA A O 1
ATOM 7629 N N . ALA A 1 935 ? -32.471 -32.706 12.657 1.00 32.06 935 ALA A N 1
ATOM 7630 C CA . ALA A 1 935 ? -32.021 -32.325 13.995 1.00 32.06 935 ALA A CA 1
ATOM 7631 C C . ALA A 1 935 ? -33.146 -32.467 15.036 1.00 32.06 935 ALA A C 1
ATOM 7633 O O . ALA A 1 935 ? -32.934 -33.072 16.086 1.00 32.06 935 ALA A O 1
ATOM 7634 N N . LEU A 1 936 ? -34.371 -32.032 14.720 1.00 31.33 936 LEU A N 1
ATOM 7635 C CA . LEU A 1 936 ? -35.530 -32.132 15.619 1.00 31.33 936 LEU A CA 1
ATOM 7636 C C . LEU A 1 936 ? -35.920 -33.587 15.945 1.00 31.33 936 LEU A C 1
ATOM 7638 O O . LEU A 1 936 ? -36.294 -33.884 17.078 1.00 31.33 936 LEU A O 1
ATOM 7642 N N . LYS A 1 937 ? -35.739 -34.532 15.009 1.00 33.34 937 LYS A N 1
ATOM 7643 C CA . LYS A 1 937 ? -35.929 -35.974 15.273 1.00 33.34 937 LYS A CA 1
ATOM 7644 C C . LYS A 1 937 ? -34.870 -36.582 16.200 1.00 33.34 937 LYS A C 1
ATOM 7646 O O . LYS A 1 937 ? -35.142 -37.604 16.827 1.00 33.34 937 LYS A O 1
ATOM 7651 N N . LYS A 1 938 ? -33.678 -35.984 16.291 1.00 33.50 938 LYS A N 1
ATOM 7652 C CA . LYS A 1 938 ? -32.553 -36.499 17.092 1.00 33.50 938 LYS A CA 1
ATOM 7653 C C . LYS A 1 938 ? -32.578 -36.001 18.545 1.00 33.50 938 LYS A C 1
ATOM 7655 O O . LYS A 1 938 ? -32.055 -36.686 19.417 1.00 33.50 938 LYS A O 1
ATOM 7660 N N . PHE A 1 939 ? -33.240 -34.872 18.817 1.00 29.89 939 PHE A N 1
ATOM 7661 C CA . PHE A 1 939 ? -33.364 -34.284 20.161 1.00 29.89 939 PHE A CA 1
ATOM 7662 C C . PHE A 1 939 ? -34.573 -34.783 20.980 1.00 29.89 939 PHE A C 1
ATOM 7664 O O . PHE A 1 939 ? -34.590 -34.630 22.197 1.00 29.89 939 PHE A O 1
ATOM 7671 N N . GLY A 1 940 ? -35.552 -35.452 20.364 1.00 27.67 940 GLY A N 1
ATOM 7672 C CA . GLY A 1 940 ? -36.766 -35.940 21.040 1.00 27.67 940 GLY A CA 1
ATOM 7673 C C . GLY A 1 940 ? -36.621 -37.202 21.906 1.00 27.67 940 GLY A C 1
ATOM 7674 O O . GLY A 1 940 ? -37.626 -37.862 22.154 1.00 27.67 940 GLY A O 1
ATOM 7675 N N . ARG A 1 941 ? -35.411 -37.598 22.333 1.00 31.78 941 ARG A N 1
ATOM 7676 C CA . ARG A 1 941 ? -35.199 -38.851 23.095 1.00 31.78 941 ARG A CA 1
ATOM 7677 C C . ARG A 1 941 ? -34.520 -38.732 24.458 1.00 31.78 941 ARG A C 1
ATOM 7679 O O . ARG A 1 941 ? -34.274 -39.761 25.072 1.00 31.78 941 ARG A O 1
ATOM 7686 N N . PHE A 1 942 ? -34.287 -37.529 24.977 1.00 28.16 942 PHE A N 1
ATOM 7687 C CA . PHE A 1 942 ? -33.665 -37.380 26.297 1.00 28.16 942 PHE A CA 1
ATOM 7688 C C . PHE A 1 942 ? -34.269 -36.251 27.134 1.00 28.16 942 PHE A C 1
ATOM 7690 O O . PHE A 1 942 ? -33.521 -35.411 27.600 1.00 28.16 942 PHE A O 1
ATOM 7697 N N . ILE A 1 943 ? -35.591 -36.234 27.359 1.00 26.94 943 ILE A N 1
ATOM 7698 C CA . ILE A 1 943 ? -36.185 -35.621 28.568 1.00 26.94 943 ILE A CA 1
ATOM 7699 C C . ILE A 1 943 ? -37.464 -36.388 28.968 1.00 26.94 943 ILE A C 1
ATOM 7701 O O . ILE A 1 943 ? -38.559 -36.093 28.506 1.00 26.94 943 ILE A O 1
ATOM 7705 N N . THR A 1 944 ? -37.301 -37.365 29.858 1.00 28.64 944 THR A N 1
ATOM 7706 C CA . THR A 1 944 ? -38.260 -37.819 30.888 1.00 28.64 944 THR A CA 1
ATOM 7707 C C . THR A 1 944 ? -37.363 -38.239 32.056 1.00 28.64 944 THR A C 1
ATOM 7709 O O . THR A 1 944 ? -36.448 -39.018 31.816 1.00 28.64 944 THR A O 1
ATOM 7712 N N . ASN A 1 945 ? -37.460 -37.832 33.315 1.00 24.97 945 ASN A N 1
ATOM 7713 C CA . ASN A 1 945 ? -38.338 -36.981 34.112 1.00 24.97 945 ASN A CA 1
ATOM 7714 C C . ASN A 1 945 ? -37.506 -36.610 35.389 1.00 24.97 945 ASN A C 1
ATOM 7716 O O . ASN A 1 945 ? -36.407 -37.147 35.555 1.00 24.97 945 ASN A O 1
ATOM 7720 N N . PRO A 1 946 ? -37.978 -35.717 36.279 1.00 40.22 946 PRO A N 1
ATOM 7721 C CA . PRO A 1 946 ? -37.200 -35.061 37.339 1.00 40.22 946 PRO A CA 1
ATOM 7722 C C . PRO A 1 946 ? -37.249 -35.766 38.718 1.00 40.22 946 PRO A C 1
ATOM 7724 O O . PRO A 1 946 ? -38.022 -36.698 38.920 1.00 40.22 946 PRO A O 1
ATOM 7727 N N . THR A 1 947 ? -36.487 -35.205 39.676 1.00 28.88 947 THR A N 1
ATOM 7728 C CA . THR A 1 947 ? -36.523 -35.356 41.159 1.00 28.88 947 THR A CA 1
ATOM 7729 C C . THR A 1 947 ? -36.109 -36.691 41.802 1.00 28.88 947 THR A C 1
ATOM 7731 O O . THR A 1 947 ? -36.773 -37.699 41.599 1.00 28.88 947 THR A O 1
ATOM 7734 N N . ALA A 1 948 ? -35.093 -36.664 42.687 1.00 27.33 948 ALA A N 1
ATOM 7735 C CA . ALA A 1 948 ? -35.221 -36.837 44.153 1.00 27.33 948 ALA A CA 1
ATOM 7736 C C . ALA A 1 948 ? -33.850 -37.038 44.856 1.00 27.33 948 ALA A C 1
ATOM 7738 O O . ALA A 1 948 ? -33.008 -37.768 44.339 1.00 27.33 948 ALA A O 1
ATOM 7739 N N . ALA A 1 949 ? -33.755 -36.466 46.070 1.00 31.91 949 ALA A N 1
ATOM 7740 C CA . ALA A 1 949 ? -32.686 -36.488 47.090 1.00 31.91 949 ALA A CA 1
ATOM 7741 C C . ALA A 1 949 ? -31.495 -35.535 46.897 1.00 31.91 949 ALA A C 1
ATOM 7743 O O . ALA A 1 949 ? -30.650 -35.772 46.007 1.00 31.91 949 ALA A O 1
#